Protein AF-0000000080300932 (afdb_homodimer)

Secondary structure (DSSP, 8-state):
--GGG-EEEEEEEEEBTTBS-HHHHHHHHHHT----EE---SS---EEE--TT---TTT--HHHHTT--HHHHHHHHHHHHHHHHTT-SSGGGTS-GGGEEEEEE-SS--HHHHHHHHHSPTT---TTHHHHHSTTHHHHHHHHHHT--S-EEEE--GGGHHHHHHHHHHHHHHTTS-SEEEEEEEE---SHHHHHHHHHHT-BPP--SS-HHHHHT---TTBTT---B-EE-EEEEEEEEEHHHHHHTTPPPSEEEEEEEEEE--S-SS---HHHHHHHHHHHHHHHT--GGG--EEE------HHHHHHHHHHHHHHHGGGGGG-EEE-THHHH-B-GGGHHHHHHHHHHHHHHHTB----TT-PSB-TTT--EEPPTT--B-TT--EEEEEEE-TTSEEEEEEEE--/--GGG-EEEEEEEEEBTTBS-HHHHHHHHHHT----EE---SS---EEE--TT---TTT--HHHHTT--HHHHHHHHHHHHHHHHTT-SSGGGTS-GGGEEEEEE-SS--HHHHHHHHHSPTT---TTHHHHHSTTHHHHHHHHHHT--S-EEEE--GGGHHHHHHHHHHHHHHTTS-SEEEEEEEE---SHHHHHHHHHHT-BPP--SS-HHHHHT---TTBTT---B-EE-EEEEEEEEEHHHHHHTTPPPSEEEEEEEEEE--S-SS---HHHHHHHHHHHHHHHT--GGG--EEE------HHHHHHHHHHHHHHHGGGGGG-EEE-THHHH-B-GGGHHHHHHHHHHHHHHHTB----TT-PSB-TTT--EEPPTT--B-TT--EEEEEEE-TTSEEEEEEEE--

Nearest PDB structures (foldseek):
  7l4l-assembly1_A  TM=9.490E-01  e=2.442E-44  Escherichia coli K-12
  3g0y-assembly1_A  TM=9.462E-01  e=3.012E-43  Escherichia coli K-12
  3hnz-assembly1_A  TM=9.488E-01  e=7.890E-42  Escherichia coli K-12
  4qav-assembly1_B  TM=9.465E-01  e=5.083E-42  Neisseria meningitidis alpha14
  2gfy-assembly1_A-2  TM=9.464E-01  e=3.141E-41  Escherichia coli

Solvent-accessible surface area (backbone atoms only — not comparable to full-atom values): 36227 Å² total; per-residue (Å²): 127,65,71,70,62,39,34,21,31,35,15,58,13,30,31,33,30,74,40,57,48,67,68,60,35,50,51,37,40,43,72,60,53,50,36,28,28,65,38,78,50,94,82,58,70,42,39,28,4,51,40,78,84,71,70,64,64,90,81,40,53,77,75,53,51,77,50,48,20,68,25,31,51,34,27,35,52,6,44,46,42,5,34,46,55,45,71,31,89,40,54,51,79,77,37,59,33,62,26,22,27,35,22,23,3,20,33,65,32,13,44,62,38,48,51,53,39,72,69,34,55,92,92,57,34,52,48,48,34,52,68,19,18,38,29,24,33,31,38,24,52,36,21,36,75,28,43,27,24,10,49,57,41,19,26,15,35,34,30,16,6,2,37,45,18,37,42,52,41,49,51,38,46,67,70,61,66,29,63,33,29,47,20,10,11,18,23,38,55,93,38,70,70,53,47,47,29,44,50,43,50,65,48,45,30,74,50,95,56,100,36,53,70,56,26,31,50,35,20,8,32,55,18,63,78,31,53,4,29,31,48,17,22,29,11,11,22,35,27,38,27,34,38,56,62,35,52,74,72,67,45,61,58,54,19,19,56,45,18,43,18,59,11,15,42,26,76,37,55,79,55,81,45,34,67,23,44,28,49,3,46,50,40,8,30,56,59,42,71,46,57,60,74,60,36,40,34,33,43,40,51,41,52,5,32,69,65,55,25,40,34,50,31,48,14,48,40,68,66,32,48,82,43,31,74,66,27,32,31,22,25,63,33,29,28,38,22,46,18,40,7,9,34,24,16,43,45,43,52,50,41,37,47,24,37,60,66,19,32,44,50,23,30,46,57,16,75,60,64,28,75,86,37,73,70,37,59,22,44,81,85,53,26,79,30,86,81,42,48,20,26,32,30,40,21,67,15,62,32,20,32,17,25,20,40,26,36,26,57,107,126,67,71,71,63,40,34,22,30,36,15,56,13,32,31,34,32,73,41,56,47,67,69,61,35,49,52,36,41,43,73,62,55,50,36,26,27,64,38,76,56,92,81,62,69,42,37,28,3,52,40,76,86,70,70,62,64,90,82,40,54,77,75,53,52,76,50,48,21,67,26,31,50,32,29,36,52,6,44,46,43,5,35,46,56,44,71,30,91,41,54,52,80,76,37,59,34,60,25,21,27,34,24,23,4,21,34,64,32,13,44,63,38,47,50,52,39,73,69,33,56,92,92,55,36,50,48,48,32,53,68,20,18,37,27,24,33,30,36,24,53,38,21,36,73,28,43,26,25,9,49,56,40,20,25,15,34,34,29,15,6,3,37,44,17,37,42,52,42,50,52,38,44,65,71,63,68,29,63,33,29,48,20,10,11,16,23,37,54,93,40,72,72,53,47,48,29,43,51,43,49,65,48,46,29,74,49,95,57,100,36,55,71,56,25,31,51,35,20,8,32,55,17,62,77,30,53,4,29,31,49,18,21,26,11,10,22,35,29,37,28,34,39,56,61,35,52,73,72,68,46,62,60,53,19,20,56,46,18,43,20,58,10,15,40,26,76,36,55,80,53,82,46,35,67,22,45,28,49,2,46,50,40,8,30,57,61,42,70,46,56,61,71,58,33,41,33,34,43,40,52,40,51,5,31,69,64,54,25,38,35,50,30,49,14,48,42,69,66,29,48,81,41,33,74,67,26,33,31,22,25,63,32,29,25,36,22,45,20,39,6,8,34,25,17,44,46,42,53,51,42,40,48,23,37,61,67,19,32,44,50,23,29,46,58,17,74,60,65,28,75,85,37,71,68,38,57,22,43,82,84,54,27,78,30,86,81,42,48,21,27,34,30,40,20,65,17,62,31,20,31,18,24,20,39,26,35,27,55,106

InterPro domains:
  IPR000794 Beta-ketoacyl synthase [PTHR11712] (8-408)
  IPR014030 Beta-ketoacyl synthase-like, N-terminal domain [PF00109] (9-246)
  IPR014031 Beta-ketoacyl synthase, C-terminal domain [PF02801] (255-366)
  IPR016039 Thiolase-like [G3DSA:3.40.47.10] (2-410)
  IPR016039 Thiolase-like [SSF53901] (7-252)
  IPR016039 Thiolase-like [SSF53901] (216-409)
  IPR020841 Polyketide synthase, beta-ketoacyl synthase domain [PS52004] (4-409)
  IPR020841 Polyketide synthase, beta-ketoacyl synthase domain [SM00825] (9-410)

Organism: Piscinibacter sakaiensis (NCBI:txid1547922)

Structure (mmCIF, N/CA/C/O backbone):
data_AF-0000000080300932-model_v1
#
loop_
_entity.id
_entity.type
_entity.pdbx_description
1 polymer 'Nodulation protein E'
#
loop_
_atom_site.group_PDB
_atom_site.id
_atom_site.type_symbol
_atom_site.label_atom_id
_atom_site.label_alt_id
_atom_site.label_comp_id
_atom_site.label_asym_id
_atom_site.label_entity_id
_atom_site.label_seq_id
_atom_site.pdbx_PDB_ins_code
_atom_site.Cartn_x
_atom_site.Cartn_y
_atom_site.Cartn_z
_atom_site.occupancy
_atom_site.B_iso_or_equiv
_atom_site.auth_seq_id
_atom_site.auth_comp_id
_atom_site.auth_asym_id
_atom_site.auth_atom_id
_atom_site.pdbx_PDB_model_num
ATOM 1 N N . MET A 1 1 ? 27.766 14.055 3.506 1 35.03 1 MET A N 1
ATOM 2 C CA . MET A 1 1 ? 26.922 13.469 2.459 1 35.03 1 MET A CA 1
ATOM 3 C C . MET A 1 1 ? 27.125 14.203 1.137 1 35.03 1 MET A C 1
ATOM 5 O O . MET A 1 1 ? 27.031 15.43 1.082 1 35.03 1 MET A O 1
ATOM 9 N N . SER A 1 2 ? 27.734 13.742 0.25 1 42.97 2 SER A N 1
ATOM 10 C CA . SER A 1 2 ? 27.938 14.375 -1.047 1 42.97 2 SER A CA 1
ATOM 11 C C . SER A 1 2 ? 26.656 15.016 -1.561 1 42.97 2 SER A C 1
ATOM 13 O O . SER A 1 2 ? 25.562 14.539 -1.261 1 42.97 2 SER A O 1
ATOM 15 N N . ASP A 1 3 ? 26.781 16.234 -2.062 1 52.44 3 ASP A N 1
ATOM 16 C CA . ASP A 1 3 ? 25.719 17.062 -2.633 1 52.44 3 ASP A CA 1
ATOM 17 C C . ASP A 1 3 ? 24.766 16.234 -3.484 1 52.44 3 ASP A C 1
ATOM 19 O O . ASP A 1 3 ? 23.562 16.5 -3.531 1 52.44 3 ASP A O 1
ATOM 23 N N . ARG A 1 4 ? 25.281 15.016 -3.955 1 52.88 4 ARG A N 1
ATOM 24 C CA . ARG A 1 4 ? 24.562 14.203 -4.922 1 52.88 4 ARG A CA 1
ATOM 25 C C . ARG A 1 4 ? 23.453 13.398 -4.242 1 52.88 4 ARG A C 1
ATOM 27 O O . ARG A 1 4 ? 22.531 12.922 -4.902 1 52.88 4 ARG A O 1
ATOM 34 N N . SER A 1 5 ? 23.359 13.656 -2.918 1 76.75 5 SER A N 1
ATOM 35 C CA . SER A 1 5 ? 22.469 12.727 -2.232 1 76.75 5 SER A CA 1
ATOM 36 C C . SER A 1 5 ? 21.312 13.453 -1.578 1 76.75 5 SER A C 1
ATOM 38 O O . SER A 1 5 ? 20.344 12.828 -1.127 1 76.75 5 SER A O 1
ATOM 40 N N . HIS A 1 6 ? 21.359 14.789 -1.842 1 94 6 HIS A N 1
ATOM 41 C CA . HIS A 1 6 ? 20.25 15.555 -1.266 1 94 6 HIS A CA 1
ATOM 42 C C . HIS A 1 6 ? 19.016 15.492 -2.152 1 94 6 HIS A C 1
ATOM 44 O O . HIS A 1 6 ? 19.125 15.414 -3.379 1 94 6 HIS A O 1
ATOM 50 N N . LEU A 1 7 ? 17.906 15.461 -1.52 1 98.19 7 LEU A N 1
ATOM 51 C CA . LEU A 1 7 ? 16.641 15.422 -2.242 1 98.19 7 LEU A CA 1
ATOM 52 C C . LEU A 1 7 ? 15.922 16.766 -2.137 1 98.19 7 LEU A C 1
ATOM 54 O O . LEU A 1 7 ? 15.719 17.281 -1.034 1 98.19 7 LEU A O 1
ATOM 58 N N . HIS A 1 8 ? 15.594 17.328 -3.305 1 98.5 8 HIS A N 1
ATOM 59 C CA . HIS A 1 8 ? 14.898 18.609 -3.361 1 98.5 8 HIS A CA 1
ATOM 60 C C . HIS A 1 8 ? 13.422 18.422 -3.703 1 98.5 8 HIS A C 1
ATOM 62 O O . HIS A 1 8 ? 13.07 17.562 -4.52 1 98.5 8 HIS A O 1
ATOM 68 N N . VAL A 1 9 ? 12.625 19.172 -2.984 1 98.88 9 VAL A N 1
ATOM 69 C CA . VAL A 1 9 ? 11.258 19.391 -3.438 1 98.88 9 VAL A CA 1
ATOM 70 C C . VAL A 1 9 ? 11.234 20.5 -4.492 1 98.88 9 VAL A C 1
ATOM 72 O O . VAL A 1 9 ? 11.492 21.672 -4.18 1 98.88 9 VAL A O 1
ATOM 75 N N . THR A 1 10 ? 10.867 20.125 -5.711 1 98.69 10 THR A N 1
ATOM 76 C CA . THR A 1 10 ? 10.93 21.109 -6.781 1 98.69 10 THR A CA 1
ATOM 77 C C . THR A 1 10 ? 9.531 21.531 -7.215 1 98.69 10 THR A C 1
ATOM 79 O O . THR A 1 10 ? 9.367 22.531 -7.926 1 98.69 10 THR A O 1
ATOM 82 N N . GLY A 1 11 ? 8.539 20.812 -6.75 1 98.75 11 GLY A N 1
ATOM 83 C CA . GLY A 1 11 ? 7.16 21.172 -7.059 1 98.75 11 GLY A CA 1
ATOM 84 C C . GLY A 1 11 ? 6.184 20.719 -5.988 1 98.75 11 GLY A C 1
ATOM 85 O O . GLY A 1 11 ? 6.379 19.688 -5.352 1 98.75 11 GLY A O 1
ATOM 86 N N . LEU A 1 12 ? 5.148 21.531 -5.852 1 98.81 12 LEU A N 1
ATOM 87 C CA . LEU A 1 12 ? 4.012 21.219 -4.984 1 98.81 12 LEU A CA 1
ATOM 88 C C . LEU A 1 12 ? 2.697 21.344 -5.75 1 98.81 12 LEU A C 1
ATOM 90 O O . LEU A 1 12 ? 2.529 22.266 -6.559 1 98.81 12 LEU A O 1
ATOM 94 N N . GLY A 1 13 ? 1.852 20.359 -5.535 1 98.88 13 GLY A N 1
ATOM 95 C CA . GLY A 1 13 ? 0.485 20.422 -6.027 1 98.88 13 GLY A CA 1
ATOM 96 C C . GLY A 1 13 ? -0.53 19.859 -5.043 1 98.88 13 GLY A C 1
ATOM 97 O O . GLY A 1 13 ? -0.263 18.875 -4.352 1 98.88 13 GLY A O 1
ATOM 98 N N . LEU A 1 14 ? -1.618 20.578 -4.891 1 98.31 14 LEU A N 1
ATOM 99 C CA . LEU A 1 14 ? -2.629 20.078 -3.971 1 98.31 14 LEU A CA 1
ATOM 100 C C . LEU A 1 14 ? -4.031 20.438 -4.453 1 98.31 14 LEU A C 1
ATOM 102 O O . LEU A 1 14 ? -4.203 21.375 -5.238 1 98.31 14 LEU A O 1
ATOM 106 N N . VAL A 1 15 ? -4.961 19.625 -4.215 1 98.81 15 VAL A N 1
ATOM 107 C CA . VAL A 1 15 ? -6.398 19.891 -4.145 1 98.81 15 VAL A CA 1
ATOM 108 C C . VAL A 1 15 ? -6.879 19.734 -2.705 1 98.81 15 VAL A C 1
ATOM 110 O O . VAL A 1 15 ? -7.18 18.625 -2.262 1 98.81 15 VAL A O 1
ATOM 113 N N . ALA A 1 16 ? -6.934 20.844 -2.002 1 98.56 16 ALA A N 1
ATOM 114 C CA . ALA A 1 16 ? -7.301 20.891 -0.588 1 98.56 16 ALA A CA 1
ATOM 115 C C . ALA A 1 16 ? -8.68 21.516 -0.395 1 98.56 16 ALA A C 1
ATOM 117 O O . ALA A 1 16 ? -9.211 22.141 -1.311 1 98.56 16 ALA A O 1
ATOM 118 N N . PRO A 1 17 ? -9.25 21.344 0.779 1 97.56 17 PRO A N 1
ATOM 119 C CA . PRO A 1 17 ? -10.523 22.016 1.062 1 97.56 17 PRO A CA 1
ATOM 120 C C . PRO A 1 17 ? -10.43 23.531 0.919 1 97.56 17 PRO A C 1
ATOM 122 O O . PRO A 1 17 ? -11.414 24.188 0.574 1 97.56 17 PRO A O 1
ATOM 125 N N . HIS A 1 18 ? -9.234 24.094 1.103 1 98.19 18 HIS A N 1
ATOM 126 C CA . HIS A 1 18 ? -9.023 25.531 1.026 1 98.19 18 HIS A CA 1
ATOM 127 C C . HIS A 1 18 ? -8.758 25.984 -0.408 1 98.19 18 HIS A C 1
ATOM 129 O O . HIS A 1 18 ? -8.719 27.172 -0.694 1 98.19 18 HIS A O 1
ATOM 135 N N . GLY A 1 19 ? -8.484 25.031 -1.299 1 97.88 19 GLY A N 1
ATOM 136 C CA . GLY A 1 19 ? -8.219 25.391 -2.682 1 97.88 19 GLY A CA 1
ATOM 137 C C . GLY A 1 19 ? -7.055 24.609 -3.281 1 97.88 19 GLY A C 1
ATOM 138 O O . GLY A 1 19 ? -6.688 23.547 -2.783 1 97.88 19 GLY A O 1
ATOM 139 N N . ARG A 1 20 ? -6.523 25.141 -4.426 1 97.88 20 ARG A N 1
ATOM 140 C CA . ARG A 1 20 ? -5.551 24.359 -5.18 1 97.88 20 ARG A CA 1
ATOM 141 C C . ARG A 1 20 ? -4.238 25.109 -5.34 1 97.88 20 ARG A C 1
ATOM 143 O O . ARG A 1 20 ? -3.275 24.594 -5.906 1 97.88 20 ARG A O 1
ATOM 150 N N . ASP A 1 21 ? -4.223 26.312 -4.855 1 98 21 ASP A N 1
ATOM 151 C CA . ASP A 1 21 ? -2.994 27.094 -4.883 1 98 21 ASP A CA 1
ATOM 152 C C . ASP A 1 21 ? -2.232 26.969 -3.566 1 98 21 ASP A C 1
ATOM 154 O O . ASP A 1 21 ? -2.707 27.438 -2.521 1 98 21 ASP A O 1
ATOM 158 N N . PRO A 1 22 ? -1.02 26.391 -3.65 1 98.44 22 PRO A N 1
ATOM 159 C CA . PRO A 1 22 ? -0.301 26.125 -2.404 1 98.44 22 PRO A CA 1
ATOM 160 C C . PRO A 1 22 ? -0.062 27.375 -1.57 1 98.44 22 PRO A C 1
ATOM 162 O O . PRO A 1 22 ? -0.249 27.359 -0.351 1 98.44 22 PRO A O 1
ATOM 165 N N . ALA A 1 23 ? 0.301 28.438 -2.162 1 98.06 23 ALA A N 1
ATOM 166 C CA . ALA A 1 23 ? 0.562 29.672 -1.43 1 98.06 23 ALA A CA 1
ATOM 167 C C . ALA A 1 23 ? -0.715 30.219 -0.793 1 98.06 23 ALA A C 1
ATOM 169 O O . ALA A 1 23 ? -0.708 30.641 0.364 1 98.06 23 ALA A O 1
ATOM 170 N N . ALA A 1 24 ? -1.782 30.219 -1.548 1 98.44 24 ALA A N 1
ATOM 171 C CA . ALA A 1 24 ? -3.062 30.703 -1.041 1 98.44 24 ALA A CA 1
ATOM 172 C C . ALA A 1 24 ? -3.576 29.828 0.094 1 98.44 24 ALA A C 1
ATOM 174 O O . ALA A 1 24 ? -4.141 30.328 1.07 1 98.44 24 ALA A O 1
ATOM 175 N N . VAL A 1 25 ? -3.434 28.562 -0.108 1 98.62 25 VAL A N 1
ATOM 176 C CA . VAL A 1 25 ? -3.846 27.625 0.932 1 98.62 25 VAL A CA 1
ATOM 177 C C . VAL A 1 25 ? -3.047 27.891 2.207 1 98.62 25 VAL A C 1
ATOM 179 O O . VAL A 1 25 ? -3.613 27.938 3.301 1 98.62 25 VAL A O 1
ATOM 182 N N . PHE A 1 26 ? -1.735 28.062 2.09 1 98.81 26 PHE A N 1
ATOM 183 C CA . PHE A 1 26 ? -0.873 28.312 3.238 1 98.81 26 PHE A CA 1
ATOM 184 C C . PHE A 1 26 ? -1.277 29.609 3.943 1 98.81 26 PHE A C 1
ATOM 186 O O . PHE A 1 26 ? -1.35 29.656 5.172 1 98.81 26 PHE A O 1
ATOM 193 N N . ASP A 1 27 ? -1.573 30.594 3.168 1 98.69 27 ASP A N 1
ATOM 194 C CA . ASP A 1 27 ? -2.01 31.875 3.734 1 98.69 27 ASP A CA 1
ATOM 195 C C . ASP A 1 27 ? -3.316 31.703 4.508 1 98.69 27 ASP A C 1
ATOM 197 O O . ASP A 1 27 ? -3.48 32.281 5.586 1 98.69 27 ASP A O 1
ATOM 201 N N . ALA A 1 28 ? -4.199 30.984 3.963 1 98.69 28 ALA A N 1
ATOM 202 C CA . ALA A 1 28 ? -5.477 30.734 4.629 1 98.69 28 ALA A CA 1
ATOM 203 C C . ALA A 1 28 ? -5.27 30.016 5.957 1 98.69 28 ALA A C 1
ATOM 205 O O . ALA A 1 28 ? -5.918 30.344 6.957 1 98.69 28 ALA A O 1
ATOM 206 N N . LEU A 1 29 ? -4.391 29.047 5.941 1 98.75 29 LEU A N 1
ATOM 207 C CA . LEU A 1 29 ? -4.086 28.312 7.164 1 98.75 29 LEU A CA 1
ATOM 208 C C . LEU A 1 29 ? -3.447 29.234 8.203 1 98.75 29 LEU A C 1
ATOM 210 O O . LEU A 1 29 ? -3.781 29.156 9.391 1 98.75 29 LEU A O 1
ATOM 214 N N . CYS A 1 30 ? -2.561 30.078 7.77 1 98.69 30 CYS A N 1
ATOM 215 C CA . CYS A 1 30 ? -1.883 30.984 8.68 1 98.69 30 CYS A CA 1
ATOM 216 C C . CYS A 1 30 ? -2.863 31.984 9.281 1 98.69 30 CYS A C 1
ATOM 218 O O . CYS A 1 30 ? -2.697 32.406 10.43 1 98.69 30 CYS A O 1
ATOM 220 N N . ARG A 1 31 ? -3.924 32.312 8.547 1 98.31 31 ARG A N 1
ATOM 221 C CA . ARG A 1 31 ? -4.949 33.219 9.047 1 98.31 31 ARG A CA 1
ATOM 222 C C . ARG A 1 31 ? -5.922 32.5 9.969 1 98.31 31 ARG A C 1
ATOM 224 O O . ARG A 1 31 ? -6.688 33.156 10.695 1 98.31 31 ARG A O 1
ATOM 231 N N . GLY A 1 32 ? -5.863 31.219 9.93 1 98.19 32 GLY A N 1
ATOM 232 C CA . GLY A 1 32 ? -6.766 30.422 10.75 1 98.19 32 GLY A CA 1
ATOM 233 C C . GLY A 1 32 ? -8.125 30.219 10.109 1 98.19 32 GLY A C 1
ATOM 234 O O . GLY A 1 32 ? -9.102 29.922 10.797 1 98.19 32 GLY A O 1
ATOM 235 N N . ASP A 1 33 ? -8.234 30.281 8.766 1 97.94 33 ASP A N 1
ATOM 236 C CA . ASP A 1 33 ? -9.484 30.062 8.055 1 97.94 33 ASP A CA 1
ATOM 237 C C . ASP A 1 33 ? -9.859 28.578 8.031 1 97.94 33 ASP A C 1
ATOM 239 O O . ASP A 1 33 ? -9.094 27.75 7.535 1 97.94 33 ASP A O 1
ATOM 243 N N . SER A 1 34 ? -11.039 28.328 8.539 1 97.75 34 SER A N 1
ATOM 244 C CA . SER A 1 34 ? -11.492 26.953 8.555 1 97.75 34 SER A CA 1
ATOM 245 C C . SER A 1 34 ? -12.266 26.609 7.281 1 97.75 34 SER A C 1
ATOM 247 O O . SER A 1 34 ? -13.07 27.406 6.801 1 97.75 34 SER A O 1
ATOM 249 N N . ALA A 1 35 ? -11.961 25.422 6.75 1 96.88 35 ALA A N 1
ATOM 250 C CA . ALA A 1 35 ? -12.719 24.922 5.605 1 96.88 35 ALA A CA 1
ATOM 251 C C . ALA A 1 35 ? -13.773 23.906 6.047 1 96.88 35 ALA A C 1
ATOM 253 O O . ALA A 1 35 ? -14.484 23.344 5.211 1 96.88 35 ALA A O 1
ATOM 254 N N . VAL A 1 36 ? -13.93 23.672 7.32 1 95.06 36 VAL A N 1
ATOM 255 C CA . VAL A 1 36 ? -14.883 22.703 7.863 1 95.06 36 VAL A CA 1
ATOM 256 C C . VAL A 1 36 ? -16.297 23.297 7.836 1 95.06 36 VAL A C 1
ATOM 258 O O . VAL A 1 36 ? -16.5 24.422 8.273 1 95.06 36 VAL A O 1
ATOM 261 N N . ARG A 1 37 ? -17.172 22.516 7.227 1 91.12 37 ARG A N 1
ATOM 262 C CA . ARG A 1 37 ? -18.578 22.906 7.113 1 91.12 37 ARG A CA 1
ATOM 263 C C . ARG A 1 37 ? -19.5 21.734 7.418 1 91.12 37 ARG A C 1
ATOM 265 O O . ARG A 1 37 ? -19.078 20.578 7.363 1 91.12 37 ARG A O 1
ATOM 272 N N . PRO A 1 38 ? -20.703 22.109 7.742 1 86.81 38 PRO A N 1
ATOM 273 C CA . PRO A 1 38 ? -21.672 21.016 7.828 1 86.81 38 PRO A CA 1
ATOM 274 C C . PRO A 1 38 ? -21.906 20.328 6.48 1 86.81 38 PRO A C 1
ATOM 276 O O . PRO A 1 38 ? -21.953 21 5.445 1 86.81 38 PRO A O 1
ATOM 279 N N . ILE A 1 39 ? -21.688 19.047 6.422 1 74.06 39 ILE A N 1
ATOM 280 C CA . ILE A 1 39 ? -22.016 18.344 5.188 1 74.06 39 ILE A CA 1
ATOM 281 C C . ILE A 1 39 ? -23.266 17.484 5.402 1 74.06 39 ILE A C 1
ATOM 283 O O . ILE A 1 39 ? -23.453 16.922 6.488 1 74.06 39 ILE A O 1
ATOM 287 N N . LEU A 1 40 ? -24.344 17.828 4.613 1 55.47 40 LEU A N 1
ATOM 288 C CA . LEU A 1 40 ? -25.703 17.312 4.816 1 55.47 40 LEU A CA 1
ATOM 289 C C . LEU A 1 40 ? -25.844 15.914 4.227 1 55.47 40 LEU A C 1
ATOM 291 O O . LEU A 1 40 ? -26.25 15.766 3.066 1 55.47 40 LEU A O 1
ATOM 295 N N . PRO A 1 41 ? -25.047 14.961 4.43 1 52.31 41 PRO A N 1
ATOM 296 C CA . PRO A 1 41 ? -25.781 13.836 3.854 1 52.31 41 PRO A CA 1
ATOM 297 C C . PRO A 1 41 ? -27.078 13.523 4.605 1 52.31 41 PRO A C 1
ATOM 299 O O . PRO A 1 41 ? -27.234 13.93 5.762 1 52.31 41 PRO A O 1
ATOM 302 N N . GLN A 1 42 ? -28.094 13.078 3.955 1 49.25 42 GLN A N 1
ATOM 303 C CA . GLN A 1 42 ? -29.391 12.664 4.484 1 49.25 42 GLN A CA 1
ATOM 304 C C . GLN A 1 42 ? -29.25 12.117 5.902 1 49.25 42 GLN A C 1
ATOM 306 O O . GLN A 1 42 ? -30.234 12.086 6.656 1 49.25 42 GLN A O 1
ATOM 311 N N . LEU A 1 43 ? -28.344 11.312 6.195 1 48.62 43 LEU A N 1
ATOM 312 C CA . LEU A 1 43 ? -28.5 10.578 7.449 1 48.62 43 LEU A CA 1
ATOM 313 C C . LEU A 1 43 ? -27.719 11.258 8.578 1 48.62 43 LEU A C 1
ATOM 315 O O . LEU A 1 43 ? -28.109 11.156 9.742 1 48.62 43 LEU A O 1
ATOM 319 N N . VAL A 1 44 ? -26.469 11.625 8.562 1 53.66 44 VAL A N 1
ATOM 320 C CA . VAL A 1 44 ? -25.75 12 9.773 1 53.66 44 VAL A CA 1
ATOM 321 C C . VAL A 1 44 ? -25.031 13.336 9.562 1 53.66 44 VAL A C 1
ATOM 323 O O . VAL A 1 44 ? -24.516 13.609 8.477 1 53.66 44 VAL A O 1
ATOM 326 N N . ARG A 1 45 ? -25.516 14.461 10.016 1 59 45 ARG A N 1
ATOM 327 C CA . ARG A 1 45 ? -25.094 15.852 10.031 1 59 45 ARG A CA 1
ATOM 328 C C . ARG A 1 45 ? -23.641 15.977 10.484 1 59 45 ARG A C 1
ATOM 330 O O . ARG A 1 45 ? -23.359 16.594 11.516 1 59 45 ARG A O 1
ATOM 337 N N . PRO A 1 46 ? -22.719 15.234 9.641 1 71.38 46 PRO A N 1
ATOM 338 C CA . PRO A 1 46 ? -21.344 15.43 10.102 1 71.38 46 PRO A CA 1
ATOM 339 C C . PRO A 1 46 ? -20.719 16.719 9.57 1 71.38 46 PRO A C 1
ATOM 341 O O . PRO A 1 46 ? -21.266 17.344 8.648 1 71.38 46 PRO A O 1
ATOM 344 N N . ALA A 1 47 ? -19.938 17.328 10.375 1 87.19 47 ALA A N 1
ATOM 345 C CA . ALA A 1 47 ? -19.016 18.344 9.844 1 87.19 47 ALA A CA 1
ATOM 346 C C . ALA A 1 47 ? -17.891 17.688 9.055 1 87.19 47 ALA A C 1
ATOM 348 O O . ALA A 1 47 ? -17.422 16.609 9.406 1 87.19 47 ALA A O 1
ATOM 349 N N . ALA A 1 48 ? -17.562 18.219 7.883 1 92.69 48 ALA A N 1
ATOM 350 C CA . ALA A 1 48 ? -16.438 17.75 7.086 1 92.69 48 ALA A CA 1
ATOM 351 C C . ALA A 1 48 ? -15.789 18.906 6.324 1 92.69 48 ALA A C 1
ATOM 353 O O . ALA A 1 48 ? -16.344 20 6.25 1 92.69 48 ALA A O 1
ATOM 354 N N . ALA A 1 49 ? -14.586 18.719 5.938 1 95.31 49 ALA A N 1
ATOM 355 C CA . ALA A 1 49 ? -13.906 19.641 5.035 1 95.31 49 ALA A CA 1
ATOM 356 C C . ALA A 1 49 ? -13.75 19.031 3.643 1 95.31 49 ALA A C 1
ATOM 358 O O . ALA A 1 49 ? -12.812 18.281 3.393 1 95.31 49 ALA A O 1
ATOM 359 N N . ALA A 1 50 ? -14.609 19.422 2.711 1 94.38 50 ALA A N 1
ATOM 360 C CA . ALA A 1 50 ? -14.609 18.906 1.343 1 94.38 50 ALA A CA 1
ATOM 361 C C . ALA A 1 50 ? -13.898 19.875 0.397 1 94.38 50 ALA A C 1
ATOM 363 O O . ALA A 1 50 ? -13.828 21.078 0.661 1 94.38 50 ALA A O 1
ATOM 364 N N . ALA A 1 51 ? -13.312 19.297 -0.638 1 95 51 ALA A N 1
ATOM 365 C CA . ALA A 1 51 ? -12.797 20.141 -1.719 1 95 51 ALA A CA 1
ATOM 366 C C . ALA A 1 51 ? -13.922 20.594 -2.645 1 95 51 ALA A C 1
ATOM 368 O O . ALA A 1 51 ? -13.953 20.234 -3.822 1 95 51 ALA A O 1
ATOM 369 N N . VAL A 1 52 ? -14.703 21.484 -2.227 1 90.19 52 VAL A N 1
ATOM 370 C CA . VAL A 1 52 ? -15.992 21.812 -2.832 1 90.19 52 VAL A CA 1
ATOM 371 C C . VAL A 1 52 ? -15.773 22.516 -4.168 1 90.19 52 VAL A C 1
ATOM 373 O O . VAL A 1 52 ? -16.594 22.406 -5.082 1 90.19 52 VAL A O 1
ATOM 376 N N . ASP A 1 53 ? -14.695 23.219 -4.367 1 90.19 53 ASP A N 1
ATOM 377 C CA . ASP A 1 53 ? -14.477 24.031 -5.555 1 90.19 53 ASP A CA 1
ATOM 378 C C . ASP A 1 53 ? -13.734 23.25 -6.633 1 90.19 53 ASP A C 1
ATOM 380 O O . ASP A 1 53 ? -13.445 23.781 -7.707 1 90.19 53 ASP A O 1
ATOM 384 N N . PHE A 1 54 ? -13.5 21.984 -6.406 1 96.31 54 PHE A N 1
ATOM 385 C CA . PHE A 1 54 ? -12.758 21.219 -7.395 1 96.31 54 PHE A CA 1
ATOM 386 C C . PHE A 1 54 ? -13.672 20.75 -8.523 1 96.31 54 PHE A C 1
ATOM 388 O O . PHE A 1 54 ? -14.648 20.047 -8.281 1 96.31 54 PHE A O 1
ATOM 395 N N . GLU A 1 55 ? -13.297 21.172 -9.734 1 95.88 55 GLU A N 1
ATOM 396 C CA . GLU A 1 55 ? -13.93 20.75 -10.984 1 95.88 55 GLU A CA 1
ATOM 397 C C . GLU A 1 55 ? -12.969 19.938 -11.844 1 95.88 55 GLU A C 1
ATOM 399 O O . GLU A 1 55 ? -11.922 20.453 -12.266 1 95.88 55 GLU A O 1
ATOM 404 N N . PRO A 1 56 ? -13.367 18.688 -12.188 1 97.12 56 PRO A N 1
ATOM 405 C CA . PRO A 1 56 ? -12.406 17.781 -12.82 1 97.12 56 PRO A CA 1
ATOM 406 C C . PRO A 1 56 ? -12.289 18 -14.328 1 97.12 56 PRO A C 1
ATOM 408 O O . PRO A 1 56 ? -11.383 17.453 -14.969 1 97.12 56 PRO A O 1
ATOM 411 N N . SER A 1 57 ? -13.039 18.859 -15.008 1 96.5 57 SER A N 1
ATOM 412 C CA . SER A 1 57 ? -13.195 18.953 -16.453 1 96.5 57 SER A CA 1
ATOM 413 C C . SER A 1 57 ? -11.891 19.375 -17.125 1 96.5 57 SER A C 1
ATOM 415 O O . SER A 1 57 ? -11.648 19.047 -18.297 1 96.5 57 SER A O 1
ATOM 417 N N . PRO A 1 58 ? -11.023 20.141 -16.422 1 96.56 58 PRO A N 1
ATOM 418 C CA . PRO A 1 58 ? -9.75 20.469 -17.062 1 96.56 58 PRO A CA 1
ATOM 419 C C . PRO A 1 58 ? -8.859 19.234 -17.25 1 96.56 58 PRO A C 1
ATOM 421 O O . PRO A 1 58 ? -7.957 19.25 -18.094 1 96.56 58 PRO A O 1
ATOM 424 N N . TRP A 1 59 ? -9.117 18.172 -16.531 1 97.19 59 TRP A N 1
ATOM 425 C CA . TRP A 1 59 ? -8.219 17.016 -16.562 1 97.19 59 TRP A CA 1
ATOM 426 C C . TRP A 1 59 ? -8.883 15.82 -17.234 1 97.19 59 TRP A C 1
ATOM 428 O O . TRP A 1 59 ? -8.203 14.914 -17.719 1 97.19 59 TRP A O 1
ATOM 438 N N . PHE A 1 60 ? -10.164 15.805 -17.234 1 97.31 60 PHE A N 1
ATOM 439 C CA . PHE A 1 60 ? -10.891 14.633 -17.703 1 97.31 60 PHE A CA 1
ATOM 440 C C . PHE A 1 60 ? -12.047 15.039 -18.609 1 97.31 60 PHE A C 1
ATOM 442 O O . PHE A 1 60 ? -12.742 16.016 -18.328 1 97.31 60 PHE A O 1
ATOM 449 N N . SER A 1 61 ? -12.312 14.258 -19.672 1 96.75 61 SER A N 1
ATOM 450 C CA . SER A 1 61 ? -13.539 14.391 -20.469 1 96.75 61 SER A CA 1
ATOM 451 C C . SER A 1 61 ? -14.742 13.82 -19.719 1 96.75 61 SER A C 1
ATOM 453 O O . SER A 1 61 ? -14.578 13.07 -18.766 1 96.75 61 SER A O 1
ATOM 455 N N . LYS A 1 62 ? -15.867 14.148 -20.219 1 94.56 62 LYS A N 1
ATOM 456 C CA . LYS A 1 62 ? -17.094 13.609 -19.625 1 94.56 62 LYS A CA 1
ATOM 457 C C . LYS A 1 62 ? -17.125 12.086 -19.719 1 94.56 62 LYS A C 1
ATOM 459 O O . LYS A 1 62 ? -17.578 11.422 -18.781 1 94.56 62 LYS A O 1
ATOM 464 N N . LEU A 1 63 ? -16.656 11.609 -20.781 1 93.06 63 LEU A N 1
ATOM 465 C CA . LEU A 1 63 ? -16.609 10.164 -20.984 1 93.06 63 LEU A CA 1
ATOM 466 C C . LEU A 1 63 ? -15.672 9.5 -19.984 1 93.06 63 LEU A C 1
ATOM 468 O O . LEU A 1 63 ? -16 8.453 -19.406 1 93.06 63 LEU A O 1
ATOM 472 N N . GLN A 1 64 ? -14.547 10.055 -19.703 1 93.31 64 GLN A N 1
ATOM 473 C CA . GLN A 1 64 ? -13.578 9.508 -18.766 1 93.31 64 GLN A CA 1
ATOM 474 C C . GLN A 1 64 ? -14.125 9.5 -17.344 1 93.31 64 GLN A C 1
ATOM 476 O O . GLN A 1 64 ? -13.844 8.586 -16.562 1 93.31 64 GLN A O 1
ATOM 481 N N . LEU A 1 65 ? -14.867 10.477 -17.031 1 94.12 65 LEU A N 1
ATOM 482 C CA . LEU A 1 65 ? -15.328 10.68 -15.664 1 94.12 65 LEU A CA 1
ATOM 483 C C . LEU A 1 65 ? -16.297 9.578 -15.258 1 94.12 65 LEU A C 1
ATOM 485 O O . LEU A 1 65 ? -16.516 9.336 -14.062 1 94.12 65 LEU A O 1
ATOM 489 N N . ALA A 1 66 ? -16.859 8.844 -16.234 1 89.06 66 ALA A N 1
ATOM 490 C CA . ALA A 1 66 ? -17.766 7.734 -15.938 1 89.06 66 ALA A CA 1
ATOM 491 C C . ALA A 1 66 ? -17.047 6.59 -15.25 1 89.06 66 ALA A C 1
ATOM 493 O O . ALA A 1 66 ? -17.656 5.809 -14.516 1 89.06 66 ALA A O 1
ATOM 494 N N . GLY A 1 67 ? -15.742 6.539 -15.391 1 92.19 67 GLY A N 1
ATOM 495 C CA . GLY A 1 67 ? -14.992 5.414 -14.852 1 92.19 67 GLY A CA 1
ATOM 496 C C . GLY A 1 67 ? -13.875 5.836 -13.914 1 92.19 67 GLY A C 1
ATOM 497 O O . GLY A 1 67 ? -13.086 5 -13.469 1 92.19 67 GLY A O 1
ATOM 498 N N . VAL A 1 68 ? -13.812 7.117 -13.602 1 97.88 68 VAL A N 1
ATOM 499 C CA . VAL A 1 68 ? -12.75 7.625 -12.75 1 97.88 68 VAL A CA 1
ATOM 500 C C . VAL A 1 68 ? -13.344 8.188 -11.461 1 97.88 68 VAL A C 1
ATOM 502 O O . VAL A 1 68 ? -14.031 9.211 -11.477 1 97.88 68 VAL A O 1
ATOM 505 N N . ASP A 1 69 ? -13.102 7.488 -10.359 1 98.25 69 ASP A N 1
ATOM 506 C CA . ASP A 1 69 ? -13.641 7.91 -9.07 1 98.25 69 ASP A CA 1
ATOM 507 C C . ASP A 1 69 ? -13.047 9.25 -8.648 1 98.25 69 ASP A C 1
ATOM 509 O O . ASP A 1 69 ? -11.938 9.602 -9.047 1 98.25 69 ASP A O 1
ATOM 513 N N . ARG A 1 70 ? -13.75 10.016 -7.82 1 97.75 70 ARG A N 1
ATOM 514 C CA . ARG A 1 70 ? -13.336 11.32 -7.336 1 97.75 70 ARG A CA 1
ATOM 515 C C . ARG A 1 70 ? -11.945 11.258 -6.707 1 97.75 70 ARG A C 1
ATOM 517 O O . ARG A 1 70 ? -11.141 12.172 -6.867 1 97.75 70 ARG A O 1
ATOM 524 N N . VAL A 1 71 ? -11.633 10.188 -6.004 1 98.62 71 VAL A N 1
ATOM 525 C CA . VAL A 1 71 ? -10.336 10.039 -5.344 1 98.62 71 VAL A CA 1
ATOM 526 C C . VAL A 1 71 ? -9.219 10.094 -6.383 1 98.62 71 VAL A C 1
ATOM 528 O O . VAL A 1 71 ? -8.172 10.695 -6.145 1 98.62 71 VAL A O 1
ATOM 531 N N . SER A 1 72 ? -9.406 9.492 -7.539 1 98.81 72 SER A N 1
ATOM 532 C CA . SER A 1 72 ? -8.422 9.5 -8.625 1 98.81 72 SER A CA 1
ATOM 533 C C . SER A 1 72 ? -8.383 10.859 -9.32 1 98.81 72 SER A C 1
ATOM 535 O O . SER A 1 72 ? -7.324 11.312 -9.75 1 98.81 72 SER A O 1
ATOM 537 N N . GLN A 1 73 ? -9.555 11.461 -9.461 1 98.88 73 GLN A N 1
ATOM 538 C CA . GLN A 1 73 ? -9.617 12.789 -10.062 1 98.88 73 GLN A CA 1
ATOM 539 C C . GLN A 1 73 ? -8.766 13.789 -9.273 1 98.88 73 GLN A C 1
ATOM 541 O O . GLN A 1 73 ? -7.977 14.531 -9.859 1 98.88 73 GLN A O 1
ATOM 546 N N . LEU A 1 74 ? -8.922 13.742 -7.98 1 98.88 74 LEU A N 1
ATOM 547 C CA . LEU A 1 74 ? -8.156 14.625 -7.105 1 98.88 74 LEU A CA 1
ATOM 548 C C . LEU A 1 74 ? -6.66 14.359 -7.234 1 98.88 74 LEU A C 1
ATOM 550 O O . LEU A 1 74 ? -5.863 15.297 -7.293 1 98.88 74 LEU A O 1
ATOM 554 N N . ALA A 1 75 ? -6.309 13.109 -7.316 1 98.94 75 ALA A N 1
ATOM 555 C CA . ALA A 1 75 ? -4.902 12.719 -7.402 1 98.94 75 ALA A CA 1
ATOM 556 C C . ALA A 1 75 ? -4.27 13.227 -8.695 1 98.94 75 ALA A C 1
ATOM 558 O O . ALA A 1 75 ? -3.174 13.797 -8.672 1 98.94 75 ALA A O 1
ATOM 559 N N . VAL A 1 76 ? -4.918 13.016 -9.773 1 98.81 76 VAL A N 1
ATOM 560 C CA . VAL A 1 76 ? -4.395 13.414 -11.078 1 98.81 76 VAL A CA 1
ATOM 561 C C . VAL A 1 76 ? -4.215 14.93 -11.125 1 98.81 76 VAL A C 1
ATOM 563 O O . VAL A 1 76 ? -3.176 15.43 -11.562 1 98.81 76 VAL A O 1
ATOM 566 N N . ALA A 1 77 ? -5.195 15.617 -10.672 1 98.88 77 ALA A N 1
ATOM 567 C CA . ALA A 1 77 ? -5.133 17.078 -10.672 1 98.88 77 ALA A CA 1
ATOM 568 C C . ALA A 1 77 ? -3.969 17.578 -9.828 1 98.88 77 ALA A C 1
ATOM 570 O O . ALA A 1 77 ? -3.184 18.422 -10.266 1 98.88 77 ALA A O 1
ATOM 571 N N . ALA A 1 78 ? -3.848 17.078 -8.602 1 98.94 78 ALA A N 1
ATOM 572 C CA . ALA A 1 78 ? -2.789 17.516 -7.695 1 98.94 78 ALA A CA 1
ATOM 573 C C . ALA A 1 78 ? -1.411 17.203 -8.266 1 98.94 78 ALA A C 1
ATOM 575 O O . ALA A 1 78 ? -0.487 18 -8.164 1 98.94 78 ALA A O 1
ATOM 576 N N . ALA A 1 79 ? -1.268 16.016 -8.859 1 98.88 79 ALA A N 1
ATOM 577 C CA . ALA A 1 79 ? 0.007 15.633 -9.453 1 98.88 79 ALA A CA 1
ATOM 578 C C . ALA A 1 79 ? 0.366 16.547 -10.625 1 98.88 79 ALA A C 1
ATOM 580 O O . ALA A 1 79 ? 1.521 16.953 -10.773 1 98.88 79 ALA A O 1
ATOM 581 N N . ASP A 1 80 ? -0.593 16.875 -11.438 1 98.81 80 ASP A N 1
ATOM 582 C CA . ASP A 1 80 ? -0.387 17.781 -12.562 1 98.81 80 ASP A CA 1
ATOM 583 C C . ASP A 1 80 ? 0.058 19.156 -12.07 1 98.81 80 ASP A C 1
ATOM 585 O O . ASP A 1 80 ? 0.976 19.766 -12.641 1 98.81 80 ASP A O 1
ATOM 589 N N . LEU A 1 81 ? -0.616 19.609 -11.07 1 98.75 81 LEU A N 1
ATOM 590 C CA . LEU A 1 81 ? -0.294 20.922 -10.523 1 98.75 81 LEU A CA 1
ATOM 591 C C . LEU A 1 81 ? 1.107 20.938 -9.922 1 98.75 81 LEU A C 1
ATOM 593 O O . LEU A 1 81 ? 1.822 21.938 -10.016 1 98.75 81 LEU A O 1
ATOM 597 N N . ALA A 1 82 ? 1.533 19.828 -9.312 1 98.88 82 ALA A N 1
ATOM 598 C CA . ALA A 1 82 ? 2.883 19.719 -8.766 1 98.88 82 ALA A CA 1
ATOM 599 C C . ALA A 1 82 ? 3.93 19.797 -9.875 1 98.88 82 ALA A C 1
ATOM 601 O O . ALA A 1 82 ? 4.957 20.469 -9.719 1 98.88 82 ALA A O 1
ATOM 602 N N . LEU A 1 83 ? 3.68 19.141 -10.984 1 98.62 83 LEU A N 1
ATOM 603 C CA . LEU A 1 83 ? 4.621 19.156 -12.102 1 98.62 83 LEU A CA 1
ATOM 604 C C . LEU A 1 83 ? 4.707 20.547 -12.727 1 98.62 83 LEU A C 1
ATOM 606 O O . LEU A 1 83 ? 5.793 21 -13.086 1 98.62 83 LEU A O 1
ATOM 610 N N . ARG A 1 84 ? 3.547 21.172 -12.82 1 98.06 84 ARG A N 1
ATOM 611 C CA . ARG A 1 84 ? 3.557 22.531 -13.32 1 98.06 84 ARG A CA 1
ATOM 612 C C . ARG A 1 84 ? 4.395 23.438 -12.43 1 98.06 84 ARG A C 1
ATOM 614 O O . ARG A 1 84 ? 5.148 24.281 -12.922 1 98.06 84 ARG A O 1
ATOM 621 N N . ASP A 1 85 ? 4.227 23.266 -11.172 1 98.44 85 ASP A N 1
ATOM 622 C CA . ASP A 1 85 ? 5.031 24.031 -10.219 1 98.44 85 ASP A CA 1
ATOM 623 C C . ASP A 1 85 ? 6.516 23.719 -10.375 1 98.44 85 ASP A C 1
ATOM 625 O O . ASP A 1 85 ? 7.367 24.578 -10.141 1 98.44 85 ASP A O 1
ATOM 629 N N . ALA A 1 86 ? 6.836 22.531 -10.734 1 98 86 ALA A N 1
ATOM 630 C CA . ALA A 1 86 ? 8.219 22.109 -10.945 1 98 86 ALA A CA 1
ATOM 631 C C . ALA A 1 86 ? 8.742 22.609 -12.297 1 98 86 ALA A C 1
ATOM 633 O O . ALA A 1 86 ? 9.914 22.406 -12.625 1 98 86 ALA A O 1
ATOM 634 N N . GLY A 1 87 ? 7.91 23.141 -13.086 1 96.56 87 GLY A N 1
ATOM 635 C CA . GLY A 1 87 ? 8.32 23.734 -14.352 1 96.56 87 GLY A CA 1
ATOM 636 C C . GLY A 1 87 ? 8.125 22.812 -15.531 1 96.56 87 GLY A C 1
ATOM 637 O O . GLY A 1 87 ? 8.812 22.938 -16.547 1 96.56 87 GLY A O 1
ATOM 638 N N . ALA A 1 88 ? 7.242 21.797 -15.414 1 95.94 88 ALA A N 1
ATOM 639 C CA . ALA A 1 88 ? 7.02 20.859 -16.5 1 95.94 88 ALA A CA 1
ATOM 640 C C . ALA A 1 88 ? 5.531 20.562 -16.688 1 95.94 88 ALA A C 1
ATOM 642 O O . ALA A 1 88 ? 4.77 20.562 -15.719 1 95.94 88 ALA A O 1
ATOM 643 N N . ALA A 1 89 ? 5.188 20.281 -17.953 1 94.69 89 ALA A N 1
ATOM 644 C CA . ALA A 1 89 ? 3.811 19.906 -18.25 1 94.69 89 ALA A CA 1
ATOM 645 C C . ALA A 1 89 ? 3.572 18.422 -17.953 1 94.69 89 ALA A C 1
ATOM 647 O O . ALA A 1 89 ? 2.469 18.031 -17.562 1 94.69 89 ALA A O 1
ATOM 648 N N . ARG A 1 90 ? 4.586 17.625 -18.188 1 96.12 90 ARG A N 1
ATOM 649 C CA . ARG A 1 90 ? 4.535 16.188 -17.922 1 96.12 90 ARG A CA 1
ATOM 650 C C . ARG A 1 90 ? 5.844 15.695 -17.312 1 96.12 90 ARG A C 1
ATOM 652 O O . ARG A 1 90 ? 6.895 16.312 -17.516 1 96.12 90 ARG A O 1
ATOM 659 N N . ALA A 1 91 ? 5.691 14.594 -16.609 1 96.56 91 ALA A N 1
ATOM 660 C CA . ALA A 1 91 ? 6.855 14.062 -15.914 1 96.56 91 ALA A CA 1
ATOM 661 C C . ALA A 1 91 ? 7.906 13.562 -16.906 1 96.56 91 ALA A C 1
ATOM 663 O O . ALA A 1 91 ? 9.109 13.672 -16.656 1 96.56 91 ALA A O 1
ATOM 664 N N . ASP A 1 92 ? 7.461 13.047 -18.062 1 92.88 92 ASP A N 1
ATOM 665 C CA . ASP A 1 92 ? 8.398 12.453 -19 1 92.88 92 ASP A CA 1
ATOM 666 C C . ASP A 1 92 ? 9.156 13.531 -19.781 1 92.88 92 ASP A C 1
ATOM 668 O O . ASP A 1 92 ? 10.016 13.219 -20.609 1 92.88 92 ASP A O 1
ATOM 672 N N . ALA A 1 93 ? 8.914 14.805 -19.484 1 94 93 ALA A N 1
ATOM 673 C CA . ALA A 1 93 ? 9.734 15.922 -19.953 1 94 93 ALA A CA 1
ATOM 674 C C . ALA A 1 93 ? 10.945 16.125 -19.047 1 94 93 ALA A C 1
ATOM 676 O O . ALA A 1 93 ? 11.922 16.766 -19.453 1 94 93 ALA A O 1
ATOM 677 N N . LEU A 1 94 ? 10.906 15.578 -17.859 1 94.31 94 LEU A N 1
ATOM 678 C CA . LEU A 1 94 ? 11.945 15.844 -16.875 1 94.31 94 LEU A CA 1
ATOM 679 C C . LEU A 1 94 ? 12.867 14.641 -16.734 1 94.31 94 LEU A C 1
ATOM 681 O O . LEU A 1 94 ? 14.023 14.789 -16.328 1 94.31 94 LEU A O 1
ATOM 685 N N . ALA A 1 95 ? 12.398 13.461 -17 1 96.88 95 ALA A N 1
ATOM 686 C CA . ALA A 1 95 ? 13.164 12.234 -16.844 1 96.88 95 ALA A CA 1
ATOM 687 C C . ALA A 1 95 ? 12.664 11.141 -17.781 1 96.88 95 ALA A C 1
ATOM 689 O O . ALA A 1 95 ? 11.516 11.172 -18.219 1 96.88 95 ALA A O 1
ATOM 690 N N . ALA A 1 96 ? 13.586 10.109 -18.062 1 97.56 96 ALA A N 1
ATOM 691 C CA . ALA A 1 96 ? 13.156 8.953 -18.844 1 97.56 96 ALA A CA 1
ATOM 692 C C . ALA A 1 96 ? 11.992 8.234 -18.156 1 97.56 96 ALA A C 1
ATOM 694 O O . ALA A 1 96 ? 11.969 8.102 -16.938 1 97.56 96 ALA A O 1
ATOM 695 N N . PRO A 1 97 ? 10.977 7.781 -18.938 1 98.31 97 PRO A N 1
ATOM 696 C CA . PRO A 1 97 ? 9.773 7.176 -18.375 1 98.31 97 PRO A CA 1
ATOM 697 C C . PRO A 1 97 ? 10.086 6.082 -17.344 1 98.31 97 PRO A C 1
ATOM 699 O O . PRO A 1 97 ? 9.445 6.008 -16.297 1 98.31 97 PRO A O 1
ATOM 702 N N . GLU A 1 98 ? 11.102 5.25 -17.594 1 98.19 98 GLU A N 1
ATOM 703 C CA . GLU A 1 98 ? 11.438 4.109 -16.75 1 98.19 98 GLU A CA 1
ATOM 704 C C . GLU A 1 98 ? 12.133 4.562 -15.469 1 98.19 98 GLU A C 1
ATOM 706 O O . GLU A 1 98 ? 12.312 3.771 -14.539 1 98.19 98 GLU A O 1
ATOM 711 N N . ARG A 1 99 ? 12.484 5.883 -15.43 1 98.19 99 ARG A N 1
ATOM 712 C CA . ARG A 1 99 ? 13.18 6.438 -14.273 1 98.19 99 ARG A CA 1
ATOM 713 C C . ARG A 1 99 ? 12.273 7.367 -13.477 1 98.19 99 ARG A C 1
ATOM 715 O O . ARG A 1 99 ? 12.742 8.125 -12.625 1 98.19 99 ARG A O 1
ATOM 722 N N . ILE A 1 100 ? 10.984 7.387 -13.797 1 98.81 100 ILE A N 1
ATOM 723 C CA . ILE A 1 100 ? 9.977 8.156 -13.07 1 98.81 100 ILE A CA 1
ATOM 724 C C . ILE A 1 100 ? 9.18 7.227 -12.156 1 98.81 100 ILE A C 1
ATOM 726 O O . ILE A 1 100 ? 8.609 6.23 -12.617 1 98.81 100 ILE A O 1
ATOM 730 N N . GLY A 1 101 ? 9.195 7.531 -10.828 1 98.81 101 GLY A N 1
ATOM 731 C CA . GLY A 1 101 ? 8.383 6.789 -9.883 1 98.81 101 GLY A CA 1
ATOM 732 C C . GLY A 1 101 ? 7.148 7.547 -9.43 1 98.81 101 GLY A C 1
ATOM 733 O O . GLY A 1 101 ? 7.172 8.773 -9.328 1 98.81 101 GLY A O 1
ATOM 734 N N . VAL A 1 102 ? 6.07 6.84 -9.227 1 98.94 102 VAL A N 1
ATOM 735 C CA . VAL A 1 102 ? 4.836 7.363 -8.648 1 98.94 102 VAL A CA 1
ATOM 736 C C . VAL A 1 102 ? 4.516 6.613 -7.355 1 98.94 102 VAL A C 1
ATOM 738 O O . VAL A 1 102 ? 4.348 5.395 -7.363 1 98.94 102 VAL A O 1
ATOM 741 N N . PHE A 1 103 ? 4.516 7.305 -6.242 1 98.94 103 PHE A N 1
ATOM 742 C CA . PHE A 1 103 ? 4.273 6.762 -4.91 1 98.94 103 PHE A CA 1
ATOM 743 C C . PHE A 1 103 ? 3.072 7.43 -4.262 1 98.94 103 PHE A C 1
ATOM 745 O O . PHE A 1 103 ? 3.139 8.602 -3.877 1 98.94 103 PHE A O 1
ATOM 752 N N . VAL A 1 104 ? 1.959 6.672 -4.062 1 98.94 104 VAL A N 1
ATOM 753 C CA . VAL A 1 104 ? 0.713 7.32 -3.666 1 98.94 104 VAL A CA 1
ATOM 754 C C . VAL A 1 104 ? 0.161 6.648 -2.41 1 98.94 104 VAL A C 1
ATOM 756 O O . VAL A 1 104 ? -0.028 5.434 -2.379 1 98.94 104 VAL A O 1
ATOM 759 N N . GLY A 1 105 ? -0.05 7.441 -1.346 1 98.88 105 GLY A N 1
ATOM 760 C CA . GLY A 1 105 ? -0.835 6.988 -0.209 1 98.88 105 GLY A CA 1
ATOM 761 C C . GLY A 1 105 ? -2.332 7.113 -0.428 1 98.88 105 GLY A C 1
ATOM 762 O O . GLY A 1 105 ? -2.814 8.164 -0.858 1 98.88 105 GLY A O 1
ATOM 763 N N . CYS A 1 106 ? -3.057 6.031 -0.19 1 98.44 106 CYS A N 1
ATOM 764 C CA . CYS A 1 106 ? -4.512 5.98 -0.279 1 98.44 106 CYS A CA 1
ATOM 765 C C . CYS A 1 106 ? -5.082 4.969 0.707 1 98.44 106 CYS A C 1
ATOM 767 O O . CYS A 1 106 ? -4.781 3.777 0.624 1 98.44 106 CYS A O 1
ATOM 769 N N . GLY A 1 107 ? -5.941 5.406 1.563 1 96.38 107 GLY A N 1
ATOM 770 C CA . GLY A 1 107 ? -6.406 4.566 2.656 1 96.38 107 GLY A CA 1
ATOM 771 C C . GLY A 1 107 ? -7.434 3.539 2.223 1 96.38 107 GLY A C 1
ATOM 772 O O . GLY A 1 107 ? -7.473 2.428 2.756 1 96.38 107 GLY A O 1
ATOM 773 N N . MET A 1 108 ? -8.273 3.865 1.295 1 95.75 108 MET A N 1
ATOM 774 C CA . MET A 1 108 ? -9.367 2.967 0.945 1 95.75 108 MET A CA 1
ATOM 775 C C . MET A 1 108 ? -9.484 2.805 -0.567 1 95.75 108 MET A C 1
ATOM 777 O O . MET A 1 108 ? -9.516 1.683 -1.075 1 95.75 108 MET A O 1
ATOM 781 N N . GLY A 1 109 ? -9.57 3.76 -1.344 1 97.25 109 GLY A N 1
ATOM 782 C CA . GLY A 1 109 ? -9.875 3.791 -2.764 1 97.25 109 GLY A CA 1
ATOM 783 C C . GLY A 1 109 ? -11.141 4.574 -3.084 1 97.25 109 GLY A C 1
ATOM 784 O O . GLY A 1 109 ? -11.453 5.555 -2.41 1 97.25 109 GLY A O 1
ATOM 785 N N . GLY A 1 110 ? -11.812 4.195 -4.188 1 97.94 110 GLY A N 1
ATOM 786 C CA . GLY A 1 110 ? -12.953 4.949 -4.676 1 97.94 110 GLY A CA 1
ATOM 787 C C . GLY A 1 110 ? -14.227 4.668 -3.906 1 97.94 110 GLY A C 1
ATOM 788 O O . GLY A 1 110 ? -15.039 3.838 -4.324 1 97.94 110 GLY A O 1
ATOM 789 N N . ALA A 1 111 ? -14.469 5.445 -2.885 1 96.19 111 ALA A N 1
ATOM 790 C CA . ALA A 1 111 ? -15.609 5.227 -1.995 1 96.19 111 ALA A CA 1
ATOM 791 C C . ALA A 1 111 ? -16.922 5.52 -2.707 1 96.19 111 ALA A C 1
ATOM 793 O O . ALA A 1 111 ? -17.922 4.84 -2.475 1 96.19 111 ALA A O 1
ATOM 794 N N . ALA A 1 112 ? -16.922 6.559 -3.523 1 95.38 112 ALA A N 1
ATOM 795 C CA . ALA A 1 112 ? -18.156 6.91 -4.234 1 95.38 112 ALA A CA 1
ATOM 796 C C . ALA A 1 112 ? -18.578 5.789 -5.172 1 95.38 112 ALA A C 1
ATOM 798 O O . ALA A 1 112 ? -19.766 5.445 -5.238 1 95.38 112 ALA A O 1
ATOM 799 N N . SER A 1 113 ? -17.641 5.25 -5.895 1 96.5 113 SER A N 1
ATOM 800 C CA . SER A 1 113 ? -17.922 4.152 -6.812 1 96.5 113 SER A CA 1
ATOM 801 C C . SER A 1 113 ? -18.375 2.904 -6.062 1 96.5 113 SER A C 1
ATOM 803 O O . SER A 1 113 ? -19.281 2.199 -6.508 1 96.5 113 SER A O 1
ATOM 805 N N . LEU A 1 114 ? -17.734 2.637 -4.965 1 95.06 114 LEU A N 1
ATOM 806 C CA . LEU A 1 114 ? -18.109 1.496 -4.133 1 95.06 114 LEU A CA 1
ATOM 807 C C . LEU A 1 114 ? -19.531 1.646 -3.611 1 95.06 114 LEU A C 1
ATOM 809 O O . LEU A 1 114 ? -20.312 0.692 -3.648 1 95.06 114 LEU A O 1
ATOM 813 N N . GLU A 1 115 ? -19.859 2.775 -3.119 1 92.94 115 GLU A N 1
ATOM 814 C CA . GLU A 1 115 ? -21.188 3.039 -2.58 1 92.94 115 GLU A CA 1
ATOM 815 C C . GLU A 1 115 ? -22.25 2.883 -3.654 1 92.94 115 GLU A C 1
ATOM 817 O O . GLU A 1 115 ? -23.328 2.34 -3.393 1 92.94 115 GLU A O 1
ATOM 822 N N . ALA A 1 116 ? -21.953 3.438 -4.797 1 93.88 116 ALA A N 1
ATOM 823 C CA . ALA A 1 116 ? -22.891 3.316 -5.91 1 93.88 116 ALA A CA 1
ATOM 824 C C . ALA A 1 116 ? -23.156 1.853 -6.25 1 93.88 116 ALA A C 1
ATOM 826 O O . ALA A 1 116 ? -24.281 1.479 -6.578 1 93.88 116 ALA A O 1
ATOM 827 N N . ALA A 1 117 ? -22.172 1.035 -6.172 1 94.06 117 ALA A N 1
ATOM 828 C CA . ALA A 1 117 ? -22.312 -0.389 -6.469 1 94.06 117 ALA A CA 1
ATOM 829 C C . ALA A 1 117 ? -23.188 -1.082 -5.438 1 94.06 117 ALA A C 1
ATOM 831 O O . ALA A 1 117 ? -24.031 -1.924 -5.789 1 94.06 117 ALA A O 1
ATOM 832 N N . TYR A 1 118 ? -23 -0.812 -4.172 1 91.94 118 TYR A N 1
ATOM 833 C CA . TYR A 1 118 ? -23.781 -1.438 -3.107 1 91.94 118 TYR A CA 1
ATOM 834 C C . TYR A 1 118 ? -25.219 -0.948 -3.123 1 91.94 118 TYR A C 1
ATOM 836 O O . TYR A 1 118 ? -26.109 -1.628 -2.621 1 91.94 118 TYR A O 1
ATOM 844 N N . GLN A 1 119 ? -25.438 0.194 -3.688 1 90.44 119 GLN A N 1
ATOM 845 C CA . GLN A 1 119 ? -26.781 0.752 -3.766 1 90.44 119 GLN A CA 1
ATOM 846 C C . GLN A 1 119 ? -27.5 0.29 -5.031 1 90.44 119 GLN A C 1
ATOM 848 O O . GLN A 1 119 ? -28.719 0.425 -5.148 1 90.44 119 GLN A O 1
ATOM 853 N N . ALA A 1 120 ? -26.703 -0.229 -5.93 1 91.5 120 ALA A N 1
ATOM 854 C CA . ALA A 1 120 ? -27.281 -0.67 -7.195 1 91.5 120 ALA A CA 1
ATOM 855 C C . ALA A 1 120 ? -28.156 -1.909 -7 1 91.5 120 ALA A C 1
ATOM 857 O O . ALA A 1 120 ? -27.891 -2.721 -6.105 1 91.5 120 ALA A O 1
ATOM 858 N N . ALA A 1 121 ? -29.172 -2.008 -7.836 1 87.81 121 ALA A N 1
ATOM 859 C CA . ALA A 1 121 ? -29.969 -3.238 -7.855 1 87.81 121 ALA A CA 1
ATOM 860 C C . ALA A 1 121 ? -29.141 -4.414 -8.359 1 87.81 121 ALA A C 1
ATOM 862 O O . ALA A 1 121 ? -28.172 -4.227 -9.117 1 87.81 121 ALA A O 1
ATOM 863 N N . PRO A 1 122 ? -29.562 -5.637 -7.84 1 79.19 122 PRO A N 1
ATOM 864 C CA . PRO A 1 122 ? -28.875 -6.816 -8.367 1 79.19 122 PRO A CA 1
ATOM 865 C C . PRO A 1 122 ? -28.828 -6.844 -9.891 1 79.19 122 PRO A C 1
ATOM 867 O O . PRO A 1 122 ? -29.828 -6.539 -10.547 1 79.19 122 PRO A O 1
ATOM 870 N N . GLY A 1 123 ? -27.703 -7.059 -10.438 1 81.88 123 GLY A N 1
ATOM 871 C CA . GLY A 1 123 ? -27.547 -7.129 -11.875 1 81.88 123 GLY A CA 1
ATOM 872 C C . GLY A 1 123 ? -27.312 -5.773 -12.516 1 81.88 123 GLY A C 1
ATOM 873 O O . GLY A 1 123 ? -27.062 -5.688 -13.727 1 81.88 123 GLY A O 1
ATOM 874 N N . ARG A 1 124 ? -27.281 -4.742 -11.773 1 91.06 124 ARG A N 1
ATOM 875 C CA . ARG A 1 124 ? -27.125 -3.4 -12.32 1 91.06 124 ARG A CA 1
ATOM 876 C C . ARG A 1 124 ? -25.859 -2.732 -11.781 1 91.06 124 ARG A C 1
ATOM 878 O O . ARG A 1 124 ? -25.719 -1.508 -11.836 1 91.06 124 ARG A O 1
ATOM 885 N N . VAL A 1 125 ? -24.953 -3.566 -11.211 1 93 125 VAL A N 1
ATOM 886 C CA . VAL A 1 125 ? -23.672 -3.041 -10.727 1 93 125 VAL A CA 1
ATOM 887 C C . VAL A 1 125 ? -22.859 -2.504 -11.898 1 93 125 VAL A C 1
ATOM 889 O O . VAL A 1 125 ? -22.688 -3.189 -12.914 1 93 125 VAL A O 1
ATOM 892 N N . PRO A 1 126 ? -22.375 -1.209 -11.844 1 93.5 126 PRO A N 1
ATOM 893 C CA . PRO A 1 126 ? -21.578 -0.649 -12.945 1 93.5 126 PRO A CA 1
ATOM 894 C C . PRO A 1 126 ? -20.359 -1.497 -13.289 1 93.5 126 PRO A C 1
ATOM 896 O O . PRO A 1 126 ? -19.641 -1.942 -12.391 1 93.5 126 PRO A O 1
ATOM 899 N N . PRO A 1 127 ? -20.109 -1.72 -14.57 1 93 127 PRO A N 1
ATOM 900 C CA . PRO A 1 127 ? -19.031 -2.611 -15 1 93 127 PRO A CA 1
ATOM 901 C C . PRO A 1 127 ? -17.656 -2.105 -14.578 1 93 127 PRO A C 1
ATOM 903 O O . PRO A 1 127 ? -16.719 -2.895 -14.453 1 93 127 PRO A O 1
ATOM 906 N N . LEU A 1 128 ? -17.516 -0.803 -14.305 1 94.69 128 LEU A N 1
ATOM 907 C CA . LEU A 1 128 ? -16.203 -0.242 -14.008 1 94.69 128 LEU A CA 1
ATOM 908 C C . LEU A 1 128 ? -16.031 -0.044 -12.508 1 94.69 128 LEU A C 1
ATOM 910 O O . LEU A 1 128 ? -15.102 0.639 -12.07 1 94.69 128 LEU A O 1
ATOM 914 N N . THR A 1 129 ? -16.859 -0.717 -11.727 1 95.94 129 THR A N 1
ATOM 915 C CA . THR A 1 129 ? -16.812 -0.572 -10.281 1 95.94 129 THR A CA 1
ATOM 916 C C . THR A 1 129 ? -15.445 -0.968 -9.742 1 95.94 129 THR A C 1
ATOM 918 O O . THR A 1 129 ? -14.852 -0.242 -8.938 1 95.94 129 THR A O 1
ATOM 921 N N . VAL A 1 130 ? -14.898 -2.09 -10.18 1 96.5 130 VAL A N 1
ATOM 922 C CA . VAL A 1 130 ? -13.648 -2.623 -9.648 1 96.5 130 VAL A CA 1
ATOM 923 C C . VAL A 1 130 ? -12.492 -1.683 -9.992 1 96.5 130 VAL A C 1
ATOM 925 O O . VAL A 1 130 ? -11.797 -1.189 -9.102 1 96.5 130 VAL A O 1
ATOM 928 N N . PRO A 1 131 ? -12.297 -1.298 -11.242 1 96.56 131 PRO A N 1
ATOM 929 C CA . PRO A 1 131 ? -11.172 -0.409 -11.539 1 96.56 131 PRO A CA 1
ATOM 930 C C . PRO A 1 131 ? -11.367 0.995 -10.969 1 96.56 131 PRO A C 1
ATOM 932 O O . PRO A 1 131 ? -10.383 1.687 -10.68 1 96.56 131 PRO A O 1
ATOM 935 N N . ALA A 1 132 ? -12.57 1.43 -10.758 1 97.5 132 ALA A N 1
ATOM 936 C CA . ALA A 1 132 ? -12.828 2.75 -10.188 1 97.5 132 ALA A CA 1
ATOM 937 C C . ALA A 1 132 ? -12.555 2.76 -8.688 1 97.5 132 ALA A C 1
ATOM 939 O O . ALA A 1 132 ? -12.125 3.775 -8.133 1 97.5 132 ALA A O 1
ATOM 940 N N . PHE A 1 133 ? -12.734 1.644 -8.062 1 97.25 133 PHE A N 1
ATOM 941 C CA . PHE A 1 133 ? -12.648 1.55 -6.609 1 97.25 133 PHE A CA 1
ATOM 942 C C . PHE A 1 133 ? -11.227 1.219 -6.168 1 97.25 133 PHE A C 1
ATOM 944 O O . PHE A 1 133 ? -10.773 1.682 -5.121 1 97.25 133 PHE A O 1
ATOM 951 N N . MET A 1 134 ? -10.555 0.305 -6.82 1 97.25 134 MET A N 1
ATOM 952 C CA . MET A 1 134 ? -9.312 -0.278 -6.312 1 97.25 134 MET A CA 1
ATOM 953 C C . MET A 1 134 ? -8.375 0.807 -5.797 1 97.25 134 MET A C 1
ATOM 955 O O . MET A 1 134 ? -8.234 1.861 -6.422 1 97.25 134 MET A O 1
ATOM 959 N N . PRO A 1 135 ? -7.742 0.602 -4.637 1 98.06 135 PRO A N 1
ATOM 960 C CA . PRO A 1 135 ? -6.922 1.612 -3.965 1 98.06 135 PRO A CA 1
ATOM 961 C C . PRO A 1 135 ? -5.746 2.082 -4.82 1 98.06 135 PRO A C 1
ATOM 963 O O . PRO A 1 135 ? -5.188 3.152 -4.57 1 98.06 135 PRO A O 1
ATOM 966 N N . ASN A 1 136 ? -5.367 1.291 -5.809 1 98.44 136 ASN A N 1
ATOM 967 C CA . ASN A 1 136 ? -4.219 1.684 -6.625 1 98.44 136 ASN A CA 1
ATOM 968 C C . ASN A 1 136 ? -4.652 2.49 -7.848 1 98.44 136 ASN A C 1
ATOM 970 O O . ASN A 1 136 ? -3.809 2.938 -8.625 1 98.44 136 ASN A O 1
ATOM 974 N N . ALA A 1 137 ? -5.973 2.758 -8.016 1 98.62 137 ALA A N 1
ATOM 975 C CA . ALA A 1 137 ? -6.465 3.49 -9.18 1 98.62 137 ALA A CA 1
ATOM 976 C C . ALA A 1 137 ? -5.844 4.883 -9.258 1 98.62 137 ALA A C 1
ATOM 978 O O . ALA A 1 137 ? -5.402 5.316 -10.32 1 98.62 137 ALA A O 1
ATOM 979 N N . PRO A 1 138 ? -5.758 5.598 -8.117 1 98.81 138 PRO A N 1
ATOM 980 C CA . PRO A 1 138 ? -5.156 6.93 -8.211 1 98.81 138 PRO A CA 1
ATOM 981 C C . PRO A 1 138 ? -3.721 6.891 -8.734 1 98.81 138 PRO A C 1
ATOM 983 O O . PRO A 1 138 ? -3.361 7.676 -9.617 1 98.81 138 PRO A O 1
ATOM 986 N N . ALA A 1 139 ? -2.912 6.016 -8.211 1 98.88 139 ALA A N 1
ATOM 987 C CA . ALA A 1 139 ? -1.526 5.906 -8.656 1 98.88 139 ALA A CA 1
ATOM 988 C C . ALA A 1 139 ? -1.453 5.551 -10.141 1 98.88 139 ALA A C 1
ATOM 990 O O . ALA A 1 139 ? -0.618 6.086 -10.867 1 98.88 139 ALA A O 1
ATOM 991 N N . ALA A 1 140 ? -2.312 4.672 -10.562 1 98.62 140 ALA A N 1
ATOM 992 C CA . ALA A 1 140 ? -2.348 4.238 -11.961 1 98.62 140 ALA A CA 1
ATOM 993 C C . ALA A 1 140 ? -2.701 5.402 -12.883 1 98.62 140 ALA A C 1
ATOM 995 O O . ALA A 1 140 ? -2.066 5.59 -13.922 1 98.62 140 ALA A O 1
ATOM 996 N N . HIS A 1 141 ? -3.721 6.141 -12.516 1 98.69 141 HIS A N 1
ATOM 997 C CA . HIS A 1 141 ? -4.141 7.273 -13.336 1 98.69 141 HIS A CA 1
ATOM 998 C C . HIS A 1 141 ? -3.049 8.336 -13.406 1 98.69 141 HIS A C 1
ATOM 1000 O O . HIS A 1 141 ? -2.844 8.945 -14.461 1 98.69 141 HIS A O 1
ATOM 1006 N N . VAL A 1 142 ? -2.387 8.578 -12.305 1 98.88 142 VAL A N 1
ATOM 1007 C CA . VAL A 1 142 ? -1.286 9.531 -12.305 1 98.88 142 VAL A CA 1
ATOM 1008 C C . VAL A 1 142 ? -0.171 9.039 -13.219 1 98.88 142 VAL A C 1
ATOM 1010 O O . VAL A 1 142 ? 0.372 9.805 -14.016 1 98.88 142 VAL A O 1
ATOM 1013 N N . ALA A 1 143 ? 0.173 7.762 -13.133 1 98.81 143 ALA A N 1
ATOM 1014 C CA . ALA A 1 143 ? 1.233 7.191 -13.961 1 98.81 143 ALA A CA 1
ATOM 1015 C C . ALA A 1 143 ? 0.892 7.301 -15.445 1 98.81 143 ALA A C 1
ATOM 1017 O O . ALA A 1 143 ? 1.746 7.66 -16.266 1 98.81 143 ALA A O 1
ATOM 1018 N N . MET A 1 144 ? -0.308 6.988 -15.82 1 97.94 144 MET A N 1
ATOM 1019 C CA . MET A 1 144 ? -0.752 7.055 -17.219 1 97.94 144 MET A CA 1
ATOM 1020 C C . MET A 1 144 ? -0.664 8.484 -17.75 1 97.94 144 MET A C 1
ATOM 1022 O O . MET A 1 144 ? -0.152 8.711 -18.844 1 97.94 144 MET A O 1
ATOM 1026 N N . ARG A 1 145 ? -1.141 9.398 -16.891 1 97.75 145 ARG A N 1
ATOM 1027 C CA . ARG A 1 145 ? -1.149 10.805 -17.297 1 97.75 145 ARG A CA 1
ATOM 1028 C C . ARG A 1 145 ? 0.271 11.328 -17.484 1 97.75 145 ARG A C 1
ATOM 1030 O O . ARG A 1 145 ? 0.524 12.148 -18.375 1 97.75 145 ARG A O 1
ATOM 1037 N N . GLN A 1 146 ? 1.235 10.812 -16.672 1 98.25 146 GLN A N 1
ATOM 1038 C CA . GLN A 1 146 ? 2.564 11.414 -16.594 1 98.25 146 GLN A CA 1
ATOM 1039 C C . GLN A 1 146 ? 3.586 10.586 -17.375 1 98.25 146 GLN A C 1
ATOM 1041 O O . GLN A 1 146 ? 4.75 10.969 -17.484 1 98.25 146 GLN A O 1
ATOM 1046 N N . GLY A 1 147 ? 3.154 9.484 -17.922 1 97.88 147 GLY A N 1
ATOM 1047 C CA . GLY A 1 147 ? 4.051 8.602 -18.641 1 97.88 147 GLY A CA 1
ATOM 1048 C C . GLY A 1 147 ? 5.09 7.941 -17.766 1 97.88 147 GLY A C 1
ATOM 1049 O O . GLY A 1 147 ? 6.23 7.738 -18.172 1 97.88 147 GLY A O 1
ATOM 1050 N N . ALA A 1 148 ? 4.758 7.668 -16.531 1 98.62 148 ALA A N 1
ATOM 1051 C CA . ALA A 1 148 ? 5.684 7.086 -15.57 1 98.62 148 ALA A CA 1
ATOM 1052 C C . ALA A 1 148 ? 5.715 5.566 -15.688 1 98.62 148 ALA A C 1
ATOM 1054 O O . ALA A 1 148 ? 4.727 4.895 -15.383 1 98.62 148 ALA A O 1
ATOM 1055 N N . ARG A 1 149 ? 6.895 4.98 -16.016 1 98.69 149 ARG A N 1
ATOM 1056 C CA . ARG A 1 149 ? 6.977 3.543 -16.266 1 98.69 149 ARG A CA 1
ATOM 1057 C C . ARG A 1 149 ? 7.934 2.871 -15.289 1 98.69 149 ARG A C 1
ATOM 1059 O O . ARG A 1 149 ? 8.289 1.703 -15.461 1 98.69 149 ARG A O 1
ATOM 1066 N N . GLY A 1 150 ? 8.422 3.629 -14.305 1 98.56 150 GLY A N 1
ATOM 1067 C CA . GLY A 1 150 ? 9.164 3.061 -13.188 1 98.56 150 GLY A CA 1
ATOM 1068 C C . GLY A 1 150 ? 8.266 2.438 -12.133 1 98.56 150 GLY A C 1
ATOM 1069 O O . GLY A 1 150 ? 7.25 1.815 -12.461 1 98.56 150 GLY A O 1
ATOM 1070 N N . PRO A 1 151 ? 8.672 2.531 -10.859 1 98.56 151 PRO A N 1
ATOM 1071 C CA . PRO A 1 151 ? 7.809 2.027 -9.789 1 98.56 151 PRO A CA 1
ATOM 1072 C C . PRO A 1 151 ? 6.539 2.859 -9.617 1 98.56 151 PRO A C 1
ATOM 1074 O O . PRO A 1 151 ? 6.617 4.082 -9.453 1 98.56 151 PRO A O 1
ATOM 1077 N N . VAL A 1 152 ? 5.414 2.246 -9.727 1 98.81 152 VAL A N 1
ATOM 1078 C CA . VAL A 1 152 ? 4.113 2.832 -9.422 1 98.81 152 VAL A CA 1
ATOM 1079 C C . VAL A 1 152 ? 3.453 2.057 -8.289 1 98.81 152 VAL A C 1
ATOM 1081 O O . VAL A 1 152 ? 2.957 0.946 -8.492 1 98.81 152 VAL A O 1
ATOM 1084 N N . LEU A 1 153 ? 3.502 2.66 -7.113 1 98.75 153 LEU A N 1
ATOM 1085 C CA . LEU A 1 153 ? 3.127 1.946 -5.898 1 98.75 153 LEU A CA 1
ATOM 1086 C C . LEU A 1 153 ? 2.045 2.703 -5.137 1 98.75 153 LEU A C 1
ATOM 1088 O O . LEU A 1 153 ? 2.037 3.936 -5.117 1 98.75 153 LEU A O 1
ATOM 1092 N N . SER A 1 154 ? 1.137 1.961 -4.594 1 98.81 154 SER A N 1
ATOM 1093 C CA . SER A 1 154 ? 0.098 2.475 -3.707 1 98.81 154 SER A CA 1
ATOM 1094 C C . SER A 1 154 ? 0.256 1.924 -2.293 1 98.81 154 SER A C 1
ATOM 1096 O O . SER A 1 154 ? 0.305 0.708 -2.098 1 98.81 154 SER A O 1
ATOM 1098 N N . TYR A 1 155 ? 0.334 2.807 -1.354 1 98.75 155 TYR A N 1
ATOM 1099 C CA . TYR A 1 155 ? 0.469 2.479 0.061 1 98.75 155 TYR A CA 1
ATOM 1100 C C . TYR A 1 155 ? -0.843 2.709 0.802 1 98.75 155 TYR A C 1
ATOM 1102 O O . TYR A 1 155 ? -1.394 3.812 0.774 1 98.75 155 TYR A O 1
ATOM 1110 N N . ALA A 1 156 ? -1.354 1.671 1.407 1 98.25 156 ALA A N 1
ATOM 1111 C CA . ALA A 1 156 ? -2.504 1.786 2.301 1 98.25 156 ALA A CA 1
ATOM 1112 C C . ALA A 1 156 ? -2.104 1.519 3.748 1 98.25 156 ALA A C 1
ATOM 1114 O O . ALA A 1 156 ? -2.211 0.388 4.23 1 98.25 156 ALA A O 1
ATOM 1115 N N . VAL A 1 157 ? -1.725 2.549 4.398 1 97.94 157 VAL A N 1
ATOM 1116 C CA . VAL A 1 157 ? -1.229 2.482 5.77 1 97.94 157 VAL A CA 1
ATOM 1117 C C . VAL A 1 157 ? -2.018 3.447 6.652 1 97.94 157 VAL A C 1
ATOM 1119 O O . VAL A 1 157 ? -1.432 4.246 7.387 1 97.94 157 VAL A O 1
ATOM 1122 N N . ALA A 1 158 ? -3.268 3.49 6.441 1 97.38 158 ALA A N 1
ATOM 1123 C CA . ALA A 1 158 ? -4.18 4.359 7.176 1 97.38 158 ALA A CA 1
ATOM 1124 C C . ALA A 1 158 ? -3.723 5.816 7.113 1 97.38 158 ALA A C 1
ATOM 1126 O O . ALA A 1 158 ? -3.443 6.34 6.035 1 97.38 158 ALA A O 1
ATOM 1127 N N . CYS A 1 159 ? -3.674 6.516 8.266 1 97.75 159 CYS A N 1
ATOM 1128 C CA . CYS A 1 159 ? -3.447 7.953 8.312 1 97.75 159 CYS A CA 1
ATOM 1129 C C . CYS A 1 159 ? -2.004 8.289 7.957 1 97.75 159 CYS A C 1
ATOM 1131 O O . CYS A 1 159 ? -1.685 9.445 7.664 1 97.75 159 CYS A O 1
ATOM 1133 N N . ALA A 1 160 ? -1.131 7.312 7.887 1 98.62 160 ALA A N 1
ATOM 1134 C CA . ALA A 1 160 ? 0.275 7.566 7.582 1 98.62 160 ALA A CA 1
ATOM 1135 C C . ALA A 1 160 ? 0.593 7.234 6.129 1 98.62 160 ALA A C 1
ATOM 1137 O O . ALA A 1 160 ? 1.747 7.324 5.703 1 98.62 160 ALA A O 1
ATOM 1138 N N . SER A 1 161 ? -0.419 6.906 5.352 1 98.81 161 SER A N 1
ATOM 1139 C CA . SER A 1 161 ? -0.249 6.355 4.008 1 98.81 161 SER A CA 1
ATOM 1140 C C . SER A 1 161 ? 0.622 7.266 3.146 1 98.81 161 SER A C 1
ATOM 1142 O O . SER A 1 161 ? 1.592 6.805 2.539 1 98.81 161 SER A O 1
ATOM 1144 N N . SER A 1 162 ? 0.296 8.523 3.082 1 98.94 162 SER A N 1
ATOM 1145 C CA . SER A 1 162 ? 0.982 9.391 2.131 1 98.94 162 SER A CA 1
ATOM 1146 C C . SER A 1 162 ? 2.336 9.836 2.668 1 98.94 162 SER A C 1
ATOM 1148 O O . SER A 1 162 ? 3.268 10.078 1.896 1 98.94 162 SER A O 1
ATOM 1150 N N . ALA A 1 163 ? 2.518 9.945 4.008 1 98.94 163 ALA A N 1
ATOM 1151 C CA . ALA A 1 163 ? 3.844 10.203 4.566 1 98.94 163 ALA A CA 1
ATOM 1152 C C . ALA A 1 163 ? 4.797 9.047 4.27 1 98.94 163 ALA A C 1
ATOM 1154 O O . ALA A 1 163 ? 5.957 9.273 3.918 1 98.94 163 ALA A O 1
ATOM 1155 N N . VAL A 1 164 ? 4.25 7.863 4.402 1 98.88 164 VAL A N 1
ATOM 1156 C CA . VAL A 1 164 ? 5.016 6.668 4.062 1 98.88 164 VAL A CA 1
ATOM 1157 C C . VAL A 1 164 ? 5.402 6.703 2.586 1 98.88 164 VAL A C 1
ATOM 1159 O O . VAL A 1 164 ? 6.547 6.418 2.232 1 98.88 164 VAL A O 1
ATOM 1162 N N . ALA A 1 165 ? 4.445 7.062 1.758 1 98.94 165 ALA A N 1
ATOM 1163 C CA . ALA A 1 165 ? 4.699 7.129 0.321 1 98.94 165 ALA A CA 1
ATOM 1164 C C . ALA A 1 165 ? 5.848 8.078 0.007 1 98.94 165 ALA A C 1
ATOM 1166 O O . ALA A 1 165 ? 6.723 7.766 -0.803 1 98.94 165 ALA A O 1
ATOM 1167 N N . ILE A 1 166 ? 5.891 9.211 0.607 1 98.94 166 ILE A N 1
ATOM 1168 C CA . ILE A 1 166 ? 6.922 10.219 0.378 1 98.94 166 ILE A CA 1
ATOM 1169 C C . ILE A 1 166 ? 8.266 9.695 0.866 1 98.94 166 ILE A C 1
ATOM 1171 O O . ILE A 1 166 ? 9.281 9.836 0.18 1 98.94 166 ILE A O 1
ATOM 1175 N N . GLY A 1 167 ? 8.281 9.078 2.061 1 98.75 167 GLY A N 1
ATOM 1176 C CA . GLY A 1 167 ? 9.508 8.477 2.551 1 98.75 167 GLY A CA 1
ATOM 1177 C C . GLY A 1 167 ? 10.047 7.391 1.64 1 98.75 167 GLY A C 1
ATOM 1178 O O . GLY A 1 167 ? 11.25 7.324 1.387 1 98.75 167 GLY A O 1
ATOM 1179 N N . GLU A 1 168 ? 9.156 6.574 1.144 1 98.56 168 GLU A N 1
ATOM 1180 C CA . GLU A 1 168 ? 9.562 5.492 0.252 1 98.56 168 GLU A CA 1
ATOM 1181 C C . GLU A 1 168 ? 10.086 6.035 -1.075 1 98.56 168 GLU A C 1
ATOM 1183 O O . GLU A 1 168 ? 11.008 5.469 -1.663 1 98.56 168 GLU A O 1
ATOM 1188 N N . ALA A 1 169 ? 9.461 7.09 -1.559 1 98.81 169 ALA A N 1
ATOM 1189 C CA . ALA A 1 169 ? 9.969 7.758 -2.754 1 98.81 169 ALA A CA 1
ATOM 1190 C C . ALA A 1 169 ? 11.391 8.266 -2.533 1 98.81 169 ALA A C 1
ATOM 1192 O O . ALA A 1 169 ? 12.242 8.141 -3.414 1 98.81 169 ALA A O 1
ATOM 1193 N N . ALA A 1 170 ? 11.641 8.805 -1.391 1 98.38 170 ALA A N 1
ATOM 1194 C CA . ALA A 1 170 ? 12.969 9.297 -1.044 1 98.38 170 ALA A CA 1
ATOM 1195 C C . ALA A 1 170 ? 14 8.172 -1.071 1 98.38 170 ALA A C 1
ATOM 1197 O O . ALA A 1 170 ? 15.109 8.352 -1.575 1 98.38 170 ALA A O 1
ATOM 1198 N N . LYS A 1 171 ? 13.633 7.027 -0.547 1 96.88 171 LYS A N 1
ATOM 1199 C CA . LYS A 1 171 ? 14.523 5.871 -0.55 1 96.88 171 LYS A CA 1
ATOM 1200 C C . LYS A 1 171 ? 14.891 5.461 -1.975 1 96.88 171 LYS A C 1
ATOM 1202 O O . LYS A 1 171 ? 16.047 5.156 -2.258 1 96.88 171 LYS A O 1
ATOM 1207 N N . ALA A 1 172 ? 13.883 5.449 -2.836 1 97.12 172 ALA A N 1
ATOM 1208 C CA . ALA A 1 172 ? 14.117 5.043 -4.219 1 97.12 172 ALA A CA 1
ATOM 1209 C C . ALA A 1 172 ? 15.055 6.012 -4.926 1 97.12 172 ALA A C 1
ATOM 1211 O O . ALA A 1 172 ? 15.922 5.59 -5.699 1 97.12 172 ALA A O 1
ATOM 1212 N N . LEU A 1 173 ? 14.859 7.27 -4.699 1 97.56 173 LEU A N 1
ATOM 1213 C CA . LEU A 1 173 ? 15.734 8.28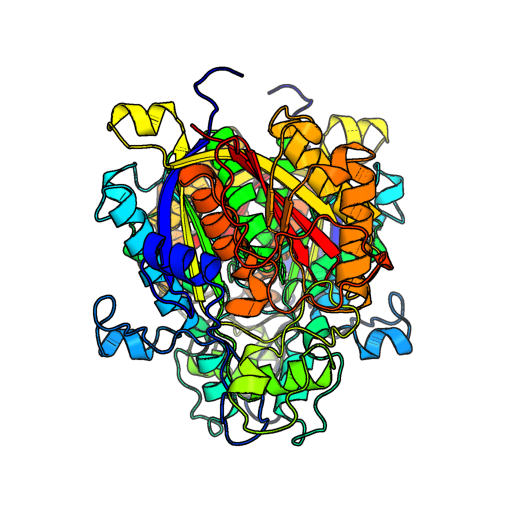9 -5.273 1 97.56 173 LEU A CA 1
ATOM 1214 C C . LEU A 1 173 ? 17.156 8.164 -4.73 1 97.56 173 LEU A C 1
ATOM 1216 O O . LEU A 1 173 ? 18.125 8.211 -5.492 1 97.56 173 LEU A O 1
ATOM 1220 N N . ALA A 1 174 ? 17.219 7.98 -3.441 1 94.88 174 ALA A N 1
ATOM 1221 C CA . ALA A 1 174 ? 18.516 7.887 -2.789 1 94.88 174 ALA A CA 1
ATOM 1222 C C . ALA A 1 174 ? 19.297 6.664 -3.279 1 94.88 174 ALA A C 1
ATOM 1224 O O . ALA A 1 174 ? 20.516 6.703 -3.389 1 94.88 174 ALA A O 1
ATOM 1225 N N . ALA A 1 175 ? 18.578 5.621 -3.604 1 93.38 175 ALA A N 1
ATOM 1226 C CA . ALA A 1 175 ? 19.203 4.375 -4.059 1 93.38 175 ALA A CA 1
ATOM 1227 C C . ALA A 1 175 ? 19.531 4.438 -5.547 1 93.38 175 ALA A C 1
ATOM 1229 O O . ALA A 1 175 ? 20.172 3.527 -6.086 1 93.38 175 ALA A O 1
ATOM 1230 N N . GLY A 1 176 ? 19.125 5.48 -6.219 1 94.38 176 GLY A N 1
ATOM 1231 C CA . GLY A 1 176 ? 19.391 5.633 -7.641 1 94.38 176 GLY A CA 1
ATOM 1232 C C . GLY A 1 176 ? 18.469 4.801 -8.516 1 94.38 176 GLY A C 1
ATOM 1233 O O . GLY A 1 176 ? 18.75 4.598 -9.703 1 94.38 176 GLY A O 1
ATOM 1234 N N . GLU A 1 177 ? 17.391 4.332 -7.934 1 95.31 177 GLU A N 1
ATOM 1235 C CA . GLU A 1 177 ? 16.438 3.518 -8.68 1 95.31 177 GLU A CA 1
ATOM 1236 C C . GLU A 1 177 ? 15.664 4.359 -9.688 1 95.31 177 GLU A C 1
ATOM 1238 O O . GLU A 1 177 ? 15.242 3.859 -10.734 1 95.31 177 GLU A O 1
ATOM 1243 N N . ILE A 1 178 ? 15.398 5.586 -9.32 1 97.56 178 ILE A N 1
ATOM 1244 C CA . ILE A 1 178 ? 14.672 6.535 -10.156 1 97.56 178 ILE A CA 1
ATOM 1245 C C . ILE A 1 178 ? 15.367 7.891 -10.125 1 97.56 178 ILE A C 1
ATOM 1247 O O . ILE A 1 178 ? 16.266 8.117 -9.305 1 97.56 178 ILE A O 1
ATOM 1251 N N . ASP A 1 179 ? 14.93 8.781 -11.047 1 97.81 179 ASP A N 1
ATOM 1252 C CA . ASP A 1 179 ? 15.516 10.117 -11.117 1 97.81 179 ASP A CA 1
ATOM 1253 C C . ASP A 1 179 ? 14.492 11.188 -10.734 1 97.81 179 ASP A C 1
ATOM 1255 O O . ASP A 1 179 ? 14.859 12.312 -10.406 1 97.81 179 ASP A O 1
ATOM 1259 N N . LEU A 1 180 ? 13.219 10.844 -10.812 1 98.44 180 LEU A N 1
ATOM 1260 C CA . LEU A 1 180 ? 12.109 11.734 -10.477 1 98.44 180 LEU A CA 1
ATOM 1261 C C . LEU A 1 180 ? 10.992 10.969 -9.773 1 98.44 180 LEU A C 1
ATOM 1263 O O . LEU A 1 180 ? 10.656 9.852 -10.164 1 98.44 180 LEU A O 1
ATOM 1267 N N . ALA A 1 181 ? 10.484 11.586 -8.727 1 98.88 181 ALA A N 1
ATOM 1268 C CA . ALA A 1 181 ? 9.352 10.961 -8.047 1 98.88 181 ALA A CA 1
ATOM 1269 C C . ALA A 1 181 ? 8.188 11.945 -7.926 1 98.88 181 ALA A C 1
ATOM 1271 O O . ALA A 1 181 ? 8.375 13.109 -7.57 1 98.88 181 ALA A O 1
ATOM 1272 N N . LEU A 1 182 ? 7.027 11.508 -8.352 1 98.94 182 LEU A N 1
ATOM 1273 C CA . LEU A 1 182 ? 5.773 12.078 -7.875 1 98.94 182 LEU A CA 1
ATOM 1274 C C . LEU A 1 182 ? 5.281 11.344 -6.629 1 98.94 182 LEU A C 1
ATOM 1276 O O . LEU A 1 182 ? 4.824 10.203 -6.711 1 98.94 182 LEU A O 1
ATOM 1280 N N . ALA A 1 183 ? 5.402 11.977 -5.469 1 98.94 183 ALA A N 1
ATOM 1281 C CA . ALA A 1 183 ? 5.098 11.336 -4.195 1 98.94 183 ALA A CA 1
ATOM 1282 C C . ALA A 1 183 ? 4.035 12.117 -3.426 1 98.94 183 ALA A C 1
ATOM 1284 O O . ALA A 1 183 ? 4.109 13.344 -3.324 1 98.94 183 ALA A O 1
ATOM 1285 N N . GLY A 1 184 ? 3.01 11.43 -2.961 1 98.88 184 GLY A N 1
ATOM 1286 C CA . GLY A 1 184 ? 1.939 12.086 -2.229 1 98.88 184 GLY A CA 1
ATOM 1287 C C . GLY A 1 184 ? 0.806 11.141 -1.859 1 98.88 184 GLY A C 1
ATOM 1288 O O . GLY A 1 184 ? 1.045 10 -1.457 1 98.88 184 GLY A O 1
ATOM 1289 N N . GLY A 1 185 ? -0.405 11.734 -1.846 1 98.88 185 GLY A N 1
ATOM 1290 C CA . GLY A 1 185 ? -1.565 10.938 -1.479 1 98.88 185 GLY A CA 1
ATOM 1291 C C . GLY A 1 185 ? -2.881 11.609 -1.823 1 98.88 185 GLY A C 1
ATOM 1292 O O . GLY A 1 185 ? -2.902 12.758 -2.266 1 98.88 185 GLY A O 1
ATOM 1293 N N . THR A 1 186 ? -3.932 10.812 -1.741 1 98.94 186 THR A N 1
ATOM 1294 C CA . THR A 1 186 ? -5.293 11.25 -2.031 1 98.94 186 THR A CA 1
ATOM 1295 C C . THR A 1 186 ? -6.301 10.477 -1.188 1 98.94 186 THR A C 1
ATOM 1297 O O . THR A 1 186 ? -6.035 9.344 -0.773 1 98.94 186 THR A O 1
ATOM 1300 N N . GLU A 1 187 ? -7.375 11.133 -0.87 1 98.62 187 GLU A N 1
ATOM 1301 C CA . GLU A 1 187 ? -8.5 10.484 -0.203 1 98.62 187 GLU A CA 1
ATOM 1302 C C . GLU A 1 187 ? -9.805 11.234 -0.469 1 98.62 187 GLU A C 1
ATOM 1304 O O . GLU A 1 187 ? -9.82 12.461 -0.514 1 98.62 187 GLU A O 1
ATOM 1309 N N . SER A 1 188 ? -10.852 10.547 -0.71 1 97.19 188 SER A N 1
ATOM 1310 C CA . SER A 1 188 ? -12.219 11.062 -0.84 1 97.19 188 SER A CA 1
ATOM 1311 C C . SER A 1 188 ? -13.227 10.094 -0.237 1 97.19 188 SER A C 1
ATOM 1313 O O . SER A 1 188 ? -13.789 9.258 -0.943 1 97.19 188 SER A O 1
ATOM 1315 N N . LEU A 1 189 ? -13.531 10.281 1.079 1 94.81 189 LEU A N 1
ATOM 1316 C CA . LEU A 1 189 ? -14.336 9.297 1.793 1 94.81 189 LEU A CA 1
ATOM 1317 C C . LEU A 1 189 ? -15.617 9.93 2.328 1 94.81 189 LEU A C 1
ATOM 1319 O O . LEU A 1 189 ? -16.234 9.391 3.25 1 94.81 189 LEU A O 1
ATOM 1323 N N . LEU A 1 190 ? -16 11.062 1.765 1 92.44 190 LEU A N 1
ATOM 1324 C CA . LEU A 1 190 ? -17.172 11.758 2.266 1 92.44 190 LEU A CA 1
ATOM 1325 C C . LEU A 1 190 ? -18.453 11.203 1.64 1 92.44 190 LEU A C 1
ATOM 1327 O O . LEU A 1 190 ? -19.234 11.945 1.052 1 92.44 190 LEU A O 1
ATOM 1331 N N . THR A 1 191 ? -18.672 9.883 1.751 1 91.06 191 THR A N 1
ATOM 1332 C CA . THR A 1 191 ? -19.891 9.18 1.353 1 91.06 191 THR A CA 1
ATOM 1333 C C . THR A 1 191 ? -20.688 8.734 2.576 1 91.06 191 THR A C 1
ATOM 1335 O O . THR A 1 191 ? -20.125 8.539 3.654 1 91.06 191 THR A O 1
ATOM 1338 N N . PRO A 1 192 ? -21.984 8.578 2.428 1 88.12 192 PRO A N 1
ATOM 1339 C CA . PRO A 1 192 ? -22.828 8.25 3.586 1 88.12 192 PRO A CA 1
ATOM 1340 C C . PRO A 1 192 ? -22.344 7.004 4.324 1 88.12 192 PRO A C 1
ATOM 1342 O O . PRO A 1 192 ? -22.25 7.008 5.555 1 88.12 192 PRO A O 1
ATOM 1345 N N . GLY A 1 193 ? -22.078 5.926 3.607 1 89 193 GLY A N 1
ATOM 1346 C CA . GLY A 1 193 ? -21.672 4.684 4.238 1 89 193 GLY A CA 1
ATOM 1347 C C . GLY A 1 193 ? -20.375 4.812 5.02 1 89 193 GLY A C 1
ATOM 1348 O O . GLY A 1 193 ? -20.266 4.301 6.137 1 89 193 GLY A O 1
ATOM 1349 N N . VAL A 1 194 ? -19.422 5.508 4.48 1 90.88 194 VAL A N 1
ATOM 1350 C CA . VAL A 1 194 ? -18.109 5.668 5.125 1 90.88 194 VAL A CA 1
ATOM 1351 C C . VAL A 1 194 ? -18.266 6.562 6.355 1 90.88 194 VAL A C 1
ATOM 1353 O O . VAL A 1 194 ? -17.703 6.262 7.418 1 90.88 194 VAL A O 1
ATOM 1356 N N . VAL A 1 195 ? -18.984 7.625 6.207 1 89.5 195 VAL A N 1
ATOM 1357 C CA . VAL A 1 195 ? -19.188 8.555 7.316 1 89.5 195 VAL A CA 1
ATOM 1358 C C . VAL A 1 195 ? -19.875 7.836 8.477 1 89.5 195 VAL A C 1
ATOM 1360 O O . VAL A 1 195 ? -19.5 8.016 9.633 1 89.5 195 VAL A O 1
ATOM 1363 N N . GLN A 1 196 ? -20.844 6.992 8.195 1 89.88 196 GLN A N 1
ATOM 1364 C CA . GLN A 1 196 ? -21.547 6.246 9.227 1 89.88 196 GLN A CA 1
ATOM 1365 C C . GLN A 1 196 ? -20.609 5.297 9.961 1 89.88 196 GLN A C 1
ATOM 1367 O O . GLN A 1 196 ? -20.719 5.109 11.172 1 89.88 196 GLN A O 1
ATOM 1372 N N . ALA A 1 197 ? -19.766 4.668 9.219 1 92.38 197 ALA A N 1
ATOM 1373 C CA . ALA A 1 197 ? -18.812 3.75 9.836 1 92.38 197 ALA A CA 1
ATOM 1374 C C . ALA A 1 197 ? -17.891 4.488 10.805 1 92.38 197 ALA A C 1
ATOM 1376 O O . ALA A 1 197 ? -17.578 3.984 11.883 1 92.38 197 ALA A O 1
ATOM 1377 N N . TRP A 1 198 ? -17.469 5.672 10.453 1 92.12 198 TRP A N 1
ATOM 1378 C CA . TRP A 1 198 ? -16.594 6.461 11.312 1 92.12 198 TRP A CA 1
ATOM 1379 C C . TRP A 1 198 ? -17.359 7 12.516 1 92.12 198 TRP A C 1
ATOM 1381 O O . TRP A 1 198 ? -16.797 7.125 13.609 1 92.12 198 TRP A O 1
ATOM 1391 N N . GLN A 1 199 ? -18.516 7.332 12.289 1 89.19 199 GLN A N 1
ATOM 1392 C CA . GLN A 1 199 ? -19.344 7.758 13.414 1 89.19 199 GLN A CA 1
ATOM 1393 C C . GLN A 1 199 ? -19.516 6.629 14.43 1 89.19 199 GLN A C 1
ATOM 1395 O O . GLN A 1 199 ? -19.469 6.867 15.633 1 89.19 199 GLN A O 1
ATOM 1400 N N . ALA A 1 200 ? -19.734 5.473 13.898 1 91.12 200 ALA A N 1
ATOM 1401 C CA . ALA A 1 200 ? -19.938 4.312 14.766 1 91.12 200 ALA A CA 1
ATOM 1402 C C . ALA A 1 200 ? -18.703 4.059 15.633 1 91.12 200 ALA A C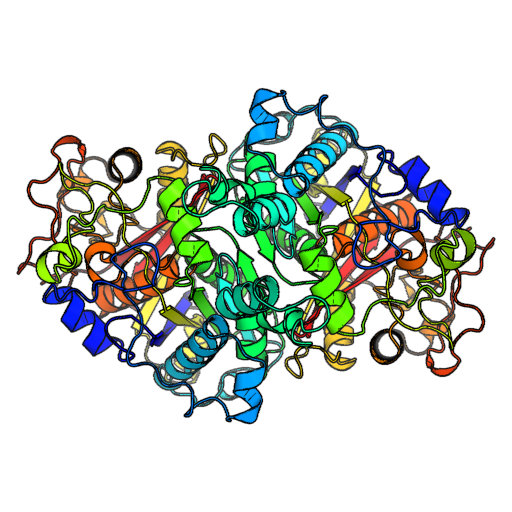 1
ATOM 1404 O O . ALA A 1 200 ? -18.828 3.561 16.75 1 91.12 200 ALA A O 1
ATOM 1405 N N . MET A 1 201 ? -17.609 4.453 15.148 1 91.56 201 MET A N 1
ATOM 1406 C CA . MET A 1 201 ? -16.359 4.25 15.859 1 91.56 201 MET A CA 1
ATOM 1407 C C . MET A 1 201 ? -16.172 5.305 16.953 1 91.56 201 MET A C 1
ATOM 1409 O O . MET A 1 201 ? -15.336 5.145 17.844 1 91.56 201 MET A O 1
ATOM 1413 N N . GLN A 1 202 ? -16.875 6.402 16.938 1 89.31 202 GLN A N 1
ATOM 1414 C CA . GLN A 1 202 ? -16.922 7.453 17.953 1 89.31 202 GLN A CA 1
ATOM 1415 C C . GLN A 1 202 ? -15.586 8.188 18.031 1 89.31 202 GLN A C 1
ATOM 1417 O O . GLN A 1 202 ? -15.078 8.438 19.125 1 89.31 202 GLN A O 1
ATOM 1422 N N . THR A 1 203 ? -15.016 8.445 16.844 1 90.19 203 THR A N 1
ATOM 1423 C CA . THR A 1 203 ? -13.758 9.18 16.781 1 90.19 203 THR A CA 1
ATOM 1424 C C . THR A 1 203 ? -13.969 10.562 16.172 1 90.19 203 THR A C 1
ATOM 1426 O O . THR A 1 203 ? -13.078 11.414 16.234 1 90.19 203 THR A O 1
ATOM 1429 N N . LEU A 1 204 ? -15.164 10.766 15.625 1 91.62 204 LEU A N 1
ATOM 1430 C CA . LEU A 1 204 ? -15.445 12.055 15.008 1 91.62 204 LEU A CA 1
ATOM 1431 C C . LEU A 1 204 ? -15.961 13.055 16.047 1 91.62 204 LEU A C 1
ATOM 1433 O O . LEU A 1 204 ? -16.703 12.68 16.953 1 91.62 204 LEU A O 1
ATOM 1437 N N . ALA A 1 205 ? -15.484 14.281 15.812 1 91.5 205 ALA A N 1
ATOM 1438 C CA . ALA A 1 205 ? -15.984 15.344 16.672 1 91.5 205 ALA A CA 1
ATOM 1439 C C . ALA A 1 205 ? -17.5 15.508 16.531 1 91.5 205 ALA A C 1
ATOM 1441 O O . ALA A 1 205 ? -18.016 15.531 15.414 1 91.5 205 ALA A O 1
ATOM 1442 N N . PRO A 1 206 ? -18.172 15.531 17.703 1 83.62 206 PRO A N 1
ATOM 1443 C CA . PRO A 1 206 ? -19.609 15.805 17.625 1 83.62 206 PRO A CA 1
ATOM 1444 C C . PRO A 1 206 ? -19.906 17.234 17.203 1 83.62 206 PRO A C 1
ATOM 1446 O O . PRO A 1 206 ? -19.172 18.172 17.547 1 83.62 206 PRO A O 1
ATOM 1449 N N . ILE A 1 207 ? -20.922 17.359 16.297 1 77.25 207 ILE A N 1
ATOM 1450 C CA . ILE A 1 207 ? -21.406 18.703 15.969 1 77.25 207 ILE A CA 1
ATOM 1451 C C . ILE A 1 207 ? -22.859 18.844 16.406 1 77.25 207 ILE A C 1
ATOM 1453 O O . ILE A 1 207 ? -23.672 17.953 16.172 1 77.25 207 ILE A O 1
ATOM 1457 N N . PRO A 1 208 ? -23.062 19.734 17.422 1 63.69 208 PRO A N 1
ATOM 1458 C CA . PRO A 1 208 ? -24.391 19.859 18.016 1 63.69 208 PRO A CA 1
ATOM 1459 C C . PRO A 1 208 ? -25.484 20.031 16.969 1 63.69 208 PRO A C 1
ATOM 1461 O O . PRO A 1 208 ? -26.641 19.641 17.203 1 63.69 208 PRO A O 1
ATOM 1464 N N . ALA A 1 209 ? -25.328 20.891 16.078 1 66.31 209 ALA A N 1
ATOM 1465 C CA . ALA A 1 209 ? -26.391 21.328 15.18 1 66.31 209 ALA A CA 1
ATOM 1466 C C . ALA A 1 209 ? -25.844 21.703 13.805 1 66.31 209 ALA A C 1
ATOM 1468 O O . ALA A 1 209 ? -24.641 21.609 13.578 1 66.31 209 ALA A O 1
ATOM 1469 N N . ASP A 1 210 ? -26.766 21.75 12.922 1 75.12 210 ASP A N 1
ATOM 1470 C CA . ASP A 1 210 ? -26.422 22.406 11.656 1 75.12 210 ASP A CA 1
ATOM 1471 C C . ASP A 1 210 ? -26.016 23.844 11.875 1 75.12 210 ASP A C 1
ATOM 1473 O O . ASP A 1 210 ? -26.781 24.766 11.578 1 75.12 210 ASP A O 1
ATOM 1477 N N . ASP A 1 211 ? -24.797 23.969 12.5 1 83.19 211 ASP A N 1
ATOM 1478 C CA . ASP A 1 211 ? -24.219 25.266 12.844 1 83.19 211 ASP A CA 1
ATOM 1479 C C . ASP A 1 211 ? -22.828 25.422 12.234 1 83.19 211 ASP A C 1
ATOM 1481 O O . ASP A 1 211 ? -21.844 24.859 12.742 1 83.19 211 ASP A O 1
ATOM 1485 N N . PRO A 1 212 ? -22.766 26.234 11.242 1 87.62 212 PRO A N 1
ATOM 1486 C CA . PRO A 1 212 ? -21.484 26.391 10.539 1 87.62 212 PRO A CA 1
ATOM 1487 C C . PRO A 1 212 ? -20.359 26.875 11.461 1 87.62 212 PRO A C 1
ATOM 1489 O O . PRO A 1 212 ? -19.219 26.469 11.305 1 87.62 212 PRO A O 1
ATOM 1492 N N . ALA A 1 213 ? -20.703 27.719 12.352 1 90.81 213 ALA A N 1
ATOM 1493 C CA . ALA A 1 213 ? -19.703 28.234 13.273 1 90.81 213 ALA A CA 1
ATOM 1494 C C . ALA A 1 213 ? -19.188 27.141 14.195 1 90.81 213 ALA A C 1
ATOM 1496 O O . ALA A 1 213 ? -17.984 27.062 14.477 1 90.81 213 ALA A O 1
ATOM 1497 N N . ALA A 1 214 ? -20.062 26.359 14.656 1 89.75 214 ALA A N 1
ATOM 1498 C CA . ALA A 1 214 ? -19.688 25.234 15.508 1 89.75 214 ALA A CA 1
ATOM 1499 C C . ALA A 1 214 ? -18.891 24.203 14.719 1 89.75 214 ALA A C 1
ATOM 1501 O O . ALA A 1 214 ? -17.922 23.641 15.234 1 89.75 214 ALA A O 1
ATOM 1502 N N . ALA A 1 215 ? -19.312 24 13.516 1 92.12 215 ALA A N 1
ATOM 1503 C CA . ALA A 1 215 ? -18.609 23.047 12.656 1 92.12 215 ALA A CA 1
ATOM 1504 C C . ALA A 1 215 ? -17.172 23.5 12.414 1 92.12 215 ALA A C 1
ATOM 1506 O O . ALA A 1 215 ? -16.25 22.672 12.469 1 92.12 215 ALA A O 1
ATOM 1507 N N . ALA A 1 216 ? -17.016 24.734 12.195 1 94.25 216 ALA A N 1
ATOM 1508 C CA . ALA A 1 216 ? -15.711 25.297 11.867 1 94.25 216 ALA A CA 1
ATOM 1509 C C . ALA A 1 216 ? -14.734 25.141 13.031 1 94.25 216 ALA A C 1
ATOM 1511 O O . ALA A 1 216 ? -13.516 25.188 12.836 1 94.25 216 ALA A O 1
ATOM 1512 N N . ARG A 1 217 ? -15.258 24.859 14.211 1 94.69 217 ARG A N 1
ATOM 1513 C CA . ARG A 1 217 ? -14.414 24.781 15.398 1 94.69 217 ARG A CA 1
ATOM 1514 C C . ARG A 1 217 ? -14.453 23.375 16 1 94.69 217 ARG A C 1
ATOM 1516 O O . ARG A 1 217 ? -13.961 23.172 17.109 1 94.69 217 ARG A O 1
ATOM 1523 N N . ALA A 1 218 ? -14.953 22.453 15.281 1 93.12 218 ALA A N 1
ATOM 1524 C CA . ALA A 1 218 ? -15.25 21.141 15.836 1 93.12 218 ALA A CA 1
ATOM 1525 C C . ALA A 1 218 ? -13.977 20.359 16.141 1 93.12 218 ALA A C 1
ATOM 1527 O O . ALA A 1 218 ? -13.906 19.641 17.141 1 93.12 218 ALA A O 1
ATOM 1528 N N . CYS A 1 219 ? -13.016 20.422 15.281 1 96.06 219 CYS A N 1
ATOM 1529 C CA . CYS A 1 219 ? -11.742 19.734 15.469 1 96.06 219 CYS A CA 1
ATOM 1530 C C . CYS A 1 219 ? -10.773 20.609 16.266 1 96.06 219 CYS A C 1
ATOM 1532 O O . CYS A 1 219 ? -10.391 21.688 15.812 1 96.06 219 CYS A O 1
ATOM 1534 N N . ARG A 1 220 ? -10.305 20.062 17.422 1 97.19 220 ARG A N 1
ATOM 1535 C CA . ARG A 1 220 ? -9.57 20.906 18.359 1 97.19 220 ARG A CA 1
ATOM 1536 C C . ARG A 1 220 ? -8.312 20.203 18.859 1 97.19 220 ARG A C 1
ATOM 1538 O O . ARG A 1 220 ? -8.211 19.875 20.047 1 97.19 220 ARG A O 1
ATOM 1545 N N . PRO A 1 221 ? -7.34 20.062 18.016 1 98.44 221 PRO A N 1
ATOM 1546 C CA . PRO A 1 221 ? -6.117 19.375 18.438 1 98.44 221 PRO A CA 1
ATOM 1547 C C . PRO A 1 221 ? -5.477 20.016 19.672 1 98.44 221 PRO A C 1
ATOM 1549 O O . PRO A 1 221 ? -5.348 21.25 19.734 1 98.44 221 PRO A O 1
ATOM 1552 N N . PHE A 1 222 ? -5.129 19.188 20.703 1 98.5 222 PHE A N 1
ATOM 1553 C CA . PHE A 1 222 ? -4.367 19.5 21.906 1 98.5 222 PHE A CA 1
ATOM 1554 C C . PHE A 1 222 ? -5.195 20.328 22.875 1 98.5 222 PHE A C 1
ATOM 1556 O O . PHE A 1 222 ? -4.695 20.766 23.922 1 98.5 222 PHE A O 1
ATOM 1563 N N . SER A 1 223 ? -6.457 20.562 22.547 1 98.31 223 SER A N 1
ATOM 1564 C CA . SER A 1 223 ? -7.371 21.219 23.484 1 98.31 223 SER A CA 1
ATOM 1565 C C . SER A 1 223 ? -7.789 20.266 24.594 1 98.31 223 SER A C 1
ATOM 1567 O O . SER A 1 223 ? -7.918 19.062 24.375 1 98.31 223 SER A O 1
ATOM 1569 N N . ARG A 1 224 ? -8 20.828 25.703 1 97.44 224 ARG A N 1
ATOM 1570 C CA . ARG A 1 224 ? -8.547 20.047 26.812 1 97.44 224 ARG A CA 1
ATOM 1571 C C . ARG A 1 224 ? -9.945 19.531 26.469 1 97.44 224 ARG A C 1
ATOM 1573 O O . ARG A 1 224 ? -10.375 18.5 26.984 1 97.44 224 ARG A O 1
ATOM 1580 N N . GLU A 1 225 ? -10.602 20.203 25.562 1 95.94 225 GLU A N 1
ATOM 1581 C CA . GLU A 1 225 ? -11.984 19.891 25.219 1 95.94 225 GLU A CA 1
ATOM 1582 C C . GLU A 1 225 ? -12.078 19.109 23.922 1 95.94 225 GLU A C 1
ATOM 1584 O O . GLU A 1 225 ? -13.172 18.938 23.375 1 95.94 225 GLU A O 1
ATOM 1589 N N . ARG A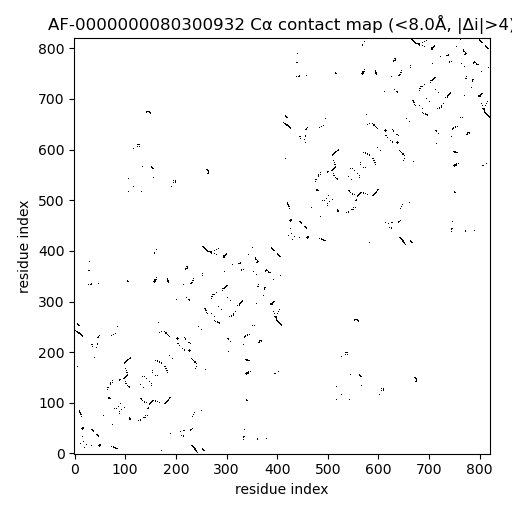 1 226 ? -10.953 18.672 23.5 1 96.38 226 ARG A N 1
ATOM 1590 C CA . ARG A 1 226 ? -10.961 17.938 22.234 1 96.38 226 ARG A CA 1
ATOM 1591 C C . ARG A 1 226 ? -11.859 16.703 22.312 1 96.38 226 ARG A C 1
ATOM 1593 O O . ARG A 1 226 ? -11.914 16.047 23.359 1 96.38 226 ARG A O 1
ATOM 1600 N N . ALA A 1 227 ? -12.555 16.422 21.172 1 93.5 227 ALA A N 1
ATOM 1601 C CA . ALA A 1 227 ? -13.5 15.305 21.188 1 93.5 227 ALA A CA 1
ATOM 1602 C C . ALA A 1 227 ? -13.422 14.492 19.906 1 93.5 227 ALA A C 1
ATOM 1604 O O . ALA A 1 227 ? -14.305 13.688 19.609 1 93.5 227 ALA A O 1
ATOM 1605 N N . GLY A 1 228 ? -12.438 14.711 19.109 1 94.88 228 GLY A N 1
ATOM 1606 C CA . GLY A 1 228 ? -12.289 13.961 17.875 1 94.88 228 GLY A CA 1
ATOM 1607 C C . GLY A 1 228 ? -11.984 14.844 16.672 1 94.88 228 GLY A C 1
ATOM 1608 O O . GLY A 1 228 ? -11.961 16.062 16.797 1 94.88 228 GLY A O 1
ATOM 1609 N N . PHE A 1 229 ? -11.703 14.172 15.578 1 95.06 229 PHE A N 1
ATOM 1610 C CA . PHE A 1 229 ? -11.391 14.93 14.367 1 95.06 229 PHE A CA 1
ATOM 1611 C C . PHE A 1 229 ? -12.617 15.016 13.453 1 95.06 229 PHE A C 1
ATOM 1613 O O . PHE A 1 229 ? -13.68 14.508 13.789 1 95.06 229 PHE A O 1
ATOM 1620 N N . VAL A 1 230 ? -12.531 15.852 12.43 1 94.25 230 VAL A N 1
ATOM 1621 C CA . VAL A 1 230 ? -13.492 15.93 11.336 1 94.25 230 VAL A CA 1
ATOM 1622 C C . VAL A 1 230 ? -12.867 15.391 10.055 1 94.25 230 VAL A C 1
ATOM 1624 O O . VAL A 1 230 ? -11.664 15.555 9.828 1 94.25 230 VAL A O 1
ATOM 1627 N N . LEU A 1 231 ? -13.688 14.711 9.281 1 94.81 231 LEU A N 1
ATOM 1628 C CA . LEU A 1 231 ? -13.164 14.148 8.039 1 94.81 231 LEU A CA 1
ATOM 1629 C C . LEU A 1 231 ? -12.891 15.242 7.016 1 94.81 231 LEU A C 1
ATOM 1631 O O . LEU A 1 231 ? -13.609 16.25 6.965 1 94.81 231 LEU A O 1
ATOM 1635 N N . GLY A 1 232 ? -11.805 15.07 6.277 1 95.88 232 GLY A N 1
ATOM 1636 C CA . GLY A 1 232 ? -11.492 15.906 5.133 1 95.88 232 GLY A CA 1
ATOM 1637 C C . GLY A 1 232 ? -11.219 15.109 3.867 1 95.88 232 GLY A C 1
ATOM 1638 O O . GLY A 1 232 ? -11.102 13.891 3.91 1 95.88 232 GLY A O 1
ATOM 1639 N N . GLU A 1 233 ? -11.227 15.852 2.789 1 95.75 233 GLU A N 1
ATOM 1640 C CA . GLU A 1 233 ? -10.93 15.273 1.481 1 95.75 233 GLU A CA 1
ATOM 1641 C C . GLU A 1 233 ? -9.875 16.094 0.742 1 95.75 233 GLU A C 1
ATOM 1643 O O . GLU A 1 233 ? -9.758 17.297 0.954 1 95.75 233 GLU A O 1
ATOM 1648 N N . GLY A 1 234 ? -9.094 15.336 -0.142 1 98.44 234 GLY A N 1
ATOM 1649 C CA . GLY A 1 234 ? -8.156 16.078 -0.972 1 98.44 234 GLY A CA 1
ATOM 1650 C C . GLY A 1 234 ? -6.988 15.227 -1.445 1 98.44 234 GLY A C 1
ATOM 1651 O O . GLY A 1 234 ? -7.035 14 -1.372 1 98.44 234 GLY A O 1
ATOM 1652 N N . ALA A 1 235 ? -6.082 15.891 -2.057 1 98.94 235 ALA A N 1
ATOM 1653 C CA . ALA A 1 235 ? -4.852 15.281 -2.559 1 98.94 235 ALA A CA 1
ATOM 1654 C C . ALA A 1 235 ? -3.695 16.281 -2.525 1 98.94 235 ALA A C 1
ATOM 1656 O O . ALA A 1 235 ? -3.904 17.484 -2.654 1 98.94 235 ALA A O 1
ATOM 1657 N N . ALA A 1 236 ? -2.535 15.797 -2.287 1 98.94 236 ALA A N 1
ATOM 1658 C CA . ALA A 1 236 ? -1.307 16.578 -2.385 1 98.94 236 ALA A CA 1
ATOM 1659 C C . ALA A 1 236 ? -0.153 15.734 -2.91 1 98.94 236 ALA A C 1
ATOM 1661 O O . ALA A 1 236 ? -0.053 14.547 -2.596 1 98.94 236 ALA A O 1
ATOM 1662 N N . PHE A 1 237 ? 0.653 16.375 -3.762 1 98.94 237 PHE A N 1
ATOM 1663 C CA . PHE A 1 237 ? 1.821 15.703 -4.32 1 98.94 237 PHE A CA 1
ATOM 1664 C C . PHE A 1 237 ? 3.043 16.609 -4.273 1 98.94 237 PHE A C 1
ATOM 1666 O O . PHE A 1 237 ? 2.922 17.828 -4.402 1 98.94 237 PHE A O 1
ATOM 1673 N N . LEU A 1 238 ? 4.199 16.016 -4.023 1 98.94 238 LEU A N 1
ATOM 1674 C CA . LEU A 1 238 ? 5.516 16.625 -4.156 1 98.94 238 LEU A CA 1
ATOM 1675 C C . LEU A 1 238 ? 6.258 16.062 -5.363 1 98.94 238 LEU A C 1
ATOM 1677 O O . LEU A 1 238 ? 6.195 14.859 -5.629 1 98.94 238 LEU A O 1
ATOM 1681 N N . VAL A 1 239 ? 6.902 16.938 -6.113 1 98.94 239 VAL A N 1
ATOM 1682 C CA . VAL A 1 239 ? 7.926 16.484 -7.051 1 98.94 239 VAL A CA 1
ATOM 1683 C C . VAL A 1 239 ? 9.281 16.438 -6.352 1 98.94 239 VAL A C 1
ATOM 1685 O O . VAL A 1 239 ? 9.766 17.453 -5.855 1 98.94 239 VAL A O 1
ATOM 1688 N N . LEU A 1 240 ? 9.891 15.258 -6.27 1 98.81 240 LEU A N 1
ATOM 1689 C CA . LEU A 1 240 ? 11.18 15.055 -5.621 1 98.81 240 LEU A CA 1
ATOM 1690 C C . LEU A 1 240 ? 12.25 14.703 -6.641 1 98.81 240 LEU A C 1
ATOM 1692 O O . LEU A 1 240 ? 12.016 13.891 -7.539 1 98.81 240 LEU A O 1
ATOM 1696 N N . GLU A 1 241 ? 13.344 15.32 -6.527 1 97.69 241 GLU A N 1
ATOM 1697 C CA . GLU A 1 241 ? 14.516 15.094 -7.371 1 97.69 241 GLU A CA 1
ATOM 1698 C C . GLU A 1 241 ? 15.805 15.164 -6.562 1 97.69 241 GLU A C 1
ATOM 1700 O O . GLU A 1 241 ? 15.852 15.828 -5.523 1 97.69 241 GLU A O 1
ATOM 1705 N N . ARG A 1 242 ? 16.844 14.484 -7.105 1 97 242 ARG A N 1
ATOM 1706 C CA . ARG A 1 242 ? 18.156 14.734 -6.543 1 97 242 ARG A CA 1
ATOM 1707 C C . ARG A 1 242 ? 18.625 16.156 -6.84 1 97 242 ARG A C 1
ATOM 1709 O O . ARG A 1 242 ? 18.344 16.688 -7.914 1 97 242 ARG A O 1
ATOM 1716 N N . ALA A 1 243 ? 19.281 16.703 -5.91 1 96 243 ALA A N 1
ATOM 1717 C CA . ALA A 1 243 ? 19.734 18.094 -6.027 1 96 243 ALA A CA 1
ATOM 1718 C C . ALA A 1 243 ? 20.484 18.312 -7.332 1 96 243 ALA A C 1
ATOM 1720 O O . ALA A 1 243 ? 20.297 19.328 -8 1 96 243 ALA A O 1
ATOM 1721 N N . ALA A 1 244 ? 21.297 17.344 -7.695 1 94.31 244 ALA A N 1
ATOM 1722 C CA . ALA A 1 244 ? 22.109 17.469 -8.906 1 94.31 244 ALA A CA 1
ATOM 1723 C C . ALA A 1 244 ? 21.234 17.5 -10.148 1 94.31 244 ALA A C 1
ATOM 1725 O O . ALA A 1 244 ? 21.484 18.266 -11.078 1 94.31 244 ALA A O 1
ATOM 1726 N N . ASP A 1 245 ? 20.203 16.672 -10.188 1 93.75 245 ASP A N 1
ATOM 1727 C CA . ASP A 1 245 ? 19.297 16.625 -11.328 1 93.75 245 ASP A CA 1
ATOM 1728 C C . ASP A 1 245 ? 18.469 17.906 -11.438 1 93.75 245 ASP A C 1
ATOM 1730 O O . ASP A 1 245 ? 18.266 18.438 -12.531 1 93.75 245 ASP A O 1
ATOM 1734 N N . ALA A 1 246 ? 18 18.391 -10.344 1 94.31 246 ALA A N 1
ATOM 1735 C CA . ALA A 1 246 ? 17.25 19.641 -10.297 1 94.31 246 ALA A CA 1
ATOM 1736 C C . ALA A 1 246 ? 18.094 20.812 -10.781 1 94.31 246 ALA A C 1
ATOM 1738 O O . ALA A 1 246 ? 17.641 21.641 -11.555 1 94.31 246 ALA A O 1
ATOM 1739 N N . ALA A 1 247 ? 19.312 20.844 -10.344 1 94.25 247 ALA A N 1
ATOM 1740 C CA . ALA A 1 247 ? 20.219 21.922 -10.711 1 94.25 247 ALA A CA 1
ATOM 1741 C C . ALA A 1 247 ? 20.516 21.906 -12.211 1 94.25 247 ALA A C 1
ATOM 1743 O O . ALA A 1 247 ? 20.656 22.953 -12.836 1 94.25 247 ALA A O 1
ATOM 1744 N N . ALA A 1 248 ? 20.656 20.75 -12.734 1 93.94 248 ALA A N 1
ATOM 1745 C CA . ALA A 1 248 ? 21 20.578 -14.141 1 93.94 248 ALA A CA 1
ATOM 1746 C C . ALA A 1 248 ? 19.953 21.219 -15.047 1 93.94 248 ALA A C 1
ATOM 1748 O O . ALA A 1 248 ? 20.281 21.719 -16.125 1 93.94 248 ALA A O 1
ATOM 1749 N N . ARG A 1 249 ? 18.75 21.266 -14.547 1 93.5 249 ARG A N 1
ATOM 1750 C CA . ARG A 1 249 ? 17.719 21.875 -15.383 1 93.5 249 ARG A CA 1
ATOM 1751 C C . ARG A 1 249 ? 17.328 23.25 -14.859 1 93.5 249 ARG A C 1
ATOM 1753 O O . ARG A 1 249 ? 16.281 23.781 -15.234 1 93.5 249 ARG A O 1
ATOM 1760 N N . GLY A 1 250 ? 18.031 23.75 -13.852 1 94.94 250 GLY A N 1
ATOM 1761 C CA . GLY A 1 250 ? 17.797 25.078 -13.312 1 94.94 250 GLY A CA 1
ATOM 1762 C C . GLY A 1 250 ? 16.531 25.188 -12.477 1 94.94 250 GLY A C 1
ATOM 1763 O O . GLY A 1 250 ? 15.922 26.25 -12.391 1 94.94 250 GLY A O 1
ATOM 1764 N N . ALA A 1 251 ? 16.172 24.062 -11.891 1 95.12 251 ALA A N 1
ATOM 1765 C CA . ALA A 1 251 ? 14.961 24.062 -11.078 1 95.12 251 ALA A CA 1
ATOM 1766 C C . ALA A 1 251 ? 15.203 24.766 -9.734 1 95.12 251 ALA A C 1
ATOM 1768 O O . ALA A 1 251 ? 16.266 24.625 -9.141 1 95.12 251 ALA A O 1
ATOM 1769 N N . ARG A 1 252 ? 14.203 25.484 -9.383 1 94.25 252 ARG A N 1
ATOM 1770 C CA . ARG A 1 252 ? 14.219 26.047 -8.039 1 94.25 252 ARG A CA 1
ATOM 1771 C C . ARG A 1 252 ? 13.812 25.016 -7 1 94.25 252 ARG A C 1
ATOM 1773 O O . ARG A 1 252 ? 12.797 24.328 -7.16 1 94.25 252 ARG A O 1
ATOM 1780 N N . ALA A 1 253 ? 14.633 24.906 -5.918 1 97.12 253 ALA A N 1
ATOM 1781 C CA . ALA A 1 253 ? 14.273 24.047 -4.797 1 97.12 253 ALA A CA 1
ATOM 1782 C C . ALA A 1 253 ? 13.414 24.781 -3.779 1 97.12 253 ALA A C 1
ATOM 1784 O O . ALA A 1 253 ? 13.82 25.812 -3.248 1 97.12 253 ALA A O 1
ATOM 1785 N N . ARG A 1 254 ? 12.289 24.234 -3.518 1 98.38 254 ARG A N 1
ATOM 1786 C CA . ARG A 1 254 ? 11.414 24.828 -2.51 1 98.38 254 ARG A CA 1
ATOM 1787 C C . ARG A 1 254 ? 11.883 24.484 -1.103 1 98.38 254 ARG A C 1
ATOM 1789 O O . ARG A 1 254 ? 11.789 25.312 -0.19 1 98.38 254 ARG A O 1
ATOM 1796 N N . ALA A 1 255 ? 12.328 23.266 -0.917 1 98.69 255 ALA A N 1
ATOM 1797 C CA . ALA A 1 255 ? 12.883 22.703 0.315 1 98.69 255 ALA A CA 1
ATOM 1798 C C . ALA A 1 255 ? 13.711 21.453 0.031 1 98.69 255 ALA A C 1
ATOM 1800 O O . ALA A 1 255 ? 13.742 20.969 -1.102 1 98.69 255 ALA A O 1
ATOM 1801 N N . ARG A 1 256 ? 14.484 21.078 0.996 1 98.44 256 ARG A N 1
ATOM 1802 C CA . ARG A 1 256 ? 15.141 19.781 0.987 1 98.44 256 ARG A CA 1
ATOM 1803 C C . ARG A 1 256 ? 14.375 18.781 1.844 1 98.44 256 ARG A C 1
ATOM 1805 O O . ARG A 1 256 ? 13.984 19.094 2.971 1 98.44 256 ARG A O 1
ATOM 1812 N N . LEU A 1 257 ? 14.008 17.625 1.276 1 98.88 257 LEU A N 1
ATOM 1813 C CA . LEU A 1 257 ? 13.617 16.5 2.121 1 98.88 257 LEU A CA 1
ATOM 1814 C C . LEU A 1 257 ? 14.844 15.852 2.754 1 98.88 257 LEU A C 1
ATOM 1816 O O . LEU A 1 257 ? 15.492 15.008 2.135 1 98.88 257 LEU A O 1
ATOM 1820 N N . ALA A 1 258 ? 15.078 16.188 4.023 1 98.56 258 ALA A N 1
ATOM 1821 C CA . ALA A 1 258 ? 16.359 15.875 4.648 1 98.56 258 ALA A CA 1
ATOM 1822 C C . ALA A 1 258 ? 16.297 14.547 5.395 1 98.56 258 ALA A C 1
ATOM 1824 O O . ALA A 1 258 ? 17.328 13.875 5.566 1 98.56 258 ALA A O 1
ATOM 1825 N N . GLY A 1 259 ? 15.133 14.195 5.809 1 98.44 259 GLY A N 1
ATOM 1826 C CA . GLY A 1 259 ? 15.008 12.961 6.566 1 98.44 259 GLY A CA 1
ATOM 1827 C C . GLY A 1 259 ? 13.609 12.375 6.539 1 98.44 259 GLY A C 1
ATOM 1828 O O . GLY A 1 259 ? 12.641 13.086 6.262 1 98.44 259 GLY A O 1
ATOM 1829 N N . TRP A 1 260 ? 13.547 11.117 6.789 1 98.56 260 TRP A N 1
ATOM 1830 C CA . TRP A 1 260 ? 12.312 10.352 6.91 1 98.56 260 TRP A CA 1
ATOM 1831 C C . TRP A 1 260 ? 12.492 9.188 7.883 1 98.56 260 TRP A C 1
ATOM 1833 O O . TRP A 1 260 ? 13.594 8.656 8.031 1 98.56 260 TRP A O 1
ATOM 1843 N N . GLY A 1 261 ? 11.414 8.867 8.625 1 98.62 261 GLY A N 1
ATOM 1844 C CA . GLY A 1 261 ? 11.414 7.773 9.578 1 98.62 261 GLY A CA 1
ATOM 1845 C C . GLY A 1 261 ? 10.148 6.93 9.508 1 98.62 261 GLY A C 1
ATOM 1846 O O . GLY A 1 261 ? 9.094 7.418 9.102 1 98.62 261 GLY A O 1
ATOM 1847 N N . LEU A 1 262 ? 10.32 5.672 9.805 1 98.5 262 LEU A N 1
ATOM 1848 C CA . LEU A 1 262 ? 9.234 4.699 9.82 1 98.5 262 LEU A CA 1
ATOM 1849 C C . LEU A 1 262 ? 9.391 3.727 10.984 1 98.5 262 LEU A C 1
ATOM 1851 O O . LEU A 1 262 ? 10.484 3.195 11.211 1 98.5 262 LEU A O 1
ATOM 1855 N N . SER A 1 263 ? 8.328 3.551 11.766 1 98.69 263 SER A N 1
ATOM 1856 C CA . SER A 1 263 ? 8.281 2.6 12.867 1 98.69 263 SER A CA 1
ATOM 1857 C C . SER A 1 263 ? 6.871 2.047 13.055 1 98.69 263 SER A C 1
ATOM 1859 O O . SER A 1 263 ? 5.938 2.459 12.359 1 98.69 263 SER A O 1
ATOM 1861 N N . CYS A 1 264 ? 6.781 1.092 13.953 1 98.69 264 CYS A N 1
ATOM 1862 C CA . CYS A 1 264 ? 5.473 0.547 14.305 1 98.69 264 CYS A CA 1
ATOM 1863 C C . CYS A 1 264 ? 5.359 0.322 15.805 1 98.69 264 CYS A C 1
ATOM 1865 O O . CYS A 1 264 ? 6.32 -0.101 16.453 1 98.69 264 CYS A O 1
ATOM 1867 N N . ASP A 1 265 ? 4.195 0.584 16.328 1 97.94 265 ASP A N 1
ATOM 1868 C CA . ASP A 1 265 ? 3.924 0.365 17.734 1 97.94 265 ASP A CA 1
ATOM 1869 C C . ASP A 1 265 ? 3.875 -1.126 18.062 1 97.94 265 ASP A C 1
ATOM 1871 O O . ASP A 1 265 ? 4.418 -1.562 19.078 1 97.94 265 ASP A O 1
ATOM 1875 N N . ALA A 1 266 ? 3.188 -1.84 17.172 1 96.06 266 ALA A N 1
ATOM 1876 C CA . ALA A 1 266 ? 2.982 -3.281 17.297 1 96.06 266 ALA A CA 1
ATOM 1877 C C . ALA A 1 266 ? 2.289 -3.631 18.609 1 96.06 266 ALA A C 1
ATOM 1879 O O . ALA A 1 266 ? 2.637 -4.621 19.266 1 96.06 266 ALA A O 1
ATOM 1880 N N . ARG A 1 267 ? 1.357 -2.799 19.062 1 93.25 267 ARG A N 1
ATOM 1881 C CA . ARG A 1 267 ? 0.747 -3 20.375 1 93.25 267 ARG A CA 1
ATOM 1882 C C . ARG A 1 267 ? -0.771 -3.096 20.25 1 93.25 267 ARG A C 1
ATOM 1884 O O . ARG A 1 267 ? -1.398 -3.91 20.938 1 93.25 267 ARG A O 1
ATOM 1891 N N . HIS A 1 268 ? -1.338 -2.246 19.578 1 90.69 268 HIS A N 1
ATOM 1892 C CA . HIS A 1 268 ? -2.787 -2.16 19.438 1 90.69 268 HIS A CA 1
ATOM 1893 C C . HIS A 1 268 ? -3.184 -1.558 18.094 1 90.69 268 HIS A C 1
ATOM 1895 O O . HIS A 1 268 ? -2.43 -0.77 17.516 1 90.69 268 HIS A O 1
ATOM 1901 N N . LEU A 1 269 ? -4.398 -1.871 17.672 1 91.5 269 LEU A N 1
ATOM 1902 C CA . LEU A 1 269 ? -4.852 -1.422 16.359 1 91.5 269 LEU A CA 1
ATOM 1903 C C . LEU A 1 269 ? -5.215 0.058 16.391 1 91.5 269 LEU A C 1
ATOM 1905 O O . LEU A 1 269 ? -5.031 0.767 15.398 1 91.5 269 LEU A O 1
ATOM 1909 N N . THR A 1 270 ? -5.812 0.508 17.547 1 91.62 270 THR A N 1
ATOM 1910 C CA . THR A 1 270 ? -6.359 1.861 17.516 1 91.62 270 THR A CA 1
ATOM 1911 C C . THR A 1 270 ? -5.738 2.713 18.625 1 91.62 270 THR A C 1
ATOM 1913 O O . THR A 1 270 ? -6.023 3.908 18.719 1 91.62 270 THR A O 1
ATOM 1916 N N . GLN A 1 271 ? -4.914 2.156 19.453 1 92.94 271 GLN A N 1
ATOM 1917 C CA . GLN A 1 271 ? -4.25 2.91 20.516 1 92.94 271 GLN A CA 1
ATOM 1918 C C . GLN A 1 271 ? -2.787 3.174 20.156 1 92.94 271 GLN A C 1
ATOM 1920 O O . GLN A 1 271 ? -2.021 2.238 19.922 1 92.94 271 GLN A O 1
ATOM 1925 N N . PRO A 1 272 ? -2.445 4.43 20.203 1 94.5 272 PRO A N 1
ATOM 1926 C CA . PRO A 1 272 ? -1.062 4.77 19.859 1 94.5 272 PRO A CA 1
ATOM 1927 C C . PRO A 1 272 ? -0.084 4.477 20.984 1 94.5 272 PRO A C 1
ATOM 1929 O O . PRO A 1 272 ? -0.505 4.176 22.109 1 94.5 272 PRO A O 1
ATOM 1932 N N . ASP A 1 273 ? 1.192 4.496 20.656 1 97 273 ASP A N 1
ATOM 1933 C CA . ASP A 1 273 ? 2.285 4.266 21.594 1 97 273 ASP A CA 1
ATOM 1934 C C . ASP A 1 273 ? 3.41 5.273 21.391 1 97 273 ASP A C 1
ATOM 1936 O O . ASP A 1 273 ? 3.939 5.406 20.281 1 97 273 ASP A O 1
ATOM 1940 N N . ALA A 1 274 ? 3.771 5.969 22.516 1 98.06 274 ALA A N 1
ATOM 1941 C CA . ALA A 1 274 ? 4.758 7.043 22.422 1 98.06 274 ALA A CA 1
ATOM 1942 C C . ALA A 1 274 ? 6.125 6.5 22.016 1 98.06 274 ALA A C 1
ATOM 1944 O O . ALA A 1 274 ? 6.879 7.168 21.312 1 98.06 274 ALA A O 1
ATOM 1945 N N . THR A 1 275 ? 6.391 5.312 22.406 1 97.94 275 THR A N 1
ATOM 1946 C CA . THR A 1 275 ? 7.688 4.723 22.094 1 97.94 275 THR A CA 1
ATOM 1947 C C . THR A 1 275 ? 7.844 4.52 20.594 1 97.94 275 THR A C 1
ATOM 1949 O O . THR A 1 275 ? 8.883 4.848 20.016 1 97.94 275 THR A O 1
ATOM 1952 N N . GLY A 1 276 ? 6.836 3.953 19.969 1 98.38 276 GLY A N 1
ATOM 1953 C CA . GLY A 1 276 ? 6.871 3.783 18.531 1 98.38 276 GLY A CA 1
ATOM 1954 C C . GLY A 1 276 ? 6.93 5.098 17.766 1 98.38 276 GLY A C 1
ATOM 1955 O O . GLY A 1 276 ? 7.676 5.227 16.797 1 98.38 276 GLY A O 1
ATOM 1956 N N . GLN A 1 277 ? 6.148 6.039 18.219 1 98.75 277 GLN A N 1
ATOM 1957 C CA . GLN A 1 277 ? 6.148 7.352 17.578 1 98.75 277 GLN A CA 1
ATOM 1958 C C . GLN A 1 277 ? 7.512 8.023 17.719 1 98.75 277 GLN A C 1
ATOM 1960 O O . GLN A 1 277 ? 8.031 8.578 16.734 1 98.75 277 GLN A O 1
ATOM 1965 N N . ALA A 1 278 ? 8.117 7.945 18.875 1 98.88 278 ALA A N 1
ATOM 1966 C CA . ALA A 1 278 ? 9.438 8.523 19.109 1 98.88 278 ALA A CA 1
ATOM 1967 C C . ALA A 1 278 ? 10.484 7.883 18.203 1 98.88 278 ALA A C 1
ATOM 1969 O O . ALA A 1 278 ? 11.406 8.555 17.734 1 98.88 278 ALA A O 1
ATOM 1970 N N . ALA A 1 279 ? 10.344 6.609 17.953 1 98.81 279 ALA A N 1
ATOM 1971 C CA . ALA A 1 279 ? 11.305 5.898 17.109 1 98.81 279 ALA A CA 1
ATOM 1972 C C . ALA A 1 279 ? 11.312 6.461 15.695 1 98.81 279 ALA A C 1
ATOM 1974 O O . ALA A 1 279 ? 12.375 6.648 15.102 1 98.81 279 ALA A O 1
ATOM 1975 N N . ALA A 1 280 ? 10.164 6.723 15.164 1 98.81 280 ALA A N 1
ATOM 1976 C CA . ALA A 1 280 ? 10.07 7.305 13.828 1 98.81 280 ALA A CA 1
ATOM 1977 C C . ALA A 1 280 ? 10.672 8.711 13.797 1 98.81 280 ALA A C 1
ATOM 1979 O O . ALA A 1 280 ? 11.359 9.078 12.844 1 98.81 280 ALA A O 1
ATOM 1980 N N . LEU A 1 281 ? 10.359 9.492 14.828 1 98.94 281 LEU A N 1
ATOM 1981 C CA . LEU A 1 281 ? 10.891 10.844 14.93 1 98.94 281 LEU A CA 1
ATOM 1982 C C . LEU A 1 281 ? 12.422 10.82 14.992 1 98.94 281 LEU A C 1
ATOM 1984 O O . LEU A 1 281 ? 13.078 11.57 14.266 1 98.94 281 LEU A O 1
ATOM 1988 N N . ARG A 1 282 ? 12.969 9.961 15.789 1 98.88 282 ARG A N 1
ATOM 1989 C CA . ARG A 1 282 ? 14.414 9.859 15.945 1 98.88 282 ARG A CA 1
ATOM 1990 C C . ARG A 1 282 ? 15.078 9.414 14.641 1 98.88 282 ARG A C 1
ATOM 1992 O O . ARG A 1 282 ? 16.141 9.914 14.281 1 98.88 282 ARG A O 1
ATOM 1999 N N . GLN A 1 283 ? 14.461 8.5 13.992 1 98.69 283 GLN A N 1
ATOM 2000 C CA . GLN A 1 283 ? 15 8.016 12.727 1 98.69 283 GLN A CA 1
ATOM 2001 C C . GLN A 1 283 ? 15.062 9.141 11.695 1 98.69 283 GLN A C 1
ATOM 2003 O O . GLN A 1 283 ? 16.062 9.266 10.969 1 98.69 283 GLN A O 1
ATOM 2008 N N . ALA A 1 284 ? 14.008 9.898 11.602 1 98.75 284 ALA A N 1
ATOM 2009 C CA . ALA A 1 284 ? 13.977 11.008 10.656 1 98.75 284 ALA A CA 1
ATOM 2010 C C . ALA A 1 284 ? 15.062 12.031 10.969 1 98.75 284 ALA A C 1
ATOM 2012 O O . ALA A 1 284 ? 15.734 12.523 10.055 1 98.75 284 ALA A O 1
ATOM 2013 N N . LEU A 1 285 ? 15.227 12.336 12.211 1 98.81 285 LEU A N 1
ATOM 2014 C CA . LEU A 1 285 ? 16.234 13.305 12.633 1 98.81 285 LEU A CA 1
ATOM 2015 C C . LEU A 1 285 ? 17.641 12.773 12.336 1 98.81 285 LEU A C 1
ATOM 2017 O O . LEU A 1 285 ? 18.5 13.516 11.852 1 98.81 285 LEU A O 1
ATOM 2021 N N . ARG A 1 286 ? 17.844 11.508 12.625 1 98.31 286 ARG A N 1
ATOM 2022 C CA . ARG A 1 286 ? 19.141 10.906 12.359 1 98.31 286 ARG A CA 1
ATOM 2023 C C . ARG A 1 286 ? 19.484 10.969 10.875 1 98.31 286 ARG A C 1
ATOM 2025 O O . ARG A 1 286 ? 20.609 11.32 10.508 1 98.31 286 ARG A O 1
ATOM 2032 N N . ARG A 1 287 ? 18.562 10.672 10.086 1 96.94 287 ARG A N 1
ATOM 2033 C CA . ARG A 1 287 ? 18.781 10.703 8.641 1 96.94 287 ARG A CA 1
ATOM 2034 C C . ARG A 1 287 ? 19.078 12.125 8.164 1 96.94 287 ARG A C 1
ATOM 2036 O O . ARG A 1 287 ? 19.828 12.328 7.219 1 96.94 287 ARG A O 1
ATOM 2043 N N . ALA A 1 288 ? 18.422 13.047 8.773 1 98 288 ALA A N 1
ATOM 2044 C CA . ALA A 1 288 ? 18.594 14.453 8.406 1 98 288 ALA A CA 1
ATOM 2045 C C . ALA A 1 288 ? 19.891 15.016 8.984 1 98 288 ALA A C 1
ATOM 2047 O O . ALA A 1 288 ? 20.297 16.125 8.648 1 98 288 ALA A O 1
ATOM 2048 N N . ASP A 1 289 ? 20.516 14.242 9.844 1 97.81 289 ASP A N 1
ATOM 2049 C CA . ASP A 1 289 ? 21.688 14.703 10.586 1 97.81 289 ASP A CA 1
ATOM 2050 C C . ASP A 1 289 ? 21.375 16 11.344 1 97.81 289 ASP A C 1
ATOM 2052 O O . ASP A 1 289 ? 22.109 16.984 11.203 1 97.81 289 ASP A O 1
ATOM 2056 N N . LEU A 1 290 ? 20.281 15.977 12.023 1 98.56 290 LEU A N 1
ATOM 2057 C CA . LEU A 1 290 ? 19.844 17.109 12.828 1 98.56 290 LEU A CA 1
ATOM 2058 C C . LEU A 1 290 ? 19.594 16.703 14.273 1 98.56 290 LEU A C 1
ATOM 2060 O O . LEU A 1 290 ? 19.094 15.594 14.531 1 98.56 290 LEU A O 1
ATOM 2064 N N . ALA A 1 291 ? 19.922 17.562 15.195 1 98.69 291 ALA A N 1
ATOM 2065 C CA . ALA A 1 291 ? 19.469 17.438 16.578 1 98.69 291 ALA A CA 1
ATOM 2066 C C . ALA A 1 291 ? 18.062 17.984 16.734 1 98.69 291 ALA A C 1
ATOM 2068 O O . ALA A 1 291 ? 17.609 18.797 15.938 1 98.69 291 ALA A O 1
ATOM 2069 N N . PRO A 1 292 ? 17.391 17.516 17.781 1 98.69 292 PRO A N 1
ATOM 2070 C CA . PRO A 1 292 ? 16.031 18.031 18 1 98.69 292 PRO A CA 1
ATOM 2071 C C . PRO A 1 292 ? 15.984 19.547 18.031 1 98.69 292 PRO A C 1
ATOM 2073 O O . PRO A 1 292 ? 15.078 20.156 17.453 1 98.69 292 PRO A O 1
ATOM 2076 N N . ARG A 1 293 ? 16.969 20.219 18.531 1 98.19 293 ARG A N 1
ATOM 2077 C CA . ARG A 1 293 ? 16.984 21.672 18.703 1 98.19 293 ARG A CA 1
ATOM 2078 C C . ARG A 1 293 ? 17.078 22.375 17.359 1 98.19 293 ARG A C 1
ATOM 2080 O O . ARG A 1 293 ? 16.781 23.562 17.25 1 98.19 293 ARG A O 1
ATOM 2087 N N . ASP A 1 294 ? 17.516 21.641 16.344 1 98.44 294 ASP A N 1
ATOM 2088 C CA . ASP A 1 294 ? 17.688 22.234 15.023 1 98.44 294 ASP A CA 1
ATOM 2089 C C . ASP A 1 294 ? 16.328 22.391 14.312 1 98.44 294 ASP A C 1
ATOM 2091 O O . ASP A 1 294 ? 16.234 23.094 13.312 1 98.44 294 ASP A O 1
ATOM 2095 N N . VAL A 1 295 ? 15.336 21.688 14.766 1 98.88 295 VAL A N 1
ATOM 2096 C CA . VAL A 1 295 ? 14 21.734 14.18 1 98.88 295 VAL A CA 1
ATOM 2097 C C . VAL A 1 295 ? 13.148 22.75 14.914 1 98.88 295 VAL A C 1
ATOM 2099 O O . VAL A 1 295 ? 12.938 22.656 16.125 1 98.88 295 VAL A O 1
ATOM 2102 N N . GLY A 1 296 ? 12.617 23.719 14.164 1 98.81 296 GLY A N 1
ATOM 2103 C CA . GLY A 1 296 ? 11.922 24.828 14.812 1 98.81 296 GLY A CA 1
ATOM 2104 C C . GLY A 1 296 ? 10.414 24.703 14.766 1 98.81 296 GLY A C 1
ATOM 2105 O O . GLY A 1 296 ? 9.703 25.422 15.469 1 98.81 296 GLY A O 1
ATOM 2106 N N . TYR A 1 297 ? 9.938 23.766 13.969 1 98.94 297 TYR A N 1
ATOM 2107 C CA . TYR A 1 297 ? 8.492 23.625 13.797 1 98.94 297 TYR A CA 1
ATOM 2108 C C . TYR A 1 297 ? 8.109 22.172 13.562 1 98.94 297 TYR A C 1
ATOM 2110 O O . TYR A 1 297 ? 8.805 21.453 12.852 1 98.94 297 TYR A O 1
ATOM 2118 N N . CYS A 1 298 ? 7.047 21.75 14.234 1 98.94 298 CYS A N 1
ATOM 2119 C CA . CYS A 1 298 ? 6.441 20.438 13.977 1 98.94 298 CYS A CA 1
ATOM 2120 C C . CYS A 1 298 ? 4.98 20.594 13.57 1 98.94 298 CYS A C 1
ATOM 2122 O O . CYS A 1 298 ? 4.16 21.078 14.344 1 98.94 298 CYS A O 1
ATOM 2124 N N . ASN A 1 299 ? 4.707 20.344 12.312 1 98.94 299 ASN A N 1
ATOM 2125 C CA . ASN A 1 299 ? 3.326 20.062 11.922 1 98.94 299 ASN A CA 1
ATOM 2126 C C . ASN A 1 299 ? 2.879 18.688 12.414 1 98.94 299 ASN A C 1
ATOM 2128 O O . ASN A 1 299 ? 3.098 17.688 11.742 1 98.94 299 ASN A O 1
ATOM 2132 N N . ALA A 1 300 ? 2.219 18.672 13.531 1 98.88 300 ALA A N 1
ATOM 2133 C CA . ALA A 1 300 ? 1.892 17.438 14.242 1 98.88 300 ALA A CA 1
ATOM 2134 C C . ALA A 1 300 ? 0.707 16.719 13.602 1 98.88 300 ALA A C 1
ATOM 2136 O O . ALA A 1 300 ? -0.08 17.344 12.883 1 98.88 300 ALA A O 1
ATOM 2137 N N . HIS A 1 301 ? 0.638 15.414 13.836 1 98.62 301 HIS A N 1
ATOM 2138 C CA . HIS A 1 301 ? -0.521 14.648 13.398 1 98.62 301 HIS A CA 1
ATOM 2139 C C . HIS A 1 301 ? -1.807 15.188 14.016 1 98.62 301 HIS A C 1
ATOM 2141 O O . HIS A 1 301 ? -2.785 15.43 13.305 1 98.62 301 HIS A O 1
ATOM 2147 N N . GLY A 1 302 ? -1.837 15.383 15.328 1 98 302 GLY A N 1
ATOM 2148 C CA . GLY A 1 302 ? -2.875 16.125 16.016 1 98 302 GLY A CA 1
ATOM 2149 C C . GLY A 1 302 ? -4.277 15.688 15.648 1 98 302 GLY A C 1
ATOM 2150 O O . GLY A 1 302 ? -5.047 16.469 15.078 1 98 302 GLY A O 1
ATOM 2151 N N . THR A 1 303 ? -4.75 14.57 16.078 1 94.94 303 THR A N 1
ATOM 2152 C CA . THR A 1 303 ? -6.039 14.031 15.664 1 94.94 303 THR A CA 1
ATOM 2153 C C . THR A 1 303 ? -7.168 14.633 16.5 1 94.94 303 THR A C 1
ATOM 2155 O O . THR A 1 303 ? -8.344 14.445 16.188 1 94.94 303 THR A O 1
ATOM 2158 N N . ALA A 1 304 ? -6.855 15.359 17.5 1 97.38 304 ALA A N 1
ATOM 2159 C CA . ALA A 1 304 ? -7.863 15.938 18.375 1 97.38 304 ALA A CA 1
ATOM 2160 C C . ALA A 1 304 ? -8.609 14.852 19.156 1 97.38 304 ALA A C 1
ATOM 2162 O O . ALA A 1 304 ? -9.773 15.023 19.5 1 97.38 304 ALA A O 1
ATOM 2163 N N . THR A 1 305 ? -8.023 13.695 19.328 1 94.5 305 THR A N 1
ATOM 2164 C CA . THR A 1 305 ? -8.516 12.688 20.266 1 94.5 305 THR A CA 1
ATOM 2165 C C . THR A 1 305 ? -7.754 12.742 21.578 1 94.5 305 THR A C 1
ATOM 2167 O O . THR A 1 305 ? -6.598 13.172 21.625 1 94.5 305 THR A O 1
ATOM 2170 N N . ARG A 1 306 ? -8.375 12.336 22.609 1 92.44 306 ARG A N 1
ATOM 2171 C CA . ARG A 1 306 ? -7.773 12.461 23.938 1 92.44 306 ARG A CA 1
ATOM 2172 C C . ARG A 1 306 ? -6.453 11.695 24.016 1 92.44 306 ARG A C 1
ATOM 2174 O O . ARG A 1 306 ? -5.414 12.281 24.328 1 92.44 306 ARG A O 1
ATOM 2181 N N . ILE A 1 307 ? -6.547 10.484 23.641 1 94.12 307 ILE A N 1
ATOM 2182 C CA . ILE A 1 307 ? -5.367 9.633 23.781 1 94.12 307 ILE A CA 1
ATOM 2183 C C . ILE A 1 307 ? -4.348 9.984 22.703 1 94.12 307 ILE A C 1
ATOM 2185 O O . ILE A 1 307 ? -3.145 10.039 22.969 1 94.12 307 ILE A O 1
ATOM 2189 N N . GLY A 1 308 ? -4.738 10.234 21.484 1 96.25 308 GLY A N 1
ATOM 2190 C CA . GLY A 1 308 ? -3.842 10.5 20.375 1 96.25 308 GLY A CA 1
ATOM 2191 C C . GLY A 1 308 ? -2.949 11.703 20.609 1 96.25 308 GLY A C 1
ATOM 2192 O O . GLY A 1 308 ? -1.729 11.625 20.453 1 96.25 308 GLY A O 1
ATOM 2193 N N . ASP A 1 309 ? -3.537 12.82 21.016 1 98.06 309 ASP A N 1
ATOM 2194 C CA . ASP A 1 309 ? -2.785 14.055 21.219 1 98.06 309 ASP A CA 1
ATOM 2195 C C . ASP A 1 309 ? -1.82 13.93 22.391 1 98.06 309 ASP A C 1
ATOM 2197 O O . ASP A 1 309 ? -0.694 14.422 22.328 1 98.06 309 ASP A O 1
ATOM 2201 N N . GLN A 1 310 ? -2.287 13.289 23.406 1 97.69 310 GLN A N 1
ATOM 2202 C CA . GLN A 1 310 ? -1.446 13.125 24.578 1 97.69 310 GLN A CA 1
ATOM 2203 C C . GLN A 1 310 ? -0.226 12.266 24.281 1 97.69 310 GLN A C 1
ATOM 2205 O O . GLN A 1 310 ? 0.888 12.586 24.703 1 97.69 310 GLN A O 1
ATOM 2210 N N . VAL A 1 311 ? -0.458 11.188 23.625 1 98.19 311 VAL A N 1
ATOM 2211 C CA . VAL A 1 311 ? 0.62 10.258 23.297 1 98.19 311 VAL A CA 1
ATOM 2212 C C . VAL A 1 311 ? 1.613 10.938 22.359 1 98.19 311 VAL A C 1
ATOM 2214 O O . VAL A 1 311 ? 2.826 10.758 22.484 1 98.19 311 VAL A O 1
ATOM 2217 N N . GLU A 1 312 ? 1.118 11.664 21.406 1 98.62 312 GLU A N 1
ATOM 2218 C CA . GLU A 1 312 ? 2 12.391 20.5 1 98.62 312 GLU A CA 1
ATOM 2219 C C . GLU A 1 312 ? 2.84 13.422 21.25 1 98.62 312 GLU A C 1
ATOM 2221 O O . GLU A 1 312 ? 4.031 13.578 20.969 1 98.62 312 GLU A O 1
ATOM 2226 N N . ALA A 1 313 ? 2.205 14.141 22.156 1 98.56 313 ALA A N 1
ATOM 2227 C CA . ALA A 1 313 ? 2.936 15.102 22.984 1 98.56 313 ALA A CA 1
ATOM 2228 C C . ALA A 1 313 ? 4.035 14.406 23.781 1 98.56 313 ALA A C 1
ATOM 2230 O O . ALA A 1 313 ? 5.148 14.93 23.906 1 98.56 313 ALA A O 1
ATOM 2231 N N . GLU A 1 314 ? 3.689 13.297 24.281 1 98.62 314 GLU A N 1
ATOM 2232 C CA . GLU A 1 314 ? 4.668 12.5 25.031 1 98.62 314 GLU A CA 1
ATOM 2233 C C . GLU A 1 314 ? 5.832 12.086 24.141 1 98.62 314 GLU A C 1
ATOM 2235 O O . GLU A 1 314 ? 6.988 12.117 24.562 1 98.62 314 GLU A O 1
ATOM 2240 N N . ALA A 1 315 ? 5.547 11.641 22.922 1 98.81 315 ALA A N 1
ATOM 2241 C CA . ALA A 1 315 ? 6.59 11.25 21.984 1 98.81 315 ALA A CA 1
ATOM 2242 C C . ALA A 1 315 ? 7.527 12.422 21.688 1 98.81 315 ALA A C 1
ATOM 2244 O O . ALA A 1 315 ? 8.75 12.258 21.656 1 98.81 315 ALA A O 1
ATOM 2245 N N . LEU A 1 316 ? 6.961 13.594 21.453 1 98.81 316 LEU A N 1
ATOM 2246 C CA . LEU A 1 316 ? 7.766 14.781 21.188 1 98.81 316 LEU A CA 1
ATOM 2247 C C . LEU A 1 316 ? 8.625 15.133 22.391 1 98.81 316 LEU A C 1
ATOM 2249 O O . LEU A 1 316 ? 9.805 15.461 22.25 1 98.81 316 LEU A O 1
ATOM 2253 N N . ALA A 1 317 ? 8.016 15.07 23.562 1 98.69 317 ALA A N 1
ATOM 2254 C CA . ALA A 1 317 ? 8.75 15.359 24.781 1 98.69 317 ALA A CA 1
ATOM 2255 C C . ALA A 1 317 ? 9.93 14.406 24.953 1 98.69 317 ALA A C 1
ATOM 2257 O O . ALA A 1 317 ? 11.008 14.82 25.375 1 98.69 317 ALA A O 1
ATOM 2258 N N . THR A 1 318 ? 9.664 13.18 24.656 1 98.62 318 THR A N 1
ATOM 2259 C CA . THR A 1 318 ? 10.688 12.148 24.781 1 98.62 318 THR A CA 1
ATOM 2260 C C . THR A 1 318 ? 11.859 12.438 23.859 1 98.62 318 THR A C 1
ATOM 2262 O O . THR A 1 318 ? 13.023 12.273 24.234 1 98.62 318 THR A O 1
ATOM 2265 N N . VAL A 1 319 ? 11.617 12.859 22.656 1 98.88 319 VAL A N 1
ATOM 2266 C CA . VAL A 1 319 ? 12.656 13.031 21.641 1 98.88 319 VAL A CA 1
ATOM 2267 C C . VAL A 1 319 ? 13.352 14.383 21.828 1 98.88 319 VAL A C 1
ATOM 2269 O O . VAL A 1 319 ? 14.562 14.492 21.656 1 98.88 319 VAL A O 1
ATOM 2272 N N . TRP A 1 320 ? 12.68 15.422 22.188 1 98.69 320 TRP A N 1
ATOM 2273 C CA . TRP A 1 320 ? 13.234 16.766 22.219 1 98.69 320 TRP A CA 1
ATOM 2274 C C . TRP A 1 320 ? 13.82 17.094 23.594 1 98.69 320 TRP A C 1
ATOM 2276 O O . TRP A 1 320 ? 14.703 17.938 23.719 1 98.69 320 TRP A O 1
ATOM 2286 N N . GLY A 1 321 ? 13.305 16.453 24.672 1 98.06 321 GLY A N 1
ATOM 2287 C CA . GLY A 1 321 ? 13.742 16.812 26.016 1 98.06 321 GLY A CA 1
ATOM 2288 C C . GLY A 1 321 ? 13.57 18.281 26.312 1 98.06 321 GLY A C 1
ATOM 2289 O O . GLY A 1 321 ? 12.484 18.844 26.125 1 98.06 321 GLY A O 1
ATOM 2290 N N . PRO A 1 322 ? 14.562 18.938 26.797 1 97.62 322 PRO A N 1
ATOM 2291 C CA . PRO A 1 322 ? 14.461 20.359 27.156 1 97.62 322 PRO A CA 1
ATOM 2292 C C . PRO A 1 322 ? 14.219 21.25 25.953 1 97.62 322 PRO A C 1
ATOM 2294 O O . PRO A 1 322 ? 13.609 22.312 26.078 1 97.62 322 PRO A O 1
ATOM 2297 N N . ALA A 1 323 ? 14.625 20.812 24.812 1 98.25 323 ALA A N 1
ATOM 2298 C CA . ALA A 1 323 ? 14.484 21.594 23.594 1 98.25 323 ALA A CA 1
ATOM 2299 C C . ALA A 1 323 ? 13.023 21.703 23.156 1 98.25 323 ALA A C 1
ATOM 2301 O O . ALA A 1 323 ? 12.672 22.5 22.297 1 98.25 323 ALA A O 1
ATOM 2302 N N . LEU A 1 324 ? 12.172 20.906 23.812 1 98.38 324 LEU A N 1
ATOM 2303 C CA . LEU A 1 324 ? 10.758 20.891 23.469 1 98.38 324 LEU A CA 1
ATOM 2304 C C . LEU A 1 324 ? 10.148 22.281 23.609 1 98.38 324 LEU A C 1
ATOM 2306 O O . LEU A 1 324 ? 9.258 22.656 22.844 1 98.38 324 LEU A O 1
ATOM 2310 N N . ALA A 1 325 ? 10.617 23.047 24.594 1 97.25 325 ALA A N 1
ATOM 2311 C CA . ALA A 1 325 ? 10.086 24.375 24.891 1 97.25 325 ALA A CA 1
ATOM 2312 C C . ALA A 1 325 ? 10.273 25.312 23.703 1 97.25 325 ALA A C 1
ATOM 2314 O O . ALA A 1 325 ? 9.523 26.266 23.531 1 97.25 325 ALA A O 1
ATOM 2315 N N . ASP A 1 326 ? 11.25 24.984 22.828 1 97.44 326 ASP A N 1
ATOM 2316 C CA . ASP A 1 326 ? 11.586 25.859 21.703 1 97.44 326 ASP A CA 1
ATOM 2317 C C . ASP A 1 326 ? 10.969 25.344 20.406 1 97.44 326 ASP A C 1
ATOM 2319 O O . ASP A 1 326 ? 11.047 26.016 19.375 1 97.44 326 ASP A O 1
ATOM 2323 N N . LEU A 1 327 ? 10.391 24.156 20.422 1 98.69 327 LEU A N 1
ATOM 2324 C CA . LEU A 1 327 ? 9.734 23.594 19.234 1 98.69 327 LEU A CA 1
ATOM 2325 C C . LEU A 1 327 ? 8.32 24.141 19.094 1 98.69 327 LEU A C 1
ATOM 2327 O O . LEU A 1 327 ? 7.457 23.875 19.922 1 98.69 327 LEU A O 1
ATOM 2331 N N . ARG A 1 328 ? 8.086 24.922 18.047 1 98.75 328 ARG A N 1
ATOM 2332 C CA . ARG A 1 328 ? 6.73 25.375 17.766 1 98.75 328 ARG A CA 1
ATOM 2333 C C . ARG A 1 328 ? 5.895 24.234 17.172 1 98.75 328 ARG A C 1
ATOM 2335 O O . ARG A 1 328 ? 6.344 23.531 16.266 1 98.75 328 ARG A O 1
ATOM 2342 N N . VAL A 1 329 ? 4.684 24.031 17.75 1 98.88 329 VAL A N 1
ATOM 2343 C CA . VAL A 1 329 ? 3.881 22.891 17.328 1 98.88 329 VAL A CA 1
ATOM 2344 C C . VAL A 1 329 ? 2.482 23.359 16.938 1 98.88 329 VAL A C 1
ATOM 2346 O O . VAL A 1 329 ? 1.906 24.234 17.594 1 98.88 329 VAL A O 1
ATOM 2349 N N . SER A 1 330 ? 1.954 22.906 15.875 1 98.75 330 SER A N 1
ATOM 2350 C CA . SER A 1 330 ? 0.542 23.031 15.531 1 98.75 330 SER A CA 1
ATOM 2351 C C . SER A 1 330 ? 0.067 21.844 14.711 1 98.75 330 SER A C 1
ATOM 2353 O O . SER A 1 330 ? 0.88 21.047 14.234 1 98.75 330 SER A O 1
ATOM 2355 N N . SER A 1 331 ? -1.186 21.609 14.672 1 98.69 331 SER A N 1
ATOM 2356 C CA . SER A 1 331 ? -1.82 20.734 13.688 1 98.69 331 SER A CA 1
ATOM 2357 C C . SER A 1 331 ? -2.822 21.5 12.828 1 98.69 331 SER A C 1
ATOM 2359 O O . SER A 1 331 ? -3.742 22.125 13.352 1 98.69 331 SER A O 1
ATOM 2361 N N . THR A 1 332 ? -2.684 21.328 11.547 1 98.56 332 THR A N 1
ATOM 2362 C CA . THR A 1 332 ? -3.541 22.094 10.641 1 98.56 332 THR A CA 1
ATOM 2363 C C . THR A 1 332 ? -4.844 21.344 10.375 1 98.56 332 THR A C 1
ATOM 2365 O O . THR A 1 332 ? -5.73 21.859 9.695 1 98.56 332 THR A O 1
ATOM 2368 N N . LYS A 1 333 ? -5.043 20.156 10.977 1 97.94 333 LYS A N 1
ATOM 2369 C CA . LYS A 1 333 ? -6.246 19.359 10.781 1 97.94 333 LYS A CA 1
ATOM 2370 C C . LYS A 1 333 ? -7.484 20.094 11.273 1 97.94 333 LYS A C 1
ATOM 2372 O O . LYS A 1 333 ? -8.594 19.859 10.789 1 97.94 333 LYS A O 1
ATOM 2377 N N . ALA A 1 334 ? -7.273 20.953 12.203 1 97.75 334 ALA A N 1
ATOM 2378 C CA . ALA A 1 334 ? -8.391 21.75 12.719 1 97.75 334 ALA A CA 1
ATOM 2379 C C . ALA A 1 334 ? -9.062 22.531 11.602 1 97.75 334 ALA A C 1
ATOM 2381 O O . ALA A 1 334 ? -10.25 22.859 11.688 1 97.75 334 ALA A O 1
ATOM 2382 N N . LEU A 1 335 ? -8.297 22.812 10.562 1 98.38 335 LEU A N 1
ATOM 2383 C CA . LEU A 1 335 ? -8.758 23.766 9.562 1 98.38 335 LEU A CA 1
ATOM 2384 C C . LEU A 1 335 ? -9.133 23.047 8.266 1 98.38 335 LEU A C 1
ATOM 2386 O O . LEU A 1 335 ? -10 23.516 7.527 1 98.38 335 LEU A O 1
ATOM 2390 N N . HIS A 1 336 ? -8.469 21.938 7.98 1 98.12 336 HIS A N 1
ATOM 2391 C CA . HIS A 1 336 ? -8.742 21.266 6.711 1 98.12 336 HIS A CA 1
ATOM 2392 C C . HIS A 1 336 ? -9.289 19.875 6.926 1 98.12 336 HIS A C 1
ATOM 2394 O O . HIS A 1 336 ? -9.539 19.141 5.961 1 98.12 336 HIS A O 1
ATOM 2400 N N . GLY A 1 337 ? -9.547 19.516 8.156 1 96.81 337 GLY A N 1
ATOM 2401 C CA . GLY A 1 337 ? -10.023 18.172 8.43 1 96.81 337 GLY A CA 1
ATOM 2402 C C . GLY A 1 337 ? -8.945 17.109 8.266 1 96.81 337 GLY A C 1
ATOM 2403 O O . GLY A 1 337 ? -7.816 17.422 7.879 1 96.81 337 GLY A O 1
ATOM 2404 N N . HIS A 1 338 ? -9.281 15.945 8.734 1 97.5 338 HIS A N 1
ATOM 2405 C CA . HIS A 1 338 ? -8.383 14.797 8.602 1 97.5 338 HIS A CA 1
ATOM 2406 C C . HIS A 1 338 ? -8.602 14.086 7.27 1 97.5 338 HIS A C 1
ATOM 2408 O O . HIS A 1 338 ? -9.625 13.43 7.07 1 97.5 338 HIS A O 1
ATOM 2414 N N . LEU A 1 339 ? -7.586 14.188 6.426 1 97.88 339 LEU A N 1
ATOM 2415 C CA . LEU A 1 339 ? -7.707 13.641 5.078 1 97.88 339 LEU A CA 1
ATOM 2416 C C . LEU A 1 339 ? -7.316 12.172 5.047 1 97.88 339 LEU A C 1
ATOM 2418 O O . LEU A 1 339 ? -7.133 11.594 3.975 1 97.88 339 LEU A O 1
ATOM 2422 N N . LEU A 1 340 ? -7.117 11.594 6.145 1 97.19 340 LEU A N 1
ATOM 2423 C CA . LEU A 1 340 ? -6.797 10.18 6.297 1 97.19 340 LEU A CA 1
ATOM 2424 C C . LEU A 1 340 ? -5.582 9.805 5.453 1 97.19 340 LEU A C 1
ATOM 2426 O O . LEU A 1 340 ? -4.48 10.305 5.688 1 97.19 340 LEU A O 1
ATOM 2430 N N . GLY A 1 341 ? -5.734 9.078 4.391 1 97.88 341 GLY A N 1
ATOM 2431 C CA . GLY A 1 341 ? -4.602 8.633 3.6 1 97.88 341 GLY A CA 1
ATOM 2432 C C . GLY A 1 341 ? -3.846 9.773 2.939 1 97.88 341 GLY A C 1
ATOM 2433 O O . GLY A 1 341 ? -2.674 9.625 2.588 1 97.88 341 GLY A O 1
ATOM 2434 N N . ALA A 1 342 ? -4.43 10.891 2.803 1 98.69 342 ALA A N 1
ATOM 2435 C CA . ALA A 1 342 ? -3.805 12.031 2.131 1 98.69 342 ALA A CA 1
ATOM 2436 C C . ALA A 1 342 ? -3.248 13.031 3.143 1 98.69 342 ALA A C 1
ATOM 2438 O O . ALA A 1 342 ? -2.551 13.977 2.771 1 98.69 342 ALA A O 1
ATOM 2439 N N . ALA A 1 343 ? -3.514 12.805 4.414 1 98.69 343 ALA A N 1
ATOM 2440 C CA . ALA A 1 343 ? -3.174 13.781 5.445 1 98.69 343 ALA A CA 1
ATOM 2441 C C . ALA A 1 343 ? -1.673 14.062 5.461 1 98.69 343 ALA A C 1
ATOM 2443 O O . ALA A 1 343 ? -1.254 15.219 5.512 1 98.69 343 ALA A O 1
ATOM 2444 N N . GLY A 1 344 ? -0.881 13.008 5.398 1 98.81 344 GLY A N 1
ATOM 2445 C CA . GLY A 1 344 ? 0.564 13.156 5.441 1 98.81 344 GLY A CA 1
ATOM 2446 C C . GLY A 1 344 ? 1.108 14.008 4.309 1 98.81 344 GLY A C 1
ATOM 2447 O O . GLY A 1 344 ? 2.057 14.773 4.496 1 98.81 344 GLY A O 1
ATOM 2448 N N . ALA A 1 345 ? 0.513 13.875 3.16 1 98.94 345 ALA A N 1
ATOM 2449 C CA . ALA A 1 345 ? 0.979 14.617 1.989 1 98.94 345 ALA A CA 1
ATOM 2450 C C . ALA A 1 345 ? 0.625 16.094 2.098 1 98.94 345 ALA A C 1
ATOM 2452 O O . ALA A 1 345 ? 1.446 16.969 1.786 1 98.94 345 ALA A O 1
ATOM 2453 N N . LEU A 1 346 ? -0.613 16.359 2.451 1 98.94 346 LEU A N 1
ATOM 2454 C CA . LEU A 1 346 ? -1.006 17.75 2.605 1 98.94 346 LEU A CA 1
ATOM 2455 C C . LEU A 1 346 ? -0.178 18.438 3.689 1 98.94 346 LEU A C 1
ATOM 2457 O O . LEU A 1 346 ? 0.278 19.562 3.51 1 98.94 346 LEU A O 1
ATOM 2461 N N . GLU A 1 347 ? 0.024 17.781 4.766 1 98.88 347 GLU A N 1
ATOM 2462 C CA . GLU A 1 347 ? 0.793 18.328 5.875 1 98.88 347 GLU A CA 1
ATOM 2463 C C . GLU A 1 347 ? 2.268 18.469 5.508 1 98.88 347 GLU A C 1
ATOM 2465 O O . GLU A 1 347 ? 2.936 19.406 5.957 1 98.88 347 GLU A O 1
ATOM 2470 N N . ALA A 1 348 ? 2.773 17.531 4.688 1 98.94 348 ALA A N 1
ATOM 2471 C CA . ALA A 1 348 ? 4.125 17.703 4.152 1 98.94 348 ALA A CA 1
ATOM 2472 C C . ALA A 1 348 ? 4.23 18.969 3.307 1 98.94 348 ALA A C 1
ATOM 2474 O O . ALA A 1 348 ? 5.199 19.719 3.432 1 98.94 348 ALA A O 1
ATOM 2475 N N . ALA A 1 349 ? 3.254 19.188 2.441 1 98.94 349 ALA A N 1
ATOM 2476 C CA . ALA A 1 349 ? 3.246 20.391 1.618 1 98.94 349 ALA A CA 1
ATOM 2477 C C . ALA A 1 349 ? 3.219 21.656 2.484 1 98.94 349 ALA A C 1
ATOM 2479 O O . ALA A 1 349 ? 3.947 22.609 2.223 1 98.94 349 ALA A O 1
ATOM 2480 N N . VAL A 1 350 ? 2.4 21.625 3.502 1 98.94 350 VAL A N 1
ATOM 2481 C CA . VAL A 1 350 ? 2.299 22.75 4.426 1 98.94 350 VAL A CA 1
ATOM 2482 C C . VAL A 1 350 ? 3.637 22.969 5.129 1 98.94 350 VAL A C 1
ATOM 2484 O O . VAL A 1 350 ? 4.066 24.109 5.328 1 98.94 350 VAL A O 1
ATOM 2487 N N . THR A 1 351 ? 4.266 21.906 5.512 1 98.94 351 THR A N 1
ATOM 2488 C CA . THR A 1 351 ? 5.547 21.969 6.203 1 98.94 351 THR A CA 1
ATOM 2489 C C . THR A 1 351 ? 6.629 22.531 5.285 1 98.94 351 THR A C 1
ATOM 2491 O O . THR A 1 351 ? 7.473 23.312 5.719 1 98.94 351 THR A O 1
ATOM 2494 N N . VAL A 1 352 ? 6.621 22.109 4.031 1 98.94 352 VAL A N 1
ATOM 2495 C CA . VAL A 1 352 ? 7.527 22.672 3.033 1 98.94 352 VAL A CA 1
ATOM 2496 C C . VAL A 1 352 ? 7.32 24.172 2.934 1 98.94 352 VAL A C 1
ATOM 2498 O O . VAL A 1 352 ? 8.289 24.938 2.939 1 98.94 352 VAL A O 1
ATOM 2501 N N . LEU A 1 353 ? 6.098 24.594 2.84 1 98.94 353 LEU A N 1
ATOM 2502 C CA . LEU A 1 353 ? 5.77 26.016 2.717 1 98.94 353 LEU A CA 1
ATOM 2503 C C . LEU A 1 353 ? 6.172 26.766 3.977 1 98.94 353 LEU A C 1
ATOM 2505 O O . LEU A 1 353 ? 6.57 27.938 3.902 1 98.94 353 LEU A O 1
ATOM 2509 N N . ALA A 1 354 ? 6.016 26.109 5.145 1 98.94 354 ALA A N 1
ATOM 2510 C CA . ALA A 1 354 ? 6.461 26.734 6.391 1 98.94 354 ALA A CA 1
ATOM 2511 C C . ALA A 1 354 ? 7.945 27.078 6.332 1 98.94 354 ALA A C 1
ATOM 2513 O O . ALA A 1 354 ? 8.344 28.188 6.699 1 98.94 354 ALA A O 1
ATOM 2514 N N . VAL A 1 355 ? 8.719 26.141 5.891 1 98.81 355 VAL A N 1
ATOM 2515 C CA . VAL A 1 355 ? 10.164 26.328 5.77 1 98.81 355 VAL A CA 1
ATOM 2516 C C . VAL A 1 355 ? 10.453 27.406 4.723 1 98.81 355 VAL A C 1
ATOM 2518 O O . VAL A 1 355 ? 11.266 28.297 4.953 1 98.81 355 VAL A O 1
ATOM 2521 N N . GLU A 1 356 ? 9.789 27.344 3.598 1 98.56 356 GLU A N 1
ATOM 2522 C CA . GLU A 1 356 ? 10 28.25 2.477 1 98.56 356 GLU A CA 1
ATOM 2523 C C . GLU A 1 356 ? 9.633 29.688 2.854 1 98.56 356 GLU A C 1
ATOM 2525 O O . GLU A 1 356 ? 10.344 30.625 2.51 1 98.56 356 GLU A O 1
ATOM 2530 N N . ARG A 1 357 ? 8.547 29.828 3.572 1 98.19 357 ARG A N 1
ATOM 2531 C CA . ARG A 1 357 ? 7.996 31.141 3.871 1 98.19 357 ARG A CA 1
ATOM 2532 C C . ARG A 1 357 ? 8.43 31.625 5.254 1 98.19 357 ARG A C 1
ATOM 2534 O O . ARG A 1 357 ? 8.188 32.781 5.625 1 98.19 357 ARG A O 1
ATOM 2541 N N . ARG A 1 358 ? 9.016 30.812 6.004 1 98.5 358 ARG A N 1
ATOM 2542 C CA . ARG A 1 358 ? 9.445 31.094 7.367 1 98.5 358 ARG A CA 1
ATOM 2543 C C . ARG A 1 358 ? 8.273 31.578 8.219 1 98.5 358 ARG A C 1
ATOM 2545 O O . ARG A 1 358 ? 8.352 32.656 8.836 1 98.5 358 ARG A O 1
ATOM 2552 N N . ALA A 1 359 ? 7.297 30.75 8.211 1 98.75 359 ALA A N 1
ATOM 2553 C CA . ALA A 1 359 ? 6.066 30.969 8.969 1 98.75 359 ALA A CA 1
ATOM 2554 C C . ALA A 1 359 ? 5.426 29.641 9.359 1 98.75 359 ALA A C 1
ATOM 2556 O O . ALA A 1 359 ? 5.523 28.656 8.633 1 98.75 359 ALA A O 1
ATOM 2557 N N . CYS A 1 360 ? 4.812 29.609 10.5 1 98.75 360 CYS A N 1
ATOM 2558 C CA . CYS A 1 360 ? 4.168 28.406 11.008 1 98.75 360 CYS A CA 1
ATOM 2559 C C . CYS A 1 360 ? 2.672 28.625 11.195 1 98.75 360 CYS A C 1
ATOM 2561 O O . CYS A 1 360 ? 2.26 29.547 11.898 1 98.75 360 CYS A O 1
ATOM 2563 N N . PRO A 1 361 ? 1.839 27.781 10.562 1 98.81 361 PRO A N 1
ATOM 2564 C CA . PRO A 1 361 ? 0.405 27.906 10.836 1 98.81 361 PRO A CA 1
ATOM 2565 C C . PRO A 1 361 ? 0.073 27.75 12.32 1 98.81 361 PRO A C 1
ATOM 2567 O O . PRO A 1 361 ? 0.761 27.031 13.047 1 98.81 361 PRO A O 1
ATOM 2570 N N . PRO A 1 362 ? -0.997 28.406 12.75 1 98.69 362 PRO A N 1
ATOM 2571 C CA . PRO A 1 362 ? -1.348 28.359 14.172 1 98.69 362 PRO A CA 1
ATOM 2572 C C . PRO A 1 362 ? -2.066 27.062 14.562 1 98.69 362 PRO A C 1
ATOM 2574 O O . PRO A 1 362 ? -2.641 26.391 13.703 1 98.69 362 PRO A O 1
ATOM 2577 N N . ALA A 1 363 ? -1.969 26.656 15.852 1 98.5 363 ALA A N 1
ATOM 2578 C CA . ALA A 1 363 ? -2.836 25.641 16.438 1 98.5 363 ALA A CA 1
ATOM 2579 C C . ALA A 1 363 ? -4.223 26.203 16.734 1 98.5 363 ALA A C 1
ATOM 2581 O O . ALA A 1 363 ? -4.5 26.656 17.844 1 98.5 363 ALA A O 1
ATOM 2582 N N . MET A 1 364 ? -5.07 26.062 15.773 1 98.06 364 MET A N 1
ATOM 2583 C CA . MET A 1 364 ? -6.387 26.672 15.891 1 98.06 364 MET A CA 1
ATOM 2584 C C . MET A 1 364 ? -7.289 25.859 16.812 1 98.06 364 MET A C 1
ATOM 2586 O O . MET A 1 364 ? -7.203 24.625 16.844 1 98.06 364 MET A O 1
ATOM 2590 N N . HIS A 1 365 ? -8.141 26.531 17.609 1 97.25 365 HIS A N 1
ATOM 2591 C CA . HIS A 1 365 ? -9.18 25.984 18.469 1 97.25 365 HIS A CA 1
ATOM 2592 C C . HIS A 1 365 ? -8.586 25.188 19.625 1 97.25 365 HIS A C 1
ATOM 2594 O O . HIS A 1 365 ? -9.25 24.312 20.203 1 97.25 365 HIS A O 1
ATOM 2600 N N . ALA A 1 366 ? -7.34 25.375 19.938 1 97.81 366 ALA A N 1
ATOM 2601 C CA . ALA A 1 366 ? -6.648 24.625 20.984 1 97.81 366 ALA A CA 1
ATOM 2602 C C . ALA A 1 366 ? -7.031 25.125 22.375 1 97.81 366 ALA A C 1
ATOM 2604 O O . ALA A 1 366 ? -6.824 24.422 23.375 1 97.81 366 ALA A O 1
ATOM 2605 N N . ASP A 1 367 ? -7.668 26.188 22.453 1 95.44 367 ASP A N 1
ATOM 2606 C CA . ASP A 1 367 ? -7.988 26.797 23.75 1 95.44 367 ASP A CA 1
ATOM 2607 C C . ASP A 1 367 ? -9.234 26.172 24.359 1 95.44 367 ASP A C 1
ATOM 2609 O O . ASP A 1 367 ? -10.258 26.016 23.672 1 95.44 367 ASP A O 1
ATOM 2613 N N . PRO A 1 368 ? -9.273 25.859 25.625 1 96.94 368 PRO A N 1
ATOM 2614 C CA . PRO A 1 368 ? -8.086 25.859 26.484 1 96.94 368 PRO A CA 1
ATOM 2615 C C . PRO A 1 368 ? -7.121 24.719 26.156 1 96.94 368 PRO A C 1
ATOM 2617 O O . PRO A 1 368 ? -7.555 23.594 25.906 1 96.94 368 PRO A O 1
ATOM 2620 N N . VAL A 1 369 ? -5.902 25.062 26.266 1 96.88 369 VAL A N 1
ATOM 2621 C CA . VAL A 1 369 ? -4.859 24.078 25.969 1 96.88 369 VAL A CA 1
ATOM 2622 C C . VAL A 1 369 ? -4.824 23.016 27.062 1 96.88 369 VAL A C 1
ATOM 2624 O O . VAL A 1 369 ? -4.953 23.328 28.25 1 96.88 369 VAL A O 1
ATOM 2627 N N . ASP A 1 370 ? -4.703 21.781 26.656 1 97.12 370 ASP A N 1
ATOM 2628 C CA . ASP A 1 370 ? -4.535 20.703 27.625 1 97.12 370 ASP A CA 1
ATOM 2629 C C . ASP A 1 370 ? -3.164 20.766 28.281 1 97.12 370 ASP A C 1
ATOM 2631 O O . ASP A 1 370 ? -2.143 20.531 27.641 1 97.12 370 ASP A O 1
ATOM 2635 N N . PRO A 1 371 ? -3.094 21.016 29.531 1 94.88 371 PRO A N 1
ATOM 2636 C CA . PRO A 1 371 ? -1.79 21.125 30.203 1 94.88 371 PRO A CA 1
ATOM 2637 C C . PRO A 1 371 ? -1.009 19.812 30.172 1 94.88 371 PRO A C 1
ATOM 2639 O O . PRO A 1 371 ? 0.222 19.812 30.25 1 94.88 371 PRO A O 1
ATOM 2642 N N . ALA A 1 372 ? -1.694 18.734 29.969 1 94.19 372 ALA A N 1
ATOM 2643 C CA . ALA A 1 372 ? -1.048 17.422 29.953 1 94.19 372 ALA A CA 1
ATOM 2644 C C . ALA A 1 372 ? -0.179 17.266 28.703 1 94.19 372 ALA A C 1
ATOM 2646 O O . ALA A 1 372 ? 0.719 16.422 28.672 1 94.19 372 ALA A O 1
ATOM 2647 N N . CYS A 1 373 ? -0.41 18 27.672 1 95.62 373 CYS A N 1
ATOM 2648 C CA . CYS A 1 373 ? 0.371 17.891 26.438 1 95.62 373 CYS A CA 1
ATOM 2649 C C . CYS A 1 373 ? 1.682 18.656 26.562 1 95.62 373 CYS A C 1
ATOM 2651 O O . CYS A 1 373 ? 2.701 18.25 26 1 95.62 373 CYS A O 1
ATOM 2653 N N . GLY A 1 374 ? 1.676 19.812 27.25 1 95.44 374 GLY A N 1
ATOM 2654 C CA . GLY A 1 374 ? 2.891 20.562 27.547 1 95.44 374 GLY A CA 1
ATOM 2655 C C . GLY A 1 374 ? 3.611 21.047 26.312 1 95.44 374 GLY A C 1
ATOM 2656 O O . GLY A 1 374 ? 4.844 21.094 26.281 1 95.44 374 GLY A O 1
ATOM 2657 N N . LEU A 1 375 ? 2.926 21.344 25.219 1 98.06 375 LEU A N 1
ATOM 2658 C CA . LEU A 1 375 ? 3.533 21.75 23.953 1 98.06 375 LEU A CA 1
ATOM 2659 C C . LEU A 1 375 ? 3.502 23.266 23.781 1 98.06 375 LEU A C 1
ATOM 2661 O O . LEU A 1 375 ? 2.574 23.922 24.266 1 98.06 375 LEU A O 1
ATOM 2665 N N . ALA A 1 376 ? 4.535 23.797 23.188 1 98.12 376 ALA A N 1
ATOM 2666 C CA . ALA A 1 376 ? 4.523 25.188 22.766 1 98.12 376 ALA A CA 1
ATOM 2667 C C . ALA A 1 376 ? 3.738 25.359 21.469 1 98.12 376 ALA A C 1
ATOM 2669 O O . ALA A 1 376 ? 4.32 25.406 20.391 1 98.12 376 ALA A O 1
ATOM 2670 N N . LEU A 1 377 ? 2.441 25.578 21.609 1 98.62 377 LEU A N 1
ATOM 2671 C CA . LEU A 1 377 ? 1.565 25.672 20.453 1 98.62 377 LEU A CA 1
ATOM 2672 C C . LEU A 1 377 ? 1.686 27.031 19.766 1 98.62 377 LEU A C 1
ATOM 2674 O O . LEU A 1 377 ? 1.818 28.047 20.438 1 98.62 377 LEU A O 1
ATOM 2678 N N . VAL A 1 378 ? 1.689 26.984 18.469 1 98.75 378 VAL A N 1
ATOM 2679 C CA . VAL A 1 378 ? 1.683 28.234 17.719 1 98.75 378 VAL A CA 1
ATOM 2680 C C . VAL A 1 378 ? 0.364 28.969 17.953 1 98.75 378 VAL A C 1
ATOM 2682 O O . VAL A 1 378 ? -0.7 28.484 17.562 1 98.75 378 VAL A O 1
ATOM 2685 N N . ALA A 1 379 ? 0.416 30.125 18.516 1 97.56 379 ALA A N 1
ATOM 2686 C CA . ALA A 1 379 ? -0.788 30.891 18.812 1 97.56 379 ALA A CA 1
ATOM 2687 C C . ALA A 1 379 ? -1.317 31.578 17.547 1 97.56 379 ALA A C 1
ATOM 2689 O O . ALA A 1 379 ? -0.543 31.953 16.672 1 97.56 379 ALA A O 1
ATOM 2690 N N . PRO A 1 380 ? -2.689 31.719 17.516 1 96.5 380 PRO A N 1
ATOM 2691 C CA . PRO A 1 380 ? -3.211 32.562 16.438 1 96.5 380 PRO A CA 1
ATOM 2692 C C . PRO A 1 380 ? -2.557 33.938 16.375 1 96.5 380 PRO A C 1
ATOM 2694 O O . PRO A 1 380 ? -2.396 34.594 17.406 1 96.5 380 PRO A O 1
ATOM 2697 N N . GLY A 1 381 ? -2.043 34.344 15.242 1 94.75 381 GLY A N 1
ATOM 2698 C CA . GLY A 1 381 ? -1.417 35.625 15.078 1 94.75 381 GLY A CA 1
ATOM 2699 C C . GLY A 1 381 ? 0.086 35.594 15.281 1 94.75 381 GLY A C 1
ATOM 2700 O O . GLY A 1 381 ? 0.777 36.594 14.984 1 94.75 381 GLY A O 1
ATOM 2701 N N . ASP A 1 382 ? 0.642 34.531 15.742 1 96.94 382 ASP A N 1
ATOM 2702 C CA . ASP A 1 382 ? 2.076 34.375 15.977 1 96.94 382 ASP A CA 1
ATOM 2703 C C . ASP A 1 382 ? 2.705 33.406 14.992 1 96.94 382 ASP A C 1
ATOM 2705 O O . ASP A 1 382 ? 3.396 32.469 15.406 1 96.94 382 ASP A O 1
ATOM 2709 N N . THR A 1 383 ? 2.434 33.625 13.766 1 98 383 THR A N 1
ATOM 2710 C CA . THR A 1 383 ? 2.814 32.656 12.734 1 98 383 THR A CA 1
ATOM 2711 C C . THR A 1 383 ? 4.227 32.938 12.234 1 98 383 THR A C 1
ATOM 2713 O O . THR A 1 383 ? 4.879 32.062 11.672 1 98 383 THR A O 1
ATOM 2716 N N . ALA A 1 384 ? 4.777 34.156 12.453 1 98.25 384 ALA A N 1
ATOM 2717 C CA . ALA A 1 384 ? 6.086 34.531 11.914 1 98.25 384 ALA A CA 1
ATOM 2718 C C . ALA A 1 384 ? 7.195 33.688 12.547 1 98.25 384 ALA A C 1
ATOM 2720 O O . ALA A 1 384 ? 7.219 33.5 13.766 1 98.25 384 ALA A O 1
ATOM 2721 N N . ALA A 1 385 ? 8.047 33.125 11.703 1 98.19 385 ALA A N 1
ATOM 2722 C CA . ALA A 1 385 ? 9.203 32.344 12.133 1 98.19 385 ALA A CA 1
ATOM 2723 C C . ALA A 1 385 ? 10.422 32.656 11.258 1 98.19 385 ALA A C 1
ATOM 2725 O O . ALA A 1 385 ? 10.922 31.75 10.562 1 98.19 385 ALA A O 1
ATOM 2726 N N . PRO A 1 386 ? 10.938 33.844 11.305 1 97.38 386 PRO A N 1
ATOM 2727 C CA . PRO A 1 386 ? 12.008 34.25 10.391 1 97.38 386 PRO A CA 1
ATOM 2728 C C . PRO A 1 386 ? 13.258 33.375 10.516 1 97.38 386 PRO A C 1
ATOM 2730 O O . PRO A 1 386 ? 14.016 33.25 9.555 1 97.38 386 PRO A O 1
ATOM 2733 N N . GLY A 1 387 ? 13.539 32.688 11.578 1 97.31 387 GLY A N 1
ATOM 2734 C CA . GLY A 1 387 ? 14.734 31.891 11.773 1 97.31 387 GLY A CA 1
ATOM 2735 C C . GLY A 1 387 ? 14.508 30.422 11.477 1 97.31 387 GLY A C 1
ATOM 2736 O O . GLY A 1 387 ? 15.406 29.594 11.68 1 97.31 387 GLY A O 1
ATOM 2737 N N . LEU A 1 388 ? 13.352 30.109 10.93 1 98.62 388 LEU A N 1
ATOM 2738 C CA . LEU A 1 388 ? 13.039 28.703 10.719 1 98.62 388 LEU A CA 1
ATOM 2739 C C . LEU A 1 388 ? 13.922 28.109 9.625 1 98.62 388 LEU A C 1
ATOM 2741 O O . LEU A 1 388 ? 13.906 28.578 8.484 1 98.62 388 LEU A O 1
ATOM 2745 N N . GLN A 1 389 ? 14.688 27.062 9.992 1 98.5 389 GLN A N 1
ATOM 2746 C CA . GLN A 1 389 ? 15.602 26.422 9.055 1 98.5 389 GLN A CA 1
ATOM 2747 C C . GLN A 1 389 ? 15.148 25 8.734 1 98.5 389 GLN A C 1
ATOM 2749 O O . GLN A 1 389 ? 15.43 24.484 7.652 1 98.5 389 GLN A O 1
ATOM 2754 N N . ALA A 1 390 ? 14.516 24.375 9.711 1 98.88 390 ALA A N 1
ATOM 2755 C CA . ALA A 1 390 ? 14.078 22.984 9.586 1 98.88 390 ALA A CA 1
ATOM 2756 C C . ALA A 1 390 ? 12.727 22.781 10.266 1 98.88 390 ALA A C 1
ATOM 2758 O O . ALA A 1 390 ? 12.445 23.375 11.297 1 98.88 390 ALA A O 1
ATOM 2759 N N . ALA A 1 391 ? 11.922 21.984 9.648 1 98.94 391 ALA A N 1
ATOM 2760 C CA . ALA A 1 391 ? 10.609 21.641 10.18 1 98.94 391 ALA A CA 1
ATOM 2761 C C . ALA A 1 391 ? 10.32 20.156 9.977 1 98.94 391 ALA A C 1
ATOM 2763 O O . ALA A 1 391 ? 10.953 19.5 9.141 1 98.94 391 ALA A O 1
ATOM 2764 N N . LEU A 1 392 ? 9.414 19.641 10.773 1 98.88 392 LEU A N 1
ATOM 2765 C CA . LEU A 1 392 ? 9.055 18.219 10.758 1 98.88 392 LEU A CA 1
ATOM 2766 C C . LEU A 1 392 ? 7.543 18.047 10.648 1 98.88 392 LEU A C 1
ATOM 2768 O O . LEU A 1 392 ? 6.781 18.844 11.211 1 98.88 392 LEU A O 1
ATOM 2772 N N . SER A 1 393 ? 7.121 17.078 9.883 1 98.94 393 SER A N 1
ATOM 2773 C CA . SER A 1 393 ? 5.734 16.625 9.844 1 98.94 393 SER A CA 1
ATOM 2774 C C . SER A 1 393 ? 5.609 15.195 10.367 1 98.94 393 SER A C 1
ATOM 2776 O O . SER A 1 393 ? 6.352 14.305 9.945 1 98.94 393 SER A O 1
ATOM 2778 N N . SER A 1 394 ? 4.734 14.969 11.336 1 98.81 394 SER A N 1
ATOM 2779 C CA . SER A 1 394 ? 4.527 13.625 11.883 1 98.81 394 SER A CA 1
ATOM 2780 C C . SER A 1 394 ? 3.178 13.055 11.453 1 98.81 394 SER A C 1
ATOM 2782 O O . SER A 1 394 ? 2.203 13.797 11.305 1 98.81 394 SER A O 1
ATOM 2784 N N . SER A 1 395 ? 3.092 11.789 11.18 1 98.81 395 SER A N 1
ATOM 2785 C CA . SER A 1 395 ? 1.897 11.031 10.828 1 98.81 395 SER A CA 1
ATOM 2786 C C . SER A 1 395 ? 1.827 9.719 11.609 1 98.81 395 SER A C 1
ATOM 2788 O O . SER A 1 395 ? 2.73 8.883 11.508 1 98.81 395 SER A O 1
ATOM 2790 N N . PHE A 1 396 ? 0.739 9.523 12.328 1 98.38 396 PHE A N 1
ATOM 2791 C CA . PHE A 1 396 ? 0.556 8.336 13.164 1 98.38 396 PHE A CA 1
ATOM 2792 C C . PHE A 1 396 ? -0.773 7.66 12.852 1 98.38 396 PHE A C 1
ATOM 2794 O O . PHE A 1 396 ? -1.822 8.305 12.859 1 98.38 396 PHE A O 1
ATOM 2801 N N . ALA A 1 397 ? -0.706 6.324 12.625 1 97.56 397 ALA A N 1
ATOM 2802 C CA . ALA A 1 397 ? -1.857 5.688 11.984 1 97.56 397 ALA A CA 1
ATOM 2803 C C . ALA A 1 397 ? -2.441 4.598 12.875 1 97.56 397 ALA A C 1
ATOM 2805 O O . ALA A 1 397 ? -1.723 3.979 13.664 1 97.56 397 ALA A O 1
ATOM 2806 N N . PHE A 1 398 ? -3.826 4.402 12.703 1 96.12 398 PHE A N 1
ATOM 2807 C CA . PHE A 1 398 ? -4.398 3.129 13.125 1 96.12 398 PHE A CA 1
ATOM 2808 C C . PHE A 1 398 ? -3.619 1.962 12.531 1 96.12 398 PHE A C 1
ATOM 2810 O O . PHE A 1 398 ? -3.244 1.993 11.359 1 96.12 398 PHE A O 1
ATOM 2817 N N . GLY A 1 399 ? -3.344 0.99 13.328 1 96.56 399 GLY A N 1
ATOM 2818 C CA . GLY A 1 399 ? -2.475 -0.103 12.93 1 96.56 399 GLY A CA 1
ATOM 2819 C C . GLY A 1 399 ? -1.072 0.009 13.492 1 96.56 399 GLY A C 1
ATOM 2820 O O . GLY A 1 399 ? -0.316 -0.965 13.492 1 96.56 399 GLY A O 1
ATOM 2821 N N . GLY A 1 400 ? -0.75 1.213 13.93 1 97.81 400 GLY A N 1
ATOM 2822 C CA . GLY A 1 400 ? 0.467 1.388 14.711 1 97.81 400 GLY A CA 1
ATOM 2823 C C . GLY A 1 400 ? 1.628 1.918 13.891 1 97.81 400 GLY A C 1
ATOM 2824 O O . GLY A 1 400 ? 2.695 2.209 14.43 1 97.81 400 GLY A O 1
ATOM 2825 N N . SER A 1 401 ? 1.443 2.111 12.602 1 98.38 401 SER A N 1
ATOM 2826 C CA . SER A 1 401 ? 2.529 2.635 11.781 1 98.38 401 SER A CA 1
ATOM 2827 C C . SER A 1 401 ? 2.74 4.125 12.023 1 98.38 401 SER A C 1
ATOM 2829 O O . SER A 1 401 ? 1.774 4.887 12.117 1 98.38 401 SER A O 1
ATOM 2831 N N . ASN A 1 402 ? 4.027 4.496 12.164 1 98.75 402 ASN A N 1
ATOM 2832 C CA . ASN A 1 402 ? 4.43 5.879 12.406 1 98.75 402 ASN A CA 1
ATOM 2833 C C . ASN A 1 402 ? 5.414 6.367 11.352 1 98.75 402 ASN A C 1
ATOM 2835 O O . ASN A 1 402 ? 6.293 5.621 10.922 1 98.75 402 ASN A O 1
ATOM 2839 N N . SER A 1 403 ? 5.176 7.559 10.891 1 98.88 403 SER A N 1
ATOM 2840 C CA . SER A 1 403 ? 6.082 8.156 9.914 1 98.88 403 SER A CA 1
ATOM 2841 C C . SER A 1 403 ? 6.41 9.602 10.281 1 98.88 403 SER A C 1
ATOM 2843 O O . SER A 1 403 ? 5.613 10.281 10.93 1 98.88 403 SER A O 1
ATOM 2845 N N . ALA A 1 404 ? 7.586 10.047 9.977 1 98.94 404 ALA A N 1
ATOM 2846 C CA . ALA A 1 404 ? 8.039 11.422 10.148 1 98.94 404 ALA A CA 1
ATOM 2847 C C . ALA A 1 404 ? 8.867 11.883 8.953 1 98.94 404 ALA A C 1
ATOM 2849 O O . ALA A 1 404 ? 9.656 11.102 8.398 1 98.94 404 ALA A O 1
ATOM 2850 N N . LEU A 1 405 ? 8.648 13.078 8.516 1 98.94 405 LEU A N 1
ATOM 2851 C CA . LEU A 1 405 ? 9.398 13.711 7.438 1 98.94 405 LEU A CA 1
ATOM 2852 C C . LEU A 1 405 ? 10.062 15 7.914 1 98.94 405 LEU A C 1
ATOM 2854 O O . LEU A 1 405 ? 9.445 15.789 8.625 1 98.94 405 LEU A O 1
ATOM 2858 N N . VAL A 1 406 ? 11.297 15.195 7.562 1 98.94 406 VAL A N 1
ATOM 2859 C CA . VAL A 1 406 ? 12.023 16.406 7.922 1 98.94 406 VAL A CA 1
ATOM 2860 C C . VAL A 1 406 ? 12.367 17.203 6.664 1 98.94 406 VAL A C 1
ATOM 2862 O O . VAL A 1 406 ? 12.945 16.656 5.723 1 98.94 406 VAL A O 1
ATOM 2865 N N . PHE A 1 407 ? 11.984 18.469 6.672 1 98.94 407 PHE A N 1
ATOM 2866 C CA . PHE A 1 407 ? 12.289 19.391 5.578 1 98.94 407 PHE A CA 1
ATOM 2867 C C . PHE A 1 407 ? 13.188 20.516 6.047 1 98.94 407 PHE A C 1
ATOM 2869 O O . PHE A 1 407 ? 13.031 21.031 7.156 1 98.94 407 PHE A O 1
ATOM 2876 N N . THR A 1 408 ? 14.141 20.953 5.215 1 98.81 408 THR A N 1
ATOM 2877 C CA . THR A 1 408 ? 15.039 22.062 5.508 1 98.81 408 THR A CA 1
ATOM 2878 C C . THR A 1 408 ? 15.07 23.047 4.34 1 98.81 408 THR A C 1
ATOM 2880 O O . THR A 1 408 ? 14.625 22.719 3.238 1 98.81 408 THR A O 1
ATOM 2883 N N . ARG A 1 409 ? 15.562 24.172 4.637 1 97.62 409 ARG A N 1
ATOM 2884 C CA . ARG A 1 409 ? 15.867 25.094 3.545 1 97.62 409 ARG A CA 1
ATOM 2885 C C . ARG A 1 409 ? 16.922 24.5 2.613 1 97.62 409 ARG A C 1
ATOM 2887 O O . ARG A 1 409 ? 17.812 23.766 3.057 1 97.62 409 ARG A O 1
ATOM 2894 N N . PRO A 1 410 ? 16.734 24.812 1.305 1 93.25 410 PRO A N 1
ATOM 2895 C CA . PRO A 1 410 ? 17.719 24.25 0.369 1 93.25 410 PRO A CA 1
ATOM 2896 C C . PRO A 1 410 ? 19.125 24.75 0.631 1 93.25 410 PRO A C 1
ATOM 2898 O O . PRO A 1 410 ? 19.312 25.844 1.174 1 93.25 410 PRO A O 1
ATOM 2901 N N . MET B 1 1 ? 29.016 -10.234 -5.973 1 34.34 1 MET B N 1
ATOM 2902 C CA . MET B 1 1 ? 28.219 -9.766 -4.844 1 34.34 1 MET B CA 1
ATOM 2903 C C . MET B 1 1 ? 28.625 -10.477 -3.559 1 34.34 1 MET B C 1
ATOM 2905 O O . MET B 1 1 ? 28.672 -11.711 -3.521 1 34.34 1 MET B O 1
ATOM 2909 N N . SER B 1 2 ? 29.25 -9.969 -2.715 1 42.34 2 SER B N 1
ATOM 2910 C CA . SER B 1 2 ? 29.625 -10.586 -1.45 1 42.34 2 SER B CA 1
ATOM 2911 C C . SER B 1 2 ? 28.469 -11.391 -0.859 1 42.34 2 SER B C 1
ATOM 2913 O O . SER B 1 2 ? 27.297 -11.047 -1.067 1 42.34 2 SER B O 1
ATOM 2915 N N . ASP B 1 3 ? 28.75 -12.609 -0.404 1 51.97 3 ASP B N 1
ATOM 2916 C CA . ASP B 1 3 ? 27.875 -13.578 0.228 1 51.97 3 ASP B CA 1
ATOM 2917 C C . ASP B 1 3 ? 26.891 -12.891 1.182 1 51.97 3 ASP B C 1
ATOM 2919 O O . ASP B 1 3 ? 25.75 -13.328 1.323 1 51.97 3 ASP B O 1
ATOM 2923 N N . ARG B 1 4 ? 27.297 -11.641 1.672 1 52.25 4 ARG B N 1
ATOM 2924 C CA . ARG B 1 4 ? 26.562 -10.961 2.729 1 52.25 4 ARG B CA 1
ATOM 2925 C C . ARG B 1 4 ? 25.297 -10.305 2.178 1 52.25 4 ARG B C 1
ATOM 2927 O O . ARG B 1 4 ? 24.391 -9.953 2.938 1 52.25 4 ARG B O 1
ATOM 2934 N N . SER B 1 5 ? 25.109 -10.531 0.847 1 76.81 5 SER B N 1
ATOM 2935 C CA . SER B 1 5 ? 24.047 -9.719 0.28 1 76.81 5 SER B CA 1
ATOM 2936 C C . SER B 1 5 ? 22.938 -10.594 -0.301 1 76.81 5 SER B C 1
ATOM 2938 O O . SER B 1 5 ? 21.875 -10.086 -0.667 1 76.81 5 SER B O 1
ATOM 2940 N N . HIS B 1 6 ? 23.188 -11.914 -0.06 1 93.94 6 HIS B N 1
ATOM 2941 C CA . HIS B 1 6 ? 22.156 -12.812 -0.568 1 93.94 6 HIS B CA 1
ATOM 2942 C C . HIS B 1 6 ? 20.969 -12.906 0.4 1 93.94 6 HIS B C 1
ATOM 2944 O O . HIS B 1 6 ? 21.156 -12.812 1.616 1 93.94 6 HIS B O 1
ATOM 2950 N N . LEU B 1 7 ? 19.828 -13.016 -0.168 1 98.19 7 LEU B N 1
ATOM 2951 C CA . LEU B 1 7 ? 18.625 -13.141 0.637 1 98.19 7 LEU B CA 1
ATOM 2952 C C . LEU B 1 7 ? 18.078 -14.562 0.574 1 98.19 7 LEU B C 1
ATOM 2954 O O . LEU B 1 7 ? 17.875 -15.109 -0.514 1 98.19 7 LEU B O 1
ATOM 2958 N N . HIS B 1 8 ? 17.906 -15.148 1.759 1 98.5 8 HIS B N 1
ATOM 2959 C CA . HIS B 1 8 ? 17.391 -16.516 1.858 1 98.5 8 HIS B CA 1
ATOM 2960 C C . HIS B 1 8 ? 15.93 -16.516 2.301 1 98.5 8 HIS B C 1
ATOM 2962 O O . HIS B 1 8 ? 15.523 -15.711 3.141 1 98.5 8 HIS B O 1
ATOM 2968 N N . VAL B 1 9 ? 15.195 -17.375 1.63 1 98.88 9 VAL B N 1
ATOM 2969 C CA . VAL B 1 9 ? 13.898 -17.781 2.172 1 98.88 9 VAL B CA 1
ATOM 2970 C C . VAL B 1 9 ? 14.094 -18.875 3.219 1 98.88 9 VAL B C 1
ATOM 2972 O O . VAL B 1 9 ? 14.484 -20 2.887 1 98.88 9 VAL B O 1
ATOM 2975 N N . THR B 1 10 ? 13.766 -18.531 4.465 1 98.69 10 THR B N 1
ATOM 2976 C CA . THR B 1 10 ? 14.031 -19.5 5.527 1 98.69 10 THR B CA 1
ATOM 2977 C C . THR B 1 10 ? 12.727 -20.109 6.051 1 98.69 10 THR B C 1
ATOM 2979 O O . THR B 1 10 ? 12.75 -21.109 6.766 1 98.69 10 THR B O 1
ATOM 2982 N N . GLY B 1 11 ? 11.617 -19.531 5.664 1 98.75 11 GLY B N 1
ATOM 2983 C CA . GLY B 1 11 ? 10.328 -20.062 6.062 1 98.75 11 GLY B CA 1
ATOM 2984 C C . GLY B 1 11 ? 9.227 -19.75 5.062 1 98.75 11 GLY B C 1
ATOM 2985 O O . GLY B 1 11 ? 9.242 -18.703 4.418 1 98.75 11 GLY B O 1
ATOM 2986 N N . LEU B 1 12 ? 8.297 -20.688 4.988 1 98.81 12 LEU B N 1
ATOM 2987 C CA . LEU B 1 12 ? 7.078 -20.547 4.203 1 98.81 12 LEU B CA 1
ATOM 2988 C C . LEU B 1 12 ? 5.844 -20.844 5.051 1 98.81 12 LEU B C 1
ATOM 2990 O O . LEU B 1 12 ? 5.852 -21.766 5.867 1 98.81 12 LEU B O 1
ATOM 2994 N N . GLY B 1 13 ? 4.863 -19.969 4.891 1 98.88 13 GLY B N 1
ATOM 2995 C CA . GLY B 1 13 ? 3.555 -20.203 5.477 1 98.88 13 GLY B CA 1
ATOM 2996 C C . GLY B 1 13 ? 2.412 -19.797 4.566 1 98.88 13 GLY B C 1
ATOM 2997 O O . GLY B 1 13 ? 2.496 -18.781 3.869 1 98.88 13 GLY B O 1
ATOM 2998 N N . LEU B 1 14 ? 1.418 -20.656 4.48 1 98.31 14 LEU B N 1
ATOM 2999 C CA . LEU B 1 14 ? 0.288 -20.281 3.635 1 98.31 14 LEU B CA 1
ATOM 3000 C C . LEU B 1 14 ? -1.019 -20.828 4.211 1 98.31 14 LEU B C 1
ATOM 3002 O O . LEU B 1 14 ? -1.011 -21.766 5.004 1 98.31 14 LEU B O 1
ATOM 3006 N N . VAL B 1 15 ? -2.055 -20.141 4.035 1 98.81 15 VAL B N 1
ATOM 3007 C CA . VAL B 1 15 ? -3.443 -20.594 4.062 1 98.81 15 VAL B CA 1
ATOM 3008 C C . VAL B 1 15 ? -4.043 -20.5 2.662 1 98.81 15 VAL B C 1
ATOM 3010 O O . VAL B 1 15 ? -4.52 -19.453 2.246 1 98.81 15 VAL B O 1
ATOM 3013 N N . ALA B 1 16 ? -3.996 -21.625 1.954 1 98.5 16 ALA B N 1
ATOM 3014 C CA . ALA B 1 16 ? -4.449 -21.719 0.569 1 98.5 16 ALA B CA 1
ATOM 3015 C C . ALA B 1 16 ? -5.742 -22.531 0.467 1 98.5 16 ALA B C 1
ATOM 3017 O O . ALA B 1 16 ? -6.133 -23.203 1.417 1 98.5 16 ALA B O 1
ATOM 3018 N N . PRO B 1 17 ? -6.414 -22.438 -0.662 1 97.56 17 PRO B N 1
ATOM 3019 C CA . PRO B 1 17 ? -7.598 -23.266 -0.86 1 97.56 17 PRO B CA 1
ATOM 3020 C C . PRO B 1 17 ? -7.297 -24.766 -0.729 1 97.56 17 PRO B C 1
ATOM 3022 O O . PRO B 1 17 ? -8.164 -25.531 -0.32 1 97.56 17 PRO B O 1
ATOM 3025 N N . HIS B 1 18 ? -6.059 -25.172 -1 1 98.19 18 HIS B N 1
ATOM 3026 C CA . HIS B 1 18 ? -5.652 -26.562 -0.942 1 98.19 18 HIS B CA 1
ATOM 3027 C C . HIS B 1 18 ? -5.238 -26.969 0.47 1 98.19 18 HIS B C 1
ATOM 3029 O O . HIS B 1 18 ? -5.02 -28.141 0.75 1 98.19 18 HIS B O 1
ATOM 3035 N N . GLY B 1 19 ? -5.031 -25.984 1.35 1 97.81 19 GLY B N 1
ATOM 3036 C CA . GLY B 1 19 ? -4.621 -26.297 2.709 1 97.81 19 GLY B CA 1
ATOM 3037 C C . GLY B 1 19 ? -3.533 -25.375 3.23 1 97.81 19 GLY B C 1
ATOM 3038 O O . GLY B 1 19 ? -3.344 -24.266 2.711 1 97.81 19 GLY B O 1
ATOM 3039 N N . ARG B 1 20 ? -2.861 -25.812 4.332 1 97.88 20 ARG B N 1
ATOM 3040 C CA . ARG B 1 20 ? -1.95 -24.906 5.02 1 97.88 20 ARG B CA 1
ATOM 3041 C C . ARG B 1 20 ? -0.542 -25.484 5.082 1 97.88 20 ARG B C 1
ATOM 3043 O O . ARG B 1 20 ? 0.384 -24.828 5.57 1 97.88 20 ARG B O 1
ATOM 3050 N N . ASP B 1 21 ? -0.408 -26.672 4.602 1 98 21 ASP B N 1
ATOM 3051 C CA . ASP B 1 21 ? 0.914 -27.297 4.543 1 98 21 ASP B CA 1
ATOM 3052 C C . ASP B 1 21 ? 1.561 -27.078 3.18 1 98 21 ASP B C 1
ATOM 3054 O O . ASP B 1 21 ? 1.078 -27.594 2.168 1 98 21 ASP B O 1
ATOM 3058 N N . PRO B 1 22 ? 2.686 -26.344 3.182 1 98.44 22 PRO B N 1
ATOM 3059 C CA . PRO B 1 22 ? 3.273 -25.984 1.891 1 98.44 22 PRO B CA 1
ATOM 3060 C C . PRO B 1 22 ? 3.617 -27.203 1.035 1 98.44 22 PRO B C 1
ATOM 3062 O O . PRO B 1 22 ? 3.344 -27.203 -0.168 1 98.44 22 PRO B O 1
ATOM 3065 N N . ALA B 1 23 ? 4.164 -28.188 1.595 1 98.06 23 ALA B N 1
ATOM 3066 C CA . ALA B 1 23 ? 4.531 -29.391 0.839 1 98.06 23 ALA B CA 1
ATOM 3067 C C . ALA B 1 23 ? 3.297 -30.094 0.287 1 98.06 23 ALA B C 1
ATOM 3069 O O . ALA B 1 23 ? 3.281 -30.516 -0.871 1 98.06 23 ALA B O 1
ATOM 3070 N N . ALA B 1 24 ? 2.293 -30.234 1.11 1 98.38 24 ALA B N 1
ATOM 3071 C CA . ALA B 1 24 ? 1.058 -30.891 0.688 1 98.38 24 ALA B CA 1
ATOM 3072 C C . ALA B 1 24 ? 0.357 -30.094 -0.406 1 98.38 24 ALA B C 1
ATOM 3074 O O . ALA B 1 24 ? -0.2 -30.656 -1.344 1 98.38 24 ALA B O 1
ATOM 3075 N N . VAL B 1 25 ? 0.345 -28.812 -0.21 1 98.62 25 VAL B N 1
ATOM 3076 C CA . VAL B 1 25 ? -0.255 -27.953 -1.215 1 98.62 25 VAL B CA 1
ATOM 3077 C C . VAL B 1 25 ? 0.484 -28.109 -2.541 1 98.62 25 VAL B C 1
ATOM 3079 O O . VAL B 1 25 ? -0.142 -28.25 -3.596 1 98.62 25 VAL B O 1
ATOM 3082 N N . PHE B 1 26 ? 1.812 -28.094 -2.516 1 98.81 26 PHE B N 1
ATOM 3083 C CA . PHE B 1 26 ? 2.621 -28.25 -3.721 1 98.81 26 PHE B CA 1
ATOM 3084 C C . PHE B 1 26 ? 2.344 -29.578 -4.402 1 98.81 26 PHE B C 1
ATOM 3086 O O . PHE B 1 26 ? 2.193 -29.641 -5.625 1 98.81 26 PHE B O 1
ATOM 3093 N N . ASP B 1 27 ? 2.236 -30.594 -3.617 1 98.69 27 ASP B N 1
ATOM 3094 C CA . ASP B 1 27 ? 1.935 -31.922 -4.156 1 98.69 27 ASP B CA 1
ATOM 3095 C C . ASP B 1 27 ? 0.569 -31.938 -4.84 1 98.69 27 ASP B C 1
ATOM 3097 O O . ASP B 1 27 ? 0.409 -32.531 -5.906 1 98.69 27 ASP B O 1
ATOM 3101 N N . ALA B 1 28 ? -0.358 -31.328 -4.23 1 98.75 28 ALA B N 1
ATOM 3102 C CA . ALA B 1 28 ? -1.697 -31.266 -4.809 1 98.75 28 ALA B CA 1
ATOM 3103 C C . ALA B 1 28 ? -1.68 -30.516 -6.141 1 98.75 28 ALA B C 1
ATOM 3105 O O . ALA B 1 28 ? -2.346 -30.938 -7.094 1 98.75 28 ALA B O 1
ATOM 3106 N N . LEU B 1 29 ? -0.936 -29.438 -6.176 1 98.75 29 LEU B N 1
ATOM 3107 C CA . LEU B 1 29 ? -0.814 -28.688 -7.414 1 98.75 29 LEU B CA 1
ATOM 3108 C C . LEU B 1 29 ? -0.129 -29.5 -8.492 1 98.75 29 LEU B C 1
ATOM 3110 O O . LEU B 1 29 ? -0.547 -29.484 -9.656 1 98.75 29 LEU B O 1
ATOM 3114 N N . CYS B 1 30 ? 0.878 -30.234 -8.133 1 98.69 30 CYS B N 1
ATOM 3115 C CA . CYS B 1 30 ? 1.61 -31.047 -9.086 1 98.69 30 CYS B CA 1
ATOM 3116 C C . CYS B 1 30 ? 0.731 -32.188 -9.633 1 98.69 30 CYS B C 1
ATOM 3118 O O . CYS B 1 30 ? 0.878 -32.594 -10.789 1 98.69 30 CYS B O 1
ATOM 3120 N N . ARG B 1 31 ? -0.219 -32.656 -8.828 1 98.31 31 ARG B N 1
ATOM 3121 C CA . ARG B 1 31 ? -1.146 -33.688 -9.258 1 98.31 31 ARG B CA 1
ATOM 3122 C C . ARG B 1 31 ? -2.266 -33.094 -10.117 1 98.31 31 ARG B C 1
ATOM 3124 O O . ARG B 1 31 ? -2.98 -33.844 -10.797 1 98.31 31 ARG B O 1
ATOM 3131 N N . GLY B 1 32 ? -2.381 -31.812 -10.062 1 98.19 32 GLY B N 1
ATOM 3132 C CA . GLY B 1 32 ? -3.438 -31.141 -10.82 1 98.19 32 GLY B CA 1
ATOM 3133 C C . GLY B 1 32 ? -4.762 -31.109 -10.078 1 98.19 32 GLY B C 1
ATOM 3134 O O . GLY B 1 32 ? -5.82 -30.969 -10.695 1 98.19 32 GLY B O 1
ATOM 3135 N N . ASP B 1 33 ? -4.77 -31.188 -8.727 1 98 33 ASP B N 1
ATOM 3136 C CA . ASP B 1 33 ? -5.992 -31.141 -7.926 1 98 33 ASP B CA 1
ATOM 3137 C C . ASP B 1 33 ? -6.551 -29.719 -7.875 1 98 33 ASP B C 1
ATOM 3139 O O . ASP B 1 33 ? -5.875 -28.797 -7.418 1 98 33 ASP B O 1
ATOM 3143 N N . SER B 1 34 ? -7.789 -29.625 -8.305 1 97.75 34 SER B N 1
ATOM 3144 C CA . SER B 1 34 ? -8.422 -28.312 -8.281 1 97.75 34 SER B CA 1
ATOM 3145 C C . SER B 1 34 ? -9.141 -28.062 -6.961 1 97.75 34 SER B C 1
ATOM 3147 O O . SER B 1 34 ? -9.805 -28.969 -6.434 1 97.75 34 SER B O 1
ATOM 3149 N N . ALA B 1 35 ? -8.961 -26.844 -6.441 1 96.88 35 ALA B N 1
ATOM 3150 C CA . ALA B 1 35 ? -9.703 -26.438 -5.25 1 96.88 35 ALA B CA 1
ATOM 3151 C C . ALA B 1 35 ? -10.914 -25.578 -5.613 1 96.88 35 ALA B C 1
ATOM 3153 O O . ALA B 1 35 ? -11.617 -25.094 -4.734 1 96.88 35 ALA B O 1
ATOM 3154 N N . VAL B 1 36 ? -11.188 -25.375 -6.879 1 95 36 VAL B N 1
ATOM 3155 C CA . VAL B 1 36 ? -12.289 -24.547 -7.359 1 95 36 VAL B CA 1
ATOM 3156 C C . VAL B 1 36 ? -13.602 -25.312 -7.238 1 95 36 VAL B C 1
ATOM 3158 O O . VAL B 1 36 ? -13.695 -26.469 -7.664 1 95 36 VAL B O 1
ATOM 3161 N N . ARG B 1 37 ? -14.531 -24.656 -6.57 1 91.12 37 ARG B N 1
ATOM 3162 C CA . ARG B 1 37 ? -15.859 -25.234 -6.367 1 91.12 37 ARG B CA 1
ATOM 3163 C C . ARG B 1 37 ? -16.938 -24.188 -6.609 1 91.12 37 ARG B C 1
ATOM 3165 O O . ARG B 1 37 ? -16.672 -22.984 -6.59 1 91.12 37 ARG B O 1
ATOM 3172 N N . PRO B 1 38 ? -18.125 -24.719 -6.848 1 87.06 38 PRO B N 1
ATOM 3173 C CA . PRO B 1 38 ? -19.234 -23.766 -6.879 1 87.06 38 PRO B CA 1
ATOM 3174 C C . PRO B 1 38 ? -19.484 -23.109 -5.52 1 87.06 38 PRO B C 1
ATOM 3176 O O . PRO B 1 38 ? -19.375 -23.766 -4.484 1 87.06 38 PRO B O 1
ATOM 3179 N N . ILE B 1 39 ? -19.453 -21.781 -5.418 1 73.88 39 ILE B N 1
ATOM 3180 C CA . ILE B 1 39 ? -19.812 -21.109 -4.172 1 73.88 39 ILE B CA 1
ATOM 3181 C C . ILE B 1 39 ? -21.203 -20.516 -4.293 1 73.88 39 ILE B C 1
ATOM 3183 O O . ILE B 1 39 ? -21.578 -20 -5.348 1 73.88 39 ILE B O 1
ATOM 3187 N N . LEU B 1 40 ? -22.156 -21.156 -3.525 1 56.75 40 LEU B N 1
ATOM 3188 C CA . LEU B 1 40 ? -23.594 -20.891 -3.658 1 56.75 40 LEU B CA 1
ATOM 3189 C C . LEU B 1 40 ? -23.984 -19.594 -2.971 1 56.75 40 LEU B C 1
ATOM 3191 O O . LEU B 1 40 ? -24.453 -19.594 -1.829 1 56.75 40 LEU B O 1
ATOM 3195 N N . PRO B 1 41 ? -23.188 -18.594 -2.9 1 52.47 41 PRO B N 1
ATOM 3196 C CA . PRO B 1 41 ? -24.062 -17.625 -2.229 1 52.47 41 PRO B CA 1
ATOM 3197 C C . PRO B 1 41 ? -25.359 -17.359 -2.998 1 52.47 41 PRO B C 1
ATOM 3199 O O . PRO B 1 41 ? -25.422 -17.609 -4.207 1 52.47 41 PRO B O 1
ATOM 3202 N N . GLN B 1 42 ? -26.453 -17.078 -2.365 1 48.88 42 GLN B N 1
ATOM 3203 C CA . GLN B 1 42 ? -27.781 -16.766 -2.895 1 48.88 42 GLN B CA 1
ATOM 3204 C C . GLN B 1 42 ? -27.688 -16.125 -4.27 1 48.88 42 GLN B C 1
ATOM 3206 O O . GLN B 1 42 ? -28.656 -16.125 -5.027 1 48.88 42 GLN B O 1
ATOM 3211 N N . LEU B 1 43 ? -26.953 -15.156 -4.445 1 47.88 43 LEU B N 1
ATOM 3212 C CA . LEU B 1 43 ? -27.203 -14.367 -5.648 1 47.88 43 LEU B CA 1
ATOM 3213 C C . LEU B 1 43 ? -26.453 -14.953 -6.844 1 47.88 43 LEU B C 1
ATOM 3215 O O . LEU B 1 43 ? -26.969 -14.984 -7.957 1 47.88 43 LEU B O 1
ATOM 3219 N N . VAL B 1 44 ? -25.094 -14.961 -7.02 1 53.31 44 VAL B N 1
ATOM 3220 C CA . VAL B 1 44 ? -24.453 -15.203 -8.305 1 53.31 44 VAL B CA 1
ATOM 3221 C C . VAL B 1 44 ? -23.578 -16.453 -8.211 1 53.31 44 VAL B C 1
ATOM 3223 O O . VAL B 1 44 ? -22.969 -16.719 -7.176 1 53.31 44 VAL B O 1
ATOM 3226 N N . ARG B 1 45 ? -23.906 -17.594 -8.805 1 59.88 45 ARG B N 1
ATOM 3227 C CA . ARG B 1 45 ? -23.375 -18.938 -8.922 1 59.88 45 ARG B CA 1
ATOM 3228 C C . ARG B 1 45 ? -21.953 -18.922 -9.492 1 59.88 45 ARG B C 1
ATOM 3230 O O . ARG B 1 45 ? -21.688 -19.516 -10.539 1 59.88 45 ARG B O 1
ATOM 3237 N N . PRO B 1 46 ? -21.031 -18.062 -8.711 1 72.19 46 PRO B N 1
ATOM 3238 C CA . PRO B 1 46 ? -19.688 -18.141 -9.281 1 72.19 46 PRO B CA 1
ATOM 3239 C C . PRO B 1 46 ? -18.891 -19.328 -8.75 1 72.19 46 PRO B C 1
ATOM 3241 O O . PRO B 1 46 ? -19.297 -19.953 -7.754 1 72.19 46 PRO B O 1
ATOM 3244 N N . ALA B 1 47 ? -18.125 -19.922 -9.578 1 87.5 47 ALA B N 1
ATOM 3245 C CA . ALA B 1 47 ? -17.062 -20.797 -9.078 1 87.5 47 ALA B CA 1
ATOM 3246 C C . ALA B 1 47 ? -15.992 -19.984 -8.352 1 87.5 47 ALA B C 1
ATOM 3248 O O . ALA B 1 47 ? -15.711 -18.844 -8.711 1 87.5 47 ALA B O 1
ATOM 3249 N N . ALA B 1 48 ? -15.531 -20.453 -7.207 1 92.81 48 ALA B N 1
ATOM 3250 C CA . ALA B 1 48 ? -14.43 -19.844 -6.473 1 92.81 48 ALA B CA 1
ATOM 3251 C C . ALA B 1 48 ? -13.586 -20.891 -5.762 1 92.81 48 ALA B C 1
ATOM 3253 O O . ALA B 1 48 ? -13.984 -22.047 -5.66 1 92.81 48 ALA B O 1
ATOM 3254 N N . ALA B 1 49 ? -12.391 -20.547 -5.434 1 95.25 49 ALA B N 1
ATOM 3255 C CA . ALA B 1 49 ? -11.539 -21.359 -4.586 1 95.25 49 ALA B CA 1
ATOM 3256 C C . ALA B 1 49 ? -11.367 -20.734 -3.203 1 95.25 49 ALA B C 1
ATOM 3258 O O . ALA B 1 49 ? -10.531 -19.859 -3.018 1 95.25 49 ALA B O 1
ATOM 3259 N N . ALA B 1 50 ? -12.094 -21.234 -2.215 1 94.25 50 ALA B N 1
ATOM 3260 C CA . ALA B 1 50 ? -12.07 -20.719 -0.847 1 94.25 50 ALA B CA 1
ATOM 3261 C C . ALA B 1 50 ? -11.172 -21.578 0.041 1 94.25 50 ALA B C 1
ATOM 3263 O O . ALA B 1 50 ? -10.961 -22.75 -0.235 1 94.25 50 ALA B O 1
ATOM 3264 N N . ALA B 1 51 ? -10.594 -20.922 1.038 1 95.06 51 ALA B N 1
ATOM 3265 C CA . ALA B 1 51 ? -9.906 -21.688 2.08 1 95.06 51 ALA B CA 1
ATOM 3266 C C . ALA B 1 51 ? -10.898 -22.281 3.076 1 95.06 51 ALA B C 1
ATOM 3268 O O . ALA B 1 51 ? -10.891 -21.922 4.258 1 95.06 51 ALA B O 1
ATOM 3269 N N . VAL B 1 52 ? -11.586 -23.266 2.707 1 90 52 VAL B N 1
ATOM 3270 C CA . VAL B 1 52 ? -12.773 -23.75 3.398 1 90 52 VAL B CA 1
ATOM 3271 C C . VAL B 1 52 ? -12.375 -24.422 4.715 1 90 52 VAL B C 1
ATOM 3273 O O . VAL B 1 52 ? -13.133 -24.406 5.684 1 90 52 VAL B O 1
ATOM 3276 N N . ASP B 1 53 ? -11.211 -24.969 4.836 1 89.94 53 ASP B N 1
ATOM 3277 C CA . ASP B 1 53 ? -10.805 -25.75 6.004 1 89.94 53 ASP B CA 1
ATOM 3278 C C . ASP B 1 53 ? -10.102 -24.875 7.035 1 89.94 53 ASP B C 1
ATOM 3280 O O . ASP B 1 53 ? -9.68 -25.359 8.086 1 89.94 53 ASP B O 1
ATOM 3284 N N . PHE B 1 54 ? -10.062 -23.594 6.797 1 96.38 54 PHE B N 1
ATOM 3285 C CA . PHE B 1 54 ? -9.359 -22.734 7.738 1 96.38 54 PHE B CA 1
ATOM 3286 C C . PHE B 1 54 ? -10.25 -22.391 8.93 1 96.38 54 PHE B C 1
ATOM 3288 O O . PHE B 1 54 ? -11.328 -21.812 8.758 1 96.38 54 PHE B O 1
ATOM 3295 N N . GLU B 1 55 ? -9.727 -22.734 10.109 1 95.81 55 GLU B N 1
ATOM 3296 C CA . GLU B 1 55 ? -10.32 -22.391 11.398 1 95.81 55 GLU B CA 1
ATOM 3297 C C . GLU B 1 55 ? -9.414 -21.469 12.195 1 95.81 55 GLU B C 1
ATOM 3299 O O . GLU B 1 55 ? -8.289 -21.828 12.539 1 95.81 55 GLU B O 1
ATOM 3304 N N . PRO B 1 56 ? -9.961 -20.266 12.562 1 97.19 56 PRO B N 1
ATOM 3305 C CA . PRO B 1 56 ? -9.086 -19.25 13.133 1 97.19 56 PRO B CA 1
ATOM 3306 C C . PRO B 1 56 ? -8.844 -19.438 14.633 1 97.19 56 PRO B C 1
ATOM 3308 O O . PRO B 1 56 ? -7.973 -18.781 15.211 1 97.19 56 PRO B O 1
ATOM 3311 N N . SER B 1 57 ? -9.43 -20.375 15.359 1 96.44 57 SER B N 1
ATOM 3312 C CA . SER B 1 57 ? -9.469 -20.484 16.812 1 96.44 57 SER B CA 1
ATOM 3313 C C . SER B 1 57 ? -8.078 -20.734 17.391 1 96.44 57 SER B C 1
ATOM 3315 O O . SER B 1 57 ? -7.805 -20.375 18.531 1 96.44 57 SER B O 1
ATOM 3317 N N . PRO B 1 58 ? -7.18 -21.391 16.625 1 96.56 58 PRO B N 1
ATOM 3318 C CA . PRO B 1 58 ? -5.836 -21.547 17.188 1 96.56 58 PRO B CA 1
ATOM 3319 C C . PRO B 1 58 ? -5.094 -20.219 17.312 1 96.56 58 PRO B C 1
ATOM 3321 O O . PRO B 1 58 ? -4.148 -20.109 18.109 1 96.56 58 PRO B O 1
ATOM 3324 N N . TRP B 1 59 ? -5.539 -19.188 16.625 1 97.19 59 TRP B N 1
ATOM 3325 C CA . TRP B 1 59 ? -4.793 -17.938 16.594 1 97.19 59 TRP B CA 1
ATOM 3326 C C . TRP B 1 59 ? -5.562 -16.828 17.312 1 97.19 59 TRP B C 1
ATOM 3328 O O . TRP B 1 59 ? -4.977 -15.836 17.75 1 97.19 59 TRP B O 1
ATOM 3338 N N . PHE B 1 60 ? -6.832 -16.984 17.391 1 97.31 60 PHE B N 1
ATOM 3339 C CA . PHE B 1 60 ? -7.668 -15.906 17.922 1 97.31 60 PHE B CA 1
ATOM 3340 C C . PHE B 1 60 ? -8.695 -16.469 18.891 1 97.31 60 PHE B C 1
ATOM 3342 O O . PHE B 1 60 ? -9.281 -17.531 18.656 1 97.31 60 PHE B O 1
ATOM 3349 N N . SER B 1 61 ? -8.992 -15.703 20 1 96.75 61 SER B N 1
ATOM 3350 C CA . SER B 1 61 ? -10.125 -15.984 20.875 1 96.75 61 SER B CA 1
ATOM 3351 C C . SER B 1 61 ? -11.445 -15.578 20.203 1 96.75 61 SER B C 1
ATOM 3353 O O . SER B 1 61 ? -11.445 -14.82 19.234 1 96.75 61 SER B O 1
ATOM 3355 N N . LYS B 1 62 ? -12.484 -16.062 20.75 1 94.62 62 LYS B N 1
ATOM 3356 C CA . LYS B 1 62 ? -13.812 -15.695 20.266 1 94.62 62 LYS B CA 1
ATOM 3357 C C . LYS B 1 62 ? -14.031 -14.188 20.344 1 94.62 62 LYS B C 1
ATOM 3359 O O . LYS B 1 62 ? -14.625 -13.586 19.453 1 94.62 62 LYS B O 1
ATOM 3364 N N . LEU B 1 63 ? -13.555 -13.633 21.391 1 93.06 63 LEU B N 1
ATOM 3365 C CA . LEU B 1 63 ? -13.695 -12.195 21.594 1 93.06 63 LEU B CA 1
ATOM 3366 C C . LEU B 1 63 ? -12.922 -11.422 20.531 1 93.06 63 LEU B C 1
ATOM 3368 O O . LEU B 1 63 ? -13.422 -10.43 19.984 1 93.06 63 LEU B O 1
ATOM 3372 N N . GLN B 1 64 ? -11.75 -11.828 20.172 1 93.25 64 GLN B N 1
ATOM 3373 C CA . GLN B 1 64 ? -10.922 -11.164 19.172 1 93.25 64 GLN B CA 1
ATOM 3374 C C . GLN B 1 64 ? -11.562 -11.242 17.797 1 93.25 64 GLN B C 1
ATOM 3376 O O . GLN B 1 64 ? -11.453 -10.297 17 1 93.25 64 GLN B O 1
ATOM 3381 N N . LEU B 1 65 ? -12.195 -12.305 17.547 1 94.12 65 LEU B N 1
ATOM 3382 C CA . LEU B 1 65 ? -12.719 -12.57 16.203 1 94.12 65 LEU B CA 1
ATOM 3383 C C . LEU B 1 65 ? -13.859 -11.609 15.867 1 94.12 65 LEU B C 1
ATOM 3385 O O . LEU B 1 65 ? -14.172 -11.414 14.695 1 94.12 65 LEU B O 1
ATOM 3389 N N . ALA B 1 66 ? -14.438 -10.953 16.875 1 89.06 66 ALA B N 1
ATOM 3390 C CA . ALA B 1 66 ? -15.5 -9.977 16.656 1 89.06 66 ALA B CA 1
ATOM 3391 C C . ALA B 1 66 ? -14.977 -8.75 15.914 1 89.06 66 ALA B C 1
ATOM 3393 O O . ALA B 1 66 ? -15.727 -8.062 15.227 1 89.06 66 ALA B O 1
ATOM 3394 N N . GLY B 1 67 ? -13.688 -8.531 15.977 1 92.25 67 GLY B N 1
ATOM 3395 C CA . GLY B 1 67 ? -13.133 -7.32 15.383 1 92.25 67 GLY B CA 1
ATOM 3396 C C . GLY B 1 67 ? -12.031 -7.594 14.375 1 92.25 67 GLY B C 1
ATOM 3397 O O . GLY B 1 67 ? -11.398 -6.664 13.875 1 92.25 67 GLY B O 1
ATOM 3398 N N . VAL B 1 68 ? -11.82 -8.859 14.055 1 97.88 68 VAL B N 1
ATOM 3399 C CA . VAL B 1 68 ? -10.758 -9.227 13.125 1 97.88 68 VAL B CA 1
ATOM 3400 C C . VAL B 1 68 ? -11.359 -9.867 11.875 1 97.88 68 VAL B C 1
ATOM 3402 O O . VAL B 1 68 ? -11.906 -10.969 11.945 1 97.88 68 VAL B O 1
ATOM 3405 N N . ASP B 1 69 ? -11.289 -9.156 10.766 1 98.25 69 ASP B N 1
ATOM 3406 C CA . ASP B 1 69 ? -11.852 -9.656 9.516 1 98.25 69 ASP B CA 1
ATOM 3407 C C . ASP B 1 69 ? -11.117 -10.906 9.047 1 98.25 69 ASP B C 1
ATOM 3409 O O . ASP B 1 69 ? -9.945 -11.109 9.375 1 98.25 69 ASP B O 1
ATOM 3413 N N . ARG B 1 70 ? -11.773 -11.758 8.273 1 97.81 70 ARG B N 1
ATOM 3414 C CA . ARG B 1 70 ? -11.219 -13.008 7.762 1 97.81 70 ARG B CA 1
ATOM 3415 C C . ARG B 1 70 ? -9.898 -12.758 7.039 1 97.81 70 ARG B C 1
ATOM 3417 O O . ARG B 1 70 ? -8.969 -13.562 7.141 1 97.81 70 ARG B O 1
ATOM 3424 N N . VAL B 1 71 ? -9.766 -11.664 6.32 1 98.62 71 VAL B N 1
ATOM 3425 C CA . VAL B 1 71 ? -8.555 -11.352 5.574 1 98.62 71 VAL B CA 1
ATOM 3426 C C . VAL B 1 71 ? -7.371 -11.258 6.535 1 98.62 71 VAL B C 1
ATOM 3428 O O . VAL B 1 71 ? -6.27 -11.719 6.223 1 98.62 71 VAL B O 1
ATOM 3431 N N . SER B 1 72 ? -7.559 -10.664 7.703 1 98.81 72 SER B N 1
ATOM 3432 C CA . SER B 1 72 ? -6.512 -10.547 8.719 1 98.81 72 SER B CA 1
ATOM 3433 C C . SER B 1 72 ? -6.25 -11.883 9.398 1 98.81 72 SER B C 1
ATOM 3435 O O . SER B 1 72 ? -5.109 -12.195 9.758 1 98.81 72 SER B O 1
ATOM 3437 N N . GLN B 1 73 ? -7.32 -12.633 9.625 1 98.88 73 GLN B N 1
ATOM 3438 C CA . GLN B 1 73 ? -7.16 -13.961 10.219 1 98.88 73 GLN B CA 1
ATOM 3439 C C . GLN B 1 73 ? -6.242 -14.836 9.375 1 98.88 73 GLN B C 1
ATOM 3441 O O . GLN B 1 73 ? -5.324 -15.469 9.898 1 98.88 73 GLN B O 1
ATOM 3446 N N . LEU B 1 74 ? -6.488 -14.82 8.094 1 98.88 74 LEU B N 1
ATOM 3447 C CA . LEU B 1 74 ? -5.676 -15.602 7.168 1 98.88 74 LEU B CA 1
ATOM 3448 C C . LEU B 1 74 ? -4.227 -15.133 7.195 1 98.88 74 LEU B C 1
ATOM 3450 O O . LEU B 1 74 ? -3.307 -15.961 7.195 1 98.88 74 LEU B O 1
ATOM 3454 N N . ALA B 1 75 ? -4.039 -13.852 7.254 1 98.94 75 ALA B N 1
ATOM 3455 C CA . ALA B 1 75 ? -2.693 -13.273 7.242 1 98.94 75 ALA B CA 1
ATOM 3456 C C . ALA B 1 75 ? -1.911 -13.688 8.484 1 98.94 75 ALA B C 1
ATOM 3458 O O . ALA B 1 75 ? -0.756 -14.109 8.383 1 98.94 75 ALA B O 1
ATOM 3459 N N . VAL B 1 76 ? -2.512 -13.562 9.609 1 98.81 76 VAL B N 1
ATOM 3460 C CA . VAL B 1 76 ? -1.85 -13.883 10.875 1 98.81 76 VAL B CA 1
ATOM 3461 C C . VAL B 1 76 ? -1.473 -15.359 10.898 1 98.81 76 VAL B C 1
ATOM 3463 O O . VAL B 1 76 ? -0.349 -15.719 11.266 1 98.81 76 VAL B O 1
ATOM 3466 N N . ALA B 1 77 ? -2.389 -16.172 10.516 1 98.88 77 ALA B N 1
ATOM 3467 C CA . ALA B 1 77 ? -2.135 -17.609 10.508 1 98.88 77 ALA B CA 1
ATOM 3468 C C . ALA B 1 77 ? -0.973 -17.953 9.578 1 98.88 77 ALA B C 1
ATOM 3470 O O . ALA B 1 77 ? -0.057 -18.688 9.969 1 98.88 77 ALA B O 1
ATOM 3471 N N . ALA B 1 78 ? -1.001 -17.453 8.352 1 98.94 78 ALA B N 1
ATOM 3472 C CA . ALA B 1 78 ? 0.043 -17.75 7.375 1 98.94 78 ALA B CA 1
ATOM 3473 C C . ALA B 1 78 ? 1.402 -17.25 7.852 1 98.94 78 ALA B C 1
ATOM 3475 O O . ALA B 1 78 ? 2.416 -17.922 7.684 1 98.94 78 ALA B O 1
ATOM 3476 N N . ALA B 1 79 ? 1.433 -16.062 8.438 1 98.88 79 ALA B N 1
ATOM 3477 C CA . ALA B 1 79 ? 2.682 -15.5 8.953 1 98.88 79 ALA B CA 1
ATOM 3478 C C . ALA B 1 79 ? 3.236 -16.359 10.086 1 98.88 79 ALA B C 1
ATOM 3480 O O . ALA B 1 79 ? 4.441 -16.594 10.156 1 98.88 79 ALA B O 1
ATOM 3481 N N . ASP B 1 80 ? 2.383 -16.797 10.969 1 98.81 80 ASP B N 1
ATOM 3482 C CA . ASP B 1 80 ? 2.783 -17.672 12.062 1 98.81 80 ASP B CA 1
ATOM 3483 C C . ASP B 1 80 ? 3.373 -18.984 11.547 1 98.81 80 ASP B C 1
ATOM 3485 O O . ASP B 1 80 ? 4.398 -19.453 12.047 1 98.81 80 ASP B O 1
ATOM 3489 N N . LEU B 1 81 ? 2.699 -19.516 10.594 1 98.75 81 LEU B N 1
ATOM 3490 C CA . LEU B 1 81 ? 3.154 -20.781 10.016 1 98.75 81 LEU B CA 1
ATOM 3491 C C . LEU B 1 81 ? 4.5 -20.609 9.32 1 98.75 81 LEU B C 1
ATOM 3493 O O . LEU B 1 81 ? 5.348 -21.5 9.367 1 98.75 81 LEU B O 1
ATOM 3497 N N . ALA B 1 82 ? 4.73 -19.469 8.688 1 98.88 82 ALA B N 1
ATOM 3498 C CA . ALA B 1 82 ? 6.016 -19.188 8.055 1 98.88 82 ALA B CA 1
ATOM 3499 C C . ALA B 1 82 ? 7.141 -19.125 9.086 1 98.88 82 ALA B C 1
ATOM 3501 O O . ALA B 1 82 ? 8.234 -19.641 8.859 1 98.88 82 ALA B O 1
ATOM 3502 N N . LEU B 1 83 ? 6.883 -18.5 10.219 1 98.62 83 LEU B N 1
ATOM 3503 C CA . LEU B 1 83 ? 7.891 -18.375 11.266 1 98.62 83 LEU B CA 1
ATOM 3504 C C . LEU B 1 83 ? 8.195 -19.734 11.883 1 98.62 83 LEU B C 1
ATOM 3506 O O . LEU B 1 83 ? 9.352 -20.047 12.164 1 98.62 83 LEU B O 1
ATOM 3510 N N . ARG B 1 84 ? 7.137 -20.516 12.047 1 98.06 84 ARG B N 1
ATOM 3511 C CA . ARG B 1 84 ? 7.355 -21.875 12.539 1 98.06 84 ARG B CA 1
ATOM 3512 C C . ARG B 1 84 ? 8.25 -22.656 11.594 1 98.06 84 ARG B C 1
ATOM 3514 O O . ARG B 1 84 ? 9.133 -23.391 12.031 1 98.06 84 ARG B O 1
ATOM 3521 N N . ASP B 1 85 ? 7.98 -22.516 10.352 1 98.44 85 ASP B N 1
ATOM 3522 C CA . ASP B 1 85 ? 8.812 -23.172 9.344 1 98.44 85 ASP B CA 1
ATOM 3523 C C . ASP B 1 85 ? 10.25 -22.672 9.406 1 98.44 85 ASP B C 1
ATOM 3525 O O . ASP B 1 85 ? 11.188 -23.406 9.117 1 98.44 85 ASP B O 1
ATOM 3529 N N . ALA B 1 86 ? 10.438 -21.438 9.742 1 98 86 ALA B N 1
ATOM 3530 C CA . ALA B 1 86 ? 11.766 -20.844 9.867 1 98 86 ALA B CA 1
ATOM 3531 C C . ALA B 1 86 ? 12.43 -21.25 11.18 1 98 86 ALA B C 1
ATOM 3533 O O . ALA B 1 86 ? 13.586 -20.906 11.43 1 98 86 ALA B O 1
ATOM 3534 N N . GLY B 1 87 ? 11.719 -21.891 12.016 1 96.62 87 GLY B N 1
ATOM 3535 C CA . GLY B 1 87 ? 12.281 -22.422 13.242 1 96.62 87 GLY B CA 1
ATOM 3536 C C . GLY B 1 87 ? 12.055 -21.516 14.445 1 96.62 87 GLY B C 1
ATOM 3537 O O . GLY B 1 87 ? 12.82 -21.562 15.406 1 96.62 87 GLY B O 1
ATOM 3538 N N . ALA B 1 88 ? 11.047 -20.641 14.383 1 96.06 88 ALA B N 1
ATOM 3539 C CA . ALA B 1 88 ? 10.773 -19.734 15.492 1 96.06 88 ALA B CA 1
ATOM 3540 C C . ALA B 1 88 ? 9.281 -19.641 15.773 1 96.06 88 ALA B C 1
ATOM 3542 O O . ALA B 1 88 ? 8.461 -19.734 14.859 1 96.06 88 ALA B O 1
ATOM 3543 N N . ALA B 1 89 ? 8.984 -19.391 17.062 1 94.75 89 ALA B N 1
ATOM 3544 C CA . ALA B 1 89 ? 7.59 -19.188 17.453 1 94.75 89 ALA B CA 1
ATOM 3545 C C . ALA B 1 89 ? 7.145 -17.75 17.172 1 94.75 89 ALA B C 1
ATOM 3547 O O . ALA B 1 89 ? 5.977 -17.516 16.859 1 94.75 89 ALA B O 1
ATOM 3548 N N . ARG B 1 90 ? 8.062 -16.812 17.359 1 96.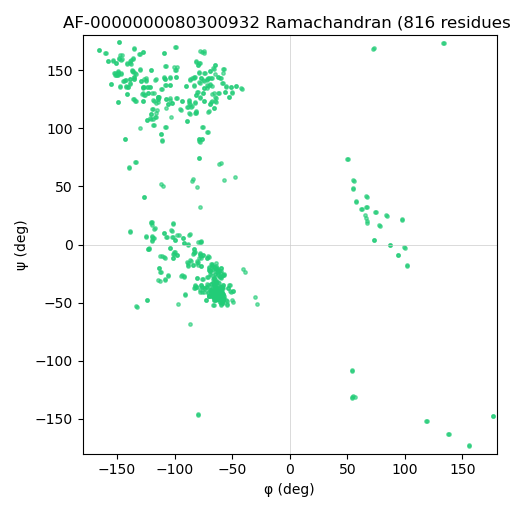25 90 ARG B N 1
ATOM 3549 C CA . ARG B 1 90 ? 7.812 -15.406 17.109 1 96.25 90 ARG B CA 1
ATOM 3550 C C . ARG B 1 90 ? 9 -14.75 16.406 1 96.25 90 ARG B C 1
ATOM 3552 O O . ARG B 1 90 ? 10.133 -15.219 16.531 1 96.25 90 ARG B O 1
ATOM 3559 N N . ALA B 1 91 ? 8.656 -13.695 15.719 1 96.69 91 ALA B N 1
ATOM 3560 C CA . ALA B 1 91 ? 9.695 -13.008 14.945 1 96.69 91 ALA B CA 1
ATOM 3561 C C . ALA B 1 91 ? 10.734 -12.375 15.867 1 96.69 91 ALA B C 1
ATOM 3563 O O . ALA B 1 91 ? 11.914 -12.328 15.531 1 96.69 91 ALA B O 1
ATOM 3564 N N . ASP B 1 92 ? 10.297 -11.914 17.047 1 93.06 92 ASP B N 1
ATOM 3565 C CA . ASP B 1 92 ? 11.211 -11.195 17.938 1 93.06 92 ASP B CA 1
ATOM 3566 C C . ASP B 1 92 ? 12.148 -12.164 18.656 1 93.06 92 ASP B C 1
ATOM 3568 O O . ASP B 1 92 ? 13.016 -11.742 19.422 1 93.06 92 ASP B O 1
ATOM 3572 N N . ALA B 1 93 ? 12.07 -13.461 18.359 1 94.12 93 ALA B N 1
ATOM 3573 C CA . ALA B 1 93 ? 13.055 -14.461 18.766 1 94.12 93 ALA B CA 1
ATOM 3574 C C . ALA B 1 93 ? 14.227 -14.508 17.797 1 94.12 93 ALA B C 1
ATOM 3576 O O . ALA B 1 93 ? 15.305 -15.008 18.125 1 94.12 93 ALA B O 1
ATOM 3577 N N . LEU B 1 94 ? 14.023 -13.969 16.625 1 94.56 94 LEU B N 1
ATOM 3578 C CA . LEU B 1 94 ? 15.023 -14.102 15.57 1 94.56 94 LEU B CA 1
ATOM 3579 C C . LEU B 1 94 ? 15.773 -12.789 15.359 1 94.56 94 LEU B C 1
ATOM 3581 O O . LEU B 1 94 ? 16.906 -12.789 14.875 1 94.56 94 LEU B O 1
ATOM 3585 N N . ALA B 1 95 ? 15.172 -11.68 15.664 1 96.94 95 ALA B N 1
ATOM 3586 C CA . ALA B 1 95 ? 15.758 -10.359 15.445 1 96.94 95 ALA B CA 1
ATOM 3587 C C . ALA B 1 95 ? 15.188 -9.336 16.422 1 96.94 95 ALA B C 1
ATOM 3589 O O . ALA B 1 95 ? 14.094 -9.516 16.953 1 96.94 95 ALA B O 1
ATOM 3590 N N . ALA B 1 96 ? 15.977 -8.188 16.656 1 97.62 96 ALA B N 1
ATOM 3591 C CA . ALA B 1 96 ? 15.453 -7.094 17.453 1 97.62 96 ALA B CA 1
ATOM 3592 C C . ALA B 1 96 ? 14.164 -6.543 16.859 1 97.62 96 ALA B C 1
ATOM 3594 O O . ALA B 1 96 ? 14.039 -6.418 15.648 1 97.62 96 ALA B O 1
ATOM 3595 N N . PRO B 1 97 ? 13.156 -6.227 17.703 1 98.38 97 PRO B N 1
ATOM 3596 C CA . PRO B 1 97 ? 11.844 -5.789 17.234 1 98.38 97 PRO B CA 1
ATOM 3597 C C . PRO B 1 97 ? 11.938 -4.668 16.188 1 98.38 97 PRO B C 1
ATOM 3599 O O . PRO B 1 97 ? 11.219 -4.684 15.188 1 98.38 97 PRO B O 1
ATOM 3602 N N . GLU B 1 98 ? 12.852 -3.705 16.375 1 98.19 98 GLU B N 1
ATOM 3603 C CA . GLU B 1 98 ? 12.977 -2.539 15.5 1 98.19 98 GLU B CA 1
ATOM 3604 C C . GLU B 1 98 ? 13.633 -2.904 14.172 1 98.19 98 GLU B C 1
ATOM 3606 O O . GLU B 1 98 ? 13.641 -2.105 13.234 1 98.19 98 GLU B O 1
ATOM 3611 N N . ARG B 1 99 ? 14.148 -4.164 14.117 1 98.19 99 ARG B N 1
ATOM 3612 C CA . ARG B 1 99 ? 14.836 -4.633 12.914 1 98.19 99 ARG B CA 1
ATOM 3613 C C . ARG B 1 99 ? 14 -5.676 12.18 1 98.19 99 ARG B C 1
ATOM 3615 O O . ARG B 1 99 ? 14.508 -6.371 11.297 1 98.19 99 ARG B O 1
ATOM 3622 N N . ILE B 1 100 ? 12.758 -5.859 12.578 1 98.81 100 ILE B N 1
ATOM 3623 C CA . ILE B 1 100 ? 11.812 -6.754 11.914 1 98.81 100 ILE B CA 1
ATOM 3624 C C . ILE B 1 100 ? 10.836 -5.941 11.062 1 98.81 100 ILE B C 1
ATOM 3626 O O . ILE B 1 100 ? 10.18 -5.031 11.562 1 98.81 100 ILE B O 1
ATOM 3630 N N . GLY B 1 101 ? 10.805 -6.25 9.734 1 98.81 101 GLY B N 1
ATOM 3631 C CA . GLY B 1 101 ? 9.836 -5.625 8.844 1 98.81 101 GLY B CA 1
ATOM 3632 C C . GLY B 1 101 ? 8.688 -6.547 8.477 1 98.81 101 GLY B C 1
ATOM 3633 O O . GLY B 1 101 ? 8.867 -7.762 8.367 1 98.81 101 GLY B O 1
ATOM 3634 N N . VAL B 1 102 ? 7.512 -5.984 8.359 1 98.94 102 VAL B N 1
ATOM 3635 C CA . VAL B 1 102 ? 6.32 -6.668 7.859 1 98.94 102 VAL B CA 1
ATOM 3636 C C . VAL B 1 102 ? 5.82 -5.977 6.594 1 98.94 102 VAL B C 1
ATOM 3638 O O . VAL B 1 102 ? 5.488 -4.789 6.617 1 98.94 102 VAL B O 1
ATOM 3641 N N . PHE B 1 103 ? 5.836 -6.672 5.48 1 98.94 103 PHE B N 1
ATOM 3642 C CA . PHE B 1 103 ? 5.438 -6.172 4.172 1 98.94 103 PHE B CA 1
ATOM 3643 C C . PHE B 1 103 ? 4.293 -7 3.6 1 98.94 103 PHE B C 1
ATOM 3645 O O . PHE B 1 103 ? 4.488 -8.148 3.207 1 98.94 103 PHE B O 1
ATOM 3652 N N . VAL B 1 104 ? 3.08 -6.391 3.48 1 98.94 104 VAL B N 1
ATOM 3653 C CA . VAL B 1 104 ? 1.907 -7.203 3.166 1 98.94 104 VAL B CA 1
ATOM 3654 C C . VAL B 1 104 ? 1.186 -6.617 1.953 1 98.94 104 VAL B C 1
ATOM 3656 O O . VAL B 1 104 ? 0.831 -5.438 1.943 1 98.94 104 VAL B O 1
ATOM 3659 N N . GLY B 1 105 ? 1.007 -7.43 0.902 1 98.88 105 GLY B N 1
ATOM 3660 C CA . GLY B 1 105 ? 0.091 -7.09 -0.175 1 98.88 105 GLY B CA 1
ATOM 3661 C C . GLY B 1 105 ? -1.356 -7.41 0.149 1 98.88 105 GLY B C 1
ATOM 3662 O O . GLY B 1 105 ? -1.667 -8.508 0.606 1 98.88 105 GLY B O 1
ATOM 3663 N N . CYS B 1 106 ? -2.227 -6.434 -0.033 1 98.44 106 CYS B N 1
ATOM 3664 C CA . CYS B 1 106 ? -3.666 -6.574 0.159 1 98.44 106 CYS B CA 1
ATOM 3665 C C . CYS B 1 106 ? -4.434 -5.656 -0.783 1 98.44 106 CYS B C 1
ATOM 3667 O O . CYS B 1 106 ? -4.297 -4.434 -0.711 1 98.44 106 CYS B O 1
ATOM 3669 N N . GLY B 1 107 ? -5.281 -6.215 -1.584 1 96.38 107 GLY B N 1
ATOM 3670 C CA . GLY B 1 107 ? -5.93 -5.453 -2.641 1 96.38 107 GLY B CA 1
ATOM 3671 C C . GLY B 1 107 ? -7.051 -4.566 -2.137 1 96.38 107 GLY B C 1
ATOM 3672 O O . GLY B 1 107 ? -7.258 -3.467 -2.654 1 96.38 107 GLY B O 1
ATOM 3673 N N . MET B 1 108 ? -7.773 -4.992 -1.159 1 95.75 108 MET B N 1
ATOM 3674 C CA . MET B 1 108 ? -8.953 -4.242 -0.733 1 95.75 108 MET B CA 1
ATOM 3675 C C . MET B 1 108 ? -8.977 -4.086 0.784 1 95.75 108 MET B C 1
ATOM 3677 O O . MET B 1 108 ? -9.133 -2.979 1.298 1 95.75 108 MET B O 1
ATOM 3681 N N . GLY B 1 109 ? -8.891 -5.043 1.562 1 97.19 109 GLY B N 1
ATOM 3682 C CA . GLY B 1 109 ? -9.094 -5.105 3 1 97.19 109 GLY B CA 1
ATOM 3683 C C . GLY B 1 109 ? -10.211 -6.043 3.406 1 97.19 109 GLY B C 1
ATOM 3684 O O . GLY B 1 109 ? -10.438 -7.062 2.752 1 97.19 109 GLY B O 1
ATOM 3685 N N . GLY B 1 110 ? -10.852 -5.75 4.547 1 98 110 GLY B N 1
ATOM 3686 C CA . GLY B 1 110 ? -11.852 -6.641 5.113 1 98 110 GLY B CA 1
ATOM 3687 C C . GLY B 1 110 ? -13.203 -6.535 4.434 1 98 110 GLY B C 1
ATOM 3688 O O . GLY B 1 110 ? -14.086 -5.816 4.906 1 98 110 GLY B O 1
ATOM 3689 N N . ALA B 1 111 ? -13.414 -7.336 3.426 1 96.25 111 ALA B N 1
ATOM 3690 C CA . ALA B 1 111 ? -14.625 -7.266 2.613 1 96.25 111 ALA B CA 1
ATOM 3691 C C . ALA B 1 111 ? -15.844 -7.73 3.41 1 96.25 111 ALA B C 1
ATOM 3693 O O . ALA B 1 111 ? -16.938 -7.191 3.246 1 96.25 111 ALA B O 1
ATOM 3694 N N . ALA B 1 112 ? -15.648 -8.758 4.223 1 95.38 112 ALA B N 1
ATOM 3695 C CA . ALA B 1 112 ? -16.766 -9.266 5.008 1 95.38 112 ALA B CA 1
ATOM 3696 C C . ALA B 1 112 ? -17.281 -8.203 5.984 1 95.38 112 ALA B C 1
ATOM 3698 O O . ALA B 1 112 ? -18.484 -8.023 6.129 1 95.38 112 ALA B O 1
ATOM 3699 N N . SER B 1 113 ? -16.375 -7.547 6.645 1 96.5 113 SER B N 1
ATOM 3700 C CA . SER B 1 113 ? -16.734 -6.492 7.586 1 96.5 113 SER B CA 1
ATOM 3701 C C . SER B 1 113 ? -17.406 -5.32 6.875 1 96.5 113 SER B C 1
ATOM 3703 O O . SER B 1 113 ? -18.359 -4.738 7.383 1 96.5 113 SER B O 1
ATOM 3705 N N . LEU B 1 114 ? -16.875 -4.977 5.738 1 95 114 LEU B N 1
ATOM 3706 C CA . LEU B 1 114 ? -17.453 -3.898 4.941 1 95 114 LEU B CA 1
ATOM 3707 C C . LEU B 1 114 ? -18.875 -4.234 4.516 1 95 114 LEU B C 1
ATOM 3709 O O . LEU B 1 114 ? -19.766 -3.395 4.605 1 95 114 LEU B O 1
ATOM 3713 N N . GLU B 1 115 ? -19.062 -5.402 4.039 1 93.06 115 GLU B N 1
ATOM 3714 C CA . GLU B 1 115 ? -20.375 -5.84 3.59 1 93.06 115 GLU B CA 1
ATOM 3715 C C . GLU B 1 115 ? -21.391 -5.82 4.734 1 93.06 115 GLU B C 1
ATOM 3717 O O . GLU B 1 115 ? -22.531 -5.422 4.543 1 93.06 115 GLU B O 1
ATOM 3722 N N . ALA B 1 116 ? -20.953 -6.32 5.844 1 93.88 116 ALA B N 1
ATOM 3723 C CA . ALA B 1 116 ? -21.828 -6.32 7.02 1 93.88 116 ALA B CA 1
ATOM 3724 C C . ALA B 1 116 ? -22.25 -4.902 7.379 1 93.88 116 ALA B C 1
ATOM 3726 O O . ALA B 1 116 ? -23.391 -4.676 7.785 1 93.88 116 ALA B O 1
ATOM 3727 N N . ALA B 1 117 ? -21.391 -3.963 7.242 1 93.94 117 ALA B N 1
ATOM 3728 C CA . ALA B 1 117 ? -21.688 -2.568 7.555 1 93.94 117 ALA B CA 1
ATOM 3729 C C . ALA B 1 117 ? -22.719 -2.002 6.586 1 93.94 117 ALA B C 1
ATOM 3731 O O . ALA B 1 117 ? -23.625 -1.272 6.992 1 93.94 117 ALA B O 1
ATOM 3732 N N . TYR B 1 118 ? -22.578 -2.242 5.312 1 91.75 118 TYR B N 1
ATOM 3733 C CA . TYR B 1 118 ? -23.5 -1.729 4.305 1 91.75 118 TYR B CA 1
ATOM 3734 C C . TYR B 1 118 ? -24.859 -2.402 4.41 1 91.75 118 TYR B C 1
ATOM 3736 O O . TYR B 1 118 ? -25.859 -1.85 3.969 1 91.75 118 TYR B O 1
ATOM 3744 N N . GLN B 1 119 ? -24.891 -3.566 4.98 1 90.19 119 GLN B N 1
ATOM 3745 C CA . GLN B 1 119 ? -26.141 -4.293 5.148 1 90.19 119 GLN B CA 1
ATOM 3746 C C . GLN B 1 119 ? -26.828 -3.924 6.461 1 90.19 119 GLN B C 1
ATOM 3748 O O . GLN B 1 119 ? -28 -4.215 6.656 1 90.19 119 GLN B O 1
ATOM 3753 N N . ALA B 1 120 ? -26.047 -3.311 7.305 1 91.38 120 ALA B N 1
ATOM 3754 C CA . ALA B 1 120 ? -26.594 -2.945 8.609 1 91.38 120 ALA B CA 1
ATOM 3755 C C . ALA B 1 120 ? -27.641 -1.837 8.477 1 91.38 120 ALA B C 1
ATOM 3757 O O . 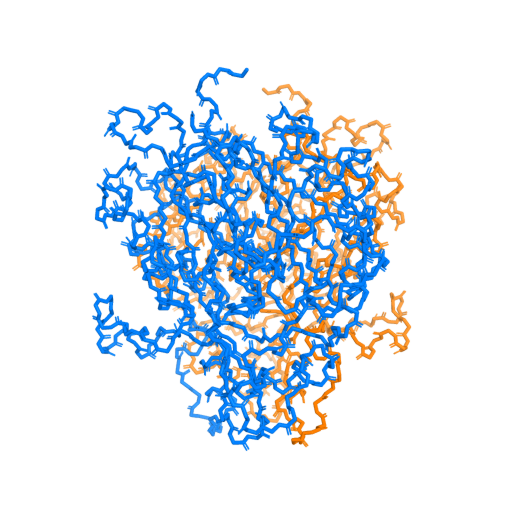ALA B 1 120 ? -27.562 -1.007 7.57 1 91.38 120 ALA B O 1
ATOM 3758 N N . ALA B 1 121 ? -28.609 -1.864 9.391 1 87.62 121 ALA B N 1
ATOM 3759 C CA . ALA B 1 121 ? -29.547 -0.753 9.469 1 87.62 121 ALA B CA 1
ATOM 3760 C C . ALA B 1 121 ? -28.859 0.53 9.906 1 87.62 121 ALA B C 1
ATOM 3762 O O . ALA B 1 121 ? -27.828 0.483 10.586 1 87.62 121 ALA B O 1
ATOM 3763 N N . PRO B 1 122 ? -29.469 1.684 9.414 1 79 122 PRO B N 1
ATOM 3764 C CA . PRO B 1 122 ? -28.906 2.951 9.883 1 79 122 PRO B CA 1
ATOM 3765 C C . PRO B 1 122 ? -28.75 2.998 11.406 1 79 122 PRO B C 1
ATOM 3767 O O . PRO B 1 122 ? -29.656 2.568 12.133 1 79 122 PRO B O 1
ATOM 3770 N N . GLY B 1 123 ? -27.656 3.365 11.859 1 81.62 123 GLY B N 1
ATOM 3771 C CA . GLY B 1 123 ? -27.406 3.471 13.289 1 81.62 123 GLY B CA 1
ATOM 3772 C C . GLY B 1 123 ? -26.938 2.17 13.906 1 81.62 123 GLY B C 1
ATOM 3773 O O . GLY B 1 123 ? -26.609 2.129 15.094 1 81.62 123 GLY B O 1
ATOM 3774 N N . ARG B 1 124 ? -26.812 1.141 13.156 1 90.88 124 ARG B N 1
ATOM 3775 C CA . ARG B 1 124 ? -26.438 -0.162 13.703 1 90.88 124 ARG B CA 1
ATOM 3776 C C . ARG B 1 124 ? -25.141 -0.664 13.07 1 90.88 124 ARG B C 1
ATOM 3778 O O . ARG B 1 124 ? -24.859 -1.862 13.109 1 90.88 124 ARG B O 1
ATOM 3785 N N . VAL B 1 125 ? -24.391 0.282 12.461 1 92.94 125 VAL B N 1
ATOM 3786 C CA . VAL B 1 125 ? -23.109 -0.076 11.891 1 92.94 125 VAL B CA 1
ATOM 3787 C C . VAL B 1 125 ? -22.156 -0.504 13 1 92.94 125 VAL B C 1
ATOM 3789 O O . VAL B 1 125 ? -22 0.201 14 1 92.94 125 VAL B O 1
ATOM 3792 N N . PRO B 1 126 ? -21.516 -1.729 12.898 1 93.5 126 PRO B N 1
ATOM 3793 C CA . PRO B 1 126 ? -20.594 -2.178 13.945 1 93.5 126 PRO B CA 1
ATOM 3794 C C . PRO B 1 126 ? -19.469 -1.177 14.211 1 93.5 126 PRO B C 1
ATOM 3796 O O . PRO B 1 126 ? -18.875 -0.646 13.266 1 93.5 126 PRO B O 1
ATOM 3799 N N . PRO B 1 127 ? -19.156 -0.915 15.484 1 93 127 PRO B N 1
ATOM 3800 C CA . PRO B 1 127 ? -18.172 0.111 15.836 1 93 127 PRO B CA 1
ATOM 3801 C C . PRO B 1 127 ? -16.781 -0.216 15.328 1 93 127 PRO B C 1
ATOM 3803 O O . PRO B 1 127 ? -15.953 0.686 15.148 1 93 127 PRO B O 1
ATOM 3806 N N . LEU B 1 128 ? -16.5 -1.485 15.039 1 94.69 128 LEU B N 1
ATOM 3807 C CA . LEU B 1 128 ? -15.141 -1.877 14.648 1 94.69 128 LEU B CA 1
ATOM 3808 C C . LEU B 1 128 ? -15.039 -2.055 13.141 1 94.69 128 LEU B C 1
ATOM 3810 O O . LEU B 1 128 ? -14.062 -2.605 12.641 1 94.69 128 LEU B O 1
ATOM 3814 N N . THR B 1 129 ? -16 -1.503 12.422 1 95.94 129 THR B N 1
ATOM 3815 C CA . THR B 1 129 ? -16.031 -1.647 10.977 1 95.94 129 THR B CA 1
ATOM 3816 C C . THR B 1 129 ? -14.758 -1.076 10.352 1 95.94 129 THR B C 1
ATOM 3818 O O . THR B 1 129 ? -14.133 -1.721 9.508 1 95.94 129 THR B O 1
ATOM 3821 N N . VAL B 1 130 ? -14.336 0.111 10.758 1 96.44 130 VAL B N 1
ATOM 3822 C CA . VAL B 1 130 ? -13.203 0.8 10.141 1 96.44 130 VAL B CA 1
ATOM 3823 C C . VAL B 1 130 ? -11.914 0.022 10.406 1 96.44 130 VAL B C 1
ATOM 3825 O O . VAL B 1 130 ? -11.227 -0.382 9.469 1 96.44 130 VAL B O 1
ATOM 3828 N N . PRO B 1 131 ? -11.594 -0.327 11.641 1 96.56 131 PRO B N 1
ATOM 3829 C CA . PRO B 1 131 ? -10.344 -1.061 11.867 1 96.56 131 PRO B CA 1
ATOM 3830 C C . PRO B 1 131 ? -10.383 -2.479 11.297 1 96.56 131 PRO B C 1
ATOM 3832 O O . PRO B 1 131 ? -9.336 -3.035 10.945 1 96.56 131 PRO B O 1
ATOM 3835 N N . ALA B 1 132 ? -11.531 -3.072 11.164 1 97.5 132 ALA B N 1
ATOM 3836 C CA . ALA B 1 132 ? -11.648 -4.418 10.602 1 97.5 132 ALA B CA 1
ATOM 3837 C C . ALA B 1 132 ? -11.477 -4.395 9.086 1 97.5 132 ALA B C 1
ATOM 3839 O O . ALA B 1 132 ? -10.953 -5.344 8.5 1 97.5 132 ALA B O 1
ATOM 3840 N N . PHE B 1 133 ? -11.844 -3.314 8.477 1 97.25 133 PHE B N 1
ATOM 3841 C CA . PHE B 1 133 ? -11.867 -3.215 7.027 1 97.25 133 PHE B CA 1
ATOM 3842 C C . PHE B 1 133 ? -10.539 -2.697 6.492 1 97.25 133 PHE B C 1
ATOM 3844 O O . PHE B 1 133 ? -10.102 -3.092 5.41 1 97.25 133 PHE B O 1
ATOM 3851 N N . MET B 1 134 ? -9.945 -1.707 7.105 1 97.25 134 MET B N 1
ATOM 3852 C CA . MET B 1 134 ? -8.828 -0.97 6.52 1 97.25 134 MET B CA 1
ATOM 3853 C C . MET B 1 134 ? -7.797 -1.924 5.938 1 97.25 134 MET B C 1
ATOM 3855 O O . MET B 1 134 ? -7.48 -2.949 6.543 1 97.25 134 MET B O 1
ATOM 3859 N N . PRO B 1 135 ? -7.277 -1.64 4.742 1 98.06 135 PRO B N 1
ATOM 3860 C CA . PRO B 1 135 ? -6.379 -2.539 4.012 1 98.06 135 PRO B CA 1
ATOM 3861 C C . PRO B 1 135 ? -5.102 -2.85 4.785 1 98.06 135 PRO B C 1
ATOM 3863 O O . PRO B 1 135 ? -4.426 -3.844 4.496 1 98.06 135 PRO B O 1
ATOM 3866 N N . ASN B 1 136 ? -4.758 -2.012 5.742 1 98.44 136 ASN B N 1
ATOM 3867 C CA . ASN B 1 136 ? -3.516 -2.25 6.473 1 98.44 136 ASN B CA 1
ATOM 3868 C C . ASN B 1 136 ? -3.754 -3.1 7.719 1 98.44 136 ASN B C 1
ATOM 3870 O O . ASN B 1 136 ? -2.811 -3.43 8.438 1 98.44 136 ASN B O 1
ATOM 3874 N N . ALA B 1 137 ? -5.02 -3.537 7.977 1 98.62 137 ALA B N 1
ATOM 3875 C CA . ALA B 1 137 ? -5.328 -4.324 9.164 1 98.62 137 ALA B CA 1
ATOM 3876 C C . ALA B 1 137 ? -4.527 -5.621 9.188 1 98.62 137 ALA B C 1
ATOM 3878 O O . ALA B 1 137 ? -3.957 -5.988 10.219 1 98.62 137 ALA B O 1
ATOM 3879 N N . PRO B 1 138 ? -4.426 -6.324 8.062 1 98.81 138 PRO B N 1
ATOM 3880 C CA . PRO B 1 138 ? -3.646 -7.562 8.102 1 98.81 138 PRO B CA 1
ATOM 3881 C C . PRO B 1 138 ? -2.197 -7.336 8.531 1 98.81 138 PRO B C 1
ATOM 3883 O O . PRO B 1 138 ? -1.679 -8.062 9.383 1 98.81 138 PRO B O 1
ATOM 3886 N N . ALA B 1 139 ? -1.547 -6.363 7.953 1 98.88 139 ALA B N 1
ATOM 3887 C CA . ALA B 1 139 ? -0.159 -6.07 8.305 1 98.88 139 ALA B CA 1
ATOM 3888 C C . ALA B 1 139 ? -0.034 -5.699 9.781 1 98.88 139 ALA B C 1
ATOM 3890 O O . ALA B 1 139 ? 0.913 -6.113 10.453 1 98.88 139 ALA B O 1
ATOM 3891 N N . ALA B 1 140 ? -0.973 -4.934 10.273 1 98.62 140 ALA B N 1
ATOM 3892 C CA . ALA B 1 140 ? -0.969 -4.504 11.664 1 98.62 140 ALA B CA 1
ATOM 3893 C C . ALA B 1 140 ? -1.102 -5.699 12.609 1 98.62 140 ALA B C 1
ATOM 3895 O O . ALA B 1 140 ? -0.378 -5.797 13.602 1 98.62 140 ALA B O 1
ATOM 3896 N N . HIS B 1 141 ? -2.041 -6.566 12.305 1 98.69 141 HIS B N 1
ATOM 3897 C CA . HIS B 1 141 ? -2.252 -7.742 13.141 1 98.69 141 HIS B CA 1
ATOM 3898 C C . HIS B 1 141 ? -1.025 -8.648 13.141 1 98.69 141 HIS B C 1
ATOM 3900 O O . HIS B 1 141 ? -0.669 -9.219 14.172 1 98.69 141 HIS B O 1
ATOM 3906 N N . VAL B 1 142 ? -0.411 -8.805 11.992 1 98.88 142 VAL B N 1
ATOM 3907 C CA . VAL B 1 142 ? 0.804 -9.609 11.914 1 98.88 142 VAL B CA 1
ATOM 3908 C C . VAL B 1 142 ? 1.903 -8.969 12.758 1 98.88 142 VAL B C 1
ATOM 3910 O O . VAL B 1 142 ? 2.596 -9.664 13.508 1 98.88 142 VAL B O 1
ATOM 3913 N N . ALA B 1 143 ? 2.076 -7.656 12.648 1 98.81 143 ALA B N 1
ATOM 3914 C CA . ALA B 1 143 ? 3.107 -6.945 13.398 1 98.81 143 ALA B CA 1
ATOM 3915 C C . ALA B 1 143 ? 2.887 -7.094 14.906 1 98.81 143 ALA B C 1
ATOM 3917 O O . ALA B 1 143 ? 3.834 -7.336 15.656 1 98.81 143 ALA B O 1
ATOM 3918 N N . MET B 1 144 ? 1.68 -6.938 15.359 1 98 144 MET B N 1
ATOM 3919 C CA . MET B 1 144 ? 1.344 -7.051 16.781 1 98 144 MET B CA 1
ATOM 3920 C C . MET B 1 144 ? 1.654 -8.453 17.297 1 98 144 MET B C 1
ATOM 3922 O O . MET B 1 144 ? 2.266 -8.602 18.359 1 98 144 MET B O 1
ATOM 3926 N N . ARG B 1 145 ? 1.248 -9.438 16.484 1 97.81 145 ARG B N 1
ATOM 3927 C CA . ARG B 1 145 ? 1.45 -10.828 16.875 1 97.81 145 ARG B CA 1
ATOM 3928 C C . ARG B 1 145 ? 2.936 -11.156 16.969 1 97.81 145 ARG B C 1
ATOM 3930 O O . ARG B 1 145 ? 3.354 -11.938 17.828 1 97.81 145 ARG B O 1
ATOM 3937 N N . GLN B 1 146 ? 3.764 -10.523 16.109 1 98.31 146 GLN B N 1
ATOM 3938 C CA . GLN B 1 146 ? 5.152 -10.938 15.938 1 98.31 146 GLN B CA 1
ATOM 3939 C C . GLN B 1 146 ? 6.105 -9.977 16.641 1 98.31 146 GLN B C 1
ATOM 3941 O O . GLN B 1 146 ? 7.316 -10.203 16.672 1 98.31 146 GLN B O 1
ATOM 3946 N N . GLY B 1 147 ? 5.578 -8.945 17.219 1 97.94 147 GLY B N 1
ATOM 3947 C CA . GLY B 1 147 ? 6.395 -7.945 17.891 1 97.94 147 GLY B CA 1
ATOM 3948 C C . GLY B 1 147 ? 7.277 -7.16 16.938 1 97.94 147 GLY B C 1
ATOM 3949 O O . GLY B 1 147 ? 8.406 -6.809 17.266 1 97.94 147 GLY B O 1
ATOM 3950 N N . ALA B 1 148 ? 6.828 -6.941 15.742 1 98.69 148 ALA B N 1
ATOM 3951 C CA . ALA B 1 148 ? 7.602 -6.25 14.719 1 98.69 148 ALA B CA 1
ATOM 3952 C C . ALA B 1 148 ? 7.441 -4.738 14.836 1 98.69 148 ALA B C 1
ATOM 3954 O O . ALA B 1 148 ? 6.355 -4.203 14.602 1 98.69 148 ALA B O 1
ATOM 3955 N N . ARG B 1 149 ? 8.547 -4.008 15.094 1 98.69 149 ARG B N 1
ATOM 3956 C CA . ARG B 1 149 ? 8.453 -2.57 15.344 1 98.69 149 ARG B CA 1
ATOM 3957 C C . ARG B 1 149 ? 9.25 -1.785 14.305 1 98.69 149 ARG B C 1
ATOM 3959 O O . ARG B 1 149 ? 9.461 -0.581 14.461 1 98.69 149 ARG B O 1
ATOM 3966 N N . GLY B 1 150 ? 9.758 -2.475 13.273 1 98.62 150 GLY B N 1
ATOM 3967 C CA . GLY B 1 150 ? 10.336 -1.82 12.109 1 98.62 150 GLY B CA 1
ATOM 3968 C C . GLY B 1 150 ? 9.297 -1.325 11.125 1 98.62 150 GLY B C 1
ATOM 3969 O O . GLY B 1 150 ? 8.234 -0.847 11.523 1 98.62 150 GLY B O 1
ATOM 3970 N N . PRO B 1 151 ? 9.633 -1.36 9.82 1 98.56 151 PRO B N 1
ATOM 3971 C CA . PRO B 1 151 ? 8.633 -0.979 8.82 1 98.56 151 PRO B CA 1
ATOM 3972 C C . PRO B 1 151 ? 7.477 -1.973 8.734 1 98.56 151 PRO B C 1
ATOM 3974 O O . PRO B 1 151 ? 7.703 -3.172 8.555 1 98.56 151 PRO B O 1
ATOM 3977 N N . VAL B 1 152 ? 6.289 -1.512 8.914 1 98.81 152 VAL B N 1
ATOM 3978 C CA . VAL B 1 152 ? 5.062 -2.268 8.695 1 98.81 152 VAL B CA 1
ATOM 3979 C C . VAL B 1 152 ? 4.227 -1.594 7.609 1 98.81 152 VAL B C 1
ATOM 3981 O O . VAL B 1 152 ? 3.6 -0.56 7.852 1 98.81 152 VAL B O 1
ATOM 3984 N N . LEU B 1 153 ? 4.277 -2.189 6.43 1 98.75 153 LEU B N 1
ATOM 3985 C CA . LEU B 1 153 ? 3.73 -1.537 5.242 1 98.75 153 LEU B CA 1
ATOM 3986 C C . LEU B 1 153 ? 2.709 -2.434 4.551 1 98.75 153 LEU B C 1
ATOM 3988 O O . LEU B 1 153 ? 2.867 -3.658 4.527 1 98.75 153 LEU B O 1
ATOM 3992 N N . SER B 1 154 ? 1.678 -1.823 4.082 1 98.81 154 SER B N 1
ATOM 3993 C CA . SER B 1 154 ? 0.661 -2.475 3.262 1 98.81 154 SER B CA 1
ATOM 3994 C C . SER B 1 154 ? 0.65 -1.914 1.844 1 98.81 154 SER B C 1
ATOM 3996 O O . SER B 1 154 ? 0.527 -0.703 1.649 1 98.81 154 SER B O 1
ATOM 3998 N N . TYR B 1 155 ? 0.777 -2.787 0.894 1 98.75 155 TYR B N 1
ATOM 3999 C CA . TYR B 1 155 ? 0.773 -2.451 -0.525 1 98.75 155 TYR B CA 1
ATOM 4000 C C . TYR B 1 155 ? -0.543 -2.855 -1.178 1 98.75 155 TYR B C 1
ATOM 4002 O O . TYR B 1 155 ? -0.938 -4.023 -1.121 1 98.75 155 TYR B O 1
ATOM 4010 N N . ALA B 1 156 ? -1.225 -1.893 -1.735 1 98.25 156 ALA B N 1
ATOM 4011 C CA . ALA B 1 156 ? -2.406 -2.162 -2.551 1 98.25 156 ALA B CA 1
ATOM 4012 C C . ALA B 1 156 ? -2.141 -1.851 -4.02 1 98.25 156 ALA B C 1
ATOM 4014 O O . ALA B 1 156 ? -2.426 -0.746 -4.488 1 98.25 156 ALA B O 1
ATOM 4015 N N . VAL B 1 157 ? -1.684 -2.828 -4.695 1 97.94 157 VAL B N 1
ATOM 4016 C CA . VAL B 1 157 ? -1.294 -2.701 -6.098 1 97.94 157 VAL B CA 1
ATOM 4017 C C . VAL B 1 157 ? -2.006 -3.766 -6.93 1 97.94 157 VAL B C 1
ATOM 4019 O O . VAL B 1 157 ? -1.372 -4.484 -7.703 1 97.94 157 VAL B O 1
ATOM 4022 N N . ALA B 1 158 ? -3.227 -3.971 -6.637 1 97.44 158 ALA B N 1
ATOM 4023 C CA . ALA B 1 158 ? -4.07 -4.957 -7.309 1 97.44 158 ALA B CA 1
ATOM 4024 C C . ALA B 1 158 ? -3.424 -6.34 -7.285 1 97.44 158 ALA B C 1
ATOM 4026 O O . ALA B 1 158 ? -3.018 -6.82 -6.227 1 97.44 158 ALA B O 1
ATOM 4027 N N . CYS B 1 159 ? -3.352 -7.023 -8.445 1 97.75 159 CYS B N 1
ATOM 4028 C CA . CYS B 1 159 ? -2.939 -8.422 -8.516 1 97.75 159 CYS B CA 1
ATOM 4029 C C . CYS B 1 159 ? -1.445 -8.562 -8.258 1 97.75 159 CYS B C 1
ATOM 4031 O O . CYS B 1 159 ? -0.96 -9.664 -7.988 1 97.75 159 CYS B O 1
ATOM 4033 N N . ALA B 1 160 ? -0.708 -7.484 -8.242 1 98.62 160 ALA B N 1
ATOM 4034 C CA . ALA B 1 160 ? 0.737 -7.555 -8.031 1 98.62 160 ALA B CA 1
ATOM 4035 C C . ALA B 1 160 ? 1.105 -7.176 -6.602 1 98.62 160 ALA B C 1
ATOM 4037 O O . ALA B 1 160 ? 2.287 -7.117 -6.254 1 98.62 160 ALA B O 1
ATOM 4038 N N . SER B 1 161 ? 0.116 -6.977 -5.754 1 98.81 161 SER B N 1
ATOM 4039 C CA . SER B 1 161 ? 0.302 -6.406 -4.422 1 98.81 161 SER B CA 1
ATOM 4040 C C . SER B 1 161 ? 1.343 -7.188 -3.629 1 98.81 161 SER B C 1
ATOM 4042 O O . SER B 1 161 ? 2.283 -6.602 -3.086 1 98.81 161 SER B O 1
ATOM 4044 N N . SER B 1 162 ? 1.191 -8.469 -3.547 1 98.94 162 SER B N 1
ATOM 4045 C CA . SER B 1 162 ? 2.049 -9.234 -2.648 1 98.94 162 SER B CA 1
ATOM 4046 C C . SER B 1 162 ? 3.41 -9.508 -3.279 1 98.94 162 SER B C 1
ATOM 4048 O O . SER B 1 162 ? 4.414 -9.617 -2.576 1 98.94 162 SER B O 1
ATOM 4050 N N . ALA B 1 163 ? 3.514 -9.602 -4.625 1 98.94 163 ALA B N 1
ATOM 4051 C CA . ALA B 1 163 ? 4.82 -9.68 -5.273 1 98.94 163 ALA B CA 1
ATOM 4052 C C . ALA B 1 163 ? 5.629 -8.414 -5.035 1 98.94 163 ALA B C 1
ATOM 4054 O O . ALA B 1 163 ? 6.832 -8.477 -4.77 1 98.94 163 ALA B O 1
ATOM 4055 N N . VAL B 1 164 ? 4.926 -7.309 -5.129 1 98.88 164 VAL B N 1
ATOM 4056 C CA . VAL B 1 164 ? 5.547 -6.023 -4.84 1 98.88 164 VAL B CA 1
ATOM 4057 C C . VAL B 1 164 ? 6.031 -5.996 -3.391 1 98.88 164 VAL B C 1
ATOM 4059 O O . VAL B 1 164 ? 7.152 -5.562 -3.113 1 98.88 164 VAL B O 1
ATOM 4062 N N . ALA B 1 165 ? 5.195 -6.477 -2.498 1 98.94 165 ALA B N 1
ATOM 4063 C CA . ALA B 1 165 ? 5.551 -6.5 -1.082 1 98.94 165 ALA B CA 1
ATOM 4064 C C . ALA B 1 165 ? 6.836 -7.293 -0.85 1 98.94 165 ALA B C 1
ATOM 4066 O O . ALA B 1 165 ? 7.711 -6.863 -0.099 1 98.94 165 ALA B O 1
ATOM 4067 N N . ILE B 1 166 ? 6.988 -8.406 -1.456 1 98.94 166 ILE B N 1
ATOM 4068 C CA . ILE B 1 166 ? 8.156 -9.266 -1.302 1 98.94 166 ILE B CA 1
ATOM 4069 C C . ILE B 1 166 ? 9.391 -8.57 -1.877 1 98.94 166 ILE B C 1
ATOM 4071 O O . ILE B 1 166 ? 10.453 -8.578 -1.262 1 98.94 166 ILE B O 1
ATOM 4075 N N . GLY B 1 167 ? 9.234 -7.973 -3.07 1 98.75 167 GLY B N 1
ATOM 4076 C CA . GLY B 1 167 ? 10.336 -7.219 -3.639 1 98.75 167 GLY B CA 1
ATOM 4077 C C . GLY B 1 167 ? 10.789 -6.062 -2.762 1 98.75 167 GLY B C 1
ATOM 4078 O O . GLY B 1 167 ? 11.984 -5.836 -2.59 1 98.75 167 GLY B O 1
ATOM 4079 N N . GLU B 1 168 ? 9.836 -5.371 -2.207 1 98.56 168 GLU B N 1
ATOM 4080 C CA . GLU B 1 168 ? 10.148 -4.238 -1.339 1 98.56 168 GLU B CA 1
ATOM 4081 C C . GLU B 1 168 ? 10.828 -4.699 -0.052 1 98.56 168 GLU B C 1
ATOM 4083 O O . GLU B 1 168 ? 11.703 -4.016 0.474 1 98.56 168 GLU B O 1
ATOM 4088 N N . ALA B 1 169 ? 10.383 -5.824 0.468 1 98.81 169 ALA B N 1
ATOM 4089 C CA . ALA B 1 169 ? 11.055 -6.41 1.624 1 98.81 169 ALA B CA 1
ATOM 4090 C C . ALA B 1 169 ? 12.508 -6.734 1.306 1 98.81 169 ALA B C 1
ATOM 4092 O O . ALA B 1 169 ? 13.398 -6.492 2.127 1 98.81 169 ALA B O 1
ATOM 4093 N N . ALA B 1 170 ? 12.75 -7.234 0.149 1 98.38 170 ALA B N 1
ATOM 4094 C CA . ALA B 1 170 ? 14.109 -7.555 -0.288 1 98.38 170 ALA B CA 1
ATOM 4095 C C . ALA B 1 170 ? 14.977 -6.305 -0.326 1 98.38 170 ALA B C 1
ATOM 4097 O O . ALA B 1 170 ? 16.141 -6.336 0.102 1 98.38 170 ALA B O 1
ATOM 4098 N N . LYS B 1 171 ? 14.43 -5.223 -0.821 1 96.88 171 LYS B N 1
ATOM 4099 C CA . LYS B 1 171 ? 15.164 -3.959 -0.874 1 96.88 171 LYS B CA 1
ATOM 4100 C C . LYS B 1 171 ? 15.57 -3.5 0.523 1 96.88 171 LYS B C 1
ATOM 4102 O O . LYS B 1 171 ? 16.688 -3.043 0.729 1 96.88 171 LYS B O 1
ATOM 4107 N N . ALA B 1 172 ? 14.625 -3.615 1.455 1 97.12 172 ALA B N 1
ATOM 4108 C CA . ALA B 1 172 ? 14.891 -3.174 2.822 1 97.12 172 ALA B CA 1
ATOM 4109 C C . ALA B 1 172 ? 16 -4.008 3.461 1 97.12 172 ALA B C 1
ATOM 4111 O O . ALA B 1 172 ? 16.844 -3.475 4.18 1 97.12 172 ALA B O 1
ATOM 4112 N N . LEU B 1 173 ? 15.961 -5.281 3.238 1 97.5 173 LEU B N 1
ATOM 4113 C CA . LEU B 1 173 ? 17 -6.176 3.75 1 97.5 173 LEU B CA 1
ATOM 4114 C C . LEU B 1 173 ? 18.344 -5.871 3.111 1 97.5 173 LEU B C 1
ATOM 4116 O O . LEU B 1 173 ? 19.359 -5.785 3.809 1 97.5 173 LEU B O 1
ATOM 4120 N N . ALA B 1 174 ? 18.297 -5.688 1.826 1 94.88 174 ALA B N 1
ATOM 4121 C CA . ALA B 1 174 ? 19.531 -5.43 1.087 1 94.88 174 ALA B CA 1
ATOM 4122 C C . ALA B 1 174 ? 20.172 -4.117 1.527 1 94.88 174 ALA B C 1
ATOM 4124 O O . ALA B 1 174 ? 21.391 -3.992 1.554 1 94.88 174 ALA B O 1
ATOM 4125 N N . ALA B 1 175 ? 19.359 -3.164 1.9 1 93.38 175 ALA B N 1
ATOM 4126 C CA . ALA B 1 175 ? 19.828 -1.847 2.314 1 93.38 175 ALA B CA 1
ATOM 4127 C C . ALA B 1 175 ? 20.266 -1.857 3.777 1 93.38 175 ALA B C 1
ATOM 4129 O O . ALA B 1 175 ? 20.812 -0.869 4.273 1 93.38 175 ALA B O 1
ATOM 4130 N N . GLY B 1 176 ? 20.047 -2.939 4.473 1 94.38 176 GLY B N 1
ATOM 4131 C CA . GLY B 1 176 ? 20.422 -3.047 5.871 1 94.38 176 GLY B CA 1
ATOM 4132 C C . GLY B 1 176 ? 19.469 -2.332 6.805 1 94.38 176 GLY B C 1
ATOM 4133 O O . GLY B 1 176 ? 19.797 -2.086 7.969 1 94.38 176 GLY B O 1
ATOM 4134 N N . GLU B 1 177 ? 18.297 -2.018 6.305 1 95.31 177 GLU B N 1
ATOM 4135 C CA . GLU B 1 177 ? 17.297 -1.329 7.113 1 95.31 177 GLU B CA 1
ATOM 4136 C C . GLU B 1 177 ? 16.703 -2.262 8.164 1 95.31 177 GLU B C 1
ATOM 4138 O O . GLU B 1 177 ? 16.297 -1.813 9.242 1 95.31 177 GLU B O 1
ATOM 4143 N N . ILE B 1 178 ? 16.578 -3.512 7.812 1 97.56 178 ILE B N 1
ATOM 4144 C CA . ILE B 1 178 ? 16.047 -4.543 8.695 1 97.56 178 ILE B CA 1
ATOM 4145 C C . ILE B 1 178 ? 16.906 -5.797 8.609 1 97.56 178 ILE B C 1
ATOM 4147 O O . ILE B 1 178 ? 17.766 -5.906 7.734 1 97.56 178 ILE B O 1
ATOM 4151 N N . ASP B 1 179 ? 16.656 -6.738 9.555 1 97.81 179 ASP B N 1
ATOM 4152 C CA . ASP B 1 179 ? 17.406 -7.984 9.586 1 97.81 179 ASP B CA 1
ATOM 4153 C C . ASP B 1 179 ? 16.516 -9.18 9.273 1 97.81 179 ASP B C 1
ATOM 4155 O O . ASP B 1 179 ? 17 -10.25 8.914 1 97.81 179 ASP B O 1
ATOM 4159 N N . LEU B 1 180 ? 15.219 -9 9.43 1 98.5 180 LEU B N 1
ATOM 4160 C CA . LEU B 1 180 ? 14.219 -10.031 9.172 1 98.5 180 LEU B CA 1
ATOM 4161 C C . LEU B 1 180 ? 12.961 -9.43 8.547 1 98.5 180 LEU B C 1
ATOM 4163 O O . LEU B 1 180 ? 12.508 -8.359 8.969 1 98.5 180 LEU B O 1
ATOM 4167 N N . ALA B 1 181 ? 12.469 -10.109 7.535 1 98.88 181 ALA B N 1
ATOM 4168 C CA . ALA B 1 181 ? 11.219 -9.648 6.938 1 98.88 181 ALA B CA 1
ATOM 4169 C C . ALA B 1 181 ? 10.18 -10.773 6.895 1 98.88 181 ALA B C 1
ATOM 4171 O O . ALA B 1 181 ? 10.5 -11.906 6.531 1 98.88 181 ALA B O 1
ATOM 4172 N N . LEU B 1 182 ? 9.016 -10.484 7.398 1 98.94 182 LEU B N 1
ATOM 4173 C CA . LEU B 1 182 ? 7.82 -11.219 7.008 1 98.94 182 LEU B CA 1
ATOM 4174 C C . LEU B 1 182 ? 7.152 -10.57 5.797 1 98.94 182 LEU B C 1
ATOM 4176 O O . LEU B 1 182 ? 6.559 -9.5 5.914 1 98.94 182 LEU B O 1
ATOM 4180 N N . ALA B 1 183 ? 7.277 -11.195 4.633 1 98.94 183 ALA B N 1
ATOM 4181 C CA . ALA B 1 183 ? 6.805 -10.602 3.385 1 98.94 183 ALA B CA 1
ATOM 4182 C C . ALA B 1 183 ? 5.801 -11.516 2.688 1 98.94 183 ALA B C 1
ATOM 4184 O O . ALA B 1 183 ? 6.027 -12.727 2.58 1 98.94 183 ALA B O 1
ATOM 4185 N N . GLY B 1 184 ? 4.664 -10.977 2.295 1 98.94 184 GLY B N 1
ATOM 4186 C CA . GLY B 1 184 ? 3.641 -11.773 1.635 1 98.94 184 GLY B CA 1
ATOM 4187 C C . GLY B 1 184 ? 2.373 -10.992 1.346 1 98.94 184 GLY B C 1
ATOM 4188 O O . GLY B 1 184 ? 2.434 -9.828 0.938 1 98.94 184 GLY B O 1
ATOM 4189 N N . GLY B 1 185 ? 1.251 -11.734 1.406 1 98.88 185 GLY B N 1
ATOM 4190 C CA . GLY B 1 185 ? -0.026 -11.094 1.121 1 98.88 185 GLY B CA 1
ATOM 4191 C C . GLY B 1 185 ? -1.218 -11.93 1.549 1 98.88 185 GLY B C 1
ATOM 4192 O O . GLY B 1 185 ? -1.057 -13.07 1.983 1 98.88 185 GLY B O 1
ATOM 4193 N N . THR B 1 186 ? -2.369 -11.273 1.541 1 98.94 186 THR B N 1
ATOM 4194 C CA . THR B 1 186 ? -3.639 -11.891 1.918 1 98.94 186 THR B CA 1
ATOM 4195 C C . THR B 1 186 ? -4.793 -11.258 1.146 1 98.94 186 THR B C 1
ATOM 4197 O O . THR B 1 186 ? -4.703 -10.109 0.716 1 98.94 186 THR B O 1
ATOM 4200 N N . GLU B 1 187 ? -5.789 -12.055 0.897 1 98.62 187 GLU B N 1
ATOM 4201 C CA . GLU B 1 187 ? -7.031 -11.57 0.309 1 98.62 187 GLU B CA 1
ATOM 4202 C C . GLU B 1 187 ? -8.203 -12.477 0.663 1 98.62 187 GLU B C 1
ATOM 4204 O O . GLU B 1 187 ? -8.062 -13.695 0.707 1 98.62 187 GLU B O 1
ATOM 4209 N N . SER B 1 188 ? -9.32 -11.938 0.982 1 97.19 188 SER B N 1
ATOM 4210 C CA . SER B 1 188 ? -10.586 -12.625 1.206 1 97.19 188 SER B CA 1
ATOM 4211 C C . SER B 1 188 ? -11.758 -11.805 0.678 1 97.19 188 SER B C 1
ATOM 4213 O O . SER B 1 188 ? -12.391 -11.055 1.429 1 97.19 188 SER B O 1
ATOM 4215 N N . LEU B 1 189 ? -12.125 -12.031 -0.613 1 94.81 189 LEU B N 1
ATOM 4216 C CA . LEU B 1 189 ? -13.094 -11.156 -1.268 1 94.81 189 LEU B CA 1
ATOM 4217 C C . LEU B 1 189 ? -14.312 -11.953 -1.719 1 94.81 189 LEU B C 1
ATOM 4219 O O . LEU B 1 189 ? -15.062 -11.5 -2.592 1 94.81 189 LEU B O 1
ATOM 4223 N N . LEU B 1 190 ? -14.5 -13.133 -1.138 1 92.5 190 LEU B N 1
ATOM 4224 C CA . LEU B 1 190 ? -15.609 -13.977 -1.562 1 92.5 190 LEU B CA 1
ATOM 4225 C C . LEU B 1 190 ? -16.891 -13.586 -0.845 1 92.5 190 LEU B C 1
ATOM 4227 O O . LEU B 1 190 ? -17.531 -14.422 -0.197 1 92.5 190 LEU B O 1
ATOM 4231 N N . THR B 1 191 ? -17.312 -12.312 -0.943 1 91.31 191 THR B N 1
ATOM 4232 C CA . THR B 1 191 ? -18.578 -11.766 -0.459 1 91.31 191 THR B CA 1
ATOM 4233 C C . THR B 1 191 ? -19.5 -11.445 -1.623 1 91.31 191 THR B C 1
ATOM 4235 O O . THR B 1 191 ? -19.047 -11.18 -2.736 1 91.31 191 THR B O 1
ATOM 4238 N N . PRO B 1 192 ? -20.797 -11.461 -1.383 1 88.44 192 PRO B N 1
ATOM 4239 C CA . PRO B 1 192 ? -21.75 -11.25 -2.48 1 88.44 192 PRO B CA 1
ATOM 4240 C C . PRO B 1 192 ? -21.5 -9.953 -3.24 1 88.44 192 PRO B C 1
ATOM 4242 O O . PRO B 1 192 ? -21.484 -9.945 -4.477 1 88.44 192 PRO B O 1
ATOM 4245 N N . GLY B 1 193 ? -21.328 -8.844 -2.533 1 89.44 193 GLY B N 1
ATOM 4246 C CA . GLY B 1 193 ? -21.125 -7.559 -3.182 1 89.44 193 GLY B CA 1
ATOM 4247 C C . GLY B 1 193 ? -19.875 -7.52 -4.055 1 89.44 193 GLY B C 1
ATOM 4248 O O . GLY B 1 193 ? -19.906 -7 -5.172 1 89.44 193 GLY B O 1
ATOM 4249 N N . VAL B 1 194 ? -18.797 -8.086 -3.576 1 91.19 194 VAL B N 1
ATOM 4250 C CA . VAL B 1 194 ? -17.531 -8.078 -4.312 1 91.19 194 VAL B CA 1
ATOM 4251 C C . VAL B 1 194 ? -17.656 -8.984 -5.539 1 91.19 194 VAL B C 1
ATOM 4253 O O . VAL B 1 194 ? -17.219 -8.617 -6.633 1 91.19 194 VAL B O 1
ATOM 4256 N N . VAL B 1 195 ? -18.219 -10.125 -5.359 1 89.88 195 VAL B N 1
ATOM 4257 C CA . VAL B 1 195 ? -18.375 -11.07 -6.457 1 89.88 195 VAL B CA 1
ATOM 4258 C C . VAL B 1 195 ? -19.234 -10.453 -7.559 1 89.88 195 VAL B C 1
ATOM 4260 O O . VAL B 1 195 ? -18.922 -10.594 -8.742 1 89.88 195 VAL B O 1
ATOM 4263 N N . GLN B 1 196 ? -20.266 -9.75 -7.207 1 90.06 196 GLN B N 1
ATOM 4264 C CA . GLN B 1 196 ? -21.141 -9.102 -8.18 1 90.06 196 GLN B CA 1
ATOM 4265 C C . GLN B 1 196 ? -20.391 -8.039 -8.977 1 90.06 196 GLN B C 1
ATOM 4267 O O . GLN B 1 196 ? -20.609 -7.875 -10.18 1 90.06 196 GLN B O 1
ATOM 4272 N N . ALA B 1 197 ? -19.578 -7.305 -8.297 1 92.62 197 ALA B N 1
ATOM 4273 C CA . ALA B 1 197 ? -18.797 -6.277 -8.969 1 92.62 197 ALA B CA 1
ATOM 4274 C C . ALA B 1 197 ? -17.859 -6.895 -10 1 92.62 197 ALA B C 1
ATOM 4276 O O . ALA B 1 197 ? -17.688 -6.355 -11.102 1 92.62 197 ALA B O 1
ATOM 4277 N N . TRP B 1 198 ? -17.266 -8 -9.695 1 92.31 198 TRP B N 1
ATOM 4278 C CA . TRP B 1 198 ? -16.359 -8.68 -10.617 1 92.31 198 TRP B CA 1
ATOM 4279 C C . TRP B 1 198 ? -17.125 -9.32 -11.766 1 92.31 198 TRP B C 1
ATOM 4281 O O . TRP B 1 198 ? -16.625 -9.375 -12.898 1 92.31 198 TRP B O 1
ATOM 4291 N N . GLN B 1 199 ? -18.203 -9.797 -11.461 1 89.5 199 GLN B N 1
ATOM 4292 C CA . GLN B 1 199 ? -19.047 -10.328 -12.523 1 89.5 199 GLN B CA 1
ATOM 4293 C C . GLN B 1 199 ? -19.422 -9.234 -13.523 1 89.5 199 GLN B C 1
ATOM 4295 O O . GLN B 1 199 ? -19.438 -9.469 -14.734 1 89.5 199 GLN B O 1
ATOM 4300 N N . ALA B 1 200 ? -19.766 -8.117 -12.969 1 91.31 200 ALA B N 1
ATOM 4301 C CA . ALA 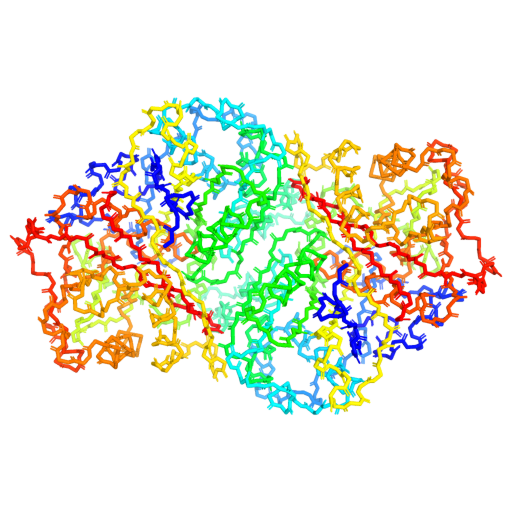B 1 200 ? -20.172 -6.992 -13.812 1 91.31 200 ALA B CA 1
ATOM 4302 C C . ALA B 1 200 ? -19.047 -6.59 -14.758 1 91.31 200 ALA B C 1
ATOM 4304 O O . ALA B 1 200 ? -19.312 -6.113 -15.867 1 91.31 200 ALA B O 1
ATOM 4305 N N . MET B 1 201 ? -17.875 -6.836 -14.352 1 91.69 201 MET B N 1
ATOM 4306 C CA . MET B 1 201 ? -16.703 -6.477 -15.148 1 91.69 201 MET B CA 1
ATOM 4307 C C . MET B 1 201 ? -16.453 -7.508 -16.234 1 91.69 201 MET B C 1
ATOM 4309 O O . MET B 1 201 ? -15.703 -7.254 -17.188 1 91.69 201 MET B O 1
ATOM 4313 N N . GLN B 1 202 ? -17.016 -8.68 -16.188 1 89.31 202 GLN B N 1
ATOM 4314 C CA . GLN B 1 202 ? -16.984 -9.734 -17.203 1 89.31 202 GLN B CA 1
ATOM 4315 C C . GLN B 1 202 ? -15.578 -10.289 -17.375 1 89.31 202 GLN B C 1
ATOM 4317 O O . GLN B 1 202 ? -15.117 -10.477 -18.5 1 89.31 202 GLN B O 1
ATOM 4322 N N . THR B 1 203 ? -14.914 -10.477 -16.219 1 90.19 203 THR B N 1
ATOM 4323 C CA . THR B 1 203 ? -13.57 -11.039 -16.25 1 90.19 203 THR B CA 1
ATOM 4324 C C . THR B 1 203 ? -13.555 -12.438 -15.625 1 90.19 203 THR B C 1
ATOM 4326 O O . THR B 1 203 ? -12.57 -13.164 -15.75 1 90.19 203 THR B O 1
ATOM 4329 N N . LEU B 1 204 ? -14.68 -12.789 -15.008 1 91.75 204 LEU B N 1
ATOM 4330 C CA . LEU B 1 204 ? -14.75 -14.102 -14.375 1 91.75 204 LEU B CA 1
ATOM 4331 C C . LEU B 1 204 ? -15.195 -15.164 -15.367 1 91.75 204 LEU B C 1
ATOM 4333 O O . LEU B 1 204 ? -16.047 -14.898 -16.219 1 91.75 204 LEU B O 1
ATOM 4337 N N . ALA B 1 205 ? -14.547 -16.297 -15.18 1 91.56 205 ALA B N 1
ATOM 4338 C CA . ALA B 1 205 ? -14.953 -17.422 -16.016 1 91.56 205 ALA B CA 1
ATOM 4339 C C . ALA B 1 205 ? -16.406 -17.797 -15.758 1 91.56 205 ALA B C 1
ATOM 4341 O O . ALA B 1 205 ? -16.844 -17.891 -14.609 1 91.56 205 ALA B O 1
ATOM 4342 N N . PRO B 1 206 ? -17.172 -17.922 -16.875 1 83.44 206 PRO B N 1
ATOM 4343 C CA . PRO B 1 206 ? -18.547 -18.391 -16.703 1 83.44 206 PRO B CA 1
ATOM 4344 C C . PRO B 1 206 ? -18.625 -19.859 -16.281 1 83.44 206 PRO B C 1
ATOM 4346 O O . PRO B 1 206 ? -17.781 -20.656 -16.688 1 83.44 206 PRO B O 1
ATOM 4349 N N . ILE B 1 207 ? -19.531 -20.109 -15.305 1 77 207 ILE B N 1
ATOM 4350 C CA . ILE B 1 207 ? -19.812 -21.516 -15.008 1 77 207 ILE B CA 1
ATOM 4351 C C . ILE B 1 207 ? -21.266 -21.844 -15.344 1 77 207 ILE B C 1
ATOM 4353 O O . ILE B 1 207 ? -22.172 -21.078 -15.039 1 77 207 ILE B O 1
ATOM 4357 N N . PRO B 1 208 ? -21.406 -22.75 -16.344 1 63.44 208 PRO B N 1
ATOM 4358 C CA . PRO B 1 208 ? -22.75 -23.047 -16.859 1 63.44 208 PRO B CA 1
ATOM 4359 C C . PRO B 1 208 ? -23.75 -23.375 -15.734 1 63.44 208 PRO B C 1
ATOM 4361 O O . PRO B 1 208 ? -24.953 -23.125 -15.883 1 63.44 208 PRO B O 1
ATOM 4364 N N . ALA B 1 209 ? -23.359 -24.203 -14.883 1 65.44 209 ALA B N 1
ATOM 4365 C CA . ALA B 1 209 ? -24.297 -24.797 -13.914 1 65.44 209 ALA B CA 1
ATOM 4366 C C . ALA B 1 209 ? -23.609 -25.031 -12.57 1 65.44 209 ALA B C 1
ATOM 4368 O O . ALA B 1 209 ? -22.422 -24.75 -12.414 1 65.44 209 ALA B O 1
ATOM 4369 N N . ASP B 1 210 ? -24.5 -25.219 -11.625 1 75.69 210 ASP B N 1
ATOM 4370 C CA . ASP B 1 210 ? -24 -25.797 -10.383 1 75.69 210 ASP B CA 1
ATOM 4371 C C . ASP B 1 210 ? -23.406 -27.188 -10.625 1 75.69 210 ASP B C 1
ATOM 4373 O O . ASP B 1 210 ? -24.016 -28.203 -10.266 1 75.69 210 ASP B O 1
ATOM 4377 N N . ASP B 1 211 ? -22.234 -27.156 -11.336 1 83.56 211 ASP B N 1
ATOM 4378 C CA . ASP B 1 211 ? -21.516 -28.359 -11.719 1 83.56 211 ASP B CA 1
ATOM 4379 C C . ASP B 1 211 ? -20.078 -28.328 -11.203 1 83.56 211 ASP B C 1
ATOM 4381 O O . ASP B 1 211 ? -19.219 -27.656 -11.773 1 83.56 211 ASP B O 1
ATOM 4385 N N . PRO B 1 212 ? -19.844 -29.125 -10.203 1 87.81 212 PRO B N 1
ATOM 4386 C CA . PRO B 1 212 ? -18.5 -29.109 -9.594 1 87.81 212 PRO B CA 1
ATOM 4387 C C . PRO B 1 212 ? -17.391 -29.438 -10.586 1 87.81 212 PRO B C 1
ATOM 4389 O O . PRO B 1 212 ? -16.297 -28.875 -10.508 1 87.81 212 PRO B O 1
ATOM 4392 N N . ALA B 1 213 ? -17.688 -30.328 -11.461 1 90.94 213 ALA B N 1
ATOM 4393 C CA . ALA B 1 213 ? -16.688 -30.703 -12.445 1 90.94 213 ALA B CA 1
ATOM 4394 C C . ALA B 1 213 ? -16.391 -29.547 -13.398 1 90.94 213 ALA B C 1
ATOM 4396 O O . ALA B 1 213 ? -15.234 -29.312 -13.758 1 90.94 213 ALA B O 1
ATOM 4397 N N . ALA B 1 214 ? -17.391 -28.906 -13.797 1 89.75 214 ALA B N 1
ATOM 4398 C CA . ALA B 1 214 ? -17.234 -27.734 -14.664 1 89.75 214 ALA B CA 1
ATOM 4399 C C . ALA B 1 214 ? -16.516 -26.609 -13.93 1 89.75 214 ALA B C 1
ATOM 4401 O O . ALA B 1 214 ? -15.672 -25.922 -14.508 1 89.75 214 ALA B O 1
ATOM 4402 N N . ALA B 1 215 ? -16.891 -26.453 -12.688 1 92.25 215 ALA B N 1
ATOM 4403 C CA . ALA B 1 215 ? -16.25 -25.406 -11.875 1 92.25 215 ALA B CA 1
ATOM 4404 C C . ALA B 1 215 ? -14.758 -25.656 -11.734 1 92.25 215 ALA B C 1
ATOM 4406 O O . ALA B 1 215 ? -13.953 -24.734 -11.844 1 92.25 215 ALA B O 1
ATOM 4407 N N . ALA B 1 216 ? -14.422 -26.875 -11.539 1 94.38 216 ALA B N 1
ATOM 4408 C CA . ALA B 1 216 ? -13.031 -27.266 -11.305 1 94.38 216 ALA B CA 1
ATOM 4409 C C . ALA B 1 216 ? -12.164 -26.969 -12.523 1 94.38 216 ALA B C 1
ATOM 4411 O O . ALA B 1 216 ? -10.938 -26.859 -12.414 1 94.38 216 ALA B O 1
ATOM 4412 N N . ARG B 1 217 ? -12.797 -26.781 -13.68 1 94.75 217 ARG B N 1
ATOM 4413 C CA . ARG B 1 217 ? -12.055 -26.578 -14.922 1 94.75 217 ARG B CA 1
ATOM 4414 C C . ARG B 1 217 ? -12.32 -25.203 -15.508 1 94.75 217 ARG B C 1
ATOM 4416 O O . ARG B 1 217 ? -11.945 -24.938 -16.656 1 94.75 217 ARG B O 1
ATOM 4423 N N . ALA B 1 218 ? -12.891 -24.344 -14.734 1 93.12 218 ALA B N 1
ATOM 4424 C CA . ALA B 1 218 ? -13.406 -23.094 -15.258 1 93.12 218 ALA B CA 1
ATOM 4425 C C . ALA B 1 218 ? -12.266 -22.156 -15.648 1 93.12 218 ALA B C 1
ATOM 4427 O O . ALA B 1 218 ? -12.359 -21.422 -16.641 1 93.12 218 ALA B O 1
ATOM 4428 N N . CYS B 1 219 ? -11.25 -22.078 -14.859 1 96.06 219 CYS B N 1
ATOM 4429 C CA . CYS B 1 219 ? -10.086 -21.234 -15.125 1 96.06 219 CYS B CA 1
ATOM 4430 C C . CYS B 1 219 ? -9.07 -21.969 -15.992 1 96.06 219 CYS B C 1
ATOM 4432 O O . CYS B 1 219 ? -8.516 -23 -15.578 1 96.06 219 CYS B O 1
ATOM 4434 N N . ARG B 1 220 ? -8.758 -21.375 -17.188 1 97.12 220 ARG B N 1
ATOM 4435 C CA . ARG B 1 220 ? -7.98 -22.109 -18.172 1 97.12 220 ARG B CA 1
ATOM 4436 C C . ARG B 1 220 ? -6.859 -21.25 -18.75 1 97.12 220 ARG B C 1
ATOM 4438 O O . ARG B 1 220 ? -6.879 -20.906 -19.938 1 97.12 220 ARG B O 1
ATOM 4445 N N . PRO B 1 221 ? -5.859 -20.984 -17.969 1 98.44 221 PRO B N 1
ATOM 4446 C CA . PRO B 1 221 ? -4.766 -20.141 -18.469 1 98.44 221 PRO B CA 1
ATOM 4447 C C . PRO B 1 221 ? -4.133 -20.703 -19.75 1 98.44 221 PRO B C 1
ATOM 4449 O O . PRO B 1 221 ? -3.85 -21.906 -19.828 1 98.44 221 PRO B O 1
ATOM 4452 N N . PHE B 1 222 ? -3.967 -19.828 -20.797 1 98.5 222 PHE B N 1
ATOM 4453 C CA . PHE B 1 222 ? -3.254 -20.047 -22.047 1 98.5 222 PHE B CA 1
ATOM 4454 C C . PHE B 1 222 ? -4.031 -20.984 -22.969 1 98.5 222 PHE B C 1
ATOM 4456 O O . PHE B 1 222 ? -3.555 -21.344 -24.047 1 98.5 222 PHE B O 1
ATOM 4463 N N . SER B 1 223 ? -5.227 -21.391 -22.562 1 98.31 223 SER B N 1
ATOM 4464 C CA . SER B 1 223 ? -6.109 -22.156 -23.438 1 98.31 223 SER B CA 1
ATOM 4465 C C . SER B 1 223 ? -6.723 -21.281 -24.516 1 98.31 223 SER B C 1
ATOM 4467 O O . SER B 1 223 ? -6.996 -20.094 -24.281 1 98.31 223 SER B O 1
ATOM 4469 N N . ARG B 1 224 ? -6.934 -21.859 -25.609 1 97.44 224 ARG B N 1
ATOM 4470 C CA . ARG B 1 224 ? -7.656 -21.172 -26.672 1 97.44 224 ARG B CA 1
ATOM 4471 C C . ARG B 1 224 ? -9.078 -20.844 -26.234 1 97.44 224 ARG B C 1
ATOM 4473 O O . ARG B 1 224 ? -9.68 -19.875 -26.719 1 97.44 224 ARG B O 1
ATOM 4480 N N . GLU B 1 225 ? -9.586 -21.578 -25.281 1 95.94 225 GLU B N 1
ATOM 4481 C CA . GLU B 1 225 ? -10.969 -21.453 -24.859 1 95.94 225 GLU B CA 1
ATOM 4482 C C . GLU B 1 225 ? -11.078 -20.688 -23.547 1 95.94 225 GLU B C 1
ATOM 4484 O O . GLU B 1 225 ? -12.141 -20.656 -22.906 1 95.94 225 GLU B O 1
ATOM 4489 N N . ARG B 1 226 ? -10 -20.094 -23.188 1 96.38 226 ARG B N 1
ATOM 4490 C CA . ARG B 1 226 ? -10.016 -19.375 -21.922 1 96.38 226 ARG B CA 1
ATOM 4491 C C . ARG B 1 226 ? -11.07 -18.266 -21.938 1 96.38 226 ARG B C 1
ATOM 4493 O O . ARG B 1 226 ? -11.281 -17.625 -22.969 1 96.38 226 ARG B O 1
ATOM 4500 N N . ALA B 1 227 ? -11.719 -18.078 -20.75 1 93.44 227 ALA B N 1
ATOM 4501 C CA . ALA B 1 227 ? -12.805 -17.094 -20.703 1 93.44 227 ALA B CA 1
ATOM 4502 C C . ALA B 1 227 ? -12.742 -16.266 -19.422 1 93.44 227 ALA B C 1
ATOM 4504 O O . ALA B 1 227 ? -13.711 -15.594 -19.062 1 93.44 227 ALA B O 1
ATOM 4505 N N . GLY B 1 228 ? -11.695 -16.359 -18.688 1 94.88 228 GLY B N 1
ATOM 4506 C CA . GLY B 1 228 ? -11.555 -15.586 -17.453 1 94.88 228 GLY B CA 1
ATOM 4507 C C . GLY B 1 228 ? -11.055 -16.406 -16.297 1 94.88 228 GLY B C 1
ATOM 4508 O O . GLY B 1 228 ? -10.867 -17.625 -16.422 1 94.88 228 GLY B O 1
ATOM 4509 N N . PHE B 1 229 ? -10.797 -15.703 -15.211 1 95.12 229 PHE B N 1
ATOM 4510 C CA . PHE B 1 229 ? -10.305 -16.406 -14.031 1 95.12 229 PHE B CA 1
ATOM 4511 C C . PHE B 1 229 ? -11.438 -16.656 -13.039 1 95.12 229 PHE B C 1
ATOM 4513 O O . PHE B 1 229 ? -12.586 -16.281 -13.297 1 95.12 229 PHE B O 1
ATOM 4520 N N . VAL B 1 230 ? -11.164 -17.469 -12.031 1 94.31 230 VAL B N 1
ATOM 4521 C CA . VAL B 1 230 ? -12.031 -17.656 -10.875 1 94.31 230 VAL B CA 1
ATOM 4522 C C . VAL B 1 230 ? -11.398 -17.031 -9.633 1 94.31 230 VAL B C 1
ATOM 4524 O O . VAL B 1 230 ? -10.172 -17.047 -9.484 1 94.31 230 VAL B O 1
ATOM 4527 N N . LEU B 1 231 ? -12.242 -16.469 -8.797 1 94.88 231 LEU B N 1
ATOM 4528 C CA . LEU B 1 231 ? -11.719 -15.828 -7.598 1 94.88 231 LEU B CA 1
ATOM 4529 C C . LEU B 1 231 ? -11.234 -16.875 -6.598 1 94.88 231 LEU B C 1
ATOM 4531 O O . LEU B 1 231 ? -11.82 -17.953 -6.492 1 94.88 231 LEU B O 1
ATOM 4535 N N . GLY B 1 232 ? -10.141 -16.562 -5.941 1 95.88 232 GLY B N 1
ATOM 4536 C CA . GLY B 1 232 ? -9.633 -17.359 -4.824 1 95.88 232 GLY B CA 1
ATOM 4537 C C . GLY B 1 232 ? -9.383 -16.531 -3.576 1 95.88 232 GLY B C 1
ATOM 4538 O O . GLY B 1 232 ? -9.43 -15.297 -3.621 1 95.88 232 GLY B O 1
ATOM 4539 N N . GLU B 1 233 ? -9.219 -17.266 -2.512 1 95.69 233 GLU B N 1
ATOM 4540 C CA . GLU B 1 233 ? -8.93 -16.656 -1.215 1 95.69 233 GLU B CA 1
ATOM 4541 C C . GLU B 1 233 ? -7.719 -17.328 -0.557 1 95.69 233 GLU B C 1
ATOM 4543 O O . GLU B 1 233 ? -7.453 -18.5 -0.782 1 95.69 233 GLU B O 1
ATOM 4548 N N . GLY B 1 234 ? -6.992 -16.453 0.276 1 98.44 234 GLY B N 1
ATOM 4549 C CA . GLY B 1 234 ? -5.91 -17.047 1.038 1 98.44 234 GLY B CA 1
ATOM 4550 C C . GLY B 1 234 ? -4.832 -16.062 1.432 1 98.44 234 GLY B C 1
ATOM 4551 O O . GLY B 1 234 ? -5.043 -14.852 1.371 1 98.44 234 GLY B O 1
ATOM 4552 N N . ALA B 1 235 ? -3.803 -16.609 1.978 1 98.94 235 ALA B N 1
ATOM 4553 C CA . ALA B 1 235 ? -2.633 -15.836 2.395 1 98.94 235 ALA B CA 1
ATOM 4554 C C . ALA B 1 235 ? -1.36 -16.672 2.279 1 98.94 235 ALA B C 1
ATOM 4556 O O . ALA B 1 235 ? -1.399 -17.891 2.414 1 98.94 235 ALA B O 1
ATOM 4557 N N . ALA B 1 236 ? -0.292 -16.031 1.975 1 98.94 236 ALA B N 1
ATOM 4558 C CA . ALA B 1 236 ? 1.031 -16.656 1.983 1 98.94 236 ALA B CA 1
ATOM 4559 C C . ALA B 1 236 ? 2.098 -15.656 2.436 1 98.94 236 ALA B C 1
ATOM 4561 O O . ALA B 1 236 ? 2.02 -14.469 2.121 1 98.94 236 ALA B O 1
ATOM 4562 N N . PHE B 1 237 ? 3.037 -16.188 3.225 1 98.94 237 PHE B N 1
ATOM 4563 C CA . PHE B 1 237 ? 4.141 -15.359 3.707 1 98.94 237 PHE B CA 1
ATOM 4564 C C . PHE B 1 237 ? 5.465 -16.094 3.572 1 98.94 237 PHE B C 1
ATOM 4566 O O . PHE B 1 237 ? 5.516 -17.328 3.709 1 98.94 237 PHE B O 1
ATOM 4573 N N . LEU B 1 238 ? 6.516 -15.352 3.25 1 98.94 238 LEU B N 1
ATOM 4574 C CA . LEU B 1 238 ? 7.91 -15.789 3.291 1 98.94 238 LEU B CA 1
ATOM 4575 C C . LEU B 1 238 ? 8.648 -15.125 4.445 1 98.94 238 LEU B C 1
ATOM 4577 O O . LEU B 1 238 ? 8.453 -13.938 4.719 1 98.94 238 LEU B O 1
ATOM 4581 N N . VAL B 1 239 ? 9.453 -15.906 5.148 1 98.94 239 VAL B N 1
ATOM 4582 C CA . VAL B 1 239 ? 10.469 -15.32 6.02 1 98.94 239 VAL B CA 1
ATOM 4583 C C . VAL B 1 239 ? 11.758 -15.094 5.23 1 98.94 239 VAL B C 1
ATOM 4585 O O . VAL B 1 239 ? 12.336 -16.047 4.695 1 98.94 239 VAL B O 1
ATOM 4588 N N . LEU B 1 240 ? 12.195 -13.844 5.105 1 98.81 240 LEU B N 1
ATOM 4589 C CA . LEU B 1 240 ? 13.398 -13.477 4.371 1 98.81 240 LEU B CA 1
ATOM 4590 C C . LEU B 1 240 ? 14.484 -12.984 5.32 1 98.81 240 LEU B C 1
ATOM 4592 O O . LEU B 1 240 ? 14.211 -12.203 6.234 1 98.81 240 LEU B O 1
ATOM 4596 N N . GLU B 1 241 ? 15.633 -13.453 5.141 1 97.69 241 GLU B N 1
ATOM 4597 C CA . GLU B 1 241 ? 16.812 -13.07 5.906 1 97.69 241 GLU B CA 1
ATOM 4598 C C . GLU B 1 241 ? 18.047 -12.977 5.012 1 97.69 241 GLU B C 1
ATOM 4600 O O . GLU B 1 241 ? 18.109 -13.633 3.973 1 97.69 241 GLU B O 1
ATOM 4605 N N . ARG B 1 242 ? 19.031 -12.172 5.492 1 97.06 242 ARG B N 1
ATOM 4606 C CA . ARG B 1 242 ? 20.328 -12.242 4.84 1 97.06 242 ARG B CA 1
ATOM 4607 C C . ARG B 1 242 ? 21 -13.586 5.098 1 97.06 242 ARG B C 1
ATOM 4609 O O . ARG B 1 242 ? 20.859 -14.156 6.188 1 97.06 242 ARG B O 1
ATOM 4616 N N . ALA B 1 243 ? 21.656 -14.047 4.117 1 96 243 ALA B N 1
ATOM 4617 C CA . ALA B 1 243 ? 22.297 -15.359 4.199 1 96 243 ALA B CA 1
ATOM 4618 C C . ALA B 1 243 ? 23.141 -15.477 5.457 1 96 243 ALA B C 1
ATOM 4620 O O . ALA B 1 243 ? 23.141 -16.5 6.129 1 96 243 ALA B O 1
ATOM 4621 N N . ALA B 1 244 ? 23.844 -14.406 5.762 1 94.31 244 ALA B N 1
ATOM 4622 C CA . ALA B 1 244 ? 24.75 -14.414 6.914 1 94.31 244 ALA B CA 1
ATOM 4623 C C . ALA B 1 244 ? 23.969 -14.555 8.219 1 94.31 244 ALA B C 1
ATOM 4625 O O . ALA B 1 244 ? 24.375 -15.281 9.125 1 94.31 244 ALA B O 1
ATOM 4626 N N . ASP B 1 245 ? 22.828 -13.867 8.328 1 93.81 245 ASP B N 1
ATOM 4627 C CA . ASP B 1 245 ? 22 -13.938 9.523 1 93.81 245 ASP B CA 1
ATOM 4628 C C . ASP B 1 245 ? 21.375 -15.312 9.68 1 93.81 245 ASP B C 1
ATOM 4630 O O . ASP B 1 245 ? 21.312 -15.852 10.789 1 93.81 245 ASP B O 1
ATOM 4634 N N . ALA B 1 246 ? 20.891 -15.8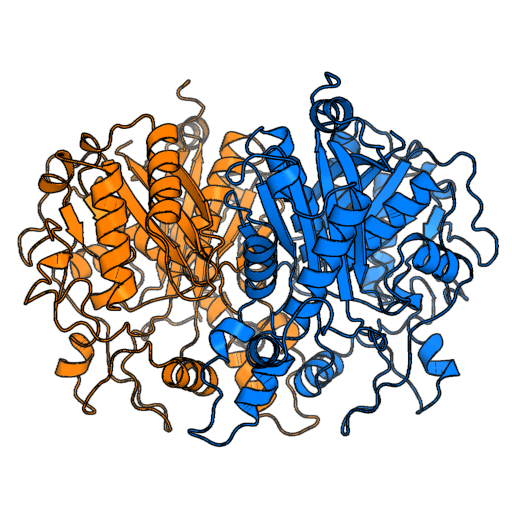67 8.625 1 94.38 246 ALA B N 1
ATOM 4635 C CA . ALA B 1 246 ? 20.312 -17.203 8.625 1 94.38 246 ALA B CA 1
ATOM 4636 C C . ALA B 1 246 ? 21.344 -18.25 9.047 1 94.38 246 ALA B C 1
ATOM 4638 O O . ALA B 1 246 ? 21.047 -19.141 9.852 1 94.38 246 ALA B O 1
ATOM 4639 N N . ALA B 1 247 ? 22.516 -18.141 8.523 1 94.25 247 ALA B N 1
ATOM 4640 C CA . ALA B 1 247 ? 23.578 -19.078 8.828 1 94.25 247 ALA B CA 1
ATOM 4641 C C . ALA B 1 247 ? 23.984 -19.016 10.297 1 94.25 247 ALA B C 1
ATOM 4643 O O . ALA B 1 247 ? 24.281 -20.031 10.914 1 94.25 247 ALA B O 1
ATOM 4644 N N . ALA B 1 248 ? 23.984 -17.844 10.82 1 94.06 248 ALA B N 1
ATOM 4645 C CA . ALA B 1 248 ? 24.406 -17.625 12.203 1 94.06 248 ALA B CA 1
ATOM 4646 C C . ALA B 1 248 ? 23.516 -18.391 13.172 1 94.06 248 ALA B C 1
ATOM 4648 O O . ALA B 1 248 ? 23.969 -18.844 14.227 1 94.06 248 ALA B O 1
ATOM 4649 N N . ARG B 1 249 ? 22.297 -18.609 12.758 1 93.56 249 ARG B N 1
ATOM 4650 C CA . ARG B 1 249 ? 21.406 -19.328 13.656 1 93.56 249 ARG B CA 1
ATOM 4651 C C . ARG B 1 249 ? 21.156 -20.75 13.156 1 93.56 249 ARG B C 1
ATOM 4653 O O . ARG B 1 249 ? 20.219 -21.422 13.594 1 93.56 249 ARG B O 1
ATOM 4660 N N . GLY B 1 250 ? 21.859 -21.156 12.094 1 94.94 250 GLY B N 1
ATOM 4661 C CA . GLY B 1 250 ? 21.781 -22.516 11.578 1 94.94 250 GLY B CA 1
ATOM 4662 C C . GLY B 1 250 ? 20.484 -22.781 10.82 1 94.94 250 GLY B C 1
ATOM 4663 O O . GLY B 1 250 ? 20.016 -23.922 10.758 1 94.94 250 GLY B O 1
ATOM 4664 N N . ALA B 1 251 ? 19.953 -21.734 10.258 1 95.12 251 ALA B N 1
ATOM 4665 C CA . ALA B 1 251 ? 18.688 -21.891 9.523 1 95.12 251 ALA B CA 1
ATOM 4666 C C . ALA B 1 251 ? 18.938 -22.562 8.172 1 95.12 251 ALA B C 1
ATOM 4668 O O . ALA B 1 251 ? 19.938 -22.281 7.508 1 95.12 251 ALA B O 1
ATOM 4669 N N . ARG B 1 252 ? 18.016 -23.391 7.875 1 94.25 252 ARG B N 1
ATOM 4670 C CA . ARG B 1 252 ? 18.031 -23.969 6.531 1 94.25 252 ARG B CA 1
ATOM 4671 C C . ARG B 1 252 ? 17.422 -23 5.523 1 94.25 252 ARG B C 1
ATOM 4673 O O . ARG B 1 252 ? 16.328 -22.469 5.75 1 94.25 252 ARG B O 1
ATOM 4680 N N . ALA B 1 253 ? 18.141 -22.781 4.391 1 97.19 253 ALA B N 1
ATOM 4681 C CA . ALA B 1 253 ? 17.594 -21.969 3.305 1 97.19 253 ALA B CA 1
ATOM 4682 C C . ALA B 1 253 ? 16.781 -22.828 2.344 1 97.19 253 ALA B C 1
ATOM 4684 O O . ALA B 1 253 ? 17.281 -23.797 1.784 1 97.19 253 ALA B O 1
ATOM 4685 N N . ARG B 1 254 ? 15.57 -22.438 2.16 1 98.38 254 ARG B N 1
ATOM 4686 C CA . ARG B 1 254 ? 14.719 -23.141 1.212 1 98.38 254 ARG B CA 1
ATOM 4687 C C . ARG B 1 254 ? 15.047 -22.75 -0.224 1 98.38 254 ARG B C 1
ATOM 4689 O O . ARG B 1 254 ? 15 -23.578 -1.129 1 98.38 254 ARG B O 1
ATOM 4696 N N . ALA B 1 255 ? 15.297 -21.484 -0.432 1 98.69 255 ALA B N 1
ATOM 4697 C CA . ALA B 1 255 ? 15.695 -20.875 -1.696 1 98.69 255 ALA B CA 1
ATOM 4698 C C . ALA B 1 255 ? 16.375 -19.516 -1.463 1 98.69 255 ALA B C 1
ATOM 4700 O O . ALA B 1 255 ? 16.406 -19.031 -0.334 1 98.69 255 ALA B O 1
ATOM 4701 N N . ARG B 1 256 ? 17.031 -19.062 -2.477 1 98.44 256 ARG B N 1
ATOM 4702 C CA . ARG B 1 256 ? 17.5 -17.672 -2.508 1 98.44 256 ARG B CA 1
ATOM 4703 C C . ARG B 1 256 ? 16.547 -16.781 -3.305 1 98.44 256 ARG B C 1
ATOM 4705 O O . ARG B 1 256 ? 16.125 -17.156 -4.398 1 98.44 256 ARG B O 1
ATOM 4712 N N . LEU B 1 257 ? 16.078 -15.688 -2.717 1 98.88 257 LEU B N 1
ATOM 4713 C CA . LEU B 1 257 ? 15.484 -14.633 -3.527 1 98.88 257 LEU B CA 1
ATOM 4714 C C . LEU B 1 257 ? 16.562 -13.82 -4.238 1 98.88 257 LEU B C 1
ATOM 4716 O O . LEU B 1 257 ? 17.141 -12.898 -3.662 1 98.88 257 LEU B O 1
ATOM 4720 N N . ALA B 1 258 ? 16.75 -14.117 -5.512 1 98.56 258 ALA B N 1
ATOM 4721 C CA . ALA B 1 258 ? 17.938 -13.648 -6.223 1 98.56 258 ALA B CA 1
ATOM 4722 C C . ALA B 1 258 ? 17.656 -12.336 -6.953 1 98.56 258 ALA B C 1
ATOM 4724 O O . ALA B 1 258 ? 18.562 -11.547 -7.188 1 98.56 258 ALA B O 1
ATOM 4725 N N . GLY B 1 259 ? 16.422 -12.156 -7.289 1 98.44 259 GLY B N 1
ATOM 4726 C CA . GLY B 1 259 ? 16.094 -10.945 -8.031 1 98.44 259 GLY B CA 1
ATOM 4727 C C . GLY B 1 259 ? 14.633 -10.555 -7.914 1 98.44 259 GLY B C 1
ATOM 4728 O O . GLY B 1 259 ? 13.781 -11.383 -7.582 1 98.44 259 GLY B O 1
ATOM 4729 N N . TRP B 1 260 ? 14.391 -9.32 -8.148 1 98.56 260 TRP B N 1
ATOM 4730 C CA . TRP B 1 260 ? 13.055 -8.719 -8.188 1 98.56 260 TRP B CA 1
ATOM 4731 C C . TRP B 1 260 ? 13.016 -7.551 -9.164 1 98.56 260 TRP B C 1
ATOM 4733 O O . TRP B 1 260 ? 14.023 -6.871 -9.375 1 98.56 260 TRP B O 1
ATOM 4743 N N . GLY B 1 261 ? 11.852 -7.383 -9.828 1 98.62 261 GLY B N 1
ATOM 4744 C CA . GLY B 1 261 ? 11.641 -6.297 -10.773 1 98.62 261 GLY B CA 1
ATOM 4745 C C . GLY B 1 261 ? 10.289 -5.629 -10.609 1 98.62 261 GLY B C 1
ATOM 4746 O O . GLY B 1 261 ? 9.336 -6.242 -10.125 1 98.62 261 GLY B O 1
ATOM 4747 N N . LEU B 1 262 ? 10.273 -4.359 -10.914 1 98.56 262 LEU B N 1
ATOM 4748 C CA . LEU B 1 262 ? 9.062 -3.541 -10.852 1 98.56 262 LEU B CA 1
ATOM 4749 C C . LEU B 1 262 ? 9.016 -2.553 -12.008 1 98.56 262 LEU B C 1
ATOM 4751 O O . LEU B 1 262 ? 10.008 -1.878 -12.297 1 98.56 262 LEU B O 1
ATOM 4755 N N . SER B 1 263 ? 7.895 -2.521 -12.719 1 98.69 263 SER B N 1
ATOM 4756 C CA . SER B 1 263 ? 7.645 -1.589 -13.812 1 98.69 263 SER B CA 1
ATOM 4757 C C . SER B 1 263 ? 6.164 -1.227 -13.906 1 98.69 263 SER B C 1
ATOM 4759 O O . SER B 1 263 ? 5.344 -1.752 -13.148 1 98.69 263 SER B O 1
ATOM 4761 N N . CYS B 1 264 ? 5.887 -0.298 -14.797 1 98.69 264 CYS B N 1
ATOM 4762 C CA . CYS B 1 264 ? 4.5 0.072 -15.047 1 98.69 264 CYS B CA 1
ATOM 4763 C C . CYS B 1 264 ? 4.254 0.275 -16.547 1 98.69 264 CYS B C 1
ATOM 4765 O O . CYS B 1 264 ? 5.102 0.819 -17.25 1 98.69 264 CYS B O 1
ATOM 4767 N N . ASP B 1 265 ? 3.104 -0.144 -16.969 1 97.94 265 ASP B N 1
ATOM 4768 C CA . ASP B 1 265 ? 2.709 0.034 -18.359 1 97.94 265 ASP B CA 1
ATOM 4769 C C . ASP B 1 265 ? 2.445 1.505 -18.672 1 97.94 265 ASP B C 1
ATOM 4771 O O . ASP B 1 265 ? 2.861 2.006 -19.719 1 97.94 265 ASP B O 1
ATOM 4775 N N . ALA B 1 266 ? 1.735 2.123 -17.734 1 96.12 266 ALA B N 1
ATOM 4776 C CA . ALA B 1 266 ? 1.337 3.525 -17.828 1 96.12 266 ALA B CA 1
ATOM 4777 C C . ALA B 1 266 ? 0.516 3.777 -19.094 1 96.12 266 ALA B C 1
ATOM 4779 O O . ALA B 1 266 ? 0.678 4.809 -19.75 1 96.12 266 ALA B O 1
ATOM 4780 N N . ARG B 1 267 ? -0.336 2.822 -19.484 1 93.25 267 ARG B N 1
ATOM 4781 C CA . ARG B 1 267 ? -1.056 2.936 -20.734 1 93.25 267 ARG B CA 1
ATOM 4782 C C . ARG B 1 267 ? -2.561 2.83 -20.531 1 93.25 267 ARG B C 1
ATOM 4784 O O . ARG B 1 267 ? -3.336 3.557 -21.156 1 93.25 267 ARG B O 1
ATOM 4791 N N . HIS B 1 268 ? -2.969 1.913 -19.828 1 90.5 268 HIS B N 1
ATOM 4792 C CA . HIS B 1 268 ? -4.383 1.636 -19.594 1 90.5 268 HIS B CA 1
ATOM 4793 C C . HIS B 1 268 ? -4.602 0.991 -18.234 1 90.5 268 HIS B C 1
ATOM 4795 O O . HIS B 1 268 ? -3.713 0.311 -17.719 1 90.5 268 HIS B O 1
ATOM 4801 N N . LEU B 1 269 ? -5.805 1.149 -17.734 1 91.44 269 LEU B N 1
ATOM 4802 C CA . LEU B 1 269 ? -6.105 0.647 -16.391 1 91.44 269 LEU B CA 1
ATOM 4803 C C . LEU B 1 269 ? -6.273 -0.868 -16.406 1 91.44 269 LEU B C 1
ATOM 4805 O O . LEU B 1 269 ? -5.93 -1.544 -15.43 1 91.44 269 LEU B O 1
ATOM 4809 N N . THR B 1 270 ? -6.879 -1.396 -17.516 1 91.75 270 THR B N 1
ATOM 4810 C CA . THR B 1 270 ? -7.234 -2.811 -17.453 1 91.75 270 THR B CA 1
ATOM 4811 C C . THR B 1 270 ? -6.586 -3.574 -18.609 1 91.75 270 THR B C 1
ATOM 4813 O O . THR B 1 270 ? -6.719 -4.797 -18.703 1 91.75 270 THR B O 1
ATOM 4816 N N . GLN B 1 271 ? -5.91 -2.91 -19.5 1 93 271 GLN B N 1
ATOM 4817 C CA . GLN B 1 271 ? -5.227 -3.572 -20.594 1 93 271 GLN B CA 1
ATOM 4818 C C . GLN B 1 271 ? -3.723 -3.639 -20.359 1 93 271 GLN B C 1
ATOM 4820 O O . GLN B 1 271 ? -3.072 -2.609 -20.156 1 93 271 GLN B O 1
ATOM 4825 N N . PRO B 1 272 ? -3.219 -4.844 -20.406 1 94.5 272 PRO B N 1
ATOM 4826 C CA . PRO B 1 272 ? -1.783 -5 -20.172 1 94.5 272 PRO B CA 1
ATOM 4827 C C . PRO B 1 272 ? -0.932 -4.586 -21.359 1 94.5 272 PRO B C 1
ATOM 4829 O O . PRO B 1 272 ? -1.464 -4.352 -22.453 1 94.5 272 PRO B O 1
ATOM 4832 N N . ASP B 1 273 ? 0.36 -4.422 -21.109 1 97.06 273 ASP B N 1
ATOM 4833 C CA . ASP B 1 273 ? 1.348 -4.055 -22.125 1 97.06 273 ASP B CA 1
ATOM 4834 C C . ASP B 1 273 ? 2.607 -4.91 -22 1 97.06 273 ASP B C 1
ATOM 4836 O O . ASP B 1 273 ? 3.221 -4.965 -20.938 1 97.06 273 ASP B O 1
ATOM 4840 N N . ALA B 1 274 ? 2.973 -5.574 -23.156 1 98.06 274 ALA B N 1
ATOM 4841 C CA . ALA B 1 274 ? 4.098 -6.504 -23.141 1 98.06 274 ALA B CA 1
ATOM 4842 C C . ALA B 1 274 ? 5.402 -5.781 -22.828 1 98.06 274 ALA B C 1
ATOM 4844 O O . ALA B 1 274 ? 6.289 -6.344 -22.172 1 98.06 274 ALA B O 1
ATOM 4845 N N . THR B 1 275 ? 5.48 -4.57 -23.219 1 97.94 275 THR B N 1
ATOM 4846 C CA . THR B 1 275 ? 6.703 -3.809 -23 1 97.94 275 THR B CA 1
ATOM 4847 C C . THR B 1 275 ? 6.938 -3.582 -21.516 1 97.94 275 THR B C 1
ATOM 4849 O O . THR B 1 275 ? 8.055 -3.771 -21.016 1 97.94 275 THR B O 1
ATOM 4852 N N . GLY B 1 276 ? 5.914 -3.154 -20.812 1 98.38 276 GLY B N 1
ATOM 4853 C CA . GLY B 1 276 ? 6.027 -2.975 -19.375 1 98.38 276 GLY B CA 1
ATOM 4854 C C . GLY B 1 276 ? 6.312 -4.266 -18.625 1 98.38 276 GLY B C 1
ATOM 4855 O O . GLY B 1 276 ? 7.133 -4.293 -17.703 1 98.38 276 GLY B O 1
ATOM 4856 N N . GLN B 1 277 ? 5.633 -5.301 -19.031 1 98.75 277 GLN B N 1
ATOM 4857 C CA . GLN B 1 277 ? 5.848 -6.602 -18.406 1 98.75 277 GLN B CA 1
ATOM 4858 C C . GLN B 1 277 ? 7.277 -7.086 -18.625 1 98.75 277 GLN B C 1
ATOM 4860 O O . GLN B 1 277 ? 7.93 -7.562 -17.688 1 98.75 277 GLN B O 1
ATOM 4865 N N . ALA B 1 278 ? 7.781 -6.941 -19.828 1 98.88 278 ALA B N 1
ATOM 4866 C CA . ALA B 1 278 ? 9.148 -7.34 -20.156 1 98.88 278 ALA B CA 1
ATOM 4867 C C . ALA B 1 278 ? 10.164 -6.566 -19.312 1 98.88 278 ALA B C 1
ATOM 4869 O O . ALA B 1 278 ? 11.195 -7.109 -18.922 1 98.88 278 ALA B O 1
ATOM 4870 N N . ALA B 1 279 ? 9.867 -5.316 -19.062 1 98.81 279 ALA B N 1
ATOM 4871 C CA . ALA B 1 279 ? 10.773 -4.48 -18.281 1 98.81 279 ALA B CA 1
ATOM 4872 C C . ALA B 1 279 ? 10.953 -5.035 -16.859 1 98.81 279 ALA B C 1
ATOM 4874 O O . ALA B 1 279 ? 12.07 -5.078 -16.344 1 98.81 279 ALA B O 1
ATOM 4875 N N . ALA B 1 280 ? 9.891 -5.445 -16.25 1 98.81 280 ALA B N 1
ATOM 4876 C CA . ALA B 1 280 ? 9.977 -6.027 -14.922 1 98.81 280 ALA B CA 1
ATOM 4877 C C . ALA B 1 280 ? 10.75 -7.34 -14.938 1 98.81 280 A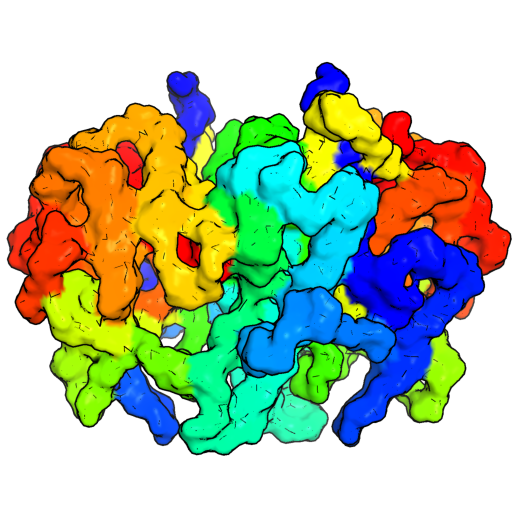LA B C 1
ATOM 4879 O O . ALA B 1 280 ? 11.547 -7.609 -14.031 1 98.81 280 ALA B O 1
ATOM 4880 N N . LEU B 1 281 ? 10.477 -8.164 -15.953 1 98.94 281 LEU B N 1
ATOM 4881 C CA . LEU B 1 281 ? 11.18 -9.43 -16.094 1 98.94 281 LEU B CA 1
ATOM 4882 C C . LEU B 1 281 ? 12.68 -9.211 -16.25 1 98.94 281 LEU B C 1
ATOM 4884 O O . LEU B 1 281 ? 13.484 -9.859 -15.586 1 98.94 281 LEU B O 1
ATOM 4888 N N . ARG B 1 282 ? 13.055 -8.289 -17.078 1 98.88 282 ARG B N 1
ATOM 4889 C CA . ARG B 1 282 ? 14.461 -7.996 -17.328 1 98.88 282 ARG B CA 1
ATOM 4890 C C . ARG B 1 282 ? 15.141 -7.469 -16.078 1 98.88 282 ARG B C 1
ATOM 4892 O O . ARG B 1 282 ? 16.297 -7.82 -15.789 1 98.88 282 ARG B O 1
ATOM 4899 N N . GLN B 1 283 ? 14.453 -6.633 -15.375 1 98.69 283 GLN B N 1
ATOM 4900 C CA . GLN B 1 283 ? 15.008 -6.078 -14.148 1 98.69 283 GLN B CA 1
ATOM 4901 C C . GLN B 1 283 ? 15.289 -7.18 -13.125 1 98.69 283 GLN B C 1
ATOM 4903 O O . GLN B 1 283 ? 16.328 -7.172 -12.477 1 98.69 283 GLN B O 1
ATOM 4908 N N . ALA B 1 284 ? 14.352 -8.078 -12.969 1 98.75 284 ALA B N 1
ATOM 4909 C CA . ALA B 1 284 ? 14.531 -9.18 -12.031 1 98.75 284 ALA B CA 1
ATOM 4910 C C . ALA B 1 284 ? 15.719 -10.047 -12.422 1 98.75 284 ALA B C 1
ATOM 4912 O O . ALA B 1 284 ? 16.516 -10.445 -11.562 1 98.75 284 ALA B O 1
ATOM 4913 N N . LEU B 1 285 ? 15.836 -10.336 -13.68 1 98.81 285 LEU B N 1
ATOM 4914 C CA . LEU B 1 285 ? 16.938 -11.156 -14.172 1 98.81 285 LEU B CA 1
ATOM 4915 C C . LEU B 1 285 ? 18.266 -10.453 -13.969 1 98.81 285 LEU B C 1
ATOM 4917 O O . LEU B 1 285 ? 19.25 -11.07 -13.539 1 98.81 285 LEU B O 1
ATOM 4921 N N . ARG B 1 286 ? 18.297 -9.164 -14.258 1 98.31 286 ARG B N 1
ATOM 4922 C CA . ARG B 1 286 ? 19.516 -8.398 -14.078 1 98.31 286 ARG B CA 1
ATOM 4923 C C . ARG B 1 286 ? 19.969 -8.414 -12.625 1 98.31 286 ARG B C 1
ATOM 4925 O O . ARG B 1 286 ? 21.156 -8.602 -12.336 1 98.31 286 ARG B O 1
ATOM 4932 N N . ARG B 1 287 ? 19.078 -8.234 -11.766 1 96.94 287 ARG B N 1
ATOM 4933 C CA . ARG B 1 287 ? 19.391 -8.234 -10.344 1 96.94 287 ARG B CA 1
ATOM 4934 C C . ARG B 1 287 ? 19.891 -9.602 -9.891 1 96.94 287 ARG B C 1
ATOM 4936 O O . ARG B 1 287 ? 20.734 -9.695 -9 1 96.94 287 ARG B O 1
ATOM 4943 N N . ALA B 1 288 ? 19.328 -10.609 -10.461 1 98 288 ALA B N 1
ATOM 4944 C CA . ALA B 1 288 ? 19.719 -11.984 -10.125 1 98 288 ALA B CA 1
ATOM 4945 C C . ALA B 1 288 ? 21.031 -12.367 -10.789 1 98 288 ALA B C 1
ATOM 4947 O O . ALA B 1 288 ? 21.609 -13.414 -10.492 1 98 288 ALA B O 1
ATOM 4948 N N . ASP B 1 289 ? 21.469 -11.516 -11.68 1 97.81 289 ASP B N 1
ATOM 4949 C CA . ASP B 1 289 ? 22.641 -11.82 -12.5 1 97.81 289 ASP B CA 1
ATOM 4950 C C . ASP B 1 289 ? 22.469 -13.148 -13.242 1 97.81 289 ASP B C 1
ATOM 4952 O O . ASP B 1 289 ? 23.312 -14.031 -13.164 1 97.81 289 ASP B O 1
ATOM 4956 N N . LEU B 1 290 ? 21.328 -13.266 -13.867 1 98.56 290 LEU B N 1
ATOM 4957 C CA . LEU B 1 290 ? 20.984 -14.461 -14.641 1 98.56 290 LEU B CA 1
ATOM 4958 C C . LEU B 1 290 ? 20.578 -14.078 -16.062 1 98.56 290 LEU B C 1
ATOM 4960 O O . LEU B 1 290 ? 19.938 -13.055 -16.281 1 98.56 290 LEU B O 1
ATOM 4964 N N . ALA B 1 291 ? 20.969 -14.906 -17 1 98.69 291 ALA B N 1
ATOM 4965 C CA . ALA B 1 291 ? 20.406 -14.844 -18.344 1 98.69 291 ALA B CA 1
ATOM 4966 C C . ALA B 1 291 ? 19.062 -15.57 -18.422 1 98.69 291 ALA B C 1
ATOM 4968 O O . ALA B 1 291 ? 18.781 -16.438 -17.594 1 98.69 291 ALA B O 1
ATOM 4969 N N . PRO B 1 292 ? 18.281 -15.195 -19.406 1 98.69 292 PRO B N 1
ATOM 4970 C CA . PRO B 1 292 ? 16.984 -15.891 -19.547 1 98.69 292 PRO B CA 1
ATOM 4971 C C . PRO B 1 292 ? 17.141 -17.406 -19.578 1 98.69 292 PRO B C 1
ATOM 4973 O O . PRO B 1 292 ? 16.359 -18.125 -18.938 1 98.69 292 PRO B O 1
ATOM 4976 N N . ARG B 1 293 ? 18.172 -17.938 -20.141 1 98.19 293 ARG B N 1
ATOM 4977 C CA . ARG B 1 293 ? 18.375 -19.375 -20.328 1 98.19 293 ARG B CA 1
ATOM 4978 C C . ARG B 1 293 ? 18.641 -20.062 -18.984 1 98.19 293 ARG B C 1
ATOM 4980 O O . ARG B 1 293 ? 18.516 -21.281 -18.875 1 98.19 293 ARG B O 1
ATOM 4987 N N . ASP B 1 294 ? 19.047 -19.281 -18 1 98.44 294 ASP B N 1
ATOM 4988 C CA . ASP B 1 294 ? 19.375 -19.828 -16.703 1 98.44 294 ASP B CA 1
ATOM 4989 C C . ASP B 1 294 ? 18.109 -20.156 -15.906 1 98.44 294 ASP B C 1
ATOM 4991 O O . ASP B 1 294 ? 18.172 -20.875 -14.906 1 98.44 294 ASP B O 1
ATOM 4995 N N . VAL B 1 295 ? 17 -19.594 -16.281 1 98.88 295 VAL B N 1
ATOM 4996 C CA . VAL B 1 295 ? 15.727 -19.812 -15.609 1 98.88 295 VAL B CA 1
ATOM 4997 C C . VAL B 1 295 ? 14.969 -20.953 -16.297 1 98.88 295 VAL B C 1
ATOM 4999 O O . VAL B 1 295 ? 14.672 -20.891 -17.484 1 98.88 295 VAL B O 1
ATOM 5002 N N . GLY B 1 296 ? 14.617 -21.969 -15.508 1 98.81 296 GLY B N 1
ATOM 5003 C CA . GLY B 1 296 ? 14.039 -23.156 -16.109 1 98.81 296 GLY B CA 1
ATOM 5004 C C . GLY B 1 296 ? 12.531 -23.219 -15.961 1 98.81 296 GLY B C 1
ATOM 5005 O O . GLY B 1 296 ? 11.875 -24.031 -16.609 1 98.81 296 GLY B O 1
ATOM 5006 N N . TYR B 1 297 ? 11.984 -22.359 -15.133 1 98.94 297 TYR B N 1
ATOM 5007 C CA . TYR B 1 297 ? 10.547 -22.406 -14.859 1 98.94 297 TYR B CA 1
ATOM 5008 C C . TYR B 1 297 ? 9.992 -21.016 -14.594 1 98.94 297 TYR B C 1
ATOM 5010 O O . TYR B 1 297 ? 10.633 -20.203 -13.93 1 98.94 297 TYR B O 1
ATOM 5018 N N . CYS B 1 298 ? 8.852 -20.734 -15.188 1 98.94 298 CYS B N 1
ATOM 5019 C CA . CYS B 1 298 ? 8.094 -19.516 -14.891 1 98.94 298 CYS B CA 1
ATOM 5020 C C . CYS B 1 298 ? 6.699 -19.859 -14.383 1 98.94 298 CYS B C 1
ATOM 5022 O O . CYS B 1 298 ? 5.898 -20.453 -15.102 1 98.94 298 CYS B O 1
ATOM 5024 N N . ASN B 1 299 ? 6.48 -19.656 -13.109 1 98.94 299 ASN B N 1
ATOM 5025 C CA . ASN B 1 299 ? 5.105 -19.547 -12.625 1 98.94 299 ASN B CA 1
ATOM 5026 C C . ASN B 1 299 ? 4.449 -18.25 -13.078 1 98.94 299 ASN B C 1
ATOM 5028 O O . ASN B 1 299 ? 4.582 -17.219 -12.422 1 98.94 299 ASN B O 1
ATOM 5032 N N . ALA B 1 300 ? 3.709 -18.312 -14.141 1 98.88 300 ALA B N 1
ATOM 5033 C CA . ALA B 1 300 ? 3.178 -17.141 -14.828 1 98.88 300 ALA B CA 1
ATOM 5034 C C . ALA B 1 300 ? 1.957 -16.578 -14.102 1 98.88 300 ALA B C 1
ATOM 5036 O O . ALA B 1 300 ? 1.307 -17.297 -13.336 1 98.88 300 ALA B O 1
ATOM 5037 N N . HIS B 1 301 ? 1.71 -15.305 -14.32 1 98.69 301 HIS B N 1
ATOM 5038 C CA . HIS B 1 301 ? 0.494 -14.688 -13.805 1 98.69 301 HIS B CA 1
ATOM 5039 C C . HIS B 1 301 ? -0.75 -15.398 -14.328 1 98.69 301 HIS B C 1
ATOM 5041 O O . HIS B 1 301 ? -1.636 -15.766 -13.555 1 98.69 301 HIS B O 1
ATOM 5047 N N . GLY B 1 302 ? -0.851 -15.609 -15.641 1 98.06 302 GLY B N 1
ATOM 5048 C CA . GLY B 1 302 ? -1.826 -16.484 -16.266 1 98.06 302 GLY B CA 1
ATOM 5049 C C . GLY B 1 302 ? -3.246 -16.234 -15.797 1 98.06 302 GLY B C 1
ATOM 5050 O O . GLY B 1 302 ? -3.867 -17.094 -15.18 1 98.06 302 GLY B O 1
ATOM 5051 N N . THR B 1 303 ? -3.889 -15.18 -16.188 1 94.94 303 THR B N 1
ATOM 5052 C CA . THR B 1 303 ? -5.211 -14.812 -15.695 1 94.94 303 THR B CA 1
ATOM 5053 C C . THR B 1 303 ? -6.301 -15.555 -16.453 1 94.94 303 THR B C 1
ATOM 5055 O O . THR B 1 303 ? -7.473 -15.516 -16.078 1 94.94 303 THR B O 1
ATOM 5058 N N . ALA B 1 304 ? -5.965 -16.25 -17.469 1 97.38 304 ALA B N 1
ATOM 5059 C CA . ALA B 1 304 ? -6.945 -16.969 -18.297 1 97.38 304 ALA B CA 1
ATOM 5060 C C . ALA B 1 304 ? -7.875 -15.992 -19 1 97.38 304 ALA B C 1
ATOM 5062 O O . ALA B 1 304 ? -9.039 -16.312 -19.266 1 97.38 304 ALA B O 1
ATOM 5063 N N . THR B 1 305 ? -7.449 -14.781 -19.234 1 94.62 305 THR B N 1
ATOM 5064 C CA . THR B 1 305 ? -8.141 -13.844 -20.109 1 94.62 305 THR B CA 1
ATOM 5065 C C . THR B 1 305 ? -7.469 -13.797 -21.484 1 94.62 305 THR B C 1
ATOM 5067 O O . THR B 1 305 ? -6.27 -14.062 -21.609 1 94.62 305 THR B O 1
ATOM 5070 N N . ARG B 1 306 ? -8.211 -13.477 -22.484 1 92.69 306 ARG B N 1
ATOM 5071 C CA . ARG B 1 306 ? -7.691 -13.523 -23.844 1 92.69 306 ARG B CA 1
ATOM 5072 C C . ARG B 1 306 ? -6.492 -12.594 -24 1 92.69 306 ARG B C 1
ATOM 5074 O O . ARG B 1 306 ? -5.41 -13.031 -24.406 1 92.69 306 ARG B O 1
ATOM 5081 N N . ILE B 1 307 ? -6.707 -11.406 -23.594 1 94.19 307 ILE B N 1
ATOM 5082 C CA . ILE B 1 307 ? -5.66 -10.406 -23.812 1 94.19 307 ILE B CA 1
ATOM 5083 C C . ILE B 1 307 ? -4.531 -10.617 -22.812 1 94.19 307 ILE B C 1
ATOM 5085 O O . ILE B 1 307 ? -3.354 -10.523 -23.156 1 94.19 307 ILE B O 1
ATOM 5089 N N . GLY B 1 308 ? -4.805 -10.906 -21.578 1 96.31 308 GLY B N 1
ATOM 5090 C CA . GLY B 1 308 ? -3.805 -11.055 -20.531 1 96.31 308 GLY B CA 1
ATOM 5091 C C . GLY B 1 308 ? -2.783 -12.133 -20.828 1 96.31 308 GLY B C 1
ATOM 5092 O O . GLY B 1 308 ? -1.576 -11.891 -20.75 1 96.31 308 GLY B O 1
ATOM 5093 N N . ASP B 1 309 ? -3.25 -13.312 -21.203 1 98.06 309 ASP B N 1
ATOM 5094 C CA . ASP B 1 309 ? -2.357 -14.445 -21.453 1 98.06 309 ASP B CA 1
ATOM 5095 C C . ASP B 1 309 ? -1.501 -14.195 -22.688 1 98.06 309 ASP B C 1
ATOM 5097 O O . ASP B 1 309 ? -0.317 -14.539 -22.719 1 98.06 309 ASP B O 1
ATOM 5101 N N . GLN B 1 310 ? -2.117 -13.641 -23.672 1 97.75 310 GLN B N 1
ATOM 5102 C CA . GLN B 1 310 ? -1.388 -13.375 -24.906 1 97.75 310 GLN B CA 1
ATOM 5103 C C . GLN B 1 310 ? -0.273 -12.359 -24.672 1 97.75 310 GLN B C 1
ATOM 5105 O O . GLN B 1 310 ? 0.843 -12.531 -25.172 1 97.75 310 GLN B O 1
ATOM 5110 N N . VAL B 1 311 ? -0.597 -11.305 -24 1 98.19 311 VAL B N 1
ATOM 5111 C CA . VAL B 1 311 ? 0.369 -10.242 -23.75 1 98.19 311 VAL B CA 1
ATOM 5112 C C . VAL B 1 311 ? 1.505 -10.781 -22.875 1 98.19 311 VAL B C 1
ATOM 5114 O O . VAL B 1 311 ? 2.672 -10.445 -23.094 1 98.19 311 VAL B O 1
ATOM 5117 N N . GLU B 1 312 ? 1.176 -11.57 -21.906 1 98.62 312 GLU B N 1
ATOM 5118 C CA . GLU B 1 312 ? 2.205 -12.164 -21.062 1 98.62 312 GLU B CA 1
ATOM 5119 C C . GLU B 1 312 ? 3.119 -13.078 -21.859 1 98.62 312 GLU B C 1
ATOM 5121 O O . GLU B 1 312 ? 4.336 -13.078 -21.672 1 98.62 312 GLU B O 1
ATOM 5126 N N . ALA B 1 313 ? 2.527 -13.883 -22.734 1 98.62 313 ALA B N 1
ATOM 5127 C CA . ALA B 1 313 ? 3.322 -14.734 -23.609 1 98.62 313 ALA B CA 1
ATOM 5128 C C . ALA B 1 313 ? 4.266 -13.906 -24.484 1 98.62 313 ALA B C 1
ATOM 5130 O O . ALA B 1 313 ? 5.422 -14.273 -24.688 1 98.62 313 ALA B O 1
ATOM 5131 N N . GLU B 1 314 ? 3.738 -12.852 -24.953 1 98.62 314 GLU B N 1
ATOM 5132 C CA . GLU B 1 314 ? 4.547 -11.945 -25.766 1 98.62 314 GLU B CA 1
ATOM 5133 C C . GLU B 1 314 ? 5.707 -11.367 -24.953 1 98.62 314 GLU B C 1
ATOM 5135 O O . GLU B 1 314 ? 6.824 -11.25 -25.453 1 98.62 314 GLU B O 1
ATOM 5140 N N . ALA B 1 315 ? 5.441 -10.961 -23.719 1 98.81 315 ALA B N 1
ATOM 5141 C CA . ALA B 1 315 ? 6.484 -10.438 -22.844 1 98.81 315 ALA B CA 1
ATOM 5142 C C . ALA B 1 315 ? 7.586 -11.469 -22.609 1 98.81 315 ALA B C 1
ATOM 5144 O O . ALA B 1 315 ? 8.773 -11.141 -22.672 1 98.81 315 ALA B O 1
ATOM 5145 N N . LEU B 1 316 ? 7.203 -12.703 -22.344 1 98.81 316 LEU B N 1
ATOM 5146 C CA . LEU B 1 316 ? 8.172 -13.773 -22.156 1 98.81 316 LEU B CA 1
ATOM 5147 C C . LEU B 1 316 ? 8.992 -14.008 -23.422 1 98.81 316 LEU B C 1
ATOM 5149 O O . LEU B 1 316 ? 10.211 -14.172 -23.359 1 98.81 316 LEU B O 1
ATOM 5153 N N . ALA B 1 317 ? 8.297 -14.031 -24.531 1 98.69 317 ALA B N 1
ATOM 5154 C CA . ALA B 1 317 ? 8.984 -14.227 -25.797 1 98.69 317 ALA B CA 1
ATOM 5155 C C . ALA B 1 317 ? 10.008 -13.125 -26.047 1 98.69 317 ALA B C 1
ATOM 5157 O O . ALA B 1 317 ? 11.109 -13.391 -26.547 1 98.69 317 ALA B O 1
ATOM 5158 N N . THR B 1 318 ? 9.602 -11.945 -25.719 1 98.62 318 THR B N 1
ATOM 5159 C CA . THR B 1 318 ? 10.469 -10.789 -25.906 1 98.62 318 THR B CA 1
ATOM 5160 C C . THR B 1 318 ? 11.734 -10.914 -25.062 1 98.62 318 THR B C 1
ATOM 5162 O O . THR B 1 318 ? 12.828 -10.594 -25.531 1 98.62 318 THR B O 1
ATOM 5165 N N . VAL B 1 319 ? 11.633 -11.367 -23.859 1 98.88 319 VAL B N 1
ATOM 5166 C CA . VAL B 1 319 ? 12.742 -11.398 -22.906 1 98.88 319 VAL B CA 1
ATOM 5167 C C . VAL B 1 319 ? 13.594 -12.641 -23.156 1 98.88 319 VAL B C 1
ATOM 5169 O O . VAL B 1 319 ? 14.828 -12.586 -23.078 1 98.88 319 VAL B O 1
ATOM 5172 N N . TRP B 1 320 ? 13.047 -13.75 -23.484 1 98.69 320 TRP B N 1
ATOM 5173 C CA . TRP B 1 320 ? 13.773 -15.016 -23.562 1 98.69 320 TRP B CA 1
ATOM 5174 C C . TRP B 1 320 ? 14.297 -15.258 -24.969 1 98.69 320 TRP B C 1
ATOM 5176 O O . TRP B 1 320 ? 15.281 -15.984 -25.156 1 98.69 320 TRP B O 1
ATOM 5186 N N . GLY B 1 321 ? 13.625 -14.711 -26.016 1 98.06 321 GLY B N 1
ATOM 5187 C CA . GLY B 1 321 ? 14.023 -15.016 -27.375 1 98.06 321 GLY B CA 1
ATOM 5188 C C . GLY B 1 321 ? 14.023 -16.5 -27.672 1 98.06 321 GLY B C 1
ATOM 5189 O O . GLY B 1 321 ? 13.039 -17.188 -27.406 1 98.06 321 GLY B O 1
ATOM 5190 N N . PRO B 1 322 ? 15.062 -17.016 -28.234 1 97.62 322 PRO B N 1
ATOM 5191 C CA . PRO B 1 322 ? 15.125 -18.438 -28.594 1 97.62 322 PRO B CA 1
ATOM 5192 C C . PRO B 1 322 ? 15.086 -19.359 -27.375 1 97.62 322 PRO B C 1
ATOM 5194 O O . PRO B 1 322 ? 14.609 -20.484 -27.469 1 97.62 322 PRO B O 1
ATOM 5197 N N . ALA B 1 323 ? 15.5 -18.859 -26.266 1 98.25 323 ALA B N 1
ATOM 5198 C CA . ALA B 1 323 ? 15.547 -19.656 -25.047 1 98.25 323 ALA B CA 1
ATOM 5199 C C . ALA B 1 323 ? 14.148 -19.938 -24.516 1 98.25 323 ALA B C 1
ATOM 5201 O O . ALA B 1 323 ? 13.969 -20.781 -23.641 1 98.25 323 ALA B O 1
ATOM 5202 N N . LEU B 1 324 ? 13.156 -19.266 -25.094 1 98.38 324 LEU B N 1
ATOM 5203 C CA . LEU B 1 324 ? 11.781 -19.438 -24.656 1 98.38 324 LEU B CA 1
ATOM 5204 C C . LEU B 1 324 ? 11.352 -20.906 -24.766 1 98.38 324 LEU B C 1
ATOM 5206 O O . LEU B 1 324 ? 10.57 -21.391 -23.938 1 98.38 324 LEU B O 1
ATOM 5210 N N . ALA B 1 325 ? 11.852 -21.594 -25.781 1 97.25 325 ALA B N 1
ATOM 5211 C CA . ALA B 1 325 ? 11.477 -22.984 -26.031 1 97.25 325 ALA B CA 1
ATOM 5212 C C . ALA B 1 325 ? 11.867 -23.875 -24.859 1 97.25 325 ALA B C 1
ATOM 5214 O O . ALA B 1 325 ? 11.258 -24.938 -24.656 1 97.25 325 ALA B O 1
ATOM 5215 N N . ASP B 1 326 ? 12.852 -23.438 -24.062 1 97.44 326 ASP B N 1
ATOM 5216 C CA . ASP B 1 326 ? 13.375 -24.25 -22.969 1 97.44 326 ASP B CA 1
ATOM 5217 C C . ASP B 1 326 ? 12.789 -23.812 -21.625 1 97.44 326 ASP B C 1
ATOM 5219 O O . ASP B 1 326 ? 13.016 -24.469 -20.609 1 97.44 326 ASP B O 1
ATOM 5223 N N . LEU B 1 327 ? 12.062 -22.703 -21.578 1 98.69 327 LEU B N 1
ATOM 5224 C CA . LEU B 1 327 ? 11.422 -22.234 -20.359 1 98.69 327 LEU B CA 1
ATOM 5225 C C . LEU B 1 327 ? 10.109 -22.969 -20.125 1 98.69 327 LEU B C 1
ATOM 5227 O O . LEU B 1 327 ? 9.156 -22.812 -20.891 1 98.69 327 LEU B O 1
ATOM 5231 N N . ARG B 1 328 ? 10.039 -23.766 -19.078 1 98.75 328 ARG B N 1
ATOM 5232 C CA . ARG B 1 328 ? 8.773 -24.391 -18.703 1 98.75 328 ARG B CA 1
ATOM 5233 C C . ARG B 1 328 ? 7.84 -23.375 -18.047 1 98.75 328 ARG B C 1
ATOM 5235 O O . ARG B 1 328 ? 8.258 -22.609 -17.172 1 98.75 328 ARG B O 1
ATOM 5242 N N . VAL B 1 329 ? 6.578 -23.344 -18.562 1 98.88 329 VAL B N 1
ATOM 5243 C CA . VAL B 1 329 ? 5.664 -22.312 -18.078 1 98.88 329 VAL B CA 1
ATOM 5244 C C . VAL B 1 329 ? 4.367 -22.953 -17.594 1 98.88 329 VAL B C 1
ATOM 5246 O O . VAL B 1 329 ? 3.867 -23.906 -18.203 1 98.88 329 VAL B O 1
ATOM 5249 N N . SER B 1 330 ? 3.854 -22.562 -16.484 1 98.75 330 SER B N 1
ATOM 5250 C CA . SER B 1 330 ? 2.498 -22.875 -16.047 1 98.75 330 SER B CA 1
ATOM 5251 C C . SER B 1 330 ? 1.923 -21.75 -15.195 1 98.75 330 SER B C 1
ATOM 5253 O O . SER B 1 330 ? 2.65 -20.844 -14.773 1 98.75 330 SER B O 1
ATOM 5255 N N . SER B 1 331 ? 0.662 -21.688 -15.055 1 98.69 331 SER B N 1
ATOM 5256 C CA . SER B 1 331 ? -0.017 -20.891 -14.031 1 98.69 331 SER B CA 1
ATOM 5257 C C . SER B 1 331 ? -0.85 -21.781 -13.117 1 98.69 331 SER B C 1
ATOM 5259 O O . SER B 1 331 ? -1.709 -22.531 -13.578 1 98.69 331 SER B O 1
ATOM 5261 N N . THR B 1 332 ? -0.66 -21.594 -11.844 1 98.56 332 THR B N 1
ATOM 5262 C CA . THR B 1 332 ? -1.348 -22.453 -10.883 1 98.56 332 THR B CA 1
ATOM 5263 C C . THR B 1 332 ? -2.717 -21.891 -10.531 1 98.56 332 THR B C 1
ATOM 5265 O O . THR B 1 332 ? -3.48 -22.5 -9.789 1 98.56 332 THR B O 1
ATOM 5268 N N . LYS B 1 333 ? -3.113 -20.734 -11.102 1 97.94 333 LYS B N 1
ATOM 5269 C CA . LYS B 1 333 ? -4.398 -20.094 -10.82 1 97.94 333 LYS B CA 1
ATOM 5270 C C . LYS B 1 333 ? -5.559 -21 -11.227 1 97.94 333 LYS B C 1
ATOM 5272 O O . LYS B 1 333 ? -6.648 -20.922 -10.664 1 97.94 333 LYS B O 1
ATOM 5277 N N . ALA B 1 334 ? -5.289 -21.828 -12.188 1 97.75 334 ALA B N 1
ATOM 5278 C CA . ALA B 1 334 ? -6.32 -22.766 -12.625 1 97.75 334 ALA B CA 1
ATOM 5279 C C . ALA B 1 334 ? -6.805 -23.641 -11.461 1 97.75 334 ALA B C 1
ATOM 5281 O O . ALA B 1 334 ? -7.941 -24.109 -11.469 1 97.75 334 ALA B O 1
ATOM 5282 N N . LEU B 1 335 ? -5.941 -23.797 -10.484 1 98.38 335 LEU B N 1
ATOM 5283 C CA . LEU B 1 335 ? -6.199 -24.797 -9.461 1 98.38 335 LEU B CA 1
ATOM 5284 C C . LEU B 1 335 ? -6.574 -24.141 -8.141 1 98.38 335 LEU B C 1
ATOM 5286 O O . LEU B 1 335 ? -7.32 -24.719 -7.34 1 98.38 335 LEU B O 1
ATOM 5290 N N . HIS B 1 336 ? -6.059 -22.953 -7.898 1 98.12 336 HIS B N 1
ATOM 5291 C CA . HIS B 1 336 ? -6.324 -22.328 -6.605 1 98.12 336 HIS B CA 1
ATOM 5292 C C . HIS B 1 336 ? -7.066 -21 -6.777 1 98.12 336 HIS B C 1
ATOM 5294 O O . HIS B 1 336 ? -7.34 -20.312 -5.793 1 98.12 336 HIS B O 1
ATOM 5300 N N . GLY B 1 337 ? -7.445 -20.688 -7.992 1 96.81 337 GLY B N 1
ATOM 5301 C CA . GLY B 1 337 ? -8.109 -19.422 -8.227 1 96.81 337 GLY B CA 1
ATOM 5302 C C . GLY B 1 337 ? -7.172 -18.234 -8.141 1 96.81 337 GLY B C 1
ATOM 5303 O O . GLY B 1 337 ? -5.988 -18.391 -7.836 1 96.81 337 GLY B O 1
ATOM 5304 N N . HIS B 1 338 ? -7.688 -17.109 -8.57 1 97.5 338 HIS B N 1
ATOM 5305 C CA . HIS B 1 338 ? -6.945 -15.859 -8.492 1 97.5 338 HIS B CA 1
ATOM 5306 C C . HIS B 1 338 ? -7.16 -15.18 -7.145 1 97.5 338 HIS B C 1
ATOM 5308 O O . HIS B 1 338 ? -8.242 -14.656 -6.875 1 97.5 338 HIS B O 1
ATOM 5314 N N . LEU B 1 339 ? -6.082 -15.133 -6.379 1 97.88 339 LEU B N 1
ATOM 5315 C CA . LEU B 1 339 ? -6.184 -14.609 -5.02 1 97.88 339 LEU B CA 1
ATOM 5316 C C . LEU B 1 339 ? -5.992 -13.094 -5.012 1 97.88 339 LEU B C 1
ATOM 5318 O O . LEU B 1 339 ? -5.824 -12.492 -3.947 1 97.88 339 LEU B O 1
ATOM 5322 N N . LEU B 1 340 ? -5.945 -12.5 -6.117 1 97.19 340 LEU B N 1
ATOM 5323 C CA . LEU B 1 340 ? -5.824 -11.062 -6.285 1 97.19 340 LEU B CA 1
ATOM 5324 C C . LEU B 1 340 ? -4.613 -10.523 -5.523 1 97.19 340 LEU B C 1
ATOM 5326 O O . LEU B 1 340 ? -3.475 -10.875 -5.836 1 97.19 340 LEU B O 1
ATOM 5330 N N . GLY B 1 341 ? -4.785 -9.828 -4.445 1 97.88 341 GLY B N 1
ATOM 5331 C CA . GLY B 1 341 ? -3.668 -9.227 -3.734 1 97.88 341 GLY B CA 1
ATOM 5332 C C . GLY B 1 341 ? -2.729 -10.258 -3.131 1 97.88 341 GLY B C 1
ATOM 5333 O O . GLY B 1 341 ? -1.563 -9.961 -2.861 1 97.88 341 GLY B O 1
ATOM 5334 N N . ALA B 1 342 ? -3.15 -11.438 -2.957 1 98.69 342 ALA B N 1
ATOM 5335 C CA . ALA B 1 342 ? -2.34 -12.484 -2.334 1 98.69 342 ALA B CA 1
ATOM 5336 C C . ALA B 1 342 ? -1.724 -13.398 -3.385 1 98.69 342 ALA B C 1
ATOM 5338 O O . ALA B 1 342 ? -0.884 -14.242 -3.066 1 98.69 342 ALA B O 1
ATOM 5339 N N . ALA B 1 343 ? -2.098 -13.219 -4.637 1 98.69 343 ALA B N 1
ATOM 5340 C CA . ALA B 1 343 ? -1.702 -14.148 -5.695 1 98.69 343 ALA B CA 1
ATOM 5341 C C . ALA B 1 343 ? -0.183 -14.234 -5.809 1 98.69 343 ALA B C 1
ATOM 5343 O O . ALA B 1 343 ? 0.38 -15.328 -5.891 1 98.69 343 ALA B O 1
ATOM 5344 N N . GLY B 1 344 ? 0.463 -13.078 -5.805 1 98.81 344 GLY B N 1
ATOM 5345 C CA . GLY B 1 344 ? 1.91 -13.039 -5.945 1 98.81 344 GLY B CA 1
ATOM 5346 C C . GLY B 1 344 ? 2.635 -13.805 -4.852 1 98.81 344 GLY B C 1
ATOM 5347 O O . GLY B 1 344 ? 3.664 -14.438 -5.105 1 98.81 344 GLY B O 1
ATOM 5348 N N . ALA B 1 345 ? 2.102 -13.75 -3.662 1 98.94 345 ALA B N 1
ATOM 5349 C CA . ALA B 1 345 ? 2.738 -14.414 -2.527 1 98.94 345 ALA B CA 1
ATOM 5350 C C . ALA B 1 345 ? 2.576 -15.93 -2.619 1 98.94 345 ALA B C 1
ATOM 5352 O O . ALA B 1 345 ? 3.523 -16.688 -2.371 1 98.94 345 ALA B O 1
ATOM 5353 N N . LEU B 1 346 ? 1.362 -16.359 -2.889 1 98.94 346 LEU B N 1
ATOM 5354 C CA . LEU B 1 346 ? 1.147 -17.797 -3.023 1 98.94 346 LEU B CA 1
ATOM 5355 C C . LEU B 1 346 ? 1.984 -18.359 -4.164 1 98.94 346 LEU B C 1
ATOM 5357 O O . LEU B 1 346 ? 2.596 -19.422 -4.02 1 98.94 346 LEU B O 1
ATOM 5361 N N . GLU B 1 347 ? 2.025 -17.688 -5.25 1 98.88 347 GLU B N 1
ATOM 5362 C CA . GLU B 1 347 ? 2.785 -18.141 -6.414 1 98.88 347 GLU B CA 1
ATOM 5363 C C . GLU B 1 347 ? 4.285 -18.078 -6.141 1 98.88 347 GLU B C 1
ATOM 5365 O O . GLU B 1 347 ? 5.039 -18.922 -6.641 1 98.88 347 GLU B O 1
ATOM 5370 N N . ALA B 1 348 ? 4.727 -17.094 -5.352 1 98.94 348 ALA B N 1
ATOM 5371 C CA . ALA B 1 348 ? 6.117 -17.062 -4.906 1 98.94 348 ALA B CA 1
ATOM 5372 C C . ALA B 1 348 ? 6.445 -18.312 -4.078 1 98.94 348 ALA B C 1
ATOM 5374 O O . ALA B 1 348 ? 7.492 -18.938 -4.273 1 98.94 348 ALA B O 1
ATOM 5375 N N . ALA B 1 349 ? 5.562 -18.656 -3.145 1 98.94 349 ALA B N 1
ATOM 5376 C CA . ALA B 1 349 ? 5.77 -19.844 -2.33 1 98.94 349 ALA B CA 1
ATOM 5377 C C . ALA B 1 349 ? 5.852 -21.094 -3.199 1 98.94 349 ALA B C 1
ATOM 5379 O O . ALA B 1 349 ? 6.715 -21.953 -2.99 1 98.94 349 ALA B O 1
ATOM 5380 N N . VAL B 1 350 ? 4.965 -21.188 -4.164 1 98.94 350 VAL B N 1
ATOM 5381 C CA . VAL B 1 350 ? 4.953 -22.312 -5.086 1 98.94 350 VAL B CA 1
ATOM 5382 C C . VAL B 1 350 ? 6.258 -22.359 -5.879 1 98.94 350 VAL B C 1
ATOM 5384 O O . VAL B 1 350 ? 6.824 -23.422 -6.109 1 98.94 350 VAL B O 1
ATOM 5387 N N . THR B 1 351 ? 6.711 -21.219 -6.297 1 98.94 351 THR B N 1
ATOM 5388 C CA . THR B 1 351 ? 7.941 -21.125 -7.074 1 98.94 351 THR B CA 1
ATOM 5389 C C . THR B 1 351 ? 9.148 -21.531 -6.234 1 98.94 351 THR B C 1
ATOM 5391 O O . THR B 1 351 ? 10.055 -22.203 -6.727 1 98.94 351 THR B O 1
ATOM 5394 N N . VAL B 1 352 ? 9.18 -21.109 -4.973 1 98.94 352 VAL B N 1
ATOM 5395 C CA . VAL B 1 352 ? 10.219 -21.531 -4.043 1 98.94 352 VAL B CA 1
ATOM 5396 C C . VAL B 1 352 ? 10.219 -23.062 -3.938 1 98.94 352 VAL B C 1
ATOM 5398 O O . VAL B 1 352 ? 11.273 -23.688 -4.012 1 98.94 352 VAL B O 1
ATOM 5401 N N . LEU B 1 353 ? 9.062 -23.641 -3.771 1 98.94 353 LEU B N 1
ATOM 5402 C CA . LEU B 1 353 ? 8.93 -25.078 -3.633 1 98.94 353 LEU B CA 1
ATOM 5403 C C . LEU B 1 353 ? 9.344 -25.797 -4.918 1 98.94 353 LEU B C 1
ATOM 5405 O O . LEU B 1 353 ? 9.891 -26.891 -4.875 1 98.94 353 LEU B O 1
ATOM 5409 N N . ALA B 1 354 ? 9.023 -25.172 -6.074 1 98.94 354 ALA B N 1
ATOM 5410 C CA . ALA B 1 354 ? 9.461 -25.734 -7.348 1 98.94 354 ALA B CA 1
ATOM 5411 C C . ALA B 1 354 ? 10.977 -25.875 -7.391 1 98.94 354 ALA B C 1
ATOM 5413 O O . ALA B 1 354 ? 11.492 -26.922 -7.789 1 98.94 354 ALA B O 1
ATOM 5414 N N . VAL B 1 355 ? 11.648 -24.844 -6.992 1 98.81 355 VAL B N 1
ATOM 5415 C CA . VAL B 1 355 ? 13.109 -24.844 -6.969 1 98.81 355 VAL B CA 1
ATOM 5416 C C . VAL B 1 355 ? 13.602 -25.875 -5.953 1 98.81 355 VAL B C 1
ATOM 5418 O O . VAL B 1 355 ? 14.508 -26.656 -6.242 1 98.81 355 VAL B O 1
ATOM 5421 N N . GLU B 1 356 ? 13.023 -25.875 -4.777 1 98.56 356 GLU B N 1
ATOM 5422 C CA . GLU B 1 356 ? 13.422 -26.75 -3.68 1 98.56 356 GLU B CA 1
ATOM 5423 C C . GLU B 1 356 ? 13.219 -28.219 -4.039 1 98.56 356 GLU B C 1
ATOM 5425 O O . GLU B 1 356 ? 14.07 -29.062 -3.752 1 98.56 356 GLU B O 1
ATOM 5430 N N . ARG B 1 357 ? 12.117 -28.516 -4.688 1 98.25 357 ARG B N 1
ATOM 5431 C CA . ARG B 1 357 ? 11.719 -29.891 -4.953 1 98.25 357 ARG B CA 1
ATOM 5432 C C . ARG B 1 357 ? 12.117 -30.312 -6.363 1 98.25 357 ARG B C 1
ATOM 5434 O O . ARG B 1 357 ? 12 -31.484 -6.723 1 98.25 357 ARG B O 1
ATOM 5441 N N . ARG B 1 358 ? 12.547 -29.422 -7.152 1 98.5 358 ARG B N 1
ATOM 5442 C CA . ARG B 1 358 ? 12.914 -29.672 -8.547 1 98.5 358 ARG B CA 1
ATOM 5443 C C . ARG B 1 358 ? 11.766 -30.297 -9.312 1 98.5 358 ARG B C 1
ATOM 5445 O O . ARG B 1 358 ? 11.938 -31.344 -9.938 1 98.5 358 ARG B O 1
ATOM 5452 N N . ALA B 1 359 ? 10.68 -29.609 -9.242 1 98.81 359 ALA B N 1
ATOM 5453 C CA . ALA B 1 359 ? 9.445 -29.984 -9.922 1 98.81 359 ALA B CA 1
ATOM 5454 C C . ALA B 1 359 ? 8.609 -28.766 -10.258 1 98.81 359 ALA B C 1
ATOM 5456 O O . ALA B 1 359 ? 8.625 -27.766 -9.531 1 98.81 359 ALA B O 1
ATOM 5457 N N . CYS B 1 360 ? 7.93 -28.812 -11.352 1 98.75 360 CYS B N 1
ATOM 5458 C CA . CYS B 1 360 ? 7.098 -27.703 -11.812 1 98.75 360 CYS B CA 1
ATOM 5459 C C . CYS B 1 360 ? 5.633 -28.109 -11.898 1 98.75 360 CYS B C 1
ATOM 5461 O O . CYS B 1 360 ? 5.301 -29.094 -12.578 1 98.75 360 CYS B O 1
ATOM 5463 N N . PRO B 1 361 ? 4.746 -27.375 -11.203 1 98.81 361 PRO B N 1
ATOM 5464 C CA . PRO B 1 361 ? 3.324 -27.688 -11.375 1 98.81 361 PRO B CA 1
ATOM 5465 C C . PRO B 1 361 ? 2.875 -27.594 -12.836 1 98.81 361 PRO B C 1
ATOM 5467 O O . PRO B 1 361 ? 3.406 -26.781 -13.594 1 98.81 361 PRO B O 1
ATOM 5470 N N . PRO B 1 362 ? 1.874 -28.375 -13.195 1 98.69 362 PRO B N 1
ATOM 5471 C CA . PRO B 1 362 ? 1.424 -28.375 -14.586 1 98.69 362 PRO B CA 1
ATOM 5472 C C . PRO B 1 362 ? 0.516 -27.203 -14.922 1 98.69 362 PRO B C 1
ATOM 5474 O O . PRO B 1 362 ? -0.081 -26.594 -14.023 1 98.69 362 PRO B O 1
ATOM 5477 N N . ALA B 1 363 ? 0.465 -26.797 -16.219 1 98.5 363 ALA B N 1
ATOM 5478 C CA . ALA B 1 363 ? -0.565 -25.906 -16.734 1 98.5 363 ALA B CA 1
ATOM 5479 C C . ALA B 1 363 ? -1.886 -26.641 -16.938 1 98.5 363 ALA B C 1
ATOM 5481 O O . ALA B 1 363 ? -2.184 -27.109 -18.031 1 98.5 363 ALA B O 1
ATOM 5482 N N . MET B 1 364 ? -2.67 -26.609 -15.914 1 98 364 MET B N 1
ATOM 5483 C CA . MET B 1 364 ? -3.9 -27.391 -15.953 1 98 364 MET B CA 1
ATOM 5484 C C . MET B 1 364 ? -4.965 -26.703 -16.797 1 98 364 MET B C 1
ATOM 5486 O O . MET B 1 364 ? -5.043 -25.484 -16.828 1 98 364 MET B O 1
ATOM 5490 N N . HIS B 1 365 ? -5.77 -27.484 -17.547 1 97.25 365 HIS B N 1
ATOM 5491 C CA . HIS B 1 365 ? -6.93 -27.094 -18.328 1 97.25 365 HIS B CA 1
ATOM 5492 C C . HIS B 1 365 ? -6.516 -26.219 -19.516 1 97.25 365 HIS B C 1
ATOM 5494 O O . HIS B 1 365 ? -7.328 -25.453 -20.047 1 97.25 365 HIS B O 1
ATOM 5500 N N . ALA B 1 366 ? -5.285 -26.25 -19.922 1 97.81 366 ALA B N 1
ATOM 5501 C CA . ALA B 1 366 ? -4.77 -25.406 -21 1 97.81 366 ALA B CA 1
ATOM 5502 C C . ALA B 1 366 ? -5.172 -25.969 -22.359 1 97.81 366 ALA B C 1
ATOM 5504 O O . ALA B 1 366 ? -5.125 -25.25 -23.375 1 97.81 366 ALA B O 1
ATOM 5505 N N . ASP B 1 367 ? -5.664 -27.125 -22.406 1 95.5 367 ASP B N 1
ATOM 5506 C CA . ASP B 1 367 ? -5.984 -27.766 -23.688 1 95.5 367 ASP B CA 1
ATOM 5507 C C . ASP B 1 367 ? -7.348 -27.312 -24.203 1 95.5 367 ASP B C 1
ATOM 5509 O O . ASP B 1 367 ? -8.328 -27.297 -23.453 1 95.5 367 ASP B O 1
ATOM 5513 N N . PRO B 1 368 ? -7.52 -27.016 -25.453 1 96.94 368 PRO B N 1
ATOM 5514 C CA . PRO B 1 368 ? -6.402 -26.859 -26.391 1 96.94 368 PRO B CA 1
ATOM 5515 C C . PRO B 1 368 ? -5.582 -25.594 -26.125 1 96.94 368 PRO B C 1
ATOM 5517 O O . PRO B 1 368 ? -6.145 -24.531 -25.828 1 96.94 368 PRO B O 1
ATOM 5520 N N . VAL B 1 369 ? -4.34 -25.766 -26.328 1 96.88 369 VAL B N 1
ATOM 5521 C CA . VAL B 1 369 ? -3.42 -24.656 -26.094 1 96.88 369 VAL B CA 1
ATOM 5522 C C . VAL B 1 369 ? -3.6 -23.609 -27.188 1 96.88 369 VAL B C 1
ATOM 5524 O O . VAL B 1 369 ? -3.77 -23.938 -28.359 1 96.88 369 VAL B O 1
ATOM 5527 N N . ASP B 1 370 ? -3.613 -22.375 -26.781 1 97.12 370 ASP B N 1
ATOM 5528 C CA . ASP B 1 370 ? -3.658 -21.281 -27.75 1 97.12 370 ASP B CA 1
ATOM 5529 C C . ASP B 1 370 ? -2.338 -21.156 -28.5 1 97.12 370 ASP B C 1
ATOM 5531 O O . ASP B 1 370 ? -1.315 -20.781 -27.922 1 97.12 370 ASP B O 1
ATOM 5535 N N . PRO B 1 371 ? -2.316 -21.406 -29.75 1 94.94 371 PRO B N 1
ATOM 5536 C CA . PRO B 1 371 ? -1.06 -21.328 -30.5 1 94.94 371 PRO B CA 1
ATOM 5537 C C . PRO B 1 371 ? -0.458 -19.938 -30.531 1 94.94 371 PRO B C 1
ATOM 5539 O O . PRO B 1 371 ? 0.754 -19.781 -30.703 1 94.94 371 PRO B O 1
ATOM 5542 N N . ALA B 1 372 ? -1.268 -18.953 -30.281 1 94.25 372 ALA B N 1
ATOM 5543 C CA . ALA B 1 372 ? -0.797 -17.578 -30.297 1 94.25 372 ALA B CA 1
ATOM 5544 C C . ALA B 1 372 ? 0.126 -17.297 -29.109 1 94.25 372 ALA B C 1
ATOM 5546 O O . ALA B 1 372 ? 0.91 -16.344 -29.141 1 94.25 372 ALA B O 1
ATOM 5547 N N . CYS B 1 373 ? 0.065 -18.047 -28.062 1 95.62 373 CYS B N 1
ATOM 5548 C CA . CYS B 1 373 ? 0.908 -17.844 -26.891 1 95.62 373 CYS B CA 1
ATOM 5549 C C . CYS B 1 373 ? 2.295 -18.438 -27.109 1 95.62 373 CYS B C 1
ATOM 5551 O O . CYS B 1 373 ? 3.289 -17.891 -26.625 1 95.62 373 CYS B O 1
ATOM 5553 N N . GLY B 1 374 ? 2.398 -19.578 -27.797 1 95.44 374 GLY B N 1
ATOM 5554 C CA . GLY B 1 374 ? 3.676 -20.156 -28.172 1 95.44 374 GLY B CA 1
ATOM 5555 C C . GLY B 1 374 ? 4.535 -20.547 -26.984 1 95.44 374 GLY B C 1
ATOM 5556 O O . GLY B 1 374 ? 5.762 -20.438 -27.047 1 95.44 374 GLY B O 1
ATOM 5557 N N . LEU B 1 375 ? 3.975 -20.938 -25.844 1 98.12 375 LEU B N 1
ATOM 5558 C CA . LEU B 1 375 ? 4.715 -21.25 -24.625 1 98.12 375 LEU B CA 1
ATOM 5559 C C . LEU B 1 375 ? 4.895 -22.75 -24.484 1 98.12 375 LEU B C 1
ATOM 5561 O O . LEU B 1 375 ? 4.031 -23.531 -24.891 1 98.12 375 LEU B O 1
ATOM 5565 N N . ALA B 1 376 ? 6.031 -23.141 -23.969 1 98.12 376 ALA B N 1
ATOM 5566 C CA . ALA B 1 376 ? 6.234 -24.516 -23.547 1 98.12 376 ALA B CA 1
ATOM 5567 C C . ALA B 1 376 ? 5.574 -24.797 -22.203 1 98.12 376 ALA B C 1
ATOM 5569 O O . ALA B 1 376 ? 6.23 -24.75 -21.156 1 98.12 376 ALA B O 1
ATOM 5570 N N . LEU B 1 377 ? 4.301 -25.188 -22.25 1 98.62 377 LEU B N 1
ATOM 5571 C CA . LEU B 1 377 ? 3.527 -25.375 -21.031 1 98.62 377 LEU B CA 1
ATOM 5572 C C . LEU B 1 377 ? 3.871 -26.703 -20.375 1 98.62 377 LEU B C 1
ATOM 5574 O O . LEU B 1 377 ? 4.09 -27.703 -21.047 1 98.62 377 LEU B O 1
ATOM 5578 N N . VAL B 1 378 ? 3.957 -26.656 -19.078 1 98.75 378 VAL B N 1
ATOM 5579 C CA . VAL B 1 378 ? 4.164 -27.891 -18.328 1 98.75 378 VAL B CA 1
ATOM 5580 C C . VAL B 1 378 ? 2.939 -28.797 -18.484 1 98.75 378 VAL B C 1
ATOM 5582 O O . VAL B 1 378 ? 1.85 -28.453 -18.016 1 98.75 378 VAL B O 1
ATOM 5585 N N . ALA B 1 379 ? 3.104 -29.938 -19.047 1 97.56 379 ALA B N 1
ATOM 5586 C CA . ALA B 1 379 ? 1.993 -30.859 -19.266 1 97.56 379 ALA B CA 1
ATOM 5587 C C . ALA B 1 379 ? 1.642 -31.609 -17.969 1 97.56 379 ALA B C 1
ATOM 5589 O O . ALA B 1 379 ? 2.516 -31.875 -17.141 1 97.56 379 ALA B O 1
ATOM 5590 N N . PRO B 1 380 ? 0.304 -31.922 -17.844 1 96.5 380 PRO B N 1
ATOM 5591 C CA . PRO B 1 380 ? -0.032 -32.812 -16.734 1 96.5 380 PRO B CA 1
ATOM 5592 C C . PRO B 1 380 ? 0.799 -34.094 -16.719 1 96.5 380 PRO B C 1
ATOM 5594 O O . PRO B 1 380 ? 0.972 -34.719 -17.766 1 96.5 380 PRO B O 1
ATOM 5597 N N . GLY B 1 381 ? 1.435 -34.406 -15.617 1 94.81 381 GLY B N 1
ATOM 5598 C CA . GLY B 1 381 ? 2.234 -35.625 -15.508 1 94.81 381 GLY B CA 1
ATOM 5599 C C . GLY B 1 381 ? 3.703 -35.406 -15.812 1 94.81 381 GLY B C 1
ATOM 5600 O O . GLY B 1 381 ? 4.531 -36.281 -15.57 1 94.81 381 GLY B O 1
ATOM 5601 N N . ASP B 1 382 ? 4.086 -34.25 -16.312 1 96.94 382 ASP B N 1
ATOM 5602 C CA . ASP B 1 382 ? 5.473 -33.938 -16.641 1 96.94 382 ASP B CA 1
ATOM 5603 C C . ASP B 1 382 ? 6.031 -32.875 -15.711 1 96.94 382 ASP B C 1
ATOM 5605 O O . ASP B 1 382 ? 6.562 -31.859 -16.156 1 96.94 382 ASP B O 1
ATOM 5609 N N . THR B 1 383 ? 5.879 -33.125 -14.461 1 98.06 383 THR B N 1
ATOM 5610 C CA . THR B 1 383 ? 6.203 -32.125 -13.461 1 98.06 383 THR B CA 1
ATOM 5611 C C . THR B 1 383 ? 7.668 -32.219 -13.047 1 98.06 383 THR B C 1
ATOM 5613 O O . THR B 1 383 ? 8.234 -31.25 -12.531 1 98.06 383 THR B O 1
ATOM 5616 N N . ALA B 1 384 ? 8.359 -33.312 -13.312 1 98.25 384 ALA B N 1
ATOM 5617 C CA . ALA B 1 384 ? 9.734 -33.531 -12.867 1 98.25 384 ALA B CA 1
ATOM 5618 C C . ALA B 1 384 ? 10.68 -32.562 -13.57 1 98.25 384 ALA B C 1
ATOM 5620 O O . ALA B 1 384 ? 10.602 -32.375 -14.789 1 98.25 384 ALA B O 1
ATOM 5621 N N . ALA B 1 385 ? 11.508 -31.875 -12.781 1 98.19 385 ALA B N 1
ATOM 5622 C CA . ALA B 1 385 ? 12.523 -30.969 -13.289 1 98.19 385 ALA B CA 1
ATOM 5623 C C . ALA B 1 385 ? 13.82 -31.094 -12.5 1 98.19 385 ALA B C 1
ATOM 5625 O O . ALA B 1 385 ? 14.25 -30.141 -11.836 1 98.19 385 ALA B O 1
ATOM 5626 N N . PRO B 1 386 ? 14.484 -32.188 -12.578 1 97.38 386 PRO B N 1
ATOM 5627 C CA . PRO B 1 386 ? 15.656 -32.469 -11.742 1 97.38 386 PRO B CA 1
ATOM 5628 C C . PRO B 1 386 ? 16.766 -31.438 -11.945 1 97.38 386 PRO B C 1
ATOM 5630 O O . PRO B 1 386 ? 17.578 -31.203 -11.031 1 97.38 386 PRO B O 1
ATOM 5633 N N . GLY B 1 387 ? 16.891 -30.75 -13.016 1 97.38 387 GLY B N 1
ATOM 5634 C CA . GLY B 1 387 ? 17.953 -29.781 -13.289 1 97.38 387 GLY B CA 1
ATOM 5635 C C . GLY B 1 387 ? 17.562 -28.359 -12.977 1 97.38 387 GLY B C 1
ATOM 5636 O O . GLY B 1 387 ? 18.328 -27.422 -13.242 1 97.38 387 GLY B O 1
ATOM 5637 N N . LEU B 1 388 ? 16.422 -28.203 -12.359 1 98.62 388 LEU B N 1
ATOM 5638 C CA . LEU B 1 388 ? 15.93 -26.844 -12.117 1 98.62 388 LEU B CA 1
ATOM 5639 C C . LEU B 1 388 ? 16.797 -26.141 -11.086 1 98.62 388 LEU B C 1
ATOM 5641 O O . LEU B 1 388 ? 16.922 -26.594 -9.945 1 98.62 388 LEU B O 1
ATOM 5645 N N . GLN B 1 389 ? 17.391 -24.984 -11.5 1 98.5 389 GLN B N 1
ATOM 5646 C CA . GLN B 1 389 ? 18.281 -24.234 -10.617 1 98.5 389 GLN B CA 1
ATOM 5647 C C . GLN B 1 389 ? 17.672 -22.875 -10.266 1 98.5 389 GLN B C 1
ATOM 5649 O O . GLN B 1 389 ? 17.953 -22.312 -9.203 1 98.5 389 GLN B O 1
ATOM 5654 N N . ALA B 1 390 ? 16.891 -22.344 -11.195 1 98.88 390 ALA B N 1
ATOM 5655 C CA . ALA B 1 390 ? 16.281 -21.031 -11.031 1 98.88 390 ALA B CA 1
ATOM 5656 C C . ALA B 1 390 ? 14.875 -21 -11.617 1 98.88 390 ALA B C 1
ATOM 5658 O O . ALA B 1 390 ? 14.609 -21.641 -12.633 1 98.88 390 ALA B O 1
ATOM 5659 N N . ALA B 1 391 ? 14.016 -20.328 -10.945 1 98.94 391 ALA B N 1
ATOM 5660 C CA . ALA B 1 391 ? 12.633 -20.141 -11.383 1 98.94 391 ALA B CA 1
ATOM 5661 C C . ALA B 1 391 ? 12.164 -18.703 -11.156 1 98.94 391 ALA B C 1
ATOM 5663 O O . ALA B 1 391 ? 12.758 -17.984 -10.359 1 98.94 391 ALA B O 1
ATOM 5664 N N . LEU B 1 392 ? 11.148 -18.328 -11.891 1 98.88 392 LEU B N 1
ATOM 5665 C CA . LEU B 1 392 ? 10.609 -16.969 -11.844 1 98.88 392 LEU B CA 1
ATOM 5666 C C . LEU B 1 392 ? 9.102 -17 -11.633 1 98.88 392 LEU B C 1
ATOM 5668 O O . LEU B 1 392 ? 8.406 -17.875 -12.141 1 98.88 392 LEU B O 1
ATOM 5672 N N . SER B 1 393 ? 8.602 -16.094 -10.836 1 98.94 393 SER B N 1
ATOM 5673 C CA . SER B 1 393 ? 7.176 -15.812 -10.703 1 98.94 393 SER B CA 1
ATOM 5674 C C . SER B 1 393 ? 6.832 -14.422 -11.211 1 98.94 393 SER B C 1
ATOM 5676 O O . SER B 1 393 ? 7.473 -13.438 -10.828 1 98.94 393 SER B O 1
ATOM 5678 N N . SER B 1 394 ? 5.871 -14.32 -12.117 1 98.81 394 SER B N 1
ATOM 5679 C CA . SER B 1 394 ? 5.453 -13.023 -12.648 1 98.81 394 SER B CA 1
ATOM 5680 C C . SER B 1 394 ? 4.074 -12.633 -12.125 1 98.81 394 SER B C 1
ATOM 5682 O O . SER B 1 394 ? 3.219 -13.492 -11.914 1 98.81 394 SER B O 1
ATOM 5684 N N . SER B 1 395 ? 3.84 -11.375 -11.836 1 98.81 395 SER B N 1
ATOM 5685 C CA . SER B 1 395 ? 2.58 -10.781 -11.398 1 98.81 395 SER B CA 1
ATOM 5686 C C . SER B 1 395 ? 2.285 -9.492 -12.164 1 98.81 395 SER B C 1
ATOM 5688 O O . SER B 1 395 ? 3.076 -8.547 -12.125 1 98.81 395 SER B O 1
ATOM 5690 N N . PHE B 1 396 ? 1.134 -9.445 -12.805 1 98.38 396 PHE B N 1
ATOM 5691 C CA . PHE B 1 396 ? 0.741 -8.297 -13.617 1 98.38 396 PHE B CA 1
ATOM 5692 C C . PHE B 1 396 ? -0.642 -7.801 -13.219 1 98.38 396 PHE B C 1
ATOM 5694 O O . PHE B 1 396 ? -1.595 -8.578 -13.156 1 98.38 396 PHE B O 1
ATOM 5701 N N . ALA B 1 397 ? -0.736 -6.473 -12.984 1 97.56 397 ALA B N 1
ATOM 5702 C CA . ALA B 1 397 ? -1.915 -5.992 -12.266 1 97.56 397 ALA B CA 1
ATOM 5703 C C . ALA B 1 397 ? -2.699 -4.992 -13.109 1 97.56 397 ALA B C 1
ATOM 5705 O O . ALA B 1 397 ? -2.127 -4.293 -13.953 1 97.56 397 ALA B O 1
ATOM 5706 N N . PHE B 1 398 ? -4.09 -4.973 -12.844 1 96.31 398 PHE B N 1
ATOM 5707 C CA . PHE B 1 398 ? -4.852 -3.785 -13.219 1 96.31 398 PHE B CA 1
ATOM 5708 C C . PHE B 1 398 ? -4.191 -2.523 -12.672 1 96.31 398 PHE B C 1
ATOM 5710 O O . PHE B 1 398 ? -3.732 -2.502 -11.523 1 96.31 398 PHE B O 1
ATOM 5717 N N . GLY B 1 399 ? -4.102 -1.527 -13.477 1 96.5 399 GLY B N 1
ATOM 5718 C CA . GLY B 1 399 ? -3.359 -0.326 -13.133 1 96.5 399 GLY B CA 1
ATOM 5719 C C . GLY B 1 399 ? -1.998 -0.253 -13.797 1 96.5 399 GLY B C 1
ATOM 5720 O O . GLY B 1 399 ? -1.38 0.812 -13.844 1 96.5 399 GLY B O 1
ATOM 5721 N N . GLY B 1 400 ? -1.543 -1.409 -14.258 1 97.75 400 GLY B N 1
ATOM 5722 C CA . GLY B 1 400 ? -0.371 -1.424 -15.117 1 97.75 400 GLY B CA 1
ATOM 5723 C C . GLY B 1 400 ? 0.903 -1.794 -14.383 1 97.75 400 GLY B C 1
ATOM 5724 O O . GLY B 1 400 ? 1.959 -1.951 -15 1 97.75 400 GLY B O 1
ATOM 5725 N N . SER B 1 401 ? 0.837 -2.004 -13.078 1 98.38 401 SER B N 1
ATOM 5726 C CA . SER B 1 401 ? 2.039 -2.377 -12.336 1 98.38 401 SER B CA 1
ATOM 5727 C C . SER B 1 401 ? 2.422 -3.828 -12.602 1 98.38 401 SER B C 1
ATOM 5729 O O . SER B 1 401 ? 1.559 -4.707 -12.633 1 98.38 401 SER B O 1
ATOM 5731 N N . ASN B 1 402 ? 3.73 -4.027 -12.844 1 98.75 402 ASN B N 1
ATOM 5732 C CA . ASN B 1 402 ? 4.293 -5.344 -13.117 1 98.75 402 ASN B CA 1
ATOM 5733 C C . ASN B 1 402 ? 5.402 -5.699 -12.133 1 98.75 402 ASN B C 1
ATOM 5735 O O . ASN B 1 402 ? 6.211 -4.844 -11.766 1 98.75 402 ASN B O 1
ATOM 5739 N N . SER B 1 403 ? 5.355 -6.91 -11.656 1 98.88 403 SER B N 1
ATOM 5740 C CA . SER B 1 403 ? 6.395 -7.383 -10.75 1 98.88 403 SER B CA 1
ATOM 5741 C C . SER B 1 403 ? 6.887 -8.773 -11.148 1 98.88 403 SER B C 1
ATOM 5743 O O . SER B 1 403 ? 6.145 -9.547 -11.75 1 98.88 403 SER B O 1
ATOM 5745 N N . ALA B 1 404 ? 8.133 -9.047 -10.93 1 98.94 404 ALA B N 1
ATOM 5746 C CA . ALA B 1 404 ? 8.742 -10.359 -11.133 1 98.94 404 ALA B CA 1
ATOM 5747 C C . ALA B 1 404 ? 9.711 -10.695 -10 1 98.94 404 ALA B C 1
ATOM 5749 O O . ALA B 1 404 ? 10.414 -9.82 -9.492 1 98.94 404 ALA B O 1
ATOM 5750 N N . LEU B 1 405 ? 9.68 -11.922 -9.555 1 98.94 405 LEU B N 1
ATOM 5751 C CA . LEU B 1 405 ? 10.578 -12.438 -8.531 1 98.94 405 LEU B CA 1
ATOM 5752 C C . LEU B 1 405 ? 11.375 -13.633 -9.062 1 98.94 405 LEU B C 1
ATOM 5754 O O . LEU B 1 405 ? 10.82 -14.5 -9.734 1 98.94 405 LEU B O 1
ATOM 5758 N N . VAL B 1 406 ? 12.641 -13.656 -8.797 1 98.94 406 VAL B N 1
ATOM 5759 C CA . VAL B 1 406 ? 13.5 -14.766 -9.211 1 98.94 406 VAL B CA 1
ATOM 5760 C C . VAL B 1 406 ? 14.023 -15.5 -7.98 1 98.94 406 VAL B C 1
ATOM 5762 O O . VAL B 1 406 ? 14.594 -14.891 -7.078 1 98.94 406 VAL B O 1
ATOM 5765 N N . PHE B 1 407 ? 13.82 -16.812 -7.969 1 98.94 407 PHE B N 1
ATOM 5766 C CA . PHE B 1 407 ? 14.312 -17.672 -6.898 1 98.94 407 PHE B CA 1
ATOM 5767 C C . PHE B 1 407 ? 15.32 -18.688 -7.434 1 98.94 407 PHE B C 1
ATOM 5769 O O . PHE B 1 407 ? 15.156 -19.219 -8.531 1 98.94 407 PHE B O 1
ATOM 5776 N N . THR B 1 408 ? 16.375 -18.984 -6.668 1 98.81 408 THR B N 1
ATOM 5777 C CA . THR B 1 408 ? 17.391 -19.969 -7.027 1 98.81 408 THR B CA 1
ATOM 5778 C C . THR B 1 408 ? 17.625 -20.938 -5.871 1 98.81 408 THR B C 1
ATOM 5780 O O . THR B 1 408 ? 17.219 -20.672 -4.738 1 98.81 408 THR B O 1
ATOM 5783 N N . ARG B 1 409 ? 18.234 -21.984 -6.203 1 97.62 409 ARG B N 1
ATOM 5784 C CA . ARG B 1 409 ? 18.734 -22.859 -5.145 1 97.62 409 ARG B CA 1
ATOM 5785 C C . ARG B 1 409 ? 19.766 -22.125 -4.281 1 97.62 409 ARG B C 1
ATOM 5787 O O . ARG B 1 409 ? 20.516 -21.281 -4.777 1 97.62 409 ARG B O 1
ATOM 5794 N N . PRO B 1 410 ? 19.719 -22.453 -2.973 1 93.38 410 PRO B N 1
ATOM 5795 C CA . PRO B 1 410 ? 20.672 -21.781 -2.105 1 93.38 410 PRO B CA 1
ATOM 5796 C C . PRO B 1 410 ? 22.125 -22.078 -2.477 1 93.38 410 PRO B C 1
ATOM 5798 O O . PRO B 1 410 ? 22.422 -23.141 -3.041 1 93.38 410 PRO B O 1
#

Radius of gyration: 24.91 Å; Cα contacts (8 Å, |Δi|>4): 2520; chains: 2; bounding box: 60×71×61 Å

pLDDT: mean 95.17, std 8.44, range [34.34, 98.94]

Sequence (820 aa):
MSDRSHLHVTGLGLVAPHGRDPAAVFDALCRGDSAVRPILPQLVRPAAAAAVDFEPSPWFSKLQLAGVDRVSQLAVAAADLALRDAGAARADALAAPERIGVFVGCGMGGAASLEAAYQAAPGRVPPLTVPAFMPNAPAAHVAMRQGARGPVLSYAVACASSAVAIGEAAKALAAGEIDLALAGGTESLLTPGVVQAWQAMQTLAPIPADDPAAAARACRPFSRERAGFVLGEGAAFLVLERAADAAARGARARARLAGWGLSCDARHLTQPDATGQAAALRQALRRADLAPRDVGYCNAHGTATRIGDQVEAEALATVWGPALADLRVSSTKALHGHLLGAAGALEAAVTVLAVERRACPPAMHADPVDPACGLALVAPGDTAAPGLQAALSSSFAFGGSNSALVFTRPMSDRSHLHVTGLGLVAPHGRDPAAVFDALCRGDSAVRPILPQLVRPAAAAAVDFEPSPWFSKLQLAGVDRVSQLAVAAADLALRDAGAARADALAAPERIGVFVGCGMGGAASLEAAYQAAPGRVPPLTVPAFMPNAPAAHVAMRQGARGPVLSYAVACASSAVAIGEAAKALAAGEIDLALAGGTESLLTPGVVQAWQAMQTLAPIPADDPAAAARACRPFSRERAGFVLGEGAAFLVLERAADAAARGARARARLAGWGLSCDARHLTQPDATGQAAALRQALRRADLAPRDVGYCNAHGTATRIGDQVEAEALATVWGPALADLRVSSTKALHGHLLGAAGALEAAVTVLAVERRACPPAMHADPVDPACGLALVAPGDTAAPGLQAALSSSFAFGGSNSALVFTRP

Foldseek 3Di:
DPLQQWKFFQFKFKQFLQGTDLVSSLVCLQLVAFQWAQDDDPPDRAIERESVPDDLVVPDPPVRPVQAAPQLSQLQRRLQRRQVSSVDRAQCVQDPQQQEEEFEFEAWFRQVLVVCQVPDDVPGRDPNSCLNGDQLNNLVSNCVRRSHNHHRDYAHFWLCRQLVRVQVQSVCQSVVVHFKYWGAYWFDNPDPVSVVVVVVVQQDFDQPDNDGVSRLLRAAFQAPPQRHWHEFGMIMITMMGRPVSSVVVPGDGLWIFQFKFKFFPPPAQAAEALVRQLRGVVRRCVSSVHALLLAQEEQEQRGSHDRVRLSSLVNNCVRNPPSQARHEYAHSCSRRTRNIRRNSRSSVSSQSVCQNVQWARFRPSCPVGDVSSVGNTRHNPNGHGPPGFKHKYWTARRRGMIMMIMIGHD/DPLQQWKFFQFKFKQFLQGTDLVSSLVCLQLVAFQWAFDDDPPDRAIERESVPDDLVVPDPPVRPVQAAPQLSQLQRRLQRRVVSSVDRAQCVQFPQQQEEEFEFFAWFRQVLVVCQVPDDVPGRDPNSCLNGDQLNNLVSNCVRRSHNHHRDYAHFWQCRQLVRVQVQSVCQSVVVHFKYWGAYFFDNPDPVSVVVVVVVQQGFDQPDSDGVSRLLRAAFQAPPQRHWHEFGMMMITMMGGPVSSVVVPGDGLWIFQFKFKFFPPPAQAAEALVRQLRGVVRRCVSSVHALLLAQEEQEQRGSHPRVRLSSLVNNCVRNPPSQARHEYAHSCSRRTRNIRRRSRSSVSSQSVCQNVQWARFRPSCPVGDVSSVGNTRHNPNGHGPPGFKHKYWTARRRGMIMMIMIGHD